Protein AF-A0A8B6EUC6-F1 (afdb_monomer_lite)

Foldseek 3Di:
DDDPPPVVVVQVVLVPAAEAADAVLLCQQPDADPDPVGGDGPCVVQVADSQQHCVPPPGRGHRYHHNVCLLVVLLVLQVDPVQQADEDEPPDDVSSVVSHDPRRYDYAHDPVLVVQLFDDPQLLVLLLVQLLLLQLLVVVLVVCVLVCQVVVVDWDKQVRSQVSSQVSQVPGPQWDGWLDRKQKDWWQQQLPPDHHDDPVRIDTHHLATKIKIWTWTQGQSFTDTWIAIEHSHADDPVLLLQQQLQLQLLLQQQFFKWFDFPLTDALLLCQLSSQQSQLQFAFGDDDFQKAWTGGSDRRRRDPHGRGVDQDPPSRTDGDDFRRKMKRWGWGHDHSTHIGIGIFIWTKDWDDFQDAAVVTTMIHTDTSNQHAHHPSSHDCVPDDPSSVVSNVVSPVCSCVSNVVVVVVVVVPPDDDDDYDDDDDDDDDDDPDLDLDPFALCVQQCQPPPHDQFPQADDLPVVLVQLLVCCCPPNAREQKEKQFQAALLRDLQDFLLNRLVCNNFVQDHSGWMWIRGNQAIEIEDEPLCPVSSSNHGDSRYGYQYPRDPSRDDPLRVVDVPVDLDPPDDAHEYEDALSGAFQVVCVVSQVSCVVSPYHDDHDPDDSSVVSPPPPRDDQDDWAKFAQDCLQLVDALVCCVVVQAVVVCVVVVAQKEKRSHFLLVCNNHRMFTCSGPLFRGFHKIWMWGADPNDIAIEIAHAVLLCNQPDDDPDPVGDDRPCVSQQADSQQHCPPGDDHHYRYHHNVCVLVVLLVRLPDPPGAEYEYESRNGSSSVVSRPHHYDYAQHSSQVVQQQGDPSLVVLLLVQLLQLQLLVLLLVLVLLVCQVVVDPPFDKQVNSQVSSQVSQVVGAQWDGWSDRKAKAWWQQQLSVRRHDDPSRIDGHHQATKIKIWTWTQGSNFTFTWIAIEHNHADDPVLLLQQQLQLQLLLQQQSGKDWPDPFADALCSSQSSSQRSQSNNNFADRDTQKAWCGGSGHRRRDDGTNGSVDPDSPHTGHDDFRRKMKRWGWGRDNSGHIDIGIFIWGKDWDDRNDHHPPITMIHTDTSNQHFHHVSSHDCVSDDPVSLVSNLVSLVVSCVSNLVVNPPDPSSNVSSCVRNPRDDDDPPDPPPDDPPDPPPPPPPPPPDD

Organism: Mytilus galloprovincialis (NCBI:txid29158)

Structure (mmCIF, N/CA/C/O backbone):
data_AF-A0A8B6EUC6-F1
#
_entry.id   AF-A0A8B6EUC6-F1
#
loop_
_atom_site.group_PDB
_atom_site.id
_atom_site.type_symbol
_atom_site.label_atom_id
_atom_site.label_alt_id
_atom_site.label_comp_id
_atom_site.label_asym_id
_atom_site.label_entity_id
_atom_site.label_seq_id
_atom_site.pdbx_PDB_ins_code
_atom_site.Cartn_x
_atom_site.Cartn_y
_atom_site.Cartn_z
_atom_site.occupancy
_atom_site.B_iso_or_equiv
_atom_site.auth_seq_id
_atom_site.auth_comp_id
_atom_site.auth_asym_id
_atom_site.auth_atom_id
_atom_site.pdbx_PDB_model_num
ATOM 1 N N . MET A 1 1 ? 5.751 -31.937 -1.119 1.00 32.97 1 MET A N 1
ATOM 2 C CA . MET A 1 1 ? 6.098 -33.378 -1.214 1.00 32.97 1 MET A CA 1
ATOM 3 C C . MET A 1 1 ? 5.188 -34.177 -0.293 1.00 32.97 1 MET A C 1
ATOM 5 O O . MET A 1 1 ? 5.057 -33.800 0.863 1.00 32.97 1 MET A O 1
ATOM 9 N N . GLY A 1 2 ? 4.556 -35.246 -0.782 1.00 34.81 2 GLY A N 1
ATOM 10 C CA . GLY A 1 2 ? 3.671 -36.099 0.018 1.00 34.81 2 GLY A CA 1
ATOM 11 C C . GLY A 1 2 ? 4.341 -37.403 0.440 1.00 34.81 2 GLY A C 1
ATOM 12 O O . GLY A 1 2 ? 4.020 -38.445 -0.118 1.00 34.81 2 GLY A O 1
ATOM 13 N N . ASN A 1 3 ? 5.233 -37.362 1.433 1.00 29.88 3 ASN A N 1
ATOM 14 C CA . ASN A 1 3 ? 5.547 -38.579 2.180 1.00 29.88 3 ASN A CA 1
ATOM 15 C C . ASN A 1 3 ? 4.400 -38.825 3.160 1.00 29.88 3 ASN A C 1
ATOM 17 O O . ASN A 1 3 ? 4.093 -37.963 3.986 1.00 29.88 3 ASN A O 1
ATOM 21 N N . THR A 1 4 ? 3.779 -40.003 3.094 1.00 35.59 4 THR A N 1
ATOM 22 C CA . THR A 1 4 ? 2.936 -40.501 4.183 1.00 35.59 4 THR A CA 1
ATOM 23 C C . THR A 1 4 ? 3.777 -40.522 5.452 1.00 35.59 4 THR A C 1
ATOM 25 O O . THR A 1 4 ? 4.723 -41.303 5.554 1.00 35.59 4 THR A O 1
ATOM 28 N N . PHE A 1 5 ? 3.468 -39.622 6.385 1.00 41.38 5 PHE A N 1
ATOM 29 C CA . PHE A 1 5 ? 4.213 -39.453 7.627 1.00 41.38 5 PHE A CA 1
ATOM 30 C C . PHE A 1 5 ? 3.917 -40.641 8.546 1.00 41.38 5 PHE A C 1
ATOM 32 O O . PHE A 1 5 ? 2.989 -40.613 9.354 1.00 41.38 5 PHE A O 1
ATOM 39 N N . ASP A 1 6 ? 4.670 -41.722 8.358 1.00 39.50 6 ASP A N 1
ATOM 40 C CA . ASP A 1 6 ? 4.604 -42.900 9.208 1.00 39.50 6 ASP A CA 1
ATOM 41 C C . ASP A 1 6 ? 5.116 -42.534 10.604 1.00 39.50 6 ASP A C 1
ATOM 43 O O . ASP A 1 6 ? 6.319 -42.437 10.864 1.00 39.50 6 ASP A O 1
ATOM 47 N N . ALA A 1 7 ? 4.168 -42.325 11.516 1.00 44.34 7 ALA A N 1
ATOM 48 C CA . ALA A 1 7 ? 4.445 -42.003 12.905 1.00 44.34 7 ALA A CA 1
ATOM 49 C C . ALA A 1 7 ? 5.298 -43.084 13.600 1.00 44.34 7 ALA A C 1
ATOM 51 O O . ALA A 1 7 ? 5.993 -42.767 14.563 1.00 44.34 7 ALA A O 1
ATOM 52 N N . SER A 1 8 ? 5.309 -44.331 13.110 1.00 39.22 8 SER A N 1
ATOM 53 C CA . SER A 1 8 ? 6.123 -45.416 13.672 1.00 39.22 8 SER A CA 1
ATOM 54 C C . SER A 1 8 ? 7.600 -45.346 13.248 1.00 39.22 8 SER A C 1
ATOM 56 O O . SER A 1 8 ? 8.488 -45.574 14.077 1.00 39.22 8 SER A O 1
ATOM 58 N N . LEU A 1 9 ? 7.893 -44.930 12.009 1.00 40.03 9 LEU A N 1
ATOM 59 C CA . LEU A 1 9 ? 9.250 -44.570 11.565 1.00 40.03 9 LEU A CA 1
ATOM 60 C C . LEU A 1 9 ? 9.777 -43.343 12.324 1.00 40.03 9 LEU A C 1
ATOM 62 O O . LEU A 1 9 ? 10.949 -43.281 12.706 1.00 40.03 9 LEU A O 1
ATOM 66 N N . VAL A 1 10 ? 8.895 -42.384 12.605 1.00 46.16 10 VAL A N 1
ATOM 67 C CA . VAL A 1 10 ? 9.231 -41.177 13.368 1.00 46.16 10 VAL A CA 1
ATOM 68 C C . VAL A 1 10 ? 9.550 -41.541 14.822 1.00 46.16 10 VAL A C 1
ATOM 70 O O . VAL A 1 10 ? 10.655 -41.257 15.275 1.00 46.16 10 VAL A O 1
ATOM 73 N N . LEU A 1 11 ? 8.684 -42.281 15.521 1.00 42.91 11 LEU A N 1
ATOM 74 C CA . LEU A 1 11 ? 8.929 -42.735 16.900 1.00 42.91 11 LEU A CA 1
ATOM 75 C C . LEU A 1 11 ? 10.231 -43.545 17.055 1.00 42.91 11 LEU A C 1
ATOM 77 O O . LEU A 1 11 ? 10.955 -43.350 18.030 1.00 42.91 11 LEU A O 1
ATOM 81 N N . ASN A 1 12 ? 10.592 -44.385 16.078 1.00 41.69 12 ASN A N 1
ATOM 82 C CA . ASN A 1 12 ? 11.868 -45.113 16.105 1.00 41.69 12 ASN A CA 1
ATOM 83 C C . ASN A 1 12 ? 13.103 -44.225 15.842 1.00 41.69 12 ASN A C 1
ATOM 85 O O . ASN A 1 12 ? 14.186 -44.511 16.356 1.00 41.69 12 ASN A O 1
ATOM 89 N N . SER A 1 13 ? 12.960 -43.129 15.088 1.00 43.97 13 SER A N 1
ATOM 90 C CA . SER A 1 13 ? 14.040 -42.152 14.854 1.00 43.97 13 SER A CA 1
ATOM 91 C C . SER A 1 13 ? 14.167 -41.089 15.959 1.00 43.97 13 SER A C 1
ATOM 93 O O . SER A 1 13 ? 15.230 -40.482 16.103 1.00 43.97 13 SER A O 1
ATOM 95 N N . TYR A 1 14 ? 13.145 -40.937 16.810 1.00 44.25 14 TYR A N 1
ATOM 96 C CA . TYR A 1 14 ? 13.112 -40.039 17.977 1.00 44.25 14 TYR A CA 1
ATOM 97 C C . TYR A 1 14 ? 14.042 -40.442 19.140 1.00 44.25 14 TYR A C 1
ATOM 99 O O . TYR A 1 14 ? 14.062 -39.777 20.173 1.00 44.25 14 TYR A O 1
ATOM 107 N N . ARG A 1 15 ? 14.928 -41.434 18.957 1.00 47.28 15 ARG A N 1
ATOM 108 C CA . ARG A 1 15 ? 16.094 -41.673 19.840 1.00 47.28 15 ARG A CA 1
ATOM 109 C C . ARG A 1 15 ? 17.135 -40.531 19.818 1.00 47.28 15 ARG A C 1
ATOM 111 O O . ARG A 1 15 ? 18.216 -40.662 20.390 1.00 47.28 15 ARG A O 1
ATOM 118 N N . ARG A 1 16 ? 16.845 -39.406 19.153 1.00 55.59 16 ARG A N 1
ATOM 119 C CA . ARG A 1 16 ? 17.677 -38.197 19.118 1.00 55.59 16 ARG A CA 1
ATOM 120 C C . ARG A 1 16 ? 17.290 -37.234 20.248 1.00 55.59 16 ARG A C 1
ATOM 122 O O . ARG A 1 16 ? 16.331 -36.484 20.125 1.00 55.59 16 ARG A O 1
ATOM 129 N N . ARG A 1 17 ? 18.084 -37.294 21.324 1.00 70.44 17 ARG A N 1
ATOM 130 C CA . ARG A 1 17 ? 18.334 -36.280 22.374 1.00 70.44 17 ARG A CA 1
ATOM 131 C C . ARG A 1 17 ? 17.427 -35.031 22.340 1.00 70.44 17 ARG A C 1
ATOM 133 O O . ARG A 1 17 ? 17.705 -34.086 21.607 1.00 70.44 17 ARG A O 1
ATOM 140 N N . GLN A 1 18 ? 16.414 -35.000 23.205 1.00 85.12 18 GLN A N 1
ATOM 141 C CA . GLN A 1 18 ? 15.700 -33.774 23.585 1.00 85.12 18 GLN A CA 1
ATOM 142 C C . GLN A 1 18 ? 16.326 -33.233 24.871 1.00 85.12 18 GLN A C 1
ATOM 144 O O . GLN A 1 18 ? 16.433 -33.988 25.835 1.00 85.12 18 GLN A O 1
ATOM 149 N N . TRP A 1 19 ? 16.760 -31.971 24.890 1.00 90.69 19 TRP A N 1
ATOM 150 C CA . TRP A 1 19 ? 17.501 -31.377 26.012 1.00 90.69 19 TRP A CA 1
ATOM 151 C C . TRP A 1 19 ? 16.731 -30.209 26.641 1.00 90.69 19 TRP A C 1
ATOM 153 O O . TRP A 1 19 ? 16.338 -29.279 25.938 1.00 90.69 19 TRP A O 1
ATOM 163 N N . LEU A 1 20 ? 16.553 -30.240 27.965 1.00 93.69 20 LEU A N 1
ATOM 164 C CA . LEU A 1 20 ? 15.995 -29.144 28.763 1.00 93.69 20 LEU A CA 1
ATOM 165 C C . LEU A 1 20 ? 17.066 -28.602 29.714 1.00 93.69 20 LEU A C 1
ATOM 167 O O . LEU A 1 20 ? 17.490 -29.285 30.641 1.00 93.69 20 LEU A O 1
ATOM 171 N N . PHE A 1 21 ? 17.476 -27.356 29.506 1.00 93.94 21 PHE A N 1
ATOM 172 C CA . PHE A 1 21 ? 18.466 -26.679 30.342 1.00 93.94 21 PHE A CA 1
ATOM 173 C C . PHE A 1 21 ? 17.768 -25.980 31.510 1.00 93.94 21 PHE A C 1
ATOM 175 O O . PHE A 1 21 ? 16.991 -25.049 31.300 1.00 93.94 21 PHE A O 1
ATOM 182 N N . LEU A 1 22 ? 18.020 -26.434 32.741 1.00 95.12 22 LEU A N 1
ATOM 183 C CA . LEU A 1 22 ? 17.253 -26.028 33.920 1.00 95.12 22 LEU A CA 1
ATOM 184 C C . LEU A 1 22 ? 18.167 -25.605 35.078 1.00 95.12 22 LEU A C 1
ATOM 186 O O . LEU A 1 22 ? 19.057 -26.350 35.485 1.00 95.12 22 LEU A O 1
ATOM 190 N N . ASN A 1 23 ? 17.947 -24.404 35.626 1.00 94.25 23 ASN A N 1
ATOM 191 C CA . ASN A 1 23 ? 18.685 -23.940 36.807 1.00 94.25 23 ASN A CA 1
ATOM 192 C C . ASN A 1 23 ? 18.238 -24.734 38.039 1.00 94.25 23 ASN A C 1
ATOM 194 O O . ASN A 1 23 ? 17.033 -24.941 38.201 1.00 94.25 23 ASN A O 1
ATOM 198 N N . ASP A 1 24 ? 19.173 -25.141 38.898 1.00 93.25 24 ASP A N 1
ATOM 199 C CA . ASP A 1 24 ? 18.928 -26.001 40.069 1.00 93.25 24 ASP A CA 1
ATOM 200 C C . ASP A 1 24 ? 18.261 -27.345 39.716 1.00 93.25 24 ASP A C 1
ATOM 202 O O . ASP A 1 24 ? 17.376 -27.821 40.436 1.00 93.25 24 ASP A O 1
ATOM 206 N N . LYS A 1 25 ? 18.659 -27.969 38.593 1.00 93.75 25 LYS A N 1
ATOM 207 C CA . LYS A 1 25 ? 17.950 -29.131 38.023 1.00 93.75 25 LYS A CA 1
ATOM 208 C C . LYS A 1 25 ? 17.658 -30.240 39.042 1.00 93.75 25 LYS A C 1
ATOM 210 O O . LYS A 1 25 ? 16.542 -30.742 39.091 1.00 93.75 25 LYS A O 1
ATOM 215 N N . ASN A 1 26 ? 18.636 -30.588 39.886 1.00 91.75 26 ASN A N 1
ATOM 216 C CA . ASN A 1 26 ? 18.543 -31.716 40.822 1.00 91.75 26 ASN A CA 1
ATOM 217 C C . ASN A 1 26 ? 17.427 -31.504 41.856 1.00 91.75 26 ASN A C 1
ATOM 219 O O . ASN A 1 26 ? 16.739 -32.447 42.244 1.00 91.75 26 ASN A O 1
ATOM 223 N N . ARG A 1 27 ? 17.239 -30.245 42.266 1.00 92.62 27 ARG A N 1
ATOM 224 C CA . ARG A 1 27 ? 16.179 -29.818 43.175 1.00 92.62 27 ARG A CA 1
ATOM 225 C C . ARG A 1 27 ? 14.825 -29.892 42.460 1.00 92.62 27 ARG A C 1
ATOM 227 O O . ARG A 1 27 ? 13.966 -30.670 42.861 1.00 92.62 27 ARG A O 1
ATOM 234 N N . LYS A 1 28 ? 14.677 -29.186 41.334 1.00 92.38 28 LYS A N 1
ATOM 235 C CA . LYS A 1 28 ? 13.405 -29.092 40.586 1.00 92.38 28 LYS A CA 1
ATOM 236 C C . LYS A 1 28 ? 12.888 -30.420 40.031 1.00 92.38 28 LYS A C 1
ATOM 238 O O . LYS A 1 28 ? 11.688 -30.573 39.849 1.00 92.38 28 LYS A O 1
ATOM 243 N N . LEU A 1 29 ? 13.771 -31.379 39.753 1.00 93.62 29 LEU A N 1
ATOM 244 C CA . LEU A 1 29 ? 13.380 -32.725 39.325 1.00 93.62 29 LEU A CA 1
ATOM 245 C C . LEU A 1 29 ? 12.714 -33.538 40.443 1.00 93.62 29 LEU A C 1
ATOM 247 O O . LEU A 1 29 ? 11.884 -34.395 40.146 1.00 93.62 29 LEU A O 1
ATOM 251 N N . THR A 1 30 ? 13.096 -33.310 41.703 1.00 89.75 30 THR A N 1
ATOM 252 C CA . THR A 1 30 ? 12.771 -34.200 42.833 1.00 89.75 30 THR A CA 1
ATOM 253 C C . THR A 1 30 ? 11.806 -33.599 43.855 1.00 89.75 30 THR A C 1
ATOM 255 O O . THR A 1 30 ? 11.125 -34.364 44.552 1.00 89.75 30 THR A O 1
ATOM 258 N N . GLU A 1 31 ? 11.710 -32.265 43.914 1.00 90.75 31 GLU A N 1
ATOM 259 C CA . GLU A 1 31 ? 10.679 -31.548 44.667 1.00 90.75 31 GLU A CA 1
ATOM 260 C C . GLU A 1 31 ? 9.267 -31.978 44.241 1.00 90.75 31 GLU A C 1
ATOM 262 O O . GLU A 1 31 ? 9.005 -32.312 43.083 1.00 90.75 31 GLU A O 1
ATOM 267 N N . ASN A 1 32 ? 8.350 -31.983 45.209 1.00 87.25 32 ASN A N 1
ATOM 268 C CA . ASN A 1 32 ? 6.925 -32.069 44.914 1.00 87.25 32 ASN A CA 1
ATOM 269 C C . ASN A 1 32 ? 6.485 -30.756 44.236 1.00 87.25 32 ASN A C 1
ATOM 271 O O . ASN A 1 32 ? 7.062 -29.706 44.544 1.00 87.25 32 ASN A O 1
ATOM 275 N N . PRO A 1 33 ? 5.465 -30.778 43.364 1.00 83.06 33 PRO A N 1
ATOM 276 C CA . PRO A 1 33 ? 4.866 -29.547 42.865 1.00 83.06 33 PRO A CA 1
ATOM 277 C C . PRO A 1 33 ? 4.323 -28.676 44.005 1.00 83.06 33 PRO A C 1
ATOM 279 O O . PRO A 1 33 ? 4.039 -29.156 45.104 1.00 83.06 33 PRO A O 1
ATOM 282 N N . THR A 1 34 ? 4.216 -27.373 43.751 1.00 79.81 34 THR A N 1
ATOM 283 C CA . THR A 1 34 ? 3.888 -26.369 44.775 1.00 79.81 34 THR A CA 1
ATOM 284 C C . THR A 1 34 ? 2.398 -26.049 44.882 1.00 79.81 34 THR A C 1
ATOM 286 O O . THR A 1 34 ? 2.045 -25.136 45.625 1.00 79.81 34 THR A O 1
ATOM 289 N N . ASP A 1 35 ? 1.530 -26.728 44.127 1.00 75.31 35 ASP A N 1
ATOM 290 C CA . ASP A 1 35 ? 0.083 -26.546 44.213 1.00 75.31 35 ASP A CA 1
ATOM 291 C C . ASP A 1 35 ? -0.695 -27.863 44.098 1.00 75.31 35 ASP A C 1
ATOM 293 O O . ASP A 1 35 ? -0.231 -28.833 43.503 1.00 75.31 35 ASP A O 1
ATOM 297 N N . ASP A 1 36 ? -1.906 -27.879 44.656 1.00 75.06 36 ASP A N 1
ATOM 298 C CA . ASP A 1 36 ? -2.749 -29.081 44.726 1.00 75.06 36 ASP A CA 1
ATOM 299 C C . ASP A 1 36 ? -3.333 -29.498 43.360 1.00 75.06 36 ASP A C 1
ATOM 301 O O . ASP A 1 36 ? -3.898 -30.582 43.222 1.00 75.06 36 ASP A O 1
ATOM 305 N N . ALA A 1 37 ? -3.193 -28.651 42.332 1.00 75.69 37 ALA A N 1
ATOM 306 C CA . ALA A 1 37 ? -3.624 -28.944 40.965 1.00 75.69 37 ALA A CA 1
ATOM 307 C C . ALA A 1 37 ? -2.562 -29.726 40.168 1.00 75.69 37 ALA A C 1
ATOM 309 O O . ALA A 1 37 ? -2.853 -30.234 39.083 1.00 75.69 37 ALA A O 1
ATOM 310 N N . THR A 1 38 ? -1.339 -29.839 40.693 1.00 76.38 38 THR A N 1
ATOM 311 C CA . THR A 1 38 ? -0.220 -30.545 40.069 1.00 76.38 38 THR A CA 1
ATOM 312 C C . THR A 1 38 ? 0.282 -31.655 40.995 1.00 76.38 38 THR A C 1
ATOM 314 O O . THR A 1 38 ? 0.921 -31.421 42.010 1.00 76.38 38 THR A O 1
ATOM 317 N N . ASN A 1 39 ? -0.009 -32.913 40.653 1.00 80.38 39 ASN A N 1
ATOM 318 C CA . ASN A 1 39 ? 0.314 -34.075 41.496 1.00 80.38 39 ASN A CA 1
ATOM 319 C C . ASN A 1 39 ? 1.537 -34.886 41.022 1.00 80.38 39 ASN A C 1
ATOM 321 O O . ASN A 1 39 ? 2.055 -35.707 41.776 1.00 80.38 39 ASN A O 1
ATOM 325 N N . GLN A 1 40 ? 2.002 -34.657 39.791 1.00 88.31 40 GLN A N 1
ATOM 326 C CA . GLN A 1 40 ? 3.109 -35.379 39.162 1.00 88.31 40 GLN A CA 1
ATOM 327 C C . GLN A 1 40 ? 4.434 -34.623 39.333 1.00 88.31 40 GLN A C 1
ATOM 329 O O . GLN A 1 40 ? 4.503 -33.417 39.086 1.00 88.31 40 GLN A O 1
ATOM 334 N N . LYS A 1 41 ? 5.518 -35.318 39.695 1.00 90.12 41 LYS A N 1
ATOM 335 C CA . LYS A 1 41 ? 6.853 -34.703 39.782 1.00 90.12 41 LYS A CA 1
ATOM 336 C C . LYS A 1 41 ? 7.423 -34.405 38.402 1.00 90.12 41 LYS A C 1
ATOM 338 O O . LYS A 1 41 ? 7.161 -35.112 37.432 1.00 90.12 41 LYS A O 1
ATOM 343 N N . LEU A 1 42 ? 8.297 -33.401 38.316 1.00 90.94 42 LEU A N 1
ATOM 344 C CA . LEU A 1 42 ? 8.865 -32.966 37.036 1.00 90.94 42 LEU A CA 1
ATOM 345 C C . LEU A 1 42 ? 9.598 -34.093 36.285 1.00 90.94 42 LEU A C 1
ATOM 347 O O . LEU A 1 42 ? 9.481 -34.184 35.065 1.00 90.94 42 LEU A O 1
ATOM 351 N N . HIS A 1 43 ? 10.327 -34.966 36.989 1.00 91.25 43 HIS A N 1
ATOM 352 C CA . HIS A 1 43 ? 11.022 -36.087 36.347 1.00 91.25 43 HIS A CA 1
ATOM 353 C C . HIS A 1 43 ? 10.051 -37.141 35.777 1.00 91.25 43 HIS A C 1
ATOM 355 O O . HIS A 1 43 ? 10.265 -37.638 34.673 1.00 91.25 43 HIS A O 1
ATOM 361 N N . GLU A 1 44 ? 8.946 -37.413 36.478 1.00 91.50 44 GLU A N 1
ATOM 362 C CA . GLU A 1 44 ? 7.869 -38.303 36.024 1.00 91.50 44 GLU A CA 1
ATOM 363 C C . GLU A 1 44 ? 7.176 -37.721 34.782 1.00 91.50 44 GLU A C 1
ATOM 365 O O . GLU A 1 44 ? 6.958 -38.431 33.803 1.00 91.50 44 GLU A O 1
ATOM 370 N N . HIS A 1 45 ? 6.886 -36.414 34.793 1.00 90.94 45 HIS A N 1
ATOM 371 C CA . HIS A 1 45 ? 6.245 -35.707 33.681 1.00 90.94 45 HIS A CA 1
ATOM 372 C C . HIS A 1 45 ? 7.101 -35.706 32.406 1.00 90.94 45 HIS A C 1
ATOM 374 O O . HIS A 1 45 ? 6.603 -35.935 31.306 1.00 90.94 45 HIS A O 1
ATOM 380 N N . LEU A 1 46 ? 8.410 -35.485 32.556 1.00 91.62 46 LEU A N 1
ATOM 381 C CA . LEU A 1 46 ? 9.379 -35.474 31.456 1.00 91.62 46 LEU A CA 1
ATOM 382 C C . LEU A 1 46 ? 9.875 -36.878 31.050 1.00 91.62 46 LEU A C 1
ATOM 384 O O . LEU A 1 46 ? 10.742 -36.985 30.176 1.00 91.62 46 LEU A O 1
ATOM 388 N N . ASN A 1 47 ? 9.348 -37.937 31.683 1.00 91.12 47 ASN A N 1
ATOM 389 C CA . ASN A 1 47 ? 9.760 -39.334 31.515 1.00 91.12 47 ASN A CA 1
ATOM 390 C C . ASN A 1 47 ? 11.290 -39.521 31.612 1.00 91.12 47 ASN A C 1
ATOM 392 O O . ASN A 1 47 ? 11.918 -40.165 30.773 1.00 91.12 47 ASN A O 1
ATOM 396 N N . THR A 1 48 ? 11.903 -38.905 32.623 1.00 91.00 48 THR A N 1
ATOM 397 C CA . THR A 1 48 ? 13.357 -38.852 32.823 1.00 91.00 48 THR A CA 1
ATOM 398 C C . THR A 1 48 ? 13.734 -39.339 34.220 1.00 91.00 48 THR A C 1
ATOM 400 O O . THR A 1 48 ? 12.908 -39.355 35.132 1.00 91.00 48 THR A O 1
ATOM 403 N N . GLY A 1 49 ? 14.977 -39.784 34.411 1.00 90.31 49 GLY A N 1
ATOM 404 C CA . GLY A 1 49 ? 15.435 -40.230 35.727 1.00 90.31 49 GLY A CA 1
ATOM 405 C C . GLY A 1 49 ? 15.485 -39.082 36.742 1.00 90.31 49 GLY A C 1
ATOM 406 O O . GLY A 1 49 ? 15.550 -37.911 36.375 1.00 90.31 49 GLY A O 1
ATOM 407 N N . ASN A 1 50 ? 15.561 -39.398 38.036 1.00 91.44 50 ASN A N 1
ATOM 408 C CA . ASN A 1 50 ? 15.606 -38.398 39.119 1.00 91.44 50 ASN A CA 1
ATOM 409 C C . ASN A 1 50 ? 16.816 -37.435 39.020 1.00 91.44 50 ASN A C 1
ATOM 411 O O . ASN A 1 50 ? 16.824 -36.374 39.637 1.00 91.44 50 ASN A O 1
ATOM 415 N N . THR A 1 51 ? 17.842 -37.801 38.243 1.00 91.38 51 THR A N 1
ATOM 416 C CA . THR A 1 51 ? 19.036 -36.995 37.915 1.00 91.38 51 THR A CA 1
ATOM 417 C C . THR A 1 51 ? 18.910 -36.202 36.605 1.00 91.38 51 THR A C 1
ATOM 419 O O . THR A 1 51 ? 19.844 -35.496 36.213 1.00 91.38 51 THR A O 1
ATOM 422 N N . GLY A 1 52 ? 17.779 -36.334 35.909 1.00 91.88 52 GLY A N 1
ATOM 423 C CA . GLY A 1 52 ? 17.500 -35.754 34.600 1.00 91.88 52 GLY A CA 1
ATOM 424 C C . GLY A 1 52 ? 18.017 -36.580 33.426 1.00 91.88 52 GLY A C 1
ATOM 425 O O . GLY A 1 52 ? 18.059 -36.053 32.322 1.00 91.88 52 GLY A O 1
ATOM 426 N N . SER A 1 53 ? 18.457 -37.825 33.640 1.00 91.56 53 SER A N 1
ATOM 427 C CA . SER A 1 53 ? 19.039 -38.634 32.566 1.00 91.56 53 SER A CA 1
ATOM 428 C C . SER A 1 53 ? 18.054 -39.607 31.924 1.00 91.56 53 SER A C 1
ATOM 430 O O . SER A 1 53 ? 17.319 -40.309 32.618 1.00 91.56 53 SER A O 1
ATOM 432 N N . CYS A 1 54 ? 18.116 -39.705 30.596 1.00 89.94 54 CYS A N 1
ATOM 433 C CA . CYS A 1 54 ? 17.361 -40.651 29.777 1.00 89.94 54 CYS A CA 1
ATOM 434 C C . CYS A 1 54 ? 18.007 -42.040 29.667 1.00 89.94 54 CYS A C 1
ATOM 436 O O . CYS A 1 54 ? 17.480 -42.917 28.977 1.00 89.94 54 CYS A O 1
ATOM 438 N N . ASN A 1 55 ? 19.150 -42.264 30.319 1.00 86.88 55 ASN A N 1
ATOM 439 C CA . ASN A 1 55 ? 19.821 -43.561 30.323 1.00 86.88 55 ASN A CA 1
ATOM 440 C C . ASN A 1 55 ? 18.901 -44.661 30.883 1.00 86.88 55 ASN A C 1
ATOM 442 O O . ASN A 1 55 ? 18.505 -44.622 32.044 1.00 86.88 55 ASN A O 1
ATOM 446 N N . GLY A 1 56 ? 18.590 -45.658 30.049 1.00 80.69 56 GLY A N 1
ATOM 447 C CA . GLY A 1 56 ? 17.706 -46.778 30.394 1.00 80.69 56 GLY A CA 1
ATOM 448 C C . GLY A 1 56 ? 16.225 -46.581 30.046 1.00 80.69 56 GLY A C 1
ATOM 449 O O . GLY A 1 56 ? 15.459 -47.533 30.181 1.00 80.69 56 GLY A O 1
ATOM 450 N N . MET A 1 57 ? 15.812 -45.407 29.552 1.00 81.00 57 MET A N 1
ATOM 451 C CA . MET A 1 57 ? 14.417 -45.159 29.169 1.00 81.00 57 MET A CA 1
ATOM 452 C C . MET A 1 57 ? 14.068 -45.794 27.815 1.00 81.00 57 MET A C 1
ATOM 454 O O . MET A 1 57 ? 14.795 -45.653 26.831 1.00 81.00 57 MET A O 1
ATOM 458 N N . SER A 1 58 ? 12.932 -46.495 27.759 1.00 71.44 58 SER A N 1
ATOM 459 C CA . SER A 1 58 ? 12.423 -47.180 26.557 1.00 71.44 58 SER A CA 1
ATOM 460 C C . SER A 1 58 ? 11.435 -46.345 25.730 1.00 71.44 58 SER A C 1
ATOM 462 O O . SER A 1 58 ? 11.189 -46.663 24.566 1.00 71.44 58 SER A O 1
ATOM 464 N N . ALA A 1 59 ? 10.892 -45.277 26.317 1.00 78.50 59 ALA A N 1
ATOM 465 C CA . ALA A 1 59 ? 9.978 -44.317 25.699 1.00 78.50 59 ALA A CA 1
ATOM 466 C C . ALA A 1 59 ? 10.669 -42.947 25.497 1.00 78.50 59 ALA A C 1
ATOM 468 O O . ALA A 1 59 ? 11.738 -42.722 26.073 1.00 78.50 59 ALA A O 1
ATOM 469 N N . PRO A 1 60 ? 10.101 -42.021 24.693 1.00 82.25 60 PRO A N 1
ATOM 470 C CA . PRO A 1 60 ? 10.655 -40.678 24.515 1.00 82.25 60 PRO A CA 1
ATOM 471 C C . PRO A 1 60 ? 10.876 -39.972 25.858 1.00 82.25 60 PRO A C 1
ATOM 473 O O . PRO A 1 60 ? 9.984 -39.948 26.700 1.00 82.25 60 PRO A O 1
ATOM 476 N N . CYS A 1 61 ? 12.069 -39.416 26.050 1.00 87.19 61 CYS A N 1
ATOM 477 C CA . CYS A 1 61 ? 12.525 -38.822 27.304 1.00 87.19 61 CYS A CA 1
ATOM 478 C C . CYS A 1 61 ? 13.223 -37.485 27.029 1.00 87.19 61 CYS A C 1
ATOM 480 O O . CYS A 1 61 ? 13.833 -37.306 25.967 1.00 87.19 61 CYS A O 1
ATOM 482 N N . VAL A 1 62 ? 13.147 -36.565 27.994 1.00 92.38 62 VAL A N 1
ATOM 483 C CA . VAL A 1 62 ? 13.887 -35.299 27.985 1.00 92.38 62 VAL A CA 1
ATOM 484 C C . VAL A 1 62 ? 15.094 -35.396 28.922 1.00 92.38 62 VAL A C 1
ATOM 486 O O . VAL A 1 62 ? 14.949 -35.601 30.128 1.00 92.38 62 VAL A O 1
ATOM 489 N N . GLU A 1 63 ? 16.301 -35.228 28.379 1.00 92.69 63 GLU A N 1
ATOM 490 C CA . GLU A 1 63 ? 17.518 -35.116 29.185 1.00 92.69 63 GLU A CA 1
ATOM 491 C C . GLU A 1 63 ? 17.525 -33.713 29.802 1.00 92.69 63 GLU A C 1
ATOM 493 O O . GLU A 1 63 ? 17.563 -32.703 29.093 1.00 92.69 63 GLU A O 1
ATOM 498 N N . VAL A 1 64 ? 17.461 -33.633 31.124 1.00 94.38 64 VAL A N 1
ATOM 499 C CA . VAL A 1 64 ? 17.490 -32.367 31.852 1.00 94.38 64 VAL A CA 1
ATOM 500 C C . VAL A 1 64 ? 18.930 -32.082 32.255 1.00 94.38 64 VAL A C 1
ATOM 502 O O . VAL A 1 64 ? 19.533 -32.815 33.043 1.00 94.38 64 VAL A O 1
ATOM 505 N N . VAL A 1 65 ? 19.489 -31.012 31.702 1.00 93.69 65 VAL A N 1
ATOM 506 C CA . VAL A 1 65 ? 20.897 -30.611 31.818 1.00 93.69 65 VAL A CA 1
ATOM 507 C C . VAL A 1 65 ? 20.989 -29.334 32.660 1.00 93.69 65 VAL A C 1
ATOM 509 O O . VAL A 1 65 ? 20.017 -28.589 32.792 1.00 93.69 65 VAL A O 1
ATOM 512 N N . ASP A 1 66 ? 22.138 -29.089 33.289 1.00 94.25 66 ASP A N 1
ATOM 513 C CA . ASP A 1 66 ? 22.327 -27.883 34.095 1.00 94.25 66 ASP A CA 1
ATOM 514 C C . ASP A 1 66 ? 22.364 -26.632 33.205 1.00 94.25 66 ASP A C 1
ATOM 516 O O . ASP A 1 66 ? 23.075 -26.598 32.197 1.00 94.25 66 ASP A O 1
ATOM 520 N N . TYR A 1 67 ? 21.613 -25.594 33.580 1.00 94.69 67 TYR A N 1
ATOM 521 C CA . TYR A 1 67 ? 21.480 -24.365 32.793 1.00 94.69 67 TYR A CA 1
ATOM 522 C C . TYR A 1 67 ? 22.818 -23.689 32.452 1.00 94.69 67 TYR A C 1
ATOM 524 O O . TYR A 1 67 ? 22.968 -23.154 31.353 1.00 94.69 67 TYR A O 1
ATOM 532 N N . SER A 1 68 ? 23.815 -23.763 33.341 1.00 94.06 68 SER A N 1
ATOM 533 C CA . SER A 1 68 ? 25.135 -23.153 33.122 1.00 94.06 68 SER A CA 1
ATOM 534 C C . SER A 1 68 ? 25.895 -23.736 31.920 1.00 94.06 68 SER A C 1
ATOM 536 O O . SER A 1 68 ? 26.748 -23.064 31.341 1.00 94.06 68 SER A O 1
ATOM 538 N N . THR A 1 69 ? 25.558 -24.958 31.495 1.00 93.38 69 THR A N 1
ATOM 539 C CA . THR A 1 69 ? 26.235 -25.668 30.395 1.00 93.38 69 THR A CA 1
ATOM 540 C C . THR A 1 69 ? 25.757 -25.265 28.997 1.00 93.38 69 THR A C 1
ATOM 542 O O . THR A 1 69 ? 26.422 -25.592 28.015 1.00 93.38 69 THR A O 1
ATOM 545 N N . MET A 1 70 ? 24.646 -24.523 28.883 1.00 91.94 70 MET A N 1
ATOM 546 C CA . MET A 1 70 ? 23.967 -24.237 27.608 1.00 91.94 70 MET A CA 1
ATOM 547 C C . MET A 1 70 ? 24.896 -23.656 26.527 1.00 91.94 70 MET A C 1
ATOM 549 O O . MET A 1 70 ? 24.840 -24.072 25.371 1.00 91.94 70 MET A O 1
ATOM 553 N N . LEU A 1 71 ? 25.780 -22.716 26.884 1.00 93.06 71 LEU A N 1
ATOM 554 C CA . LEU A 1 71 ? 26.714 -22.120 25.922 1.00 93.06 71 LEU A CA 1
ATOM 555 C C . LEU A 1 71 ? 27.740 -23.143 25.407 1.00 93.06 71 LEU A C 1
ATOM 557 O O . LEU A 1 71 ? 27.996 -23.194 24.205 1.00 93.06 71 LEU A O 1
ATOM 561 N N . THR A 1 72 ? 28.287 -23.973 26.297 1.00 93.69 72 THR A N 1
ATOM 562 C CA . THR A 1 72 ? 29.229 -25.048 25.953 1.00 93.69 72 THR A CA 1
ATOM 563 C C . THR A 1 72 ? 28.572 -26.077 25.037 1.00 93.69 72 THR A C 1
ATOM 565 O O . THR A 1 72 ? 29.162 -26.487 24.042 1.00 93.69 72 THR A O 1
ATOM 568 N N . GLU A 1 73 ? 27.317 -26.442 25.301 1.00 91.44 73 GLU A N 1
ATOM 569 C CA . GLU A 1 73 ? 26.594 -27.387 24.449 1.00 91.44 73 GLU A CA 1
ATOM 570 C C . GLU A 1 73 ? 26.268 -26.820 23.059 1.00 91.44 73 GLU A C 1
ATOM 572 O O . GLU A 1 73 ? 26.388 -27.524 22.055 1.00 91.44 73 GLU A O 1
ATOM 577 N N . VAL A 1 74 ? 25.957 -25.525 22.945 1.00 91.88 74 VAL A N 1
ATOM 578 C CA . VAL A 1 74 ? 25.818 -24.868 21.632 1.00 91.88 74 VAL A CA 1
ATOM 579 C C . VAL A 1 74 ? 27.161 -24.796 20.886 1.00 91.88 74 VAL A C 1
ATOM 581 O O . VAL A 1 74 ? 27.196 -24.974 19.666 1.00 91.88 74 VAL A O 1
ATOM 584 N N . GLN A 1 75 ? 28.283 -24.621 21.592 1.00 93.31 75 GLN A N 1
ATOM 585 C CA . GLN A 1 75 ? 29.623 -24.713 20.998 1.00 93.31 75 GLN A CA 1
ATOM 586 C C . GLN A 1 75 ? 29.935 -26.138 20.500 1.00 93.31 75 GLN A C 1
ATOM 588 O O . GLN A 1 75 ? 30.472 -26.287 19.400 1.00 93.31 75 GLN A O 1
ATOM 593 N N . ASN A 1 76 ? 29.527 -27.180 21.235 1.00 91.94 76 ASN A N 1
ATOM 594 C CA . ASN A 1 76 ? 29.630 -28.580 20.802 1.00 91.94 76 ASN A CA 1
ATOM 595 C C . ASN A 1 76 ? 28.793 -28.849 19.534 1.00 91.94 76 ASN A C 1
ATOM 597 O O . ASN A 1 76 ? 29.266 -29.473 18.587 1.00 91.94 76 ASN A O 1
ATOM 601 N N . ILE A 1 77 ? 27.571 -28.309 19.454 1.00 90.44 77 ILE A N 1
ATOM 602 C CA . ILE A 1 77 ? 26.719 -28.382 18.251 1.00 90.44 77 ILE A CA 1
ATOM 603 C C . ILE A 1 77 ? 27.382 -27.694 17.040 1.00 90.44 77 ILE A C 1
ATOM 605 O O . ILE A 1 77 ? 27.240 -28.139 15.893 1.00 90.44 77 ILE A O 1
ATOM 609 N N . ASN A 1 78 ? 28.140 -26.615 17.262 1.00 90.75 78 ASN A N 1
ATOM 610 C CA . ASN A 1 78 ? 28.880 -25.956 16.189 1.00 90.75 78 ASN A CA 1
ATOM 611 C C . ASN A 1 78 ? 30.035 -26.823 15.653 1.00 90.75 78 ASN A C 1
ATOM 613 O O . ASN A 1 78 ? 30.272 -26.812 14.444 1.00 90.75 78 ASN A O 1
ATOM 617 N N . THR A 1 79 ? 30.708 -27.614 16.496 1.00 91.00 79 THR A N 1
ATOM 618 C CA . THR A 1 79 ? 31.808 -28.503 16.071 1.00 91.00 79 THR A CA 1
ATOM 619 C C . THR A 1 79 ? 31.340 -29.856 15.524 1.00 91.00 79 THR A C 1
ATOM 621 O O . THR A 1 79 ? 32.055 -30.444 14.713 1.00 91.00 79 THR A O 1
ATOM 624 N N . ASP A 1 80 ? 30.135 -30.324 15.871 1.00 88.12 80 ASP A N 1
ATOM 625 C CA . ASP A 1 80 ? 29.562 -31.570 15.341 1.00 88.12 80 ASP A CA 1
ATOM 626 C C . ASP A 1 80 ? 29.337 -31.492 13.815 1.00 88.12 80 ASP A C 1
ATOM 628 O O . ASP A 1 80 ? 28.517 -30.715 13.314 1.00 88.12 80 ASP A O 1
ATOM 632 N N . SER A 1 81 ? 30.071 -32.303 13.051 1.00 86.81 81 SER A N 1
ATOM 633 C CA . SER A 1 81 ? 30.003 -32.334 11.585 1.00 86.81 81 SER A CA 1
ATOM 634 C C . SER A 1 81 ? 28.750 -33.021 11.029 1.00 86.81 81 SER A C 1
ATOM 636 O O . SER A 1 81 ? 28.452 -32.853 9.847 1.00 86.81 81 SER A O 1
ATOM 638 N N . SER A 1 82 ? 27.990 -33.751 11.854 1.00 86.88 82 SER A N 1
ATOM 639 C CA . SER A 1 82 ? 26.716 -34.368 11.461 1.00 86.88 82 SER A CA 1
ATOM 640 C C . SER A 1 82 ? 25.547 -33.373 11.426 1.00 86.88 82 SER A C 1
ATOM 642 O O . SER A 1 82 ? 24.525 -33.640 10.791 1.00 86.88 82 SER A O 1
ATOM 644 N N . ILE A 1 83 ? 25.704 -32.209 12.068 1.00 86.00 83 ILE A N 1
ATOM 645 C CA . ILE A 1 83 ? 24.697 -31.146 12.132 1.00 86.00 83 ILE A CA 1
ATOM 646 C C . ILE A 1 83 ? 25.002 -30.101 11.054 1.00 86.00 83 ILE A C 1
ATOM 648 O O . ILE A 1 83 ? 25.903 -29.277 11.210 1.00 86.00 83 ILE A O 1
ATOM 652 N N . SER A 1 84 ? 24.242 -30.117 9.957 1.00 88.94 84 SER A N 1
ATOM 653 C CA . SER A 1 84 ? 24.393 -29.164 8.846 1.00 88.94 84 SER A CA 1
ATOM 654 C C . SER A 1 84 ? 23.743 -27.803 9.113 1.00 88.94 84 SER A C 1
ATOM 656 O O . SER A 1 84 ? 24.277 -26.786 8.672 1.00 88.94 84 SER A O 1
ATOM 658 N N . GLN A 1 85 ? 22.623 -27.769 9.844 1.00 90.38 85 GLN A N 1
ATOM 659 C CA . GLN A 1 85 ? 21.928 -26.545 10.248 1.00 90.38 85 GLN A CA 1
ATOM 660 C C . GLN A 1 85 ? 21.331 -26.638 11.657 1.00 90.38 85 GLN A C 1
ATOM 662 O O . GLN A 1 85 ? 21.046 -27.721 12.164 1.00 90.38 85 GLN A O 1
ATOM 667 N N . VAL A 1 86 ? 21.133 -25.470 12.268 1.00 90.38 86 VAL A N 1
ATOM 668 C CA . VAL A 1 86 ? 20.571 -25.248 13.601 1.00 90.38 86 VAL A CA 1
ATOM 669 C C . VAL A 1 86 ? 19.514 -24.152 13.495 1.00 90.38 86 VAL A C 1
ATOM 671 O O . VAL A 1 86 ? 19.810 -23.047 13.038 1.00 90.38 86 VAL A O 1
ATOM 674 N N . TRP A 1 87 ? 18.287 -24.449 13.923 1.00 92.06 87 TRP A N 1
ATOM 675 C CA . TRP A 1 87 ? 17.198 -23.472 13.970 1.00 92.06 87 TRP A CA 1
ATOM 676 C C . TRP A 1 87 ? 17.395 -22.535 15.165 1.00 92.06 87 TRP A C 1
ATOM 678 O O . TRP A 1 87 ? 17.540 -22.995 16.297 1.00 92.06 87 TRP A O 1
ATOM 688 N N . VAL A 1 88 ? 17.388 -21.225 14.928 1.00 91.75 88 VAL A N 1
ATOM 689 C CA . VAL A 1 88 ? 17.608 -20.198 15.953 1.00 91.75 88 VAL A CA 1
ATOM 690 C C . VAL A 1 88 ? 16.454 -19.197 15.928 1.00 91.75 88 VAL A C 1
ATOM 692 O O . VAL A 1 88 ? 16.110 -18.662 14.878 1.00 91.75 88 VAL A O 1
ATOM 695 N N . ALA A 1 89 ? 15.843 -18.932 17.084 1.00 90.44 89 ALA A N 1
ATOM 696 C CA . ALA A 1 89 ? 14.768 -17.946 17.193 1.00 90.44 89 ALA A CA 1
ATOM 697 C C . ALA A 1 89 ? 15.273 -16.520 16.897 1.00 90.44 89 ALA A C 1
ATOM 699 O O . ALA A 1 89 ? 16.415 -16.184 17.219 1.00 90.44 89 ALA A O 1
ATOM 700 N N . PHE A 1 90 ? 14.412 -15.642 16.375 1.00 86.94 90 PHE A N 1
ATOM 701 C CA . PHE A 1 90 ? 14.761 -14.226 16.174 1.00 86.94 90 PHE A CA 1
ATOM 702 C C . PHE A 1 90 ? 15.191 -13.518 17.469 1.00 86.94 90 PHE A C 1
ATOM 704 O O . PHE A 1 90 ? 16.123 -12.723 17.446 1.00 86.94 90 PHE A O 1
ATOM 711 N N . GLN A 1 91 ? 14.577 -13.870 18.602 1.00 84.56 91 GLN A N 1
ATOM 712 C CA . GLN A 1 91 ? 14.889 -13.332 19.934 1.00 84.56 91 GLN A CA 1
ATOM 713 C C . GLN A 1 91 ? 16.061 -14.049 20.642 1.00 84.56 91 GLN A C 1
ATOM 715 O O . GLN A 1 91 ? 16.253 -13.887 21.847 1.00 84.56 91 GLN A O 1
ATOM 720 N N . CYS A 1 92 ? 16.842 -14.877 19.938 1.00 89.44 92 CYS A N 1
ATOM 721 C CA . CYS A 1 92 ? 17.997 -15.549 20.533 1.00 89.44 92 CYS A CA 1
ATOM 722 C C . CYS A 1 92 ? 19.051 -14.530 21.001 1.00 89.44 92 CYS A C 1
ATOM 724 O O . CYS A 1 92 ? 19.402 -13.605 20.269 1.00 89.44 92 CYS A O 1
ATOM 726 N N . ASN A 1 93 ? 19.593 -14.715 22.209 1.00 91.88 93 ASN A N 1
ATOM 727 C CA . ASN A 1 93 ? 20.659 -13.848 22.704 1.00 91.88 93 ASN A CA 1
ATOM 728 C C . ASN A 1 93 ? 21.950 -14.016 21.877 1.00 91.88 93 ASN A C 1
ATOM 730 O O . ASN A 1 93 ? 22.261 -15.096 21.365 1.00 91.88 93 ASN A O 1
ATOM 734 N N . TYR A 1 94 ? 22.732 -12.940 21.780 1.00 92.88 94 TYR A N 1
ATOM 735 C CA . TYR A 1 94 ? 23.892 -12.899 20.891 1.00 92.88 94 TYR A CA 1
ATOM 736 C C . TYR A 1 94 ? 25.001 -13.898 21.262 1.00 92.88 94 TYR A C 1
ATOM 738 O O . TYR A 1 94 ? 25.717 -14.354 20.374 1.00 92.88 94 TYR A O 1
ATOM 746 N N . ALA A 1 95 ? 25.140 -14.292 22.534 1.00 94.12 95 ALA A N 1
ATOM 747 C CA . ALA A 1 95 ? 26.152 -15.268 22.946 1.00 94.12 95 ALA A CA 1
ATOM 748 C C . ALA A 1 95 ? 25.869 -16.664 22.365 1.00 94.12 95 ALA A C 1
ATOM 750 O O . ALA A 1 95 ? 26.769 -17.291 21.811 1.00 94.12 95 ALA A O 1
ATOM 751 N N . LEU A 1 96 ? 24.612 -17.123 22.409 1.00 92.69 96 LEU A N 1
ATOM 752 C CA . LEU A 1 96 ? 24.218 -18.393 21.788 1.00 92.69 96 LEU A CA 1
ATOM 753 C C . LEU A 1 96 ? 24.229 -18.306 20.255 1.00 92.69 96 LEU A C 1
ATOM 755 O O . LEU A 1 96 ? 24.661 -19.246 19.592 1.00 92.69 96 LEU A O 1
ATOM 759 N N . TYR A 1 97 ? 23.805 -17.173 19.684 1.00 94.00 97 TYR A N 1
ATOM 760 C CA . TYR A 1 97 ? 23.851 -16.951 18.236 1.00 94.00 97 TYR A CA 1
ATOM 761 C C . TYR A 1 97 ? 25.291 -16.985 17.694 1.00 94.00 97 TYR A C 1
ATOM 763 O O . TYR A 1 97 ? 25.568 -17.680 16.721 1.00 94.00 97 TYR A O 1
ATOM 771 N N . SER A 1 98 ? 26.222 -16.266 18.330 1.00 94.25 98 SER A N 1
ATOM 772 C CA . SER A 1 98 ? 27.620 -16.165 17.879 1.00 94.25 98 SER A CA 1
ATOM 773 C C . SER A 1 98 ? 28.480 -17.395 18.200 1.00 94.25 98 SER A C 1
ATOM 775 O O . SER A 1 98 ? 29.537 -17.568 17.595 1.00 94.25 98 SER A O 1
ATOM 777 N N . ALA A 1 99 ? 28.022 -18.286 19.087 1.00 95.25 99 ALA A N 1
ATOM 778 C CA . ALA A 1 99 ? 28.631 -19.601 19.301 1.00 95.25 99 ALA A CA 1
ATOM 779 C C . ALA A 1 99 ? 28.454 -20.554 18.099 1.00 95.25 99 ALA A C 1
ATOM 781 O O . ALA A 1 99 ? 29.212 -21.518 17.958 1.00 95.25 99 ALA A O 1
ATOM 782 N N . LEU A 1 100 ? 27.486 -20.277 17.218 1.00 94.62 100 LEU A N 1
ATOM 783 C CA . LEU A 1 100 ? 27.239 -21.004 15.977 1.00 94.62 100 LEU A CA 1
ATOM 784 C C . LEU A 1 100 ? 27.904 -20.301 14.787 1.00 94.62 100 LEU A C 1
ATOM 786 O O . LEU A 1 100 ? 27.877 -19.079 14.651 1.00 94.62 100 LEU A O 1
ATOM 790 N N . SER A 1 101 ? 28.458 -21.078 13.857 1.00 91.44 101 SER A N 1
ATOM 791 C CA . SER A 1 101 ? 28.909 -20.532 12.576 1.00 91.44 101 SER A CA 1
ATOM 792 C C . SER A 1 101 ? 27.716 -20.072 11.731 1.00 91.44 101 SER A C 1
ATOM 794 O O . SER A 1 101 ? 26.715 -20.777 11.603 1.00 91.44 101 SER A O 1
ATOM 796 N N . SER A 1 102 ? 27.841 -18.919 11.068 1.00 86.56 102 SER A N 1
ATOM 797 C CA . SER A 1 102 ? 26.777 -18.334 10.231 1.00 86.56 102 SER A CA 1
ATOM 798 C C . SER A 1 102 ? 26.307 -19.233 9.078 1.00 86.56 102 SER A C 1
ATOM 800 O O . SER A 1 102 ? 25.221 -19.032 8.550 1.00 86.56 102 SER A O 1
ATOM 802 N N . LYS A 1 103 ? 27.097 -20.249 8.702 1.00 87.25 103 LYS A N 1
ATOM 803 C CA . LYS A 1 103 ? 26.725 -21.279 7.717 1.00 87.25 103 LYS A CA 1
ATOM 804 C C . LYS A 1 103 ? 25.745 -22.325 8.264 1.00 87.25 103 LYS A C 1
ATOM 806 O O . LYS A 1 103 ? 25.032 -22.932 7.471 1.00 87.25 103 LYS A O 1
ATOM 811 N N . LYS A 1 104 ? 25.728 -22.546 9.585 1.00 90.94 104 LYS A N 1
ATOM 812 C CA . LYS A 1 104 ? 24.813 -23.472 10.270 1.00 90.94 104 LYS A CA 1
ATOM 813 C C . LYS A 1 104 ? 23.522 -22.794 10.736 1.00 90.94 104 LYS A C 1
ATOM 815 O O . LYS A 1 104 ? 22.529 -23.484 10.926 1.00 90.94 104 LYS A O 1
ATOM 820 N N . VAL A 1 105 ? 23.505 -21.479 10.948 1.00 92.81 105 VAL A N 1
ATOM 821 C CA . VAL A 1 105 ? 22.325 -20.789 11.498 1.00 92.81 105 VAL A CA 1
ATOM 822 C C . VAL A 1 105 ? 21.191 -20.694 10.471 1.00 92.81 105 VAL A C 1
ATOM 824 O O . VAL A 1 105 ? 21.349 -20.098 9.408 1.00 92.81 105 VAL A O 1
ATOM 827 N N . HIS A 1 106 ? 20.019 -21.214 10.835 1.00 91.25 106 HIS A N 1
ATOM 828 C CA . HIS A 1 106 ? 18.737 -20.917 10.201 1.00 91.25 106 HIS A CA 1
ATOM 829 C C . HIS A 1 106 ? 17.899 -20.076 11.175 1.00 91.25 106 HIS A C 1
ATOM 831 O O . HIS A 1 106 ? 17.373 -20.605 12.154 1.00 91.25 106 HIS A O 1
ATOM 837 N N . GLN A 1 107 ? 17.821 -18.761 10.952 1.00 90.56 107 GLN A N 1
ATOM 838 C CA . GLN A 1 107 ? 17.099 -17.854 11.848 1.00 90.56 107 GLN A CA 1
ATOM 839 C C . GLN A 1 107 ? 15.638 -17.690 11.404 1.00 90.56 107 GLN A C 1
ATOM 841 O O . GLN A 1 107 ? 15.385 -17.158 10.324 1.00 90.56 107 GLN A O 1
ATOM 846 N N . ALA A 1 108 ? 14.694 -18.152 12.227 1.00 90.56 108 ALA A N 1
ATOM 847 C CA . ALA A 1 108 ? 13.255 -18.104 11.953 1.00 90.56 108 ALA A CA 1
ATOM 848 C C . ALA A 1 108 ? 12.426 -18.250 13.245 1.00 90.56 108 ALA A C 1
ATOM 850 O O . ALA A 1 108 ? 12.940 -18.690 14.279 1.00 90.56 108 ALA A O 1
ATOM 851 N N . ASN A 1 109 ? 11.122 -17.950 13.189 1.00 89.56 109 ASN A N 1
ATOM 852 C CA . ASN A 1 109 ? 10.178 -18.301 14.257 1.00 89.56 109 ASN A CA 1
ATOM 853 C C . ASN A 1 109 ? 10.240 -19.810 14.539 1.00 89.56 109 ASN A C 1
ATOM 855 O O . ASN A 1 109 ? 10.353 -20.614 13.616 1.00 89.56 109 ASN A O 1
ATOM 859 N N . THR A 1 110 ? 10.211 -20.219 15.810 1.00 89.75 110 THR A N 1
ATOM 860 C CA . THR A 1 110 ? 10.287 -21.650 16.146 1.00 89.75 110 THR A CA 1
ATOM 861 C C . THR A 1 110 ? 8.929 -22.324 15.927 1.00 89.75 110 THR A C 1
ATOM 863 O O . THR A 1 110 ? 7.898 -21.694 16.170 1.00 89.75 110 THR A O 1
ATOM 866 N N . PRO A 1 111 ? 8.879 -23.619 15.559 1.00 89.69 111 PRO A N 1
ATOM 867 C CA . PRO A 1 111 ? 7.611 -24.341 15.433 1.00 89.69 111 PRO A CA 1
ATOM 868 C C . PRO A 1 111 ? 6.749 -24.281 16.704 1.00 89.69 111 PRO A C 1
ATOM 870 O O . PRO A 1 111 ? 5.530 -24.166 16.618 1.00 89.69 111 PRO A O 1
ATOM 873 N N . ALA A 1 112 ? 7.378 -24.285 17.885 1.00 89.06 112 ALA A N 1
ATOM 874 C CA . ALA A 1 112 ? 6.688 -24.121 19.162 1.00 89.06 112 ALA A CA 1
ATOM 875 C C . ALA A 1 112 ? 6.045 -22.729 19.313 1.00 89.06 112 ALA A C 1
ATOM 877 O O . ALA A 1 112 ? 4.909 -22.644 19.772 1.00 89.06 112 ALA A O 1
ATOM 878 N N . ALA A 1 113 ? 6.733 -21.656 18.897 1.00 89.00 113 ALA A N 1
ATOM 879 C CA . ALA A 1 113 ? 6.188 -20.298 18.921 1.00 89.00 113 ALA A CA 1
ATOM 880 C C . ALA A 1 113 ? 4.971 -20.155 17.991 1.00 89.00 113 ALA A C 1
ATOM 882 O O . ALA A 1 113 ? 3.948 -19.627 18.417 1.00 89.00 113 ALA A O 1
ATOM 883 N N . LEU A 1 114 ? 5.060 -20.693 16.768 1.00 90.38 114 LEU A N 1
ATOM 884 C CA . LEU A 1 114 ? 3.981 -20.658 15.772 1.00 90.38 114 LEU A CA 1
ATOM 885 C C . LEU A 1 114 ? 2.745 -21.450 16.215 1.00 90.38 114 LEU A C 1
ATOM 887 O O . LEU A 1 114 ? 1.615 -20.983 16.083 1.00 90.38 114 LEU A O 1
ATOM 891 N N . ILE A 1 115 ? 2.947 -22.659 16.749 1.00 90.81 115 ILE A N 1
ATOM 892 C CA . ILE A 1 115 ? 1.837 -23.515 17.178 1.00 90.81 115 ILE A CA 1
ATOM 893 C C . ILE A 1 115 ? 1.142 -22.914 18.401 1.00 90.81 115 ILE A C 1
ATOM 895 O O . ILE A 1 115 ? -0.085 -22.874 18.413 1.00 90.81 115 ILE A O 1
ATOM 899 N N . LYS A 1 116 ? 1.885 -22.384 19.388 1.00 90.50 116 LYS A N 1
ATOM 900 C CA . LYS A 1 116 ? 1.258 -21.791 20.581 1.00 90.50 116 LYS A CA 1
ATOM 901 C C . LYS A 1 116 ? 0.479 -20.506 20.290 1.00 90.50 116 LYS A C 1
ATOM 903 O O . LYS A 1 116 ? -0.408 -20.181 21.071 1.00 90.50 116 LYS A O 1
ATOM 908 N N . THR A 1 117 ? 0.764 -19.780 19.199 1.00 91.44 117 THR A N 1
ATOM 909 C CA . THR A 1 117 ? 0.012 -18.551 18.868 1.00 91.44 117 THR A CA 1
ATOM 910 C C . THR A 1 117 ? -1.467 -18.847 18.617 1.00 91.44 117 THR A C 1
ATOM 912 O O . THR A 1 117 ? -2.313 -18.028 18.955 1.00 91.44 117 THR A O 1
ATOM 915 N N . ARG A 1 118 ? -1.792 -20.022 18.058 1.00 93.62 118 ARG A N 1
ATOM 916 C CA . ARG A 1 118 ? -3.171 -20.441 17.774 1.00 93.62 118 ARG A CA 1
ATOM 917 C C . ARG A 1 118 ? -3.652 -21.418 18.837 1.00 93.62 118 ARG A C 1
ATOM 919 O O . ARG A 1 118 ? -3.282 -22.592 18.826 1.00 93.62 118 ARG A O 1
ATOM 926 N N . LYS A 1 119 ? -4.492 -20.934 19.745 1.00 95.00 119 LYS A N 1
ATOM 927 C CA . LYS A 1 119 ? -4.964 -21.700 20.899 1.00 95.00 119 LYS A CA 1
ATOM 928 C C . LYS A 1 119 ? -5.827 -22.882 20.465 1.00 95.00 119 LYS A C 1
ATOM 930 O O . LYS A 1 119 ? -6.722 -22.749 19.629 1.00 95.00 119 LYS A O 1
ATOM 935 N N . ASN A 1 120 ? -5.581 -24.052 21.046 1.00 95.50 120 ASN A N 1
ATOM 936 C CA . ASN A 1 120 ? -6.442 -25.218 20.873 1.00 95.50 120 ASN A CA 1
ATOM 937 C C . ASN A 1 120 ? -7.777 -25.033 21.624 1.00 95.50 120 ASN A C 1
ATOM 939 O O . ASN A 1 120 ? -7.925 -24.109 22.417 1.00 95.50 120 ASN A O 1
ATOM 943 N N . THR A 1 121 ? -8.763 -25.903 21.400 1.00 96.38 121 THR A N 1
ATOM 944 C CA . THR A 1 121 ? -10.117 -25.736 21.963 1.00 96.38 121 THR A CA 1
ATOM 945 C C . THR A 1 121 ? -10.165 -25.679 23.496 1.00 96.38 121 THR A C 1
ATOM 947 O O . THR A 1 121 ? -11.019 -24.983 24.041 1.00 96.38 121 THR A O 1
ATOM 950 N N . VAL A 1 122 ? -9.246 -26.353 24.198 1.00 96.12 122 VAL A N 1
ATOM 951 C CA . VAL A 1 122 ? -9.141 -26.294 25.667 1.00 96.12 122 VAL A CA 1
ATOM 952 C C . VAL A 1 122 ? -8.576 -24.945 26.107 1.00 96.12 122 VAL A C 1
ATOM 954 O O . VAL A 1 122 ? -9.172 -24.295 26.958 1.00 96.12 122 VAL A O 1
ATOM 957 N N . GLU A 1 123 ? -7.488 -24.487 25.482 1.00 97.19 123 GLU A N 1
ATOM 958 C CA . GLU A 1 123 ? -6.900 -23.161 25.739 1.00 97.19 123 GLU A CA 1
ATOM 959 C C . GLU A 1 123 ? -7.901 -22.036 25.427 1.00 97.19 123 GLU A C 1
ATOM 961 O O . GLU A 1 123 ? -8.072 -21.121 26.222 1.00 97.19 123 GLU A O 1
ATOM 966 N N . GLN A 1 124 ? -8.639 -22.121 24.315 1.00 97.81 124 GLN A N 1
ATOM 967 C CA . GLN A 1 124 ? -9.674 -21.144 23.960 1.00 97.81 124 GLN A CA 1
ATOM 968 C C . GLN A 1 124 ? -10.791 -21.058 25.012 1.00 97.81 124 GLN A C 1
ATOM 970 O O . GLN A 1 124 ? -11.275 -19.967 25.320 1.00 97.81 124 GLN A O 1
ATOM 975 N N . GLN A 1 125 ? -11.249 -22.196 25.543 1.00 98.12 125 GLN A N 1
ATOM 976 C CA . GLN A 1 125 ? -12.279 -22.205 26.582 1.00 98.12 125 GLN A CA 1
ATOM 977 C C . GLN A 1 125 ? -11.718 -21.744 27.932 1.00 98.12 125 GLN A C 1
ATOM 979 O O . GLN A 1 125 ? -12.387 -20.994 28.641 1.00 98.12 125 GLN A O 1
ATOM 984 N N . GLY A 1 126 ? -10.488 -22.142 28.259 1.00 97.62 126 GLY A N 1
ATOM 985 C CA . GLY A 1 126 ? -9.753 -21.686 29.433 1.00 97.62 126 GLY A CA 1
ATOM 986 C C . GLY A 1 126 ? -9.595 -20.167 29.456 1.00 97.62 126 GLY A C 1
ATOM 987 O O . GLY A 1 126 ? -10.001 -19.529 30.423 1.00 97.62 126 GLY A O 1
ATOM 988 N N . MET A 1 127 ? -9.160 -19.572 28.342 1.00 97.69 127 MET A N 1
ATOM 989 C CA . MET A 1 127 ? -9.067 -18.121 28.170 1.00 97.69 127 MET A CA 1
ATOM 990 C C . MET A 1 127 ? -10.419 -17.427 28.385 1.00 97.69 127 MET A C 1
ATOM 992 O O . MET A 1 127 ? -10.489 -16.437 29.108 1.00 97.69 127 MET A O 1
ATOM 996 N N . ARG A 1 128 ? -11.529 -17.949 27.843 1.00 98.06 128 ARG A N 1
ATOM 997 C CA . ARG A 1 128 ? -12.867 -17.386 28.131 1.00 98.06 128 ARG A CA 1
ATOM 998 C C . ARG A 1 128 ? -13.254 -17.516 29.610 1.00 98.06 128 ARG A C 1
ATOM 1000 O O . ARG A 1 128 ? -13.910 -16.629 30.150 1.00 98.06 128 ARG A O 1
ATOM 1007 N N . ASN A 1 129 ? -12.859 -18.600 30.274 1.00 97.19 129 ASN A N 1
ATOM 1008 C CA . ASN A 1 129 ? -13.154 -18.833 31.688 1.00 97.19 129 ASN A CA 1
ATOM 1009 C C . ASN A 1 129 ? -12.316 -17.939 32.620 1.00 97.19 129 ASN A C 1
ATOM 1011 O O . ASN A 1 129 ? -12.853 -17.420 33.602 1.00 97.19 129 ASN A O 1
ATOM 1015 N N . SER A 1 130 ? -11.031 -17.726 32.315 1.00 97.56 130 SER A N 1
ATOM 1016 C CA . SER A 1 130 ? -10.145 -16.853 33.093 1.00 97.56 130 SER A CA 1
ATOM 1017 C C . SER A 1 130 ? -10.629 -15.406 33.043 1.00 97.56 130 SER A C 1
ATOM 1019 O O . SER A 1 130 ? -10.817 -14.799 34.094 1.00 97.56 130 SER A O 1
ATOM 1021 N N . HIS A 1 131 ? -10.981 -14.898 31.858 1.00 97.88 131 HIS A N 1
ATOM 1022 C CA . HIS A 1 131 ? -11.516 -13.543 31.687 1.00 97.88 131 HIS A CA 1
ATOM 1023 C C . HIS A 1 131 ? -12.862 -13.329 32.395 1.00 97.88 131 HIS A C 1
ATOM 1025 O O . HIS A 1 131 ? -13.129 -12.223 32.856 1.00 97.88 131 HIS A O 1
ATOM 1031 N N . LYS A 1 132 ? -13.696 -14.368 32.558 1.00 96.94 132 LYS A N 1
ATOM 1032 C CA . LYS A 1 132 ? -14.917 -14.284 33.383 1.00 96.94 132 LYS A CA 1
ATOM 1033 C C . LYS A 1 132 ? -14.609 -14.130 34.868 1.00 96.94 132 LYS A C 1
ATOM 1035 O O . LYS A 1 132 ? -15.214 -13.288 35.526 1.00 96.94 132 LYS A O 1
ATOM 1040 N N . ARG A 1 133 ? -13.668 -14.917 35.401 1.00 95.06 133 ARG A N 1
ATOM 1041 C CA . ARG A 1 133 ? -13.230 -14.795 36.804 1.00 95.06 133 ARG A CA 1
ATOM 1042 C C . ARG A 1 133 ? -12.560 -13.450 37.066 1.00 95.06 133 ARG A C 1
ATOM 1044 O O . ARG A 1 133 ? -12.844 -12.818 38.080 1.00 95.06 133 ARG A O 1
ATOM 1051 N N . ASP A 1 134 ? -11.733 -12.999 36.131 1.00 97.06 134 ASP A N 1
ATOM 1052 C CA . ASP A 1 134 ? -11.040 -11.718 36.218 1.00 97.06 134 ASP A CA 1
ATOM 1053 C C . ASP A 1 134 ? -12.009 -10.531 36.139 1.00 97.06 134 ASP A C 1
ATOM 1055 O O . ASP A 1 134 ? -11.916 -9.602 36.937 1.00 97.06 134 ASP A O 1
ATOM 1059 N N . ALA A 1 135 ? -13.019 -10.606 35.263 1.00 96.38 135 ALA A N 1
ATOM 1060 C CA . ALA A 1 135 ? -14.097 -9.625 35.196 1.00 96.38 135 ALA A CA 1
ATOM 1061 C C . ALA A 1 135 ? -14.888 -9.531 36.510 1.00 96.38 135 ALA A C 1
ATOM 1063 O O . ALA A 1 135 ? -15.172 -8.424 36.958 1.00 96.38 135 ALA A O 1
ATOM 1064 N N . VAL A 1 136 ? -15.207 -10.657 37.164 1.00 94.62 136 VAL A N 1
ATOM 1065 C CA . VAL A 1 136 ? -15.857 -10.645 38.489 1.00 94.62 136 VAL A CA 1
ATOM 1066 C C . VAL A 1 136 ? -14.975 -9.939 39.522 1.00 94.62 136 VAL A C 1
ATOM 1068 O O . VAL A 1 136 ? -15.466 -9.054 40.223 1.00 94.62 136 VAL A O 1
ATOM 1071 N N . ALA A 1 137 ? -13.682 -10.273 39.600 1.00 94.00 137 ALA A N 1
ATOM 1072 C CA . ALA A 1 137 ? -12.749 -9.636 40.532 1.00 94.00 137 ALA A CA 1
ATOM 1073 C C . ALA A 1 137 ? -12.636 -8.119 40.285 1.00 94.00 137 ALA A C 1
ATOM 1075 O O . ALA A 1 137 ? -12.816 -7.323 41.209 1.00 94.00 137 ALA A O 1
ATOM 1076 N N . LEU A 1 138 ? -12.420 -7.717 39.029 1.00 94.62 138 LEU A N 1
ATOM 1077 C CA . LEU A 1 138 ? -12.236 -6.323 38.633 1.00 94.62 138 LEU A CA 1
ATOM 1078 C C . LEU A 1 138 ? -13.516 -5.488 38.802 1.00 94.62 138 LEU A C 1
ATOM 1080 O O . LEU A 1 138 ? -13.452 -4.390 39.346 1.00 94.62 138 LEU A O 1
ATOM 1084 N N . ILE A 1 139 ? -14.689 -6.006 38.423 1.00 93.31 139 ILE A N 1
ATOM 1085 C CA . ILE A 1 139 ? -15.970 -5.301 38.609 1.00 93.31 139 ILE A CA 1
ATOM 1086 C C . ILE A 1 139 ? -16.329 -5.184 40.100 1.00 93.31 139 ILE A C 1
ATOM 1088 O O . ILE A 1 139 ? -16.818 -4.133 40.509 1.00 93.31 139 ILE A O 1
ATOM 1092 N N . THR A 1 140 ? -16.047 -6.205 40.926 1.00 90.75 140 THR A N 1
ATOM 1093 C CA . THR A 1 140 ? -16.229 -6.113 42.394 1.00 90.75 140 THR A CA 1
ATOM 1094 C C . THR A 1 140 ? -15.395 -4.970 42.964 1.00 90.75 140 THR A C 1
ATOM 1096 O O . THR A 1 140 ? -15.919 -4.114 43.678 1.00 90.75 140 THR A O 1
ATOM 1099 N N . PHE A 1 141 ? -14.109 -4.942 42.606 1.00 93.56 141 PHE A N 1
ATOM 1100 C CA . PHE A 1 141 ? -13.170 -3.914 43.027 1.00 93.56 141 PHE A CA 1
ATOM 1101 C C . PHE A 1 141 ? -13.624 -2.511 42.588 1.00 93.56 141 PHE A C 1
ATOM 1103 O O . PHE A 1 141 ? -13.739 -1.625 43.430 1.00 93.56 141 PHE A O 1
ATOM 1110 N N . ILE A 1 142 ? -13.953 -2.310 41.303 1.00 91.56 142 ILE A N 1
ATOM 1111 C CA . ILE A 1 142 ? -14.376 -1.000 40.772 1.00 91.56 142 ILE A CA 1
ATOM 1112 C C . ILE A 1 142 ? -15.660 -0.517 41.454 1.00 91.56 142 ILE A C 1
ATOM 1114 O O . ILE A 1 142 ? -15.730 0.641 41.855 1.00 91.56 142 ILE A O 1
ATOM 1118 N N . ALA A 1 143 ? -16.659 -1.387 41.635 1.00 88.31 143 ALA A N 1
ATOM 1119 C CA . ALA A 1 143 ? -17.913 -1.013 42.290 1.00 88.31 143 ALA A CA 1
ATOM 1120 C C . ALA A 1 143 ? -17.705 -0.618 43.765 1.00 88.31 143 ALA A C 1
ATOM 1122 O O . ALA A 1 143 ? -18.358 0.300 44.265 1.00 88.31 143 ALA A O 1
ATOM 1123 N N . ASN A 1 144 ? -16.776 -1.283 44.462 1.00 91.00 144 ASN A N 1
ATOM 1124 C CA . ASN A 1 144 ? -16.388 -0.928 45.825 1.00 91.00 144 ASN A CA 1
ATOM 1125 C C . ASN A 1 144 ? -15.611 0.401 45.870 1.00 91.00 144 ASN A C 1
ATOM 1127 O O . ASN A 1 144 ? -15.932 1.273 46.678 1.00 91.00 144 ASN A O 1
ATOM 1131 N N . LEU A 1 145 ? -14.634 0.581 44.975 1.00 90.56 145 LEU A N 1
ATOM 1132 C CA . LEU A 1 145 ? -13.851 1.808 44.809 1.00 90.56 145 LEU A CA 1
ATOM 1133 C C . LEU A 1 145 ? -14.762 3.012 44.536 1.00 90.56 145 LEU A C 1
ATOM 1135 O O . LEU A 1 145 ? -14.736 3.978 45.291 1.00 90.56 145 LEU A O 1
ATOM 1139 N N . GLU A 1 146 ? -15.618 2.933 43.514 1.00 87.69 146 GLU A N 1
ATOM 1140 C CA . GLU A 1 146 ? -16.544 4.003 43.133 1.00 87.69 146 GLU A CA 1
ATOM 1141 C C . GLU A 1 146 ? -17.471 4.384 44.292 1.00 87.69 146 GLU A C 1
ATOM 1143 O O . GLU A 1 146 ? -17.607 5.567 44.613 1.00 87.69 146 GLU A O 1
ATOM 1148 N N . LYS A 1 147 ? -18.090 3.390 44.945 1.00 88.81 147 LYS A N 1
ATOM 1149 C CA . LYS A 1 147 ? -18.976 3.623 46.088 1.00 88.81 147 LYS A CA 1
ATOM 1150 C C . LYS A 1 147 ? -18.235 4.343 47.216 1.00 88.81 147 LYS A C 1
ATOM 1152 O O . LYS A 1 147 ? -18.675 5.404 47.651 1.00 88.81 147 LYS A O 1
ATOM 1157 N N . THR A 1 148 ? -17.108 3.781 47.651 1.00 91.38 148 THR A N 1
ATOM 1158 C CA . THR A 1 148 ? -16.371 4.267 48.827 1.00 91.38 148 THR A CA 1
ATOM 1159 C C . THR A 1 148 ? -15.632 5.589 48.585 1.00 91.38 148 THR A C 1
ATOM 1161 O O . THR A 1 148 ? -15.406 6.350 49.524 1.00 91.38 148 THR A O 1
ATOM 1164 N N . MET A 1 149 ? -15.312 5.916 47.326 1.00 89.44 149 MET A N 1
ATOM 1165 C CA . MET A 1 149 ? -14.849 7.251 46.930 1.00 89.44 149 MET A CA 1
ATOM 1166 C C . MET A 1 149 ? -15.977 8.292 46.920 1.00 89.44 149 MET A C 1
ATOM 1168 O O . MET A 1 149 ? -15.729 9.446 47.266 1.00 89.44 149 MET A O 1
ATOM 1172 N N . LYS A 1 150 ? -17.204 7.915 46.530 1.00 85.31 150 LYS A N 1
ATOM 1173 C CA . LYS A 1 150 ? -18.363 8.828 46.486 1.00 85.31 150 LYS A CA 1
ATOM 1174 C C . LYS A 1 150 ? -18.962 9.109 47.864 1.00 85.31 150 LYS A C 1
ATOM 1176 O O . LYS A 1 150 ? -19.371 10.239 48.112 1.00 85.31 150 LYS A O 1
ATOM 1181 N N . ASP A 1 151 ? -19.017 8.111 48.747 1.00 88.56 151 ASP 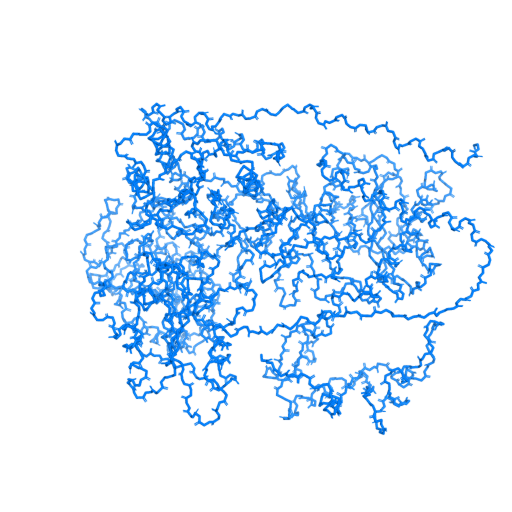A N 1
ATOM 1182 C CA . ASP A 1 151 ? -19.501 8.278 50.126 1.00 88.56 151 ASP A CA 1
ATOM 1183 C C . ASP A 1 151 ? -18.407 8.745 51.112 1.00 88.56 151 ASP A C 1
ATOM 1185 O O . ASP A 1 151 ? -18.719 9.187 52.218 1.00 88.56 151 ASP A O 1
ATOM 1189 N N . GLY A 1 152 ? -17.132 8.703 50.702 1.00 87.50 152 GLY A N 1
ATOM 1190 C CA . GLY A 1 152 ? -15.985 9.146 51.497 1.00 87.50 152 GLY A CA 1
ATOM 1191 C C . GLY A 1 152 ? -15.589 8.194 52.632 1.00 87.50 152 GLY A C 1
ATOM 1192 O O . GLY A 1 152 ? -14.832 8.593 53.515 1.00 87.50 152 GLY A O 1
ATOM 1193 N N . THR A 1 153 ? -16.087 6.953 52.640 1.00 88.94 153 THR A N 1
ATOM 1194 C CA . THR A 1 153 ? -15.865 5.991 53.737 1.00 88.94 153 THR A CA 1
ATOM 1195 C C . THR A 1 153 ? -14.487 5.322 53.734 1.00 88.94 153 THR A C 1
ATOM 1197 O O . THR A 1 153 ? -14.082 4.784 54.765 1.00 88.94 153 THR A O 1
ATOM 1200 N N . LYS A 1 154 ? -13.744 5.364 52.619 1.00 90.06 154 LYS A N 1
ATOM 1201 C CA . LYS A 1 154 ? -12.367 4.845 52.513 1.00 90.06 154 LYS A CA 1
ATOM 1202 C C . LYS A 1 154 ? -11.487 5.816 51.731 1.00 90.06 154 LYS A C 1
ATOM 1204 O O . LYS A 1 154 ? -11.849 6.259 50.644 1.00 90.06 154 LYS A O 1
ATOM 1209 N N . GLU A 1 155 ? -10.302 6.115 52.261 1.00 93.19 155 GLU A N 1
ATOM 1210 C CA . GLU A 1 155 ? -9.269 6.811 51.494 1.00 93.19 155 GLU A CA 1
ATOM 1211 C C . GLU A 1 155 ? -8.533 5.827 50.579 1.00 93.19 155 GLU A C 1
ATOM 1213 O O . GLU A 1 155 ? -8.081 4.767 51.015 1.00 93.19 155 GLU A O 1
ATOM 1218 N N . TRP A 1 156 ? -8.397 6.199 49.308 1.00 96.88 156 TRP A N 1
ATOM 1219 C CA . TRP A 1 156 ? -7.732 5.393 48.292 1.00 96.88 156 TRP A CA 1
ATOM 1220 C C . TRP A 1 156 ? -6.477 6.079 47.772 1.00 96.88 156 TRP A C 1
ATOM 1222 O O . TRP A 1 156 ? -6.458 7.293 47.560 1.00 96.88 156 TRP A O 1
ATOM 1232 N N . THR A 1 157 ? -5.446 5.280 47.531 1.00 97.38 157 THR A N 1
ATOM 1233 C CA . THR A 1 157 ? -4.204 5.678 46.873 1.00 97.38 157 THR A CA 1
ATOM 1234 C C . THR A 1 157 ? -3.913 4.718 45.726 1.00 97.38 157 THR A C 1
ATOM 1236 O O . THR A 1 157 ? -4.535 3.659 45.626 1.00 97.38 157 THR A O 1
ATOM 1239 N N . GLU A 1 158 ? -3.012 5.089 44.825 1.00 97.62 158 GLU A N 1
ATOM 1240 C CA . GLU A 1 158 ? -2.640 4.269 43.670 1.00 97.62 158 GLU A CA 1
ATOM 1241 C C . GLU A 1 158 ? -2.148 2.876 44.092 1.00 97.62 158 GLU A C 1
ATOM 1243 O O . GLU A 1 158 ? -2.544 1.863 43.505 1.00 97.62 158 GLU A O 1
ATOM 1248 N N . VAL A 1 159 ? -1.337 2.815 45.154 1.00 96.31 159 VAL A N 1
ATOM 1249 C CA . VAL A 1 159 ? -0.862 1.568 45.767 1.00 96.31 159 VAL A CA 1
ATOM 1250 C C . VAL A 1 159 ? -2.009 0.808 46.434 1.00 96.31 159 VAL A C 1
ATOM 1252 O O . VAL A 1 159 ? -2.121 -0.402 46.230 1.00 96.31 159 VAL A O 1
ATOM 1255 N N . SER A 1 160 ? -2.876 1.467 47.217 1.00 96.56 160 SER A N 1
ATOM 1256 C CA . SER A 1 160 ? -3.949 0.750 47.924 1.00 96.56 160 SER A CA 1
ATOM 1257 C C . SER A 1 160 ? -5.002 0.188 46.964 1.00 96.56 160 SER A C 1
ATOM 1259 O O . SER A 1 160 ? -5.443 -0.943 47.148 1.00 96.56 160 SER A O 1
ATOM 1261 N N . ALA A 1 161 ? -5.310 0.905 45.881 1.00 96.44 161 ALA A N 1
ATOM 1262 C CA . ALA A 1 161 ? -6.154 0.435 44.786 1.00 96.44 161 ALA A CA 1
ATOM 1263 C C . ALA A 1 161 ? -5.562 -0.801 44.077 1.00 96.44 161 ALA A C 1
ATOM 1265 O O . ALA A 1 161 ? -6.255 -1.801 43.880 1.00 96.44 161 ALA A O 1
ATOM 1266 N N . ALA A 1 162 ? -4.264 -0.778 43.751 1.00 94.62 162 ALA A N 1
ATOM 1267 C CA . ALA A 1 162 ? -3.588 -1.906 43.108 1.00 94.62 162 ALA A CA 1
ATOM 1268 C C . ALA A 1 162 ? -3.521 -3.163 44.002 1.00 94.62 162 ALA A C 1
ATOM 1270 O O . ALA A 1 162 ? -3.639 -4.286 43.502 1.00 94.62 162 ALA A O 1
ATOM 1271 N N . LEU A 1 163 ? -3.339 -2.991 45.317 1.00 93.31 163 LEU A N 1
ATOM 1272 C CA . LEU A 1 163 ? -3.294 -4.094 46.285 1.00 93.31 163 LEU A CA 1
ATOM 1273 C C . LEU A 1 163 ? -4.670 -4.735 46.522 1.00 93.31 163 LEU A C 1
ATOM 1275 O O . LEU A 1 163 ? -4.760 -5.960 46.568 1.00 93.31 163 LEU A O 1
ATOM 1279 N N . ASP A 1 164 ? -5.728 -3.932 46.617 1.00 95.12 164 ASP A N 1
ATOM 1280 C CA . ASP A 1 164 ? -7.107 -4.389 46.846 1.00 95.12 164 ASP A CA 1
ATOM 1281 C C . ASP A 1 164 ? -7.620 -5.222 45.649 1.00 95.12 164 ASP A C 1
ATOM 1283 O O . ASP A 1 164 ? -8.099 -6.347 45.815 1.00 95.12 164 ASP A O 1
ATOM 1287 N N . LEU A 1 165 ? -7.371 -4.766 44.411 1.00 95.81 165 LEU A N 1
ATOM 1288 C CA . LEU A 1 165 ? -7.645 -5.563 43.207 1.00 95.81 165 LEU A CA 1
ATOM 1289 C C . LEU A 1 165 ? -6.824 -6.864 43.156 1.00 95.81 165 LEU A C 1
ATOM 1291 O O . LEU A 1 165 ? -7.332 -7.909 42.741 1.00 95.81 165 LEU A O 1
ATOM 1295 N N . LYS A 1 166 ? -5.550 -6.825 43.570 1.00 92.94 166 LYS A N 1
ATOM 1296 C CA . LYS A 1 166 ? -4.708 -8.027 43.642 1.00 92.94 166 LYS A CA 1
ATOM 1297 C C . LYS A 1 166 ? -5.295 -9.055 44.614 1.00 92.94 166 LYS A C 1
ATOM 1299 O O . LYS A 1 166 ? -5.268 -10.242 44.299 1.00 92.94 166 LYS A O 1
ATOM 1304 N N . GLU A 1 167 ? -5.832 -8.627 45.754 1.00 93.88 167 GLU A N 1
ATOM 1305 C CA . GLU A 1 167 ? -6.498 -9.512 46.716 1.00 93.88 167 GLU A CA 1
ATOM 1306 C C . GLU A 1 167 ? -7.776 -10.128 46.124 1.00 93.88 167 GLU A C 1
ATOM 1308 O O . GLU A 1 167 ? -7.940 -11.350 46.151 1.00 93.88 167 GLU A O 1
ATOM 1313 N N . HIS A 1 168 ? -8.626 -9.320 45.479 1.00 91.44 168 HIS A N 1
ATOM 1314 C CA . HIS A 1 168 ? -9.803 -9.815 44.755 1.00 91.44 168 HIS A CA 1
ATOM 1315 C C . HIS A 1 168 ? -9.452 -10.865 43.684 1.00 91.44 168 HIS A C 1
ATOM 1317 O O . HIS A 1 168 ? -10.157 -11.867 43.555 1.00 91.44 168 HIS A O 1
ATOM 1323 N N . ARG A 1 169 ? -8.347 -10.680 42.946 1.00 94.00 169 ARG A N 1
ATOM 1324 C CA . ARG A 1 169 ? -7.836 -11.662 41.971 1.00 94.00 169 ARG A CA 1
ATOM 1325 C C . ARG A 1 169 ? -7.270 -12.920 42.623 1.00 94.00 169 ARG A C 1
ATOM 1327 O O . ARG A 1 169 ? -7.541 -14.013 42.136 1.00 94.00 169 ARG A O 1
ATOM 1334 N N . PHE A 1 170 ? -6.506 -12.786 43.705 1.00 90.81 170 PHE A N 1
ATOM 1335 C CA . PHE A 1 170 ? -5.881 -13.919 44.394 1.00 90.81 170 PHE A CA 1
ATOM 1336 C C . PHE A 1 170 ? -6.921 -14.864 45.014 1.00 90.81 170 PHE A C 1
ATOM 1338 O O . PHE A 1 170 ? -6.742 -16.079 45.004 1.00 90.81 170 PHE A O 1
ATOM 1345 N N . ASN A 1 171 ? -8.047 -14.310 45.472 1.00 88.88 171 ASN A N 1
ATOM 1346 C CA . ASN A 1 171 ? -9.191 -15.069 45.976 1.00 88.88 171 ASN A CA 1
ATOM 1347 C C . ASN A 1 171 ? -10.036 -15.734 44.864 1.00 88.88 171 ASN A C 1
ATOM 1349 O O . ASN A 1 171 ? -10.939 -16.516 45.164 1.00 88.88 171 ASN A O 1
ATOM 1353 N N . ALA A 1 172 ? -9.773 -15.451 43.582 1.00 89.06 172 ALA A N 1
ATOM 1354 C CA . ALA A 1 172 ? -10.480 -16.075 42.467 1.00 89.06 172 ALA A CA 1
ATOM 1355 C C . ALA A 1 172 ? -9.893 -17.456 42.121 1.00 89.06 172 ALA A C 1
ATOM 1357 O O . ALA A 1 172 ? -8.678 -17.652 42.055 1.00 89.06 172 ALA A O 1
ATOM 1358 N N . ALA A 1 173 ? -10.771 -18.421 41.829 1.00 89.12 173 ALA A N 1
ATOM 1359 C CA . ALA A 1 173 ? -10.372 -19.786 41.494 1.00 89.12 173 ALA A CA 1
ATOM 1360 C C . ALA A 1 173 ? -9.348 -19.842 40.340 1.00 89.12 173 ALA A C 1
ATOM 1362 O O . ALA A 1 173 ? -9.434 -19.088 39.371 1.00 89.12 173 ALA A O 1
ATOM 1363 N N . HIS A 1 174 ? -8.399 -20.774 40.449 1.00 91.38 174 HIS A N 1
ATOM 1364 C CA . HIS A 1 174 ? -7.272 -20.990 39.528 1.00 91.38 174 HIS A CA 1
ATOM 1365 C C . HIS A 1 174 ? -6.235 -19.858 39.444 1.00 91.38 174 HIS A C 1
ATOM 1367 O O . HIS A 1 174 ? -5.262 -20.033 38.711 1.00 91.38 174 HIS A O 1
ATOM 1373 N N . ASN A 1 175 ? -6.384 -18.735 40.162 1.00 93.69 175 ASN A N 1
ATOM 1374 C CA . ASN A 1 175 ? -5.384 -17.669 40.128 1.00 93.69 175 ASN A CA 1
ATOM 1375 C C . ASN A 1 175 ? -4.024 -18.149 40.683 1.00 93.69 175 ASN A C 1
ATOM 1377 O O . ASN A 1 175 ? -3.943 -19.015 41.561 1.00 93.69 175 ASN A O 1
ATOM 1381 N N . ARG A 1 176 ? -2.941 -17.608 40.121 1.00 92.31 176 ARG A N 1
ATOM 1382 C CA . ARG A 1 176 ? -1.537 -17.894 40.464 1.00 92.31 176 ARG A CA 1
ATOM 1383 C C . ARG A 1 176 ? -0.696 -16.616 40.585 1.00 92.31 176 ARG A C 1
ATOM 1385 O O . ARG A 1 176 ? 0.529 -16.666 40.553 1.00 92.31 176 ARG A O 1
ATOM 1392 N N . GLY A 1 177 ? -1.358 -15.471 40.743 1.00 92.19 177 GLY A N 1
ATOM 1393 C CA . GLY A 1 177 ? -0.763 -14.143 40.800 1.00 92.19 177 GLY A CA 1
ATOM 1394 C C . GLY A 1 177 ? -1.249 -13.219 39.682 1.00 92.19 177 GLY A C 1
ATOM 1395 O O . GLY A 1 177 ? -2.219 -13.495 38.971 1.00 92.19 177 GLY A O 1
ATOM 1396 N N . LEU A 1 178 ? -0.553 -12.092 39.549 1.00 95.31 178 LEU A N 1
ATOM 1397 C CA . LEU A 1 178 ? -0.765 -11.124 38.476 1.00 95.31 178 LEU A CA 1
ATOM 1398 C C . LEU A 1 178 ? 0.021 -11.538 37.223 1.00 95.31 178 LEU A C 1
ATOM 1400 O O . LEU A 1 178 ? 1.075 -12.166 37.337 1.00 95.31 178 LEU A O 1
ATOM 1404 N N . SER A 1 179 ? -0.457 -11.163 36.037 1.00 95.81 179 SER A N 1
ATOM 1405 C CA . SER A 1 179 ? 0.296 -11.341 34.785 1.00 95.81 179 SER A CA 1
ATOM 1406 C C . SER A 1 179 ? 1.440 -10.331 34.636 1.00 95.81 179 SER A C 1
ATOM 1408 O O . SER A 1 179 ? 2.462 -10.651 34.027 1.00 95.81 179 SER A O 1
ATOM 1410 N N . PHE A 1 180 ? 1.308 -9.169 35.276 1.00 94.38 180 PHE A N 1
ATOM 1411 C CA . PHE A 1 180 ? 2.315 -8.121 35.465 1.00 94.38 180 PHE A CA 1
ATOM 1412 C C . PHE A 1 180 ? 1.904 -7.238 36.667 1.00 94.38 180 PHE A C 1
ATOM 1414 O O . PHE A 1 180 ? 0.759 -7.317 37.115 1.00 94.38 180 PHE A O 1
ATOM 1421 N N . PRO A 1 181 ? 2.801 -6.425 37.259 1.00 91.94 181 PRO A N 1
ATOM 1422 C CA . PRO A 1 181 ? 2.419 -5.483 38.314 1.00 91.94 181 PRO A CA 1
ATOM 1423 C C . PRO A 1 181 ? 1.412 -4.451 37.786 1.00 91.94 181 PRO A C 1
ATOM 1425 O O . PRO A 1 181 ? 1.662 -3.866 36.742 1.00 91.94 181 PRO A O 1
ATOM 1428 N N . SER A 1 182 ? 0.308 -4.197 38.492 1.00 94.38 182 SER A N 1
ATOM 1429 C CA . SER A 1 182 ? -0.717 -3.256 38.017 1.00 94.38 182 SER A CA 1
ATOM 1430 C C . SER A 1 182 ? -0.170 -1.836 37.829 1.00 94.38 182 SER A C 1
ATOM 1432 O O . SER A 1 182 ? 0.422 -1.264 38.749 1.00 94.38 182 SER A O 1
ATOM 1434 N N . ILE A 1 183 ? -0.463 -1.242 36.677 1.00 96.44 183 ILE A N 1
ATOM 1435 C CA . ILE A 1 183 ? -0.399 0.200 36.453 1.00 96.44 183 ILE A CA 1
ATOM 1436 C C . ILE A 1 183 ? -1.662 0.805 37.071 1.00 96.44 183 ILE A C 1
ATOM 1438 O O . ILE A 1 183 ? -2.779 0.481 36.679 1.00 96.44 183 ILE A O 1
ATOM 1442 N N . SER A 1 184 ? -1.498 1.682 38.052 1.00 97.38 184 SER A N 1
ATOM 1443 C CA . SER A 1 184 ? -2.595 2.333 38.776 1.00 97.38 184 SER A CA 1
ATOM 1444 C C . SER A 1 184 ? -2.193 3.788 38.968 1.00 97.38 184 SER A C 1
ATOM 1446 O O . SER A 1 184 ? -1.268 4.054 39.726 1.00 97.38 184 SER A O 1
ATOM 1448 N N . GLY A 1 185 ? -2.791 4.710 38.208 1.00 97.50 185 GLY A N 1
ATOM 1449 C CA . GLY A 1 185 ? -2.332 6.099 38.100 1.00 97.50 185 GLY A CA 1
ATOM 1450 C C . GLY A 1 185 ? -3.469 7.122 38.158 1.00 97.50 185 GLY A C 1
ATOM 1451 O O . GLY A 1 185 ? -4.383 7.081 37.335 1.00 97.50 185 GLY A O 1
ATOM 1452 N N . SER A 1 186 ? -3.394 8.065 39.103 1.00 97.06 186 SER A N 1
ATOM 1453 C CA . SER A 1 186 ? -4.335 9.185 39.260 1.00 97.06 186 SER A CA 1
ATOM 1454 C C . SER A 1 186 ? -3.785 10.456 38.614 1.00 97.06 186 SER A C 1
ATOM 1456 O O . SER A 1 186 ? -2.667 10.892 38.915 1.00 97.06 186 SER A O 1
ATOM 1458 N N . GLY A 1 187 ? -4.579 11.069 37.737 1.00 97.00 187 GLY A N 1
ATOM 1459 C CA . GLY A 1 187 ? -4.243 12.316 37.056 1.00 97.00 187 GLY A CA 1
ATOM 1460 C C . GLY A 1 187 ? -2.908 12.211 36.298 1.00 97.00 187 GLY A C 1
ATOM 1461 O O . GLY A 1 187 ? -2.773 11.320 35.452 1.00 97.00 187 GLY A O 1
ATOM 1462 N N . PRO A 1 188 ? -1.901 13.059 36.600 1.00 96.81 188 PRO A N 1
ATOM 1463 C CA . PRO A 1 188 ? -0.624 13.097 35.881 1.00 96.81 188 PRO A CA 1
ATOM 1464 C C . PRO A 1 188 ? 0.099 11.746 35.783 1.00 96.81 188 PRO A C 1
ATOM 1466 O O . PRO A 1 188 ? 0.720 11.463 34.760 1.00 96.81 188 PRO A O 1
ATOM 1469 N N . ASN A 1 189 ? -0.006 10.891 36.806 1.00 97.56 189 ASN A N 1
ATOM 1470 C CA . ASN A 1 189 ? 0.633 9.571 36.807 1.00 97.56 189 ASN A CA 1
ATOM 1471 C C . ASN A 1 189 ? 0.013 8.623 35.769 1.00 97.56 189 ASN A C 1
ATOM 1473 O O . ASN A 1 189 ? 0.722 7.806 35.188 1.00 97.56 189 ASN A O 1
ATOM 1477 N N . GLY A 1 190 ? -1.282 8.771 35.462 1.00 96.44 190 GLY A N 1
ATOM 1478 C CA . GLY A 1 190 ? -1.936 8.014 34.392 1.00 96.44 190 GLY A CA 1
ATOM 1479 C C . GLY A 1 190 ? -1.368 8.329 33.002 1.00 96.44 190 GLY A C 1
ATOM 1480 O O . GLY A 1 190 ? -1.410 7.477 32.119 1.00 96.44 190 GLY A O 1
ATOM 1481 N N . ALA A 1 191 ? -0.780 9.516 32.797 1.00 96.12 191 ALA A N 1
ATOM 1482 C CA . ALA A 1 191 ? -0.148 9.893 31.529 1.00 96.12 191 ALA A CA 1
ATOM 1483 C C . ALA A 1 191 ? 1.186 9.158 31.263 1.00 96.12 191 ALA A C 1
ATOM 1485 O O . ALA A 1 191 ? 1.739 9.243 30.164 1.00 96.12 191 ALA A O 1
ATOM 1486 N N . VAL A 1 192 ? 1.726 8.433 32.248 1.00 95.00 192 VAL A N 1
ATOM 1487 C CA . VAL A 1 192 ? 2.981 7.685 32.122 1.00 95.00 192 VAL A CA 1
ATOM 1488 C C . VAL A 1 192 ? 2.674 6.247 31.683 1.00 95.00 192 VAL A C 1
ATOM 1490 O O . VAL A 1 192 ? 2.222 5.420 32.464 1.00 95.00 192 VAL A O 1
ATOM 1493 N N . ILE A 1 193 ? 2.958 5.949 30.409 1.00 92.56 193 ILE A N 1
ATOM 1494 C CA . ILE A 1 193 ? 2.554 4.720 29.685 1.00 92.56 193 ILE A CA 1
ATOM 1495 C C . ILE A 1 193 ? 2.882 3.407 30.428 1.00 92.56 193 ILE A C 1
ATOM 1497 O O . ILE A 1 193 ? 2.101 2.464 30.352 1.00 92.56 193 ILE A O 1
ATOM 1501 N N . HIS A 1 194 ? 4.012 3.337 31.141 1.00 89.69 194 HIS A N 1
ATOM 1502 C CA . HIS A 1 194 ? 4.411 2.189 31.972 1.00 89.69 194 HIS A CA 1
ATOM 1503 C C . HIS A 1 194 ? 4.599 2.614 33.442 1.00 89.69 194 HIS A C 1
ATOM 1505 O O . HIS A 1 194 ? 5.668 2.415 34.024 1.00 89.69 194 HIS A O 1
ATOM 1511 N N . TYR A 1 195 ? 3.608 3.296 34.022 1.00 93.88 195 TYR A N 1
ATOM 1512 C CA . TYR A 1 195 ? 3.647 3.698 35.428 1.00 93.88 195 TYR A CA 1
ATOM 1513 C C . TYR A 1 195 ? 3.453 2.503 36.363 1.00 93.88 195 TYR A C 1
ATOM 1515 O O . TYR A 1 195 ? 2.513 1.738 36.203 1.00 93.88 195 TYR A O 1
ATOM 1523 N N . PHE A 1 196 ? 4.279 2.390 37.400 1.00 90.81 196 PHE A N 1
ATOM 1524 C CA . PHE A 1 196 ? 4.041 1.457 38.499 1.00 90.81 196 PHE A CA 1
ATOM 1525 C C . PHE A 1 196 ? 4.110 2.241 39.809 1.00 90.81 196 PHE A C 1
ATOM 1527 O O . PHE A 1 196 ? 5.160 2.830 40.091 1.00 90.81 196 PHE A O 1
ATOM 1534 N N . PRO A 1 197 ? 3.031 2.289 40.611 1.00 89.50 197 PRO A N 1
ATOM 1535 C CA . PRO A 1 197 ? 3.040 3.063 41.836 1.00 89.50 197 PRO A CA 1
ATOM 1536 C C . PRO A 1 197 ? 3.970 2.440 42.876 1.00 89.50 197 PRO A C 1
ATOM 1538 O O . PRO A 1 197 ? 3.991 1.231 43.113 1.00 89.50 197 PRO A O 1
ATOM 1541 N N . THR A 1 198 ? 4.745 3.303 43.521 1.00 87.38 198 THR A N 1
ATOM 1542 C CA . THR A 1 198 ? 5.640 2.971 44.629 1.00 87.38 198 THR A CA 1
ATOM 1543 C C . THR A 1 198 ? 5.261 3.818 45.834 1.00 87.38 198 THR A C 1
ATOM 1545 O O . THR A 1 198 ? 4.669 4.880 45.672 1.00 87.38 198 THR A O 1
ATOM 1548 N N . LEU A 1 199 ? 5.691 3.444 47.041 1.00 86.12 199 LEU A N 1
ATOM 1549 C CA . LEU A 1 199 ? 5.480 4.272 48.242 1.00 86.12 199 LEU A CA 1
ATOM 1550 C C . LEU A 1 199 ? 6.062 5.701 48.131 1.00 86.12 199 LEU A C 1
ATOM 1552 O O . LEU A 1 199 ? 5.700 6.562 48.924 1.00 86.12 199 LEU A O 1
ATOM 1556 N N . ALA A 1 200 ? 6.965 5.956 47.176 1.00 88.25 200 ALA A N 1
ATOM 1557 C CA . ALA A 1 200 ? 7.534 7.279 46.910 1.00 88.25 200 ALA A CA 1
ATOM 1558 C C . ALA A 1 200 ? 6.756 8.092 45.856 1.00 88.25 200 ALA A C 1
ATOM 1560 O O . ALA A 1 200 ? 6.964 9.299 45.755 1.00 88.25 200 ALA A O 1
ATOM 1561 N N . THR A 1 201 ? 5.895 7.448 45.061 1.00 90.25 201 THR A N 1
ATOM 1562 C CA . THR A 1 201 ? 5.111 8.077 43.981 1.00 90.25 201 THR A CA 1
ATOM 1563 C C . THR A 1 201 ? 3.598 8.002 44.205 1.00 90.25 201 THR A C 1
ATOM 1565 O O . THR A 1 201 ? 2.856 8.610 43.438 1.00 90.25 201 THR A O 1
ATOM 1568 N N . ASP A 1 202 ? 3.162 7.286 45.246 1.00 94.69 202 ASP A N 1
ATOM 1569 C CA . ASP A 1 202 ? 1.767 6.995 45.579 1.00 94.69 202 ASP A CA 1
ATOM 1570 C C . ASP A 1 202 ? 0.923 8.269 45.746 1.00 94.69 202 ASP A C 1
ATOM 1572 O O . ASP A 1 202 ? 1.102 9.043 46.692 1.00 94.69 202 ASP A O 1
ATOM 1576 N N . ARG A 1 203 ? -0.016 8.490 44.821 1.00 95.50 203 ARG A N 1
ATOM 1577 C CA . ARG A 1 203 ? -0.991 9.589 44.904 1.00 95.50 203 ARG A CA 1
ATOM 1578 C C . ARG A 1 203 ? -2.295 9.122 45.539 1.00 95.50 203 ARG A C 1
ATOM 1580 O O . ARG A 1 203 ? -2.763 8.014 45.291 1.00 95.50 203 ARG A O 1
ATOM 1587 N N . LYS A 1 204 ? -2.944 10.015 46.289 1.00 96.69 204 LYS A N 1
ATOM 1588 C CA . LYS A 1 204 ? -4.347 9.852 46.696 1.00 96.69 204 LYS A CA 1
ATOM 1589 C C . LYS A 1 204 ? -5.259 9.992 45.471 1.00 96.69 204 LYS A C 1
ATOM 1591 O O . LYS A 1 204 ? -5.128 10.964 44.730 1.00 96.69 204 LYS A O 1
ATOM 1596 N N . LEU A 1 205 ? -6.193 9.059 45.290 1.00 96.56 205 LEU A N 1
ATOM 1597 C CA . LEU A 1 205 ? -7.202 9.117 44.229 1.00 96.56 205 LEU A CA 1
ATOM 1598 C C . LEU A 1 205 ? -8.217 10.235 44.508 1.00 96.56 205 LEU A C 1
ATOM 1600 O O . LEU A 1 205 ? -8.577 10.511 45.655 1.00 96.56 205 LEU A O 1
ATOM 1604 N N . SER A 1 206 ? -8.713 10.858 43.440 1.00 93.12 206 SER A N 1
ATOM 1605 C CA . SER A 1 206 ? -9.645 11.987 43.491 1.00 93.12 206 SER A CA 1
ATOM 1606 C C . SER A 1 206 ? -10.847 11.741 42.585 1.00 93.12 206 SER A C 1
ATOM 1608 O O . SER A 1 206 ? -10.703 11.225 41.483 1.00 93.12 206 SER A O 1
ATOM 1610 N N . VAL A 1 207 ? -12.040 12.169 43.011 1.00 93.12 207 VAL A N 1
ATOM 1611 C CA . VAL A 1 207 ? -13.243 12.156 42.154 1.00 93.12 207 VAL A CA 1
ATOM 1612 C C . VAL A 1 207 ? -13.184 13.198 41.025 1.00 93.12 207 VAL A C 1
ATOM 1614 O O . VAL A 1 207 ? -13.978 13.130 40.093 1.00 93.12 207 VAL A O 1
ATOM 1617 N N . ASN A 1 208 ? -12.248 14.150 41.100 1.00 93.00 208 ASN A N 1
ATOM 1618 C CA . ASN A 1 208 ? -12.056 15.222 40.115 1.00 93.00 208 ASN A CA 1
ATOM 1619 C C . ASN A 1 208 ? -10.857 14.972 39.177 1.00 93.00 208 ASN A C 1
ATOM 1621 O O . ASN A 1 208 ? -10.481 15.867 38.423 1.00 93.00 208 ASN A O 1
ATOM 1625 N N . GLU A 1 209 ? -10.210 13.806 39.267 1.00 94.88 209 GLU A N 1
ATOM 1626 C CA . GLU A 1 209 ? -9.124 13.392 38.374 1.00 94.88 209 GLU A CA 1
ATOM 1627 C C . GLU A 1 209 ? -9.536 12.147 37.574 1.00 94.88 209 GLU A C 1
ATOM 1629 O O . GLU A 1 209 ? -10.411 11.378 37.974 1.00 94.88 209 GLU A O 1
ATOM 1634 N N . MET A 1 210 ? -8.870 11.934 36.438 1.00 97.31 210 MET A N 1
ATOM 1635 C CA . MET A 1 210 ? -8.936 10.668 35.706 1.00 97.31 210 MET A CA 1
ATOM 1636 C C . MET A 1 210 ? -8.123 9.611 36.456 1.00 97.31 210 MET A C 1
ATOM 1638 O O . MET A 1 210 ? -7.007 9.899 36.889 1.00 97.31 210 MET A O 1
ATOM 1642 N N . TYR A 1 211 ? -8.637 8.389 36.553 1.00 97.75 211 TYR A N 1
ATOM 1643 C CA . TYR A 1 211 ? -7.915 7.252 37.125 1.00 97.75 211 TYR A CA 1
ATOM 1644 C C . TYR A 1 211 ? -7.748 6.155 36.069 1.00 97.75 211 TYR A C 1
ATOM 1646 O O . TYR A 1 211 ? -8.741 5.610 35.586 1.00 97.75 211 TYR A O 1
ATOM 1654 N N . LEU A 1 212 ? -6.502 5.854 35.697 1.00 98.19 212 LEU A N 1
ATOM 1655 C CA . LEU A 1 212 ? -6.149 4.777 34.768 1.00 98.19 212 LEU A CA 1
ATOM 1656 C C . LEU A 1 212 ? -5.699 3.553 35.564 1.00 98.19 212 LEU A C 1
ATOM 1658 O O . LEU A 1 212 ? -4.817 3.652 36.418 1.00 98.19 212 LEU A O 1
ATOM 1662 N N . LEU A 1 213 ? -6.293 2.403 35.248 1.00 98.00 213 LEU A N 1
ATOM 1663 C CA . LEU A 1 213 ? -5.970 1.112 35.837 1.00 98.00 213 LEU A CA 1
ATOM 1664 C C . LEU A 1 213 ? -5.788 0.070 34.734 1.00 98.00 213 LEU A C 1
ATOM 1666 O O . LEU A 1 213 ? -6.765 -0.381 34.135 1.00 98.00 213 LEU A O 1
ATOM 1670 N N . ASP A 1 214 ? -4.533 -0.294 34.496 1.00 97.81 214 ASP A N 1
ATOM 1671 C CA . ASP A 1 214 ? -4.081 -1.349 33.589 1.00 97.81 214 ASP A CA 1
ATOM 1672 C C . ASP A 1 214 ? -3.520 -2.503 34.435 1.00 97.81 214 ASP A C 1
ATOM 1674 O O . ASP A 1 214 ? -2.655 -2.305 35.296 1.00 97.81 214 ASP A O 1
ATOM 1678 N N . SER A 1 215 ? -4.109 -3.695 34.301 1.00 96.88 215 SER A N 1
ATOM 1679 C CA . SER A 1 215 ? -3.788 -4.821 35.175 1.00 96.88 215 SER A CA 1
ATOM 1680 C C . SER A 1 215 ? -4.351 -6.162 34.687 1.00 96.88 215 SER A C 1
ATOM 1682 O O . SER A 1 215 ? -5.515 -6.252 34.292 1.00 96.88 215 SER A O 1
ATOM 1684 N N . GLY A 1 216 ? -3.603 -7.247 34.894 1.00 96.75 216 GLY A N 1
ATOM 1685 C CA . GLY A 1 216 ? -4.036 -8.602 34.538 1.00 96.75 216 GLY A CA 1
ATOM 1686 C C . GLY A 1 216 ? -3.719 -9.688 35.575 1.00 96.75 216 GLY A C 1
ATOM 1687 O O . GLY A 1 216 ? -3.011 -9.474 36.565 1.00 96.75 216 GLY A O 1
ATOM 1688 N N . GLY A 1 217 ? -4.260 -10.886 35.347 1.00 96.88 217 GLY A N 1
ATOM 1689 C CA . GLY A 1 217 ? -4.118 -12.069 36.197 1.00 96.88 217 GLY A CA 1
ATOM 1690 C C . GLY A 1 217 ? -3.545 -13.278 35.454 1.00 96.88 217 GLY A C 1
ATOM 1691 O O . GLY A 1 217 ? -3.761 -13.463 34.256 1.00 96.88 217 GLY A O 1
ATOM 1692 N N . GLN A 1 218 ? -2.833 -14.142 36.181 1.00 96.56 218 GLN A N 1
ATOM 1693 C CA . GLN A 1 218 ? -2.475 -15.483 35.710 1.00 96.56 218 GLN A CA 1
ATOM 1694 C C . GLN A 1 218 ? -3.415 -16.508 36.330 1.00 96.56 218 GLN A C 1
ATOM 1696 O O . GLN A 1 218 ? -3.483 -16.624 37.554 1.00 96.56 218 GLN A O 1
ATOM 1701 N N . TYR A 1 219 ? -4.103 -17.273 35.491 1.00 95.56 219 TYR A N 1
ATOM 1702 C CA . TYR A 1 219 ? -4.945 -18.396 35.886 1.00 95.56 219 TYR A CA 1
ATOM 1703 C C . TYR A 1 219 ? -4.427 -19.663 35.209 1.00 95.56 219 TYR A C 1
ATOM 1705 O O . TYR A 1 219 ? -3.975 -19.579 34.072 1.00 95.56 219 TYR A O 1
ATOM 1713 N N . LEU A 1 220 ? -4.529 -20.831 35.858 1.00 92.88 220 LEU A N 1
ATOM 1714 C CA . LEU A 1 220 ? -4.054 -22.118 35.303 1.00 92.88 220 LEU A CA 1
ATOM 1715 C C . LEU A 1 220 ? -4.533 -22.416 33.867 1.00 92.88 220 LEU A C 1
ATOM 1717 O O . LEU A 1 220 ? -3.889 -23.169 33.143 1.00 92.88 220 LEU A O 1
ATOM 1721 N N . ASP A 1 221 ? -5.676 -21.857 33.476 1.00 94.06 221 ASP A N 1
ATOM 1722 C CA . ASP A 1 221 ? -6.330 -22.037 32.184 1.00 94.06 221 ASP A CA 1
ATOM 1723 C C . ASP A 1 221 ? -6.306 -20.783 31.285 1.00 94.06 221 ASP A C 1
ATOM 1725 O O . ASP A 1 221 ? -6.863 -20.822 30.193 1.00 94.06 221 ASP A O 1
ATOM 1729 N N . GLY A 1 222 ? -5.649 -19.685 31.681 1.00 96.19 222 GLY A N 1
ATOM 1730 C CA . GLY A 1 222 ? -5.510 -18.508 30.820 1.00 96.19 222 GLY A CA 1
ATOM 1731 C C . GLY A 1 222 ? -4.829 -17.299 31.466 1.00 96.19 222 GLY A C 1
ATOM 1732 O O . GLY A 1 222 ? -4.893 -17.092 32.675 1.00 96.19 222 GLY A O 1
ATOM 1733 N N . THR A 1 223 ? -4.218 -16.452 30.640 1.00 97.88 223 THR A N 1
ATOM 1734 C CA . THR A 1 223 ? -3.653 -15.159 31.059 1.00 97.88 223 THR A CA 1
ATOM 1735 C C . THR A 1 223 ? -4.639 -14.048 30.693 1.00 97.88 223 THR A C 1
ATOM 1737 O O . THR A 1 223 ? -5.228 -14.103 29.614 1.00 97.88 223 THR A O 1
ATOM 1740 N N . THR A 1 224 ? -4.853 -13.066 31.570 1.00 98.00 224 THR A N 1
ATOM 1741 C CA . THR A 1 224 ? -5.694 -11.893 31.273 1.00 98.00 224 THR A CA 1
ATOM 1742 C C . THR A 1 224 ? -4.864 -10.622 31.180 1.00 98.00 224 THR A C 1
ATOM 1744 O O . THR A 1 224 ? -3.829 -10.497 31.848 1.00 98.00 224 THR A O 1
ATOM 1747 N N . ASP A 1 225 ? -5.350 -9.695 30.357 1.00 97.56 225 ASP A N 1
ATOM 1748 C CA . ASP A 1 225 ? -4.895 -8.310 30.296 1.00 97.56 225 ASP A CA 1
ATOM 1749 C C . ASP A 1 225 ? -6.107 -7.382 30.141 1.00 97.56 225 ASP A C 1
ATOM 1751 O O . ASP A 1 225 ? -7.015 -7.671 29.348 1.00 97.56 225 ASP A O 1
ATOM 1755 N N . VAL A 1 226 ? -6.204 -6.352 30.985 1.00 97.50 226 VAL A N 1
ATOM 1756 C CA . VAL A 1 226 ? -7.375 -5.467 31.042 1.00 97.50 226 VAL A CA 1
ATOM 1757 C C . VAL A 1 226 ? -7.011 -4.088 31.583 1.00 97.50 226 VAL A C 1
ATOM 1759 O O . VAL A 1 226 ? -6.771 -3.894 32.778 1.00 97.50 226 VAL A O 1
ATOM 1762 N N . THR A 1 227 ? -7.185 -3.098 30.717 1.00 98.06 227 THR A N 1
ATOM 1763 C CA . THR A 1 227 ? -7.125 -1.680 31.059 1.00 98.06 227 THR A CA 1
ATOM 1764 C C . THR A 1 227 ? -8.483 -0.990 31.007 1.00 98.06 227 THR A C 1
ATOM 1766 O O . THR A 1 227 ? -9.236 -1.104 30.030 1.00 98.06 227 THR A O 1
ATOM 1769 N N . ARG A 1 228 ? -8.785 -0.187 32.030 1.00 97.56 228 ARG A N 1
ATOM 1770 C CA . ARG A 1 228 ? -9.894 0.776 32.038 1.00 97.56 228 ARG A CA 1
ATOM 1771 C C . ARG A 1 228 ? -9.437 2.128 32.584 1.00 97.56 228 ARG A C 1
ATOM 1773 O O . ARG A 1 228 ? -8.520 2.218 33.393 1.00 97.56 228 ARG A O 1
ATOM 1780 N N . THR A 1 229 ? -10.118 3.181 32.143 1.00 98.06 229 THR A N 1
ATOM 1781 C CA . THR A 1 229 ? -9.943 4.545 32.654 1.00 98.06 229 THR A CA 1
ATOM 1782 C C . THR A 1 229 ? -11.288 5.064 33.159 1.00 98.06 229 THR A C 1
ATOM 1784 O O . THR A 1 229 ? -12.300 4.882 32.479 1.00 98.06 229 THR A O 1
ATOM 1787 N N . PHE A 1 230 ? -11.287 5.687 34.336 1.00 95.62 230 PHE A N 1
ATOM 1788 C CA . PHE A 1 230 ? -12.472 6.093 35.096 1.00 95.62 230 PHE A CA 1
ATOM 1789 C C . PHE A 1 230 ? -12.448 7.583 35.442 1.00 95.62 230 PHE A C 1
ATOM 1791 O O . PHE A 1 230 ? -11.382 8.199 35.509 1.00 95.62 230 PHE A O 1
ATOM 1798 N N . HIS A 1 231 ? -13.626 8.140 35.727 1.00 95.00 231 HIS A N 1
ATOM 1799 C CA . HIS A 1 231 ? -13.775 9.466 36.322 1.00 95.00 231 HIS A CA 1
ATOM 1800 C C . HIS A 1 231 ? -15.025 9.492 37.211 1.00 95.00 231 HIS A C 1
ATOM 1802 O O . HIS A 1 231 ? -16.144 9.403 36.713 1.00 95.00 231 HIS A O 1
ATOM 1808 N N . PHE A 1 232 ? -14.848 9.607 38.531 1.00 90.50 232 PHE A N 1
ATOM 1809 C CA . PHE A 1 232 ? -15.939 9.386 39.495 1.00 90.50 232 PHE A CA 1
ATOM 1810 C C . PHE A 1 232 ? -16.806 10.628 39.792 1.00 90.50 232 PHE A C 1
ATOM 1812 O O . PHE A 1 232 ? -17.869 10.498 40.404 1.00 90.50 232 PHE A O 1
ATOM 1819 N N . GLY A 1 233 ? -16.367 11.815 39.362 1.00 90.75 233 GLY A N 1
ATOM 1820 C CA . GLY A 1 233 ? -17.124 13.074 39.340 1.00 90.75 233 GLY A CA 1
ATOM 1821 C C . GLY A 1 233 ? -17.460 13.514 37.908 1.00 90.75 233 GLY A C 1
ATOM 1822 O O . GLY A 1 233 ? -17.659 12.676 37.033 1.00 90.75 233 GLY A O 1
ATOM 1823 N N . SER A 1 234 ? -17.466 14.822 37.632 1.00 93.31 234 SER A N 1
ATOM 1824 C CA . SER A 1 234 ? -17.784 15.373 36.299 1.00 93.31 234 SER A CA 1
ATOM 1825 C C . SER A 1 234 ? -16.536 15.581 35.421 1.00 93.31 234 SER A C 1
ATOM 1827 O O . SER A 1 234 ? -15.774 16.505 35.710 1.00 93.31 234 SER A O 1
ATOM 1829 N N . PRO A 1 235 ? -16.317 14.797 34.346 1.00 96.62 235 PRO A N 1
ATOM 1830 C CA . PRO A 1 235 ? -15.180 15.000 33.450 1.00 96.62 235 PRO A CA 1
ATOM 1831 C C . PRO A 1 235 ? -15.374 16.212 32.531 1.00 96.62 235 PRO A C 1
ATOM 1833 O O . PRO A 1 235 ? -16.492 16.602 32.185 1.00 96.62 235 PRO A O 1
ATOM 1836 N N . THR A 1 236 ? -14.261 16.790 32.086 1.00 97.75 236 THR A N 1
ATOM 1837 C CA . THR A 1 236 ? -14.239 17.884 31.106 1.00 97.75 236 THR A CA 1
ATOM 1838 C C . THR A 1 236 ? -14.626 17.408 29.702 1.00 97.75 236 THR A C 1
ATOM 1840 O O . THR A 1 236 ? -14.448 16.241 29.349 1.00 97.75 236 THR A O 1
ATOM 1843 N N . ALA A 1 237 ? -15.082 18.333 28.849 1.00 97.62 237 ALA A N 1
ATOM 1844 C CA . ALA A 1 237 ? -15.383 18.033 27.445 1.00 97.62 237 ALA A CA 1
ATOM 1845 C C . ALA A 1 237 ? -14.172 17.453 26.683 1.00 97.62 237 ALA A C 1
ATOM 1847 O O . ALA A 1 237 ? -14.338 16.553 25.868 1.00 97.62 237 ALA A O 1
ATOM 1848 N N . TYR A 1 238 ? -12.951 17.911 26.991 1.00 97.88 238 TYR A N 1
ATOM 1849 C CA . TYR A 1 238 ? -11.727 17.390 26.375 1.00 97.88 238 TYR A CA 1
ATOM 1850 C C . TYR A 1 238 ? -11.424 15.947 26.804 1.00 97.88 238 TYR A C 1
ATOM 1852 O O . TYR A 1 238 ? -11.150 15.103 25.957 1.00 97.88 238 TYR A O 1
ATOM 1860 N N . GLN A 1 239 ? -11.558 15.626 28.098 1.00 98.31 239 GLN A N 1
ATOM 1861 C CA . GLN A 1 239 ? -11.421 14.247 28.589 1.00 98.31 239 GLN A CA 1
ATOM 1862 C C . GLN A 1 239 ? -12.456 13.313 27.947 1.00 98.31 239 GLN A C 1
ATOM 1864 O O . GLN A 1 239 ? -12.096 12.213 27.531 1.00 98.31 239 GLN A O 1
ATOM 1869 N N . LYS A 1 240 ? -13.714 13.763 27.810 1.00 98.56 240 LYS A N 1
ATOM 1870 C CA . LYS A 1 240 ? -14.770 13.003 27.124 1.00 98.56 240 LYS A CA 1
ATOM 1871 C C . LYS A 1 240 ? -14.459 12.753 25.652 1.00 98.56 240 LYS A C 1
ATOM 1873 O O . LYS A 1 240 ? -14.587 11.624 25.181 1.00 98.56 240 LYS A O 1
ATOM 1878 N N . GLU A 1 241 ? -14.031 13.781 24.923 1.00 98.44 241 GLU A N 1
ATOM 1879 C CA . GLU A 1 241 ? -13.675 13.648 23.510 1.00 98.44 241 GLU A CA 1
ATOM 1880 C C . GLU A 1 241 ? -12.501 12.680 23.328 1.00 98.44 241 GLU A C 1
ATOM 1882 O O . GLU A 1 241 ? -12.619 11.730 22.556 1.00 98.44 241 GLU A O 1
ATOM 1887 N N . CYS A 1 242 ? -11.410 12.844 24.083 1.00 98.56 242 CYS A N 1
ATOM 1888 C CA . CYS A 1 242 ? -10.258 11.944 24.014 1.00 98.56 242 CYS A CA 1
ATOM 1889 C C . CYS A 1 242 ? -10.624 10.497 24.381 1.00 98.56 242 CYS A C 1
ATOM 1891 O O . CYS A 1 242 ? -10.218 9.573 23.676 1.00 98.56 242 CYS A O 1
ATOM 1893 N N . TYR A 1 243 ? -11.434 10.282 25.425 1.00 98.75 243 TYR A N 1
ATOM 1894 C CA . TYR A 1 243 ? -11.880 8.939 25.814 1.00 98.75 243 TYR A CA 1
ATOM 1895 C C . TYR A 1 243 ? -12.737 8.294 24.733 1.00 98.75 243 TYR A C 1
ATOM 1897 O O . TYR A 1 243 ? -12.516 7.145 24.353 1.00 98.75 243 TYR A O 1
ATOM 1905 N N . THR A 1 244 ? -13.680 9.056 24.186 1.00 98.75 244 THR A N 1
ATOM 1906 C CA . THR A 1 244 ? -14.561 8.575 23.123 1.00 98.75 244 THR A CA 1
ATOM 1907 C C . THR A 1 244 ? -13.772 8.252 21.861 1.00 98.75 244 THR A C 1
ATOM 1909 O O . THR A 1 244 ? -14.043 7.244 21.225 1.00 98.75 244 THR A O 1
ATOM 1912 N N . ARG A 1 245 ? -12.737 9.032 21.529 1.00 98.69 245 ARG A N 1
ATOM 1913 C CA . ARG A 1 245 ? -11.843 8.775 20.389 1.00 98.69 245 ARG A CA 1
ATOM 1914 C C . ARG A 1 245 ? -11.030 7.487 20.570 1.00 98.69 245 ARG A C 1
ATOM 1916 O O . ARG A 1 245 ? -10.926 6.711 19.624 1.00 98.69 245 ARG A O 1
ATOM 1923 N N . VAL A 1 246 ? -10.522 7.219 21.776 1.00 98.75 246 VAL A N 1
ATOM 1924 C CA . VAL A 1 246 ? -9.877 5.934 22.115 1.00 98.75 246 VAL A CA 1
ATOM 1925 C C . VAL A 1 246 ? -10.877 4.773 22.007 1.00 98.75 246 VAL A C 1
ATOM 1927 O O . VAL A 1 246 ? -10.577 3.759 21.378 1.00 98.75 246 VAL A O 1
ATOM 1930 N N . LEU A 1 247 ? -12.095 4.940 22.537 1.00 98.69 247 LEU A N 1
ATOM 1931 C CA . LEU A 1 247 ? -13.165 3.942 22.450 1.00 98.69 247 LEU A CA 1
ATOM 1932 C C . LEU A 1 247 ? -13.585 3.665 20.999 1.00 98.69 247 LEU A C 1
ATOM 1934 O O . LEU A 1 247 ? -13.740 2.508 20.627 1.00 98.69 247 LEU A O 1
ATOM 1938 N N . MET A 1 248 ? -13.719 4.693 20.155 1.00 98.62 248 MET A N 1
ATOM 1939 C CA . MET A 1 248 ? -13.982 4.538 18.718 1.00 98.62 248 MET A CA 1
ATOM 1940 C C . MET A 1 248 ? -12.914 3.671 18.047 1.00 98.62 248 MET A C 1
ATOM 1942 O O . MET A 1 248 ? -13.261 2.836 17.217 1.00 98.62 248 MET A O 1
ATOM 1946 N N . GLY A 1 249 ? -11.640 3.846 18.417 1.00 98.19 249 GLY A N 1
ATOM 1947 C CA . GLY A 1 249 ? -10.525 3.066 17.879 1.00 98.19 249 GLY A CA 1
ATOM 1948 C C . GLY A 1 249 ? -10.642 1.583 18.221 1.00 98.19 249 GLY A C 1
ATOM 1949 O O . GLY A 1 249 ? -10.592 0.741 17.326 1.00 98.19 249 GLY A O 1
ATOM 1950 N N . GLN A 1 250 ? -10.894 1.284 19.497 1.00 98.38 250 GLN A N 1
ATOM 1951 C CA . GLN A 1 250 ? -11.095 -0.082 19.987 1.00 98.38 250 GLN A CA 1
ATOM 1952 C C . GLN A 1 250 ? -12.319 -0.741 19.332 1.00 98.38 250 GLN A C 1
ATOM 1954 O O . GLN A 1 250 ? -12.267 -1.857 18.826 1.00 98.38 250 GLN A O 1
ATOM 1959 N N . VAL A 1 251 ? -13.445 -0.024 19.278 1.00 98.44 251 VAL A N 1
ATOM 1960 C CA . VAL A 1 251 ? -14.689 -0.539 18.692 1.00 98.44 251 VAL A CA 1
ATOM 1961 C C . VAL A 1 251 ? -14.550 -0.759 17.182 1.00 98.44 251 VAL A C 1
ATOM 1963 O O . VAL A 1 251 ? -15.087 -1.737 16.662 1.00 98.44 251 VAL A O 1
ATOM 1966 N N . ASP A 1 252 ? -13.842 0.112 16.459 1.00 97.75 252 ASP A N 1
ATOM 1967 C CA . ASP A 1 252 ? -13.586 -0.070 15.026 1.00 97.75 252 ASP A CA 1
ATOM 1968 C C . ASP A 1 252 ? -12.639 -1.254 14.755 1.00 97.75 252 ASP A C 1
ATOM 1970 O O . ASP A 1 252 ? -12.886 -1.994 13.799 1.00 97.75 252 ASP A O 1
ATOM 1974 N N . LEU A 1 253 ? -11.629 -1.495 15.605 1.00 97.81 253 LEU A N 1
ATOM 1975 C CA . LEU A 1 253 ? -10.745 -2.663 15.498 1.00 97.81 253 LEU A CA 1
ATOM 1976 C C . LEU A 1 253 ? -11.482 -3.970 15.830 1.00 97.81 253 LEU A C 1
ATOM 1978 O O . LEU A 1 253 ? -11.497 -4.886 15.008 1.00 97.81 253 LEU A O 1
ATOM 1982 N N . ALA A 1 254 ? -12.189 -4.039 16.961 1.00 97.62 254 ALA A N 1
ATOM 1983 C CA . ALA A 1 254 ? -12.965 -5.213 17.373 1.00 97.62 254 ALA A CA 1
ATOM 1984 C C . ALA A 1 254 ? -14.119 -5.578 16.412 1.00 97.62 254 ALA A C 1
ATOM 1986 O O . ALA A 1 254 ? -14.612 -6.705 16.426 1.00 97.62 254 ALA A O 1
ATOM 1987 N N . ARG A 1 255 ? -14.570 -4.640 15.568 1.00 96.31 255 ARG A N 1
ATOM 1988 C CA . ARG A 1 255 ? -15.564 -4.874 14.500 1.00 96.31 255 ARG A CA 1
ATOM 1989 C C . ARG A 1 255 ? -14.947 -5.193 13.144 1.00 96.31 255 ARG A C 1
ATOM 1991 O O . ARG A 1 255 ? -15.691 -5.508 12.211 1.00 96.31 255 ARG A O 1
ATOM 1998 N N . PHE A 1 256 ? -13.633 -5.053 13.000 1.00 97.56 256 PHE A N 1
ATOM 1999 C CA . PHE A 1 256 ? -12.978 -5.146 11.708 1.00 97.56 256 PHE A CA 1
ATOM 2000 C C . PHE A 1 256 ? -13.142 -6.550 11.110 1.00 97.56 256 PHE A C 1
ATOM 2002 O O . PHE A 1 256 ? -13.078 -7.566 11.809 1.00 97.56 256 PHE A O 1
ATOM 2009 N N . LYS A 1 257 ? -13.382 -6.596 9.798 1.00 97.38 257 LYS A N 1
ATOM 2010 C CA . LYS A 1 257 ? -13.472 -7.822 9.001 1.00 97.38 257 LYS A CA 1
ATOM 2011 C C . LYS A 1 257 ? -12.359 -7.813 7.968 1.00 97.38 257 LYS A C 1
ATOM 2013 O O . LYS A 1 257 ? -12.151 -6.784 7.334 1.00 97.38 257 LYS A O 1
ATOM 2018 N N . PHE A 1 258 ? -11.670 -8.935 7.791 1.00 95.44 258 PHE A N 1
ATOM 2019 C CA . PHE A 1 258 ? -10.508 -9.036 6.906 1.00 95.44 258 PHE A CA 1
ATOM 2020 C C . PHE A 1 258 ? -10.408 -10.397 6.214 1.00 95.44 258 PHE A C 1
ATOM 2022 O O . PHE A 1 258 ? -10.893 -11.408 6.718 1.00 95.44 258 PHE A O 1
ATOM 2029 N N . TYR A 1 259 ? -9.792 -10.427 5.033 1.00 90.75 259 TYR A N 1
ATOM 2030 C CA . TYR A 1 259 ? -9.639 -11.644 4.234 1.00 90.75 259 TYR A CA 1
ATOM 2031 C C . TYR A 1 259 ? -8.584 -12.603 4.816 1.00 90.75 259 TYR A C 1
ATOM 2033 O O . TYR A 1 259 ? -7.471 -12.190 5.155 1.00 90.75 259 TYR A O 1
ATOM 2041 N N . LYS A 1 260 ? -8.900 -13.905 4.865 1.00 90.62 260 LYS A N 1
ATOM 2042 C CA . LYS A 1 260 ? -7.949 -14.977 5.193 1.00 90.62 260 LYS A CA 1
ATOM 2043 C C . LYS A 1 260 ? -7.316 -15.550 3.927 1.00 90.62 260 LYS A C 1
ATOM 2045 O O . LYS A 1 260 ? -7.944 -16.323 3.207 1.00 90.62 260 LYS A O 1
ATOM 2050 N N . GLY A 1 261 ? -6.031 -15.277 3.706 1.00 81.50 261 GLY A N 1
ATOM 2051 C CA . GLY A 1 261 ? -5.293 -15.911 2.612 1.00 81.50 261 GLY A CA 1
ATOM 2052 C C . GLY A 1 261 ? -3.837 -15.460 2.462 1.00 81.50 261 GLY A C 1
ATOM 2053 O O . GLY A 1 261 ? -3.285 -14.813 3.356 1.00 81.50 261 GLY A O 1
ATOM 2054 N N . PRO A 1 262 ? -3.199 -15.767 1.315 1.00 74.00 262 PRO A N 1
ATOM 2055 C CA . PRO A 1 262 ? -1.824 -15.360 1.013 1.00 74.00 262 PRO A CA 1
ATOM 2056 C C . PRO A 1 262 ? -1.581 -13.846 1.072 1.00 74.00 262 PRO A C 1
ATOM 2058 O O . PRO A 1 262 ? -0.470 -13.445 1.403 1.00 74.00 262 PRO A O 1
ATOM 2061 N N . HIS A 1 263 ? -2.619 -13.028 0.877 1.00 73.50 263 HIS A N 1
ATOM 2062 C CA . HIS A 1 263 ? -2.585 -11.560 1.005 1.00 73.50 263 HIS A CA 1
ATOM 2063 C C . HIS A 1 263 ? -3.397 -11.029 2.200 1.00 73.50 263 HIS A C 1
ATOM 2065 O O . HIS A 1 263 ? -3.737 -9.851 2.242 1.00 73.50 263 HIS A O 1
ATOM 2071 N N . GLY A 1 264 ? -3.732 -11.889 3.170 1.00 83.69 264 GLY A N 1
ATOM 2072 C CA . GLY A 1 264 ? -4.346 -11.460 4.430 1.00 83.69 264 GLY A CA 1
ATOM 2073 C C . GLY A 1 264 ? -3.377 -10.616 5.279 1.00 83.69 264 GLY A C 1
ATOM 2074 O O . GLY A 1 264 ? -2.164 -10.859 5.217 1.00 83.69 264 GLY A O 1
ATOM 2075 N N . PRO A 1 265 ? -3.882 -9.639 6.057 1.00 90.31 265 PRO A N 1
ATOM 2076 C CA . PRO A 1 265 ? -3.054 -8.677 6.784 1.00 90.31 265 PRO A CA 1
ATOM 2077 C C . PRO A 1 265 ? -2.285 -9.294 7.966 1.00 90.31 265 PRO A C 1
ATOM 2079 O O . PRO A 1 265 ? -2.722 -10.264 8.594 1.00 90.31 265 PRO A O 1
ATOM 2082 N N . TYR A 1 266 ? -1.151 -8.679 8.312 1.00 90.94 266 TYR A N 1
ATOM 2083 C CA . TYR A 1 266 ? -0.564 -8.783 9.647 1.00 90.94 266 TYR A CA 1
ATOM 2084 C C . TYR A 1 266 ? -1.210 -7.709 10.537 1.00 90.94 266 TYR A C 1
ATOM 2086 O O . TYR A 1 266 ? -1.864 -6.785 10.051 1.00 90.94 266 TYR A O 1
ATOM 2094 N N . GLY A 1 267 ? -1.006 -7.775 11.855 1.00 91.44 267 GLY A N 1
ATOM 2095 C CA . GLY A 1 267 ? -1.600 -6.787 12.762 1.00 91.44 267 GLY A CA 1
ATOM 2096 C C . GLY A 1 267 ? -1.159 -5.339 12.492 1.00 91.44 267 GLY A C 1
ATOM 2097 O O . GLY A 1 267 ? -1.917 -4.412 12.759 1.00 91.44 267 GLY A O 1
ATOM 2098 N N . ARG A 1 268 ? 0.023 -5.108 11.901 1.00 88.12 268 ARG A N 1
ATOM 2099 C CA . ARG A 1 268 ? 0.461 -3.751 11.519 1.00 88.12 268 ARG A CA 1
ATOM 2100 C C . ARG A 1 268 ? -0.406 -3.122 10.423 1.00 88.12 268 ARG A C 1
ATOM 2102 O O . ARG A 1 268 ? -0.656 -1.925 10.490 1.00 88.12 268 ARG A O 1
ATOM 2109 N N . GLU A 1 269 ? -0.918 -3.903 9.465 1.00 90.50 269 GLU A N 1
ATOM 2110 C CA . GLU A 1 269 ? -1.778 -3.377 8.393 1.00 90.50 269 GLU A CA 1
ATOM 2111 C C . GLU A 1 269 ? -3.229 -3.102 8.839 1.00 90.50 269 GLU A C 1
ATOM 2113 O O . GLU A 1 269 ? -4.028 -2.615 8.042 1.00 90.50 269 GLU A O 1
ATOM 2118 N N . ILE A 1 270 ? -3.568 -3.360 10.111 1.00 93.50 270 ILE A N 1
ATOM 2119 C CA . ILE A 1 270 ? -4.848 -2.955 10.723 1.00 93.50 270 ILE A CA 1
ATOM 2120 C C . ILE A 1 270 ? -4.688 -1.999 11.921 1.00 93.50 270 ILE A C 1
ATOM 2122 O O . ILE A 1 270 ? -5.679 -1.446 12.388 1.00 93.50 270 ILE A O 1
ATOM 2126 N N . ASP A 1 271 ? -3.462 -1.721 12.381 1.00 94.31 271 ASP A N 1
ATOM 2127 C CA . ASP A 1 271 ? -3.170 -0.791 13.491 1.00 94.31 271 ASP A CA 1
ATOM 2128 C C . ASP A 1 271 ? -3.680 0.639 13.202 1.00 94.31 271 ASP A C 1
ATOM 2130 O O . ASP A 1 271 ? -4.176 1.341 14.084 1.00 94.31 271 ASP A O 1
ATOM 2134 N N . ALA A 1 272 ? -3.649 1.046 11.928 1.00 93.75 272 ALA A N 1
ATOM 2135 C CA . ALA A 1 272 ? -4.191 2.317 11.452 1.00 93.75 272 ALA A CA 1
ATOM 2136 C C . ALA A 1 272 ? -5.711 2.472 11.691 1.00 93.75 272 ALA A C 1
ATOM 2138 O O . ALA A 1 272 ? -6.188 3.597 11.852 1.00 93.75 272 ALA A O 1
ATOM 2139 N N . ILE A 1 273 ? -6.473 1.369 11.761 1.00 95.25 273 ILE A N 1
ATOM 2140 C CA . ILE A 1 273 ? -7.924 1.388 12.018 1.00 95.25 273 ILE A CA 1
ATOM 2141 C C . ILE A 1 273 ? -8.214 1.937 13.420 1.00 95.25 273 ILE A C 1
ATOM 2143 O O . ILE A 1 273 ? -9.080 2.801 13.569 1.00 95.25 273 ILE A O 1
ATOM 2147 N N . ALA A 1 274 ? -7.446 1.505 14.424 1.00 96.81 274 ALA A N 1
ATOM 2148 C CA . ALA A 1 274 ? -7.607 1.949 15.806 1.00 96.81 274 ALA A CA 1
ATOM 2149 C C . ALA A 1 274 ? -7.074 3.370 16.053 1.00 96.81 274 ALA A C 1
ATOM 2151 O O . ALA A 1 274 ? -7.606 4.095 16.893 1.00 96.81 274 ALA A O 1
ATOM 2152 N N . ARG A 1 275 ? -6.034 3.798 15.324 1.00 96.62 275 ARG A N 1
ATOM 2153 C CA . ARG A 1 275 ? -5.468 5.158 15.445 1.00 96.62 275 ARG A CA 1
ATOM 2154 C C . ARG A 1 275 ? -6.317 6.240 14.787 1.00 96.62 275 ARG A C 1
ATOM 2156 O O . ARG A 1 275 ? -6.349 7.367 15.284 1.00 96.62 275 ARG A O 1
ATOM 2163 N N . ARG A 1 276 ? -7.014 5.900 13.695 1.00 95.75 276 ARG A N 1
ATOM 2164 C CA . ARG A 1 276 ? -7.796 6.828 12.859 1.00 95.75 276 ARG A CA 1
ATOM 2165 C C . ARG A 1 276 ? -8.602 7.871 13.648 1.00 95.75 276 ARG A C 1
ATOM 2167 O O . ARG A 1 276 ? -8.471 9.048 13.316 1.00 95.75 276 ARG A O 1
ATOM 2174 N N . PRO A 1 277 ? -9.387 7.529 14.692 1.00 97.62 277 PRO A N 1
ATOM 2175 C CA . PRO A 1 277 ? -10.216 8.525 15.363 1.00 97.62 277 PRO A CA 1
ATOM 2176 C C . PRO A 1 277 ? -9.398 9.615 16.060 1.00 97.62 277 PRO A C 1
ATOM 2178 O O . PRO A 1 277 ? -9.836 10.763 16.060 1.00 97.62 277 PRO A O 1
ATOM 2181 N N . LEU A 1 278 ? -8.225 9.293 16.619 1.00 98.06 278 LEU A N 1
ATOM 2182 C CA . LEU A 1 278 ? -7.311 10.275 17.214 1.00 98.06 278 LEU A CA 1
ATOM 2183 C C . LEU A 1 278 ? -6.582 11.083 16.129 1.00 98.06 278 LEU A C 1
ATOM 2185 O O . LEU A 1 278 ? -6.501 12.309 16.233 1.00 98.06 278 LEU A O 1
ATOM 2189 N N . TRP A 1 279 ? -6.135 10.425 15.055 1.00 97.19 279 TRP A N 1
ATOM 2190 C CA . TRP A 1 279 ? -5.487 11.088 13.917 1.00 97.19 279 TRP A CA 1
ATOM 2191 C C . TRP A 1 279 ? -6.395 12.126 13.240 1.00 97.19 279 TRP A C 1
ATOM 2193 O O . TRP A 1 279 ? -5.929 13.227 12.946 1.00 97.19 279 TRP A O 1
ATOM 2203 N N . ASP A 1 280 ? -7.695 11.841 13.096 1.00 96.62 280 ASP A N 1
ATOM 2204 C CA . ASP A 1 280 ? -8.712 12.770 12.568 1.00 96.62 280 ASP A CA 1
ATOM 2205 C C . ASP A 1 280 ? -8.735 14.131 13.299 1.00 96.62 280 ASP A C 1
ATOM 2207 O O . ASP A 1 280 ? -9.136 15.145 12.721 1.00 96.62 280 ASP A O 1
ATOM 2211 N N . VAL A 1 281 ? -8.322 14.172 14.573 1.00 97.31 281 VAL A N 1
ATOM 2212 C CA . VAL A 1 281 ? -8.264 15.394 15.395 1.00 97.31 281 VAL A CA 1
ATOM 2213 C C . VAL A 1 281 ? -6.844 15.841 15.744 1.00 97.31 281 VAL A C 1
ATOM 2215 O O . VAL A 1 281 ? -6.703 16.884 16.375 1.00 97.31 281 VAL A O 1
ATOM 2218 N N . GLY A 1 282 ? -5.798 15.149 15.283 1.00 96.81 282 GLY A N 1
ATOM 2219 C CA . GLY A 1 282 ? -4.395 15.520 15.517 1.00 96.81 282 GLY A CA 1
ATOM 2220 C C . GLY A 1 282 ? -3.799 15.024 16.836 1.00 96.81 282 GLY A C 1
ATOM 2221 O O . GLY A 1 282 ? -2.888 15.659 17.371 1.00 96.81 282 GLY A O 1
ATOM 2222 N N . LEU A 1 283 ? -4.323 13.915 17.364 1.00 97.19 283 LEU A N 1
ATOM 2223 C CA . LEU A 1 283 ? -3.849 13.214 18.562 1.00 97.19 283 LEU A CA 1
ATOM 2224 C C . LEU A 1 283 ? -3.228 11.851 18.195 1.00 97.19 283 LEU A C 1
ATOM 2226 O O . LEU A 1 283 ? -3.498 11.323 17.121 1.00 97.19 283 LEU A O 1
ATOM 2230 N N . GLU A 1 284 ? -2.385 11.282 19.063 1.00 94.75 284 GLU A N 1
ATOM 2231 C CA . GLU A 1 284 ? -1.649 10.022 18.825 1.00 94.75 284 GLU A CA 1
ATOM 2232 C C . GLU A 1 284 ? -1.208 9.369 20.158 1.00 94.75 284 GLU A C 1
ATOM 2234 O O . GLU A 1 284 ? -1.113 10.045 21.184 1.00 94.75 284 GLU A O 1
ATOM 2239 N N . TYR A 1 285 ? -0.897 8.066 20.145 1.00 93.75 285 TYR A N 1
ATOM 2240 C CA . TYR A 1 285 ? -0.259 7.320 21.241 1.00 93.75 285 TYR A CA 1
ATOM 2241 C C . TYR A 1 285 ? 1.012 6.582 20.797 1.00 93.75 285 TYR A C 1
ATOM 2243 O O . TYR A 1 285 ? 1.181 6.186 19.647 1.00 93.75 285 TYR A O 1
ATOM 2251 N N . ARG A 1 286 ? 1.946 6.389 21.737 1.00 89.00 286 ARG A N 1
ATOM 2252 C CA . ARG A 1 286 ? 3.345 6.007 21.447 1.00 89.00 286 ARG A CA 1
ATOM 2253 C C . ARG A 1 286 ? 3.698 4.529 21.681 1.00 89.00 286 ARG A C 1
ATOM 2255 O O . ARG A 1 286 ? 4.878 4.189 21.696 1.00 89.00 286 ARG A O 1
ATOM 2262 N N . HIS A 1 287 ? 2.702 3.661 21.839 1.00 91.38 287 HIS A N 1
ATOM 2263 C CA . HIS A 1 287 ? 2.856 2.200 21.920 1.00 91.38 287 HIS A CA 1
ATOM 2264 C C . HIS A 1 287 ? 2.080 1.503 20.782 1.00 91.38 287 HIS A C 1
ATOM 2266 O O . HIS A 1 287 ? 1.502 2.171 19.920 1.00 91.38 287 HIS A O 1
ATOM 2272 N N . GLY A 1 288 ? 2.140 0.168 20.713 1.00 90.75 288 GLY A N 1
ATOM 2273 C CA . GLY A 1 288 ? 1.303 -0.607 19.784 1.00 90.75 288 GLY A CA 1
ATOM 2274 C C . GLY A 1 288 ? -0.166 -0.603 20.211 1.00 90.75 288 GLY A C 1
ATOM 2275 O O . GLY A 1 288 ? -0.462 -0.214 21.332 1.00 90.75 288 GLY A O 1
ATOM 2276 N N . THR A 1 289 ? -1.069 -1.022 19.325 1.00 95.62 289 THR A N 1
ATOM 2277 C CA . THR A 1 289 ? -2.481 -1.260 19.687 1.00 95.62 289 THR A CA 1
ATOM 2278 C C . THR A 1 289 ? -2.700 -2.678 20.217 1.00 95.62 289 THR A C 1
ATOM 2280 O O . THR A 1 289 ? -3.788 -2.993 20.678 1.00 95.62 289 THR A O 1
ATOM 2283 N N . GLY A 1 290 ? -1.709 -3.567 20.127 1.00 95.06 290 GLY A N 1
ATOM 2284 C CA . GLY A 1 290 ? -1.851 -4.906 20.680 1.00 95.06 290 GLY A CA 1
ATOM 2285 C C . GLY A 1 290 ? -0.643 -5.820 20.544 1.00 95.06 290 GLY A C 1
ATOM 2286 O O . GLY A 1 290 ? 0.234 -5.655 19.686 1.00 95.06 290 GLY A O 1
ATOM 2287 N N . HIS A 1 291 ? -0.649 -6.862 21.362 1.00 94.31 291 HIS A N 1
ATOM 2288 C CA . HIS A 1 291 ? 0.287 -7.984 21.367 1.00 94.31 291 HIS A CA 1
ATOM 2289 C C . HIS A 1 291 ? -0.474 -9.299 21.542 1.00 94.31 291 HIS A C 1
ATOM 2291 O O . HIS A 1 291 ? -1.593 -9.317 22.045 1.00 94.31 291 HIS A O 1
ATOM 2297 N N . GLY A 1 292 ? 0.119 -10.417 21.119 1.00 95.06 292 GLY A N 1
ATOM 2298 C CA . GLY A 1 292 ? -0.472 -11.733 21.359 1.00 95.06 292 GLY A CA 1
ATOM 2299 C C . GLY A 1 292 ? -0.547 -12.068 22.855 1.00 95.06 292 GLY A C 1
ATOM 2300 O O . GLY A 1 292 ? 0.299 -11.604 23.620 1.00 95.06 292 GLY A O 1
ATOM 2301 N N . ILE A 1 293 ? -1.525 -12.885 23.266 1.00 96.56 293 ILE A N 1
ATOM 2302 C CA . ILE A 1 293 ? -1.735 -13.299 24.669 1.00 96.56 293 ILE A CA 1
ATOM 2303 C C . ILE A 1 293 ? -1.545 -14.812 24.850 1.00 96.56 293 ILE A C 1
ATOM 2305 O O . ILE A 1 293 ? -2.090 -15.635 24.106 1.00 96.56 293 ILE A O 1
ATOM 2309 N N . GLY A 1 294 ? -0.781 -15.191 25.875 1.00 94.75 294 GLY A N 1
ATOM 2310 C CA . GLY A 1 294 ? -0.561 -16.574 26.288 1.00 94.75 294 GLY A CA 1
ATOM 2311 C C . GLY A 1 294 ? -1.752 -17.224 27.006 1.00 94.75 294 GLY A C 1
ATOM 2312 O O . GLY A 1 294 ? -2.617 -16.558 27.561 1.00 94.75 294 GLY A O 1
ATOM 2313 N N . SER A 1 295 ? -1.780 -18.560 27.036 1.00 94.94 295 SER A N 1
ATOM 2314 C CA . SER A 1 295 ? -2.741 -19.335 27.836 1.00 94.94 295 SER A CA 1
ATOM 2315 C C . SER A 1 295 ? -2.013 -19.898 29.055 1.00 94.94 295 SER A C 1
ATOM 2317 O O . SER A 1 295 ? -1.380 -20.942 28.940 1.00 94.94 295 SER A O 1
ATOM 2319 N N . TYR A 1 296 ? -2.041 -19.174 30.181 1.00 93.38 296 TYR A N 1
ATOM 2320 C CA . TYR A 1 296 ? -1.165 -19.410 31.343 1.00 93.38 296 TYR A CA 1
ATOM 2321 C C . TYR A 1 296 ? 0.329 -19.377 30.961 1.00 93.38 296 TYR A C 1
ATOM 2323 O O . TYR A 1 296 ? 1.136 -20.229 31.333 1.00 93.38 296 TYR A O 1
ATOM 2331 N N . LEU A 1 297 ? 0.685 -18.384 30.141 1.00 92.62 297 LEU A N 1
ATOM 2332 C CA . LEU A 1 297 ? 2.027 -18.166 29.594 1.00 92.62 297 LEU A CA 1
ATOM 2333 C C . LEU A 1 297 ? 2.357 -16.661 29.655 1.00 92.62 297 LEU A C 1
ATOM 2335 O O . LEU A 1 297 ? 1.908 -15.952 30.557 1.00 92.62 297 LEU A O 1
ATOM 2339 N N . SER A 1 298 ? 3.179 -16.155 28.736 1.00 91.69 298 SER A N 1
ATOM 2340 C CA . SER A 1 298 ? 3.505 -14.730 28.658 1.00 91.69 298 SER A CA 1
ATOM 2341 C C . SER A 1 298 ? 2.260 -13.902 28.335 1.00 91.69 298 SER A C 1
ATOM 2343 O O . SER A 1 298 ? 1.533 -14.223 27.401 1.00 91.69 298 SER A O 1
ATOM 2345 N N . VAL A 1 299 ? 2.057 -12.801 29.062 1.00 94.50 299 VAL A N 1
ATOM 2346 C CA . VAL A 1 299 ? 1.035 -11.804 28.703 1.00 94.50 299 VAL A CA 1
ATOM 2347 C C . VAL A 1 299 ? 1.374 -11.131 27.367 1.00 94.50 299 VAL A C 1
ATOM 2349 O O . VAL A 1 299 ? 0.533 -11.042 26.487 1.00 94.50 299 VAL A O 1
ATOM 2352 N N . HIS A 1 300 ? 2.658 -10.829 27.154 1.00 92.62 300 HIS A N 1
ATOM 2353 C CA . HIS A 1 300 ? 3.230 -10.450 25.864 1.00 92.62 300 HIS A CA 1
ATOM 2354 C C . HIS A 1 300 ? 3.731 -11.702 25.115 1.00 92.62 300 HIS A C 1
ATOM 2356 O O . HIS A 1 300 ? 4.902 -12.079 25.218 1.00 92.62 300 HIS A O 1
ATOM 2362 N N . GLU A 1 301 ? 2.854 -12.385 24.381 1.00 89.88 301 GLU A N 1
ATOM 2363 C CA . GLU A 1 301 ? 3.169 -13.595 23.616 1.00 89.88 301 GLU A CA 1
ATOM 2364 C C . GLU A 1 301 ? 3.356 -13.315 22.115 1.00 89.88 301 GLU A C 1
ATOM 2366 O O . GLU A 1 301 ? 2.413 -13.293 21.327 1.00 89.88 301 GLU A O 1
ATOM 2371 N N . GLY A 1 302 ? 4.616 -13.176 21.693 1.00 85.06 302 GLY A N 1
ATOM 2372 C CA . GLY A 1 302 ? 4.968 -13.202 20.271 1.00 85.06 302 GLY A CA 1
ATOM 2373 C C . GLY A 1 302 ? 4.771 -14.593 19.639 1.00 85.06 302 GLY A C 1
ATOM 2374 O O . GLY A 1 302 ? 4.748 -15.602 20.357 1.00 85.06 302 GLY A O 1
ATOM 2375 N N . PRO A 1 303 ? 4.706 -14.689 18.297 1.00 87.25 303 PRO A N 1
ATOM 2376 C CA . PRO A 1 303 ? 4.948 -13.630 17.303 1.00 87.25 303 PRO A CA 1
ATOM 2377 C C . PRO A 1 303 ? 3.804 -12.633 17.023 1.00 87.25 303 PRO A C 1
ATOM 2379 O O . PRO A 1 303 ? 4.015 -11.693 16.261 1.00 87.25 303 PRO A O 1
ATOM 2382 N N . GLY A 1 304 ? 2.608 -12.806 17.592 1.00 86.81 304 GLY A N 1
ATOM 2383 C CA . GLY A 1 304 ? 1.469 -11.925 17.301 1.00 86.81 304 GLY A CA 1
ATOM 2384 C C . GLY A 1 304 ? 1.663 -10.481 17.792 1.00 86.81 304 GLY A C 1
ATOM 2385 O O . GLY A 1 304 ? 2.017 -10.265 18.952 1.00 86.81 304 GLY A O 1
ATOM 2386 N N . ARG A 1 305 ? 1.396 -9.485 16.931 1.00 90.12 305 ARG A N 1
ATOM 2387 C CA . ARG A 1 305 ? 1.409 -8.052 17.283 1.00 90.12 305 ARG A CA 1
ATOM 2388 C C . ARG A 1 305 ? 0.531 -7.194 16.362 1.00 90.12 305 ARG A C 1
ATOM 2390 O O . ARG A 1 305 ? 0.521 -7.414 15.155 1.00 90.12 305 ARG A O 1
ATOM 2397 N N . ILE A 1 306 ? -0.118 -6.172 16.924 1.00 93.69 306 ILE A N 1
ATOM 2398 C CA . ILE A 1 306 ? -0.859 -5.101 16.235 1.00 93.69 306 ILE A CA 1
ATOM 2399 C C . ILE A 1 306 ? -0.133 -3.776 16.537 1.00 93.69 306 ILE A C 1
ATOM 2401 O O . ILE A 1 306 ? -0.177 -3.266 17.656 1.00 93.69 306 ILE A O 1
ATOM 2405 N N . SER A 1 307 ? 0.684 -3.285 15.595 1.00 89.12 307 SER A N 1
ATOM 2406 C CA . SER A 1 307 ? 1.508 -2.076 15.786 1.00 89.12 307 SER A CA 1
ATOM 2407 C C . SER A 1 307 ? 2.121 -1.577 14.474 1.00 89.12 307 SER A C 1
ATOM 2409 O O . SER A 1 307 ? 2.785 -2.362 13.800 1.00 89.12 307 SER A O 1
ATOM 2411 N N . LEU A 1 308 ? 2.040 -0.271 14.176 1.00 80.69 308 LEU A N 1
ATOM 2412 C CA . LEU A 1 308 ? 2.840 0.438 13.149 1.00 80.69 308 LEU A CA 1
ATOM 2413 C C . LEU A 1 308 ? 4.344 0.520 13.509 1.00 80.69 308 LEU A C 1
ATOM 2415 O O . LEU A 1 308 ? 4.988 1.569 13.439 1.00 80.69 308 LEU A O 1
ATOM 2419 N N . SER A 1 309 ? 4.925 -0.573 13.997 1.00 65.69 309 SER A N 1
ATOM 2420 C CA . SER A 1 309 ? 6.283 -0.583 14.527 1.00 65.69 309 SER A CA 1
ATOM 2421 C C . SER A 1 309 ? 7.326 -0.463 13.411 1.00 65.69 309 SER A C 1
ATOM 2423 O O . SER A 1 309 ? 7.345 -1.267 12.489 1.00 65.69 309 SER A O 1
ATOM 2425 N N . HIS A 1 310 ? 8.219 0.516 13.588 1.00 57.03 310 HIS A N 1
ATOM 2426 C CA . HIS A 1 310 ? 9.484 0.894 12.926 1.00 57.03 310 HIS A CA 1
ATOM 2427 C C . HIS A 1 310 ? 10.291 -0.142 12.112 1.00 57.03 310 HIS A C 1
ATOM 2429 O O . HIS A 1 310 ? 11.201 0.236 11.375 1.00 57.03 310 HIS A O 1
ATOM 2435 N N . SER A 1 311 ? 10.016 -1.431 12.251 1.00 52.19 311 SER A N 1
ATOM 2436 C CA . SER A 1 311 ? 10.583 -2.498 11.442 1.00 52.19 311 SER A CA 1
ATOM 2437 C C . SER A 1 311 ? 9.523 -3.565 11.232 1.00 52.19 311 SER A C 1
ATOM 2439 O O . SER A 1 311 ? 8.974 -4.072 12.207 1.00 52.19 311 SER A O 1
ATOM 2441 N N . SER A 1 312 ? 9.315 -3.976 9.983 1.00 54.75 312 SER A N 1
ATOM 2442 C CA . SER A 1 312 ? 8.706 -5.270 9.690 1.00 54.75 312 SER A CA 1
ATOM 2443 C C . SER A 1 312 ? 9.594 -6.349 10.300 1.00 54.75 312 SER A C 1
ATOM 2445 O O . SER A 1 312 ? 10.672 -6.637 9.764 1.00 54.75 312 SER A O 1
ATOM 2447 N N . PHE A 1 313 ? 9.208 -6.902 11.447 1.00 64.62 313 PHE A N 1
ATOM 2448 C CA . PHE A 1 313 ? 10.031 -7.929 12.057 1.00 64.62 313 PHE A CA 1
ATOM 2449 C C . PHE A 1 313 ? 9.891 -9.176 11.195 1.00 64.62 313 PHE A C 1
ATOM 2451 O O . PHE A 1 313 ? 8.787 -9.590 10.851 1.00 64.62 313 PHE A O 1
ATOM 2458 N N . ALA A 1 314 ? 11.010 -9.823 10.874 1.00 69.81 314 ALA A N 1
ATOM 2459 C CA . ALA A 1 314 ? 10.978 -11.122 10.203 1.00 69.81 314 ALA A CA 1
ATOM 2460 C C . ALA A 1 314 ? 10.281 -12.209 11.057 1.00 69.81 314 ALA A C 1
ATOM 2462 O O . ALA A 1 314 ? 10.029 -13.305 10.565 1.00 69.81 314 ALA A O 1
ATOM 2463 N N . SER A 1 315 ? 9.974 -11.892 12.323 1.00 78.81 315 SER A N 1
ATOM 2464 C CA . SER A 1 315 ? 9.154 -12.674 13.242 1.00 78.81 315 SER A CA 1
ATOM 2465 C C . SER A 1 315 ? 7.655 -12.362 13.212 1.00 78.81 315 SER A C 1
ATOM 2467 O O . SER A 1 315 ? 6.933 -13.078 13.893 1.00 78.81 315 SER A O 1
ATOM 2469 N N . ASP A 1 316 ? 7.172 -11.311 12.540 1.00 83.06 316 ASP A N 1
ATOM 2470 C CA . ASP A 1 316 ? 5.733 -10.998 12.524 1.00 83.06 316 ASP A CA 1
ATOM 2471 C C . ASP A 1 316 ? 4.961 -12.124 11.811 1.00 83.06 316 ASP A C 1
ATOM 2473 O O . ASP A 1 316 ? 5.364 -12.567 10.736 1.00 83.06 316 ASP A O 1
ATOM 2477 N N . GLU A 1 317 ? 3.830 -12.559 12.373 1.00 86.12 317 GLU A N 1
ATOM 2478 C CA . GLU A 1 317 ? 2.936 -13.551 11.755 1.00 86.12 317 GLU A CA 1
ATOM 2479 C C . GLU A 1 317 ? 1.587 -12.938 11.363 1.00 86.12 317 GLU A C 1
ATOM 2481 O O . GLU A 1 317 ? 1.131 -11.951 11.949 1.00 86.12 317 GLU A O 1
ATOM 2486 N N . LYS A 1 318 ? 0.950 -13.525 10.345 1.00 89.75 318 LYS A N 1
ATOM 2487 C CA . LYS A 1 318 ? -0.373 -13.094 9.873 1.00 89.75 318 LYS A CA 1
ATOM 2488 C C . LYS A 1 318 ? -1.455 -13.406 10.892 1.00 89.75 318 LYS A C 1
ATOM 2490 O O . LYS A 1 318 ? -1.357 -14.377 11.638 1.00 89.75 318 LYS A O 1
ATOM 2495 N N . LEU A 1 319 ? -2.526 -12.621 10.844 1.00 93.00 319 LEU A N 1
ATOM 2496 C CA . LEU A 1 319 ? -3.731 -12.885 11.618 1.00 93.00 319 LEU A CA 1
ATOM 2497 C C . LEU A 1 319 ? -4.396 -14.174 11.106 1.00 93.00 319 LEU A C 1
ATOM 2499 O O . LEU A 1 319 ? -4.762 -14.274 9.934 1.00 93.00 319 LEU A O 1
ATOM 2503 N N . ASP A 1 320 ? -4.545 -15.160 11.988 1.00 93.81 320 ASP A N 1
ATOM 2504 C CA . ASP A 1 320 ? -5.204 -16.442 11.720 1.00 93.81 320 ASP A CA 1
ATOM 2505 C C . ASP A 1 320 ? -6.124 -16.819 12.892 1.00 93.81 320 ASP A C 1
ATOM 2507 O O . ASP A 1 320 ? -6.004 -16.283 13.993 1.00 93.81 320 ASP A O 1
ATOM 2511 N N . GLU A 1 321 ? -7.049 -17.746 12.655 1.00 95.38 321 GLU A N 1
ATOM 2512 C CA . GLU A 1 321 ? -8.034 -18.204 13.639 1.00 95.38 321 GLU A CA 1
ATOM 2513 C C . GLU A 1 321 ? -7.391 -18.663 14.958 1.00 95.38 321 GLU A C 1
ATOM 2515 O O . GLU A 1 321 ? -6.334 -19.304 14.985 1.00 95.38 321 GLU A O 1
ATOM 2520 N N . PHE A 1 322 ? -8.087 -18.374 16.060 1.00 96.19 322 PHE A N 1
ATOM 2521 C CA . PHE A 1 322 ? -7.729 -18.753 17.431 1.00 96.19 322 PHE A CA 1
ATOM 2522 C C . PHE A 1 322 ? -6.443 -18.114 17.974 1.00 96.19 322 PHE A C 1
ATOM 2524 O O . PHE A 1 322 ? -5.952 -18.522 19.031 1.00 96.19 322 PHE A O 1
ATOM 2531 N N . MET A 1 323 ? -5.906 -17.102 17.290 1.00 96.81 323 MET A N 1
ATOM 2532 C CA . MET A 1 323 ? -4.945 -16.172 17.879 1.00 96.81 323 MET A CA 1
ATOM 2533 C C . MET A 1 323 ? -5.662 -15.195 18.817 1.00 96.81 323 MET A C 1
ATOM 2535 O O . MET A 1 323 ? -6.731 -14.688 18.478 1.00 96.81 323 MET A O 1
ATOM 2539 N N . PHE A 1 324 ? -5.073 -14.935 19.984 1.00 97.69 324 PHE A N 1
ATOM 2540 C CA . PHE A 1 324 ? -5.566 -13.968 20.970 1.00 97.69 324 PHE A CA 1
ATOM 2541 C C . PHE A 1 324 ? -4.643 -12.753 20.985 1.00 97.69 324 PHE A C 1
ATOM 2543 O O . PHE A 1 324 ? -3.429 -12.939 21.040 1.00 97.69 324 PHE A O 1
ATOM 2550 N N . PHE A 1 325 ? -5.210 -11.549 20.982 1.00 97.75 325 PHE A N 1
ATOM 2551 C CA . PHE A 1 325 ? -4.490 -10.276 21.035 1.00 97.75 325 PHE A CA 1
ATOM 2552 C C . PHE A 1 325 ? -5.100 -9.349 22.087 1.00 97.75 325 PHE A C 1
ATOM 2554 O O . PHE A 1 325 ? -6.308 -9.416 22.312 1.00 97.75 325 PHE A O 1
ATOM 2561 N N . SER A 1 326 ? -4.305 -8.460 22.676 1.00 97.88 326 SER A N 1
ATOM 2562 C CA . SER A 1 326 ? -4.828 -7.210 23.234 1.00 97.88 326 SER A CA 1
ATOM 2563 C C . SER A 1 326 ? -5.273 -6.265 22.109 1.00 97.88 326 SER A C 1
ATOM 2565 O O . SER A 1 326 ? -4.733 -6.277 21.001 1.00 97.88 326 SER A O 1
ATOM 2567 N N . ASP A 1 327 ? -6.305 -5.484 22.400 1.00 98.06 327 ASP A N 1
ATOM 2568 C CA . ASP A 1 327 ? -6.822 -4.358 21.623 1.00 98.06 327 ASP A CA 1
ATOM 2569 C C . ASP A 1 327 ? -6.833 -3.164 22.585 1.00 98.06 327 ASP A C 1
ATOM 2571 O O . ASP A 1 327 ? -7.812 -2.955 23.303 1.00 98.06 327 ASP A O 1
ATOM 2575 N N . GLU A 1 328 ? -5.683 -2.490 22.687 1.00 97.00 328 GLU A N 1
ATOM 2576 C CA . GLU A 1 328 ? -5.256 -1.568 23.755 1.00 97.00 328 GLU A CA 1
ATOM 2577 C C . GLU A 1 328 ? -4.989 -0.105 23.297 1.00 97.00 328 GLU A C 1
ATOM 2579 O O . GLU A 1 328 ? -3.966 0.477 23.668 1.00 97.00 328 GLU A O 1
ATOM 2584 N N . PRO A 1 329 ? -5.840 0.561 22.489 1.00 97.88 329 PRO A N 1
ATOM 2585 C CA . PRO A 1 329 ? -5.605 1.960 22.130 1.00 97.88 329 PRO A CA 1
ATOM 2586 C C . PRO A 1 329 ? -5.603 2.885 23.363 1.00 97.88 329 PRO A C 1
ATOM 2588 O O . PRO A 1 329 ? -6.254 2.632 24.384 1.00 97.88 329 PRO A O 1
ATOM 2591 N N . GLY A 1 330 ? -4.903 4.017 23.252 1.00 97.38 330 GLY A N 1
ATOM 2592 C CA . GLY A 1 330 ? -4.799 4.988 24.339 1.00 97.38 330 GLY A CA 1
ATOM 2593 C C . GLY A 1 330 ? -4.546 6.425 23.891 1.00 97.38 330 GLY A C 1
ATOM 2594 O O . GLY A 1 330 ? -4.439 6.726 22.707 1.00 97.38 330 GLY A O 1
ATOM 2595 N N . TYR A 1 331 ? -4.460 7.327 24.861 1.00 98.00 331 TYR A N 1
ATOM 2596 C CA . TYR A 1 331 ? -4.053 8.717 24.706 1.00 98.00 331 TYR A CA 1
ATOM 2597 C C . TYR A 1 331 ? -3.487 9.234 26.035 1.00 98.00 331 TYR A C 1
ATOM 2599 O O . TYR A 1 331 ? -4.034 8.939 27.095 1.00 98.00 331 TYR A O 1
ATOM 2607 N N . TYR A 1 332 ? -2.402 10.006 25.995 1.00 97.62 332 TYR A N 1
ATOM 2608 C CA . TYR A 1 332 ? -1.680 10.437 27.196 1.00 97.62 332 TYR A CA 1
ATOM 2609 C C . TYR A 1 332 ? -1.386 11.930 27.106 1.00 97.62 332 TYR A C 1
ATOM 2611 O O . TYR A 1 332 ? -0.510 12.349 26.347 1.00 97.62 332 TYR A O 1
ATOM 2619 N N . GLU A 1 333 ? -2.132 12.719 27.875 1.00 96.56 333 GLU A N 1
ATOM 2620 C CA . GLU A 1 333 ? -1.914 14.153 28.003 1.00 96.56 333 GLU A CA 1
ATOM 2621 C C . GLU A 1 333 ? -0.876 14.396 29.099 1.00 96.56 333 GLU A C 1
ATOM 2623 O O . GLU A 1 333 ? -1.114 14.121 30.282 1.00 96.56 333 GLU A O 1
ATOM 2628 N N . ALA A 1 334 ? 0.302 14.868 28.691 1.00 93.62 334 ALA A N 1
ATOM 2629 C CA . ALA A 1 334 ? 1.459 14.983 29.568 1.00 93.62 334 ALA A CA 1
ATOM 2630 C C . ALA A 1 334 ? 1.141 15.866 30.783 1.00 93.62 334 ALA A C 1
ATOM 2632 O O . ALA A 1 334 ? 0.548 16.932 30.650 1.00 93.62 334 ALA A O 1
ATOM 2633 N N . GLU A 1 335 ? 1.534 15.408 31.973 1.00 94.12 335 GLU A N 1
ATOM 2634 C CA . GLU A 1 335 ? 1.296 16.105 33.247 1.00 94.12 335 GLU A CA 1
ATOM 2635 C C . GLU A 1 335 ? -0.192 16.330 33.605 1.00 94.12 335 GLU A C 1
ATOM 2637 O O . GLU A 1 335 ? -0.473 17.060 34.553 1.00 94.12 335 GLU A O 1
ATOM 2642 N N . GLN A 1 336 ? -1.151 15.712 32.897 1.00 96.25 336 GLN A N 1
ATOM 2643 C CA . GLN A 1 336 ? -2.592 15.906 33.122 1.00 96.25 336 GLN A CA 1
ATOM 2644 C C . GLN A 1 336 ? -3.341 14.594 33.384 1.00 96.25 336 GLN A C 1
ATOM 2646 O O . GLN A 1 336 ? -3.876 14.402 34.476 1.00 96.25 336 GLN A O 1
ATOM 2651 N N . PHE A 1 337 ? -3.421 13.704 32.390 1.00 97.62 337 PHE A N 1
ATOM 2652 C CA . PHE A 1 337 ? -4.150 12.436 32.486 1.00 97.62 337 PHE A CA 1
ATOM 2653 C C . PHE A 1 337 ? -3.739 11.446 31.394 1.00 97.62 337 PHE A C 1
ATOM 2655 O O . PHE A 1 337 ? -3.331 11.831 30.300 1.00 97.62 337 PHE A O 1
ATOM 2662 N N . GLY A 1 338 ? -3.923 10.156 31.666 1.00 97.62 338 GLY A N 1
ATOM 2663 C CA . GLY A 1 338 ? -3.889 9.114 30.644 1.00 97.62 338 GLY A CA 1
ATOM 2664 C C . GLY A 1 338 ? -5.247 8.467 30.453 1.00 97.62 338 GLY A C 1
ATOM 2665 O O . GLY A 1 338 ? -6.081 8.447 31.358 1.00 97.62 338 GLY A O 1
ATOM 2666 N N . ILE A 1 339 ? -5.441 7.930 29.258 1.00 98.44 339 ILE A N 1
ATOM 2667 C CA . ILE A 1 339 ? -6.549 7.074 28.868 1.00 98.44 339 ILE A CA 1
ATOM 2668 C C . ILE A 1 339 ? -5.936 5.870 28.165 1.00 98.44 339 ILE A C 1
ATOM 2670 O O . ILE A 1 339 ? -5.202 6.021 27.194 1.00 98.44 339 ILE A O 1
ATOM 2674 N N . ARG A 1 340 ? -6.292 4.673 28.604 1.00 98.44 340 ARG A N 1
ATOM 2675 C CA . ARG A 1 340 ? -6.156 3.447 27.816 1.00 98.44 340 ARG A CA 1
ATOM 2676 C C . ARG A 1 340 ? -7.425 2.634 28.017 1.00 98.44 340 ARG A C 1
ATOM 2678 O O . ARG A 1 340 ? -8.034 2.663 29.093 1.00 98.44 340 ARG A O 1
ATOM 2685 N N . LEU A 1 341 ? -7.855 1.970 26.956 1.00 98.44 341 LEU A N 1
ATOM 2686 C CA . LEU A 1 341 ? -8.937 1.001 26.985 1.00 98.44 341 LEU A CA 1
ATOM 2687 C C . LEU A 1 341 ? -8.406 -0.265 26.359 1.00 98.44 341 LEU A C 1
ATOM 2689 O O . LEU A 1 341 ? -7.873 -0.210 25.261 1.00 98.44 341 LEU A O 1
ATOM 2693 N N . GLU A 1 342 ? -8.586 -1.394 27.034 1.00 97.94 342 GLU A N 1
ATOM 2694 C CA . GLU A 1 342 ? -8.056 -2.659 26.545 1.00 97.94 342 GLU A CA 1
ATOM 2695 C C . GLU A 1 342 ? -9.034 -3.812 26.721 1.00 97.94 342 GLU A C 1
ATOM 2697 O O . GLU A 1 342 ? -9.641 -3.995 27.778 1.00 97.94 342 GLU A O 1
ATOM 2702 N N . ASN A 1 343 ? -9.163 -4.609 25.670 1.00 98.12 343 ASN A N 1
ATOM 2703 C CA . ASN A 1 343 ? -9.834 -5.891 25.704 1.00 98.12 343 ASN A CA 1
ATOM 2704 C C . ASN A 1 343 ? -8.938 -6.940 25.062 1.00 98.12 343 ASN A C 1
ATOM 2706 O O . ASN A 1 343 ? -8.305 -6.671 24.046 1.00 98.12 343 ASN A O 1
ATOM 2710 N N . ILE A 1 344 ? -8.994 -8.169 25.565 1.00 98.38 344 ILE A N 1
ATOM 2711 C CA . ILE A 1 344 ? -8.502 -9.313 24.815 1.00 98.38 344 ILE A CA 1
ATOM 2712 C C . ILE A 1 344 ? -9.548 -9.718 23.782 1.00 98.38 344 ILE A C 1
ATOM 2714 O O . ILE A 1 344 ? -10.736 -9.881 24.092 1.00 98.38 344 ILE A O 1
ATOM 2718 N N . VAL A 1 345 ? -9.087 -9.892 22.549 1.00 98.31 345 VAL A N 1
ATOM 2719 C CA . VAL A 1 345 ? -9.857 -10.331 21.389 1.00 98.31 345 VAL A CA 1
ATOM 2720 C C . VAL A 1 345 ? -9.274 -11.620 20.813 1.00 98.31 345 VAL A C 1
ATOM 2722 O O . VAL A 1 345 ? -8.059 -11.789 20.748 1.00 98.31 345 VAL A O 1
ATOM 2725 N N . MET A 1 346 ? -10.134 -12.538 20.375 1.00 98.25 346 MET A N 1
ATOM 2726 C CA . MET A 1 346 ? -9.743 -13.754 19.657 1.00 98.25 346 MET A CA 1
ATOM 2727 C C . MET A 1 346 ? -10.136 -13.641 18.183 1.00 98.25 346 MET A C 1
ATOM 2729 O O . MET A 1 346 ? -11.279 -13.310 17.873 1.00 98.25 346 MET A O 1
ATOM 2733 N N . VAL A 1 347 ? -9.227 -13.965 17.266 1.00 98.31 347 VAL A N 1
ATOM 2734 C CA . VAL A 1 347 ? -9.537 -14.047 15.832 1.00 98.31 347 VAL A CA 1
ATOM 2735 C C . VAL A 1 347 ? -10.465 -15.237 15.560 1.00 98.31 347 VAL A C 1
ATOM 2737 O O . VAL A 1 347 ? -10.164 -16.371 15.941 1.00 98.31 347 VAL A O 1
ATOM 2740 N N . THR A 1 348 ? -11.578 -14.987 14.873 1.00 97.38 348 THR A N 1
ATOM 2741 C CA . THR A 1 348 ? -12.627 -15.967 14.547 1.00 97.38 348 THR A CA 1
ATOM 2742 C C . THR A 1 348 ? -13.145 -15.767 13.119 1.00 97.38 348 THR A C 1
ATOM 2744 O O . THR A 1 348 ? -12.943 -14.705 12.532 1.00 97.38 348 THR A O 1
ATOM 2747 N N . GLU A 1 349 ? -13.821 -16.767 12.546 1.00 97.19 349 GLU A N 1
ATOM 2748 C CA . GLU A 1 349 ? -14.503 -16.636 11.250 1.00 97.19 349 GLU A CA 1
ATOM 2749 C C . GLU A 1 349 ? -15.648 -15.607 11.317 1.00 97.19 349 GLU A C 1
ATOM 2751 O O . GLU A 1 349 ? -16.335 -15.472 12.332 1.00 97.19 349 GLU A O 1
ATOM 2756 N N . ALA A 1 350 ? -15.827 -14.848 10.233 1.00 96.75 350 ALA A N 1
ATOM 2757 C CA . ALA A 1 350 ? -16.775 -13.747 10.134 1.00 96.75 350 ALA A CA 1
ATOM 2758 C C . ALA A 1 350 ? -17.985 -14.092 9.257 1.00 96.75 350 ALA A C 1
ATOM 2760 O O . ALA A 1 350 ? -17.857 -14.327 8.053 1.00 96.75 350 ALA A O 1
ATOM 2761 N N . GLU A 1 351 ? -19.186 -13.987 9.826 1.00 94.75 351 GLU A N 1
ATOM 2762 C CA . GLU A 1 351 ? -20.427 -14.055 9.052 1.00 94.75 351 GLU A CA 1
ATOM 2763 C C . GLU A 1 351 ? -20.518 -12.876 8.068 1.00 94.75 351 GLU A C 1
ATOM 2765 O O . GLU A 1 351 ? -20.425 -11.699 8.443 1.00 94.75 351 GLU A O 1
ATOM 2770 N N . THR A 1 352 ? -20.693 -13.188 6.787 1.00 95.94 352 THR A N 1
ATOM 2771 C CA . THR A 1 352 ? -20.680 -12.238 5.667 1.00 95.94 352 THR A CA 1
ATOM 2772 C C . THR A 1 352 ? -21.867 -12.484 4.732 1.00 95.94 352 THR A C 1
ATOM 2774 O O . THR A 1 352 ? -22.427 -13.576 4.682 1.00 95.94 352 THR A O 1
ATOM 2777 N N . LYS A 1 353 ? -22.316 -11.430 4.037 1.00 96.44 353 LYS A N 1
ATOM 2778 C CA . LYS A 1 353 ? -23.513 -11.458 3.173 1.00 96.44 353 LYS A CA 1
ATOM 2779 C C . LYS A 1 353 ? -23.242 -12.158 1.840 1.00 96.44 353 LYS A C 1
ATOM 2781 O O . LYS A 1 353 ? -24.125 -12.808 1.287 1.00 96.44 353 LYS A O 1
ATOM 2786 N N . TYR A 1 354 ? -22.033 -11.980 1.329 1.00 95.81 354 TYR A N 1
ATOM 2787 C CA . TYR A 1 354 ? -21.518 -12.559 0.105 1.00 95.81 354 TYR A CA 1
ATOM 2788 C C . TYR A 1 354 ? -20.303 -13.422 0.430 1.00 95.81 354 TYR A C 1
ATOM 2790 O O . TYR A 1 354 ? -19.656 -13.241 1.459 1.00 95.81 354 TYR A O 1
ATOM 2798 N N . ASN A 1 355 ? -19.982 -14.344 -0.473 1.00 89.38 355 ASN A N 1
ATOM 2799 C CA . ASN A 1 355 ? -18.791 -15.169 -0.377 1.00 89.38 355 ASN A CA 1
ATOM 2800 C C . ASN A 1 355 ? -17.969 -15.005 -1.659 1.00 89.38 355 ASN A C 1
ATOM 2802 O O . ASN A 1 355 ? -18.205 -15.686 -2.659 1.00 89.38 355 ASN A O 1
ATOM 2806 N N . PHE A 1 356 ? -17.020 -14.071 -1.637 1.00 87.50 356 PHE A N 1
ATOM 2807 C CA . PHE A 1 356 ? -16.122 -13.805 -2.754 1.00 87.50 356 PHE A CA 1
ATOM 2808 C C . PHE A 1 356 ? -15.249 -15.026 -3.066 1.00 87.50 356 PHE A C 1
ATOM 2810 O O . PHE A 1 356 ? -14.218 -15.254 -2.439 1.00 87.50 356 PHE A O 1
ATOM 2817 N N . MET A 1 357 ? -15.651 -15.810 -4.070 1.00 81.69 357 MET A N 1
ATOM 2818 C CA . MET A 1 357 ? -14.883 -16.940 -4.614 1.00 81.69 357 MET A CA 1
ATOM 2819 C C . MET A 1 357 ? -14.548 -18.048 -3.593 1.00 81.69 357 MET A C 1
ATOM 2821 O O . MET A 1 357 ? -13.479 -18.652 -3.669 1.00 81.69 357 MET A O 1
ATOM 2825 N N . ASN A 1 358 ? -15.461 -18.343 -2.660 1.00 85.00 358 ASN A N 1
ATOM 2826 C CA . ASN A 1 358 ? -15.250 -19.294 -1.553 1.00 85.00 358 ASN A CA 1
ATOM 2827 C C . ASN A 1 358 ? -14.123 -18.879 -0.582 1.00 85.00 358 ASN A C 1
ATOM 2829 O O . ASN A 1 358 ? -13.417 -19.730 -0.038 1.00 85.00 358 ASN A O 1
ATOM 2833 N N . SER A 1 359 ? -13.962 -17.571 -0.367 1.00 86.75 359 SER A N 1
ATOM 2834 C CA . SER A 1 359 ? -13.025 -16.996 0.601 1.00 86.75 359 SER A CA 1
ATOM 2835 C C . SER A 1 359 ? -13.576 -17.044 2.025 1.00 86.75 359 SER A C 1
ATOM 2837 O O . SER A 1 359 ? -14.743 -16.742 2.261 1.00 86.75 359 SER A O 1
ATOM 2839 N N . THR A 1 360 ? -12.704 -17.325 2.993 1.00 92.88 360 THR A N 1
ATOM 2840 C CA . THR A 1 360 ? -12.994 -17.112 4.417 1.00 92.88 360 THR A CA 1
ATOM 2841 C C . THR A 1 360 ? -12.641 -15.674 4.796 1.00 92.88 360 THR A C 1
ATOM 2843 O O . THR A 1 360 ? -11.554 -15.184 4.476 1.00 92.88 360 THR A O 1
ATOM 2846 N N . PHE A 1 361 ? -13.542 -15.013 5.517 1.00 96.44 361 PHE A N 1
ATOM 2847 C CA . PHE A 1 361 ? -13.282 -13.740 6.184 1.00 96.44 361 PHE A CA 1
ATOM 2848 C C . PHE A 1 361 ? -13.166 -13.972 7.689 1.00 96.44 361 PHE A C 1
ATOM 2850 O O . PHE A 1 361 ? -13.813 -14.860 8.239 1.00 96.44 361 PHE A O 1
ATOM 2857 N N . LEU A 1 362 ? -12.334 -13.176 8.349 1.00 97.75 362 LEU A N 1
ATOM 2858 C CA . LEU A 1 362 ? -12.088 -13.218 9.785 1.00 97.75 362 LEU A CA 1
ATOM 2859 C C . LEU A 1 362 ? -12.514 -11.907 10.437 1.00 97.75 362 LEU A C 1
ATOM 2861 O O . LEU A 1 362 ? -12.623 -10.872 9.779 1.00 97.75 362 LEU A O 1
ATOM 2865 N N . THR A 1 363 ? -12.769 -11.974 11.735 1.00 98.00 363 THR A N 1
ATOM 2866 C CA . THR A 1 363 ? -13.115 -10.852 12.608 1.00 98.00 363 THR A CA 1
ATOM 2867 C C . THR A 1 363 ? -12.691 -11.177 14.047 1.00 98.00 363 THR A C 1
ATOM 2869 O O . THR A 1 363 ? -12.008 -12.179 14.277 1.00 98.00 363 THR A O 1
ATOM 2872 N N . PHE A 1 364 ? -13.079 -10.356 15.023 1.00 98.12 364 PHE A N 1
ATOM 2873 C CA . PHE A 1 364 ? -12.664 -10.493 16.416 1.00 98.12 364 PHE A CA 1
ATOM 2874 C C . PHE A 1 364 ? -13.837 -10.841 17.349 1.00 98.12 364 PHE A C 1
ATOM 2876 O O . PHE A 1 364 ? -14.867 -10.169 17.371 1.00 98.12 364 PHE A O 1
ATOM 2883 N N . GLU A 1 365 ? -13.672 -11.875 18.177 1.00 97.56 365 GLU A N 1
ATOM 2884 C CA . GLU A 1 365 ? -14.510 -12.124 19.353 1.00 97.56 365 GLU A CA 1
ATOM 2885 C C . GLU A 1 365 ? -13.895 -11.417 20.566 1.00 97.56 365 GLU A C 1
ATOM 2887 O O . GLU A 1 365 ? -12.804 -11.776 21.000 1.00 97.56 365 GLU A O 1
ATOM 2892 N N . THR A 1 366 ? -14.598 -10.460 21.172 1.00 97.75 366 THR A N 1
ATOM 2893 C CA . THR A 1 366 ? -14.159 -9.850 22.438 1.00 97.75 366 THR A CA 1
ATOM 2894 C C . THR A 1 366 ? -14.361 -10.805 23.616 1.00 97.75 366 THR A C 1
ATOM 2896 O O . THR A 1 366 ? -15.491 -11.225 23.907 1.00 97.75 366 THR A O 1
ATOM 2899 N N . VAL A 1 367 ? -13.260 -11.123 24.300 1.00 97.38 367 VAL A N 1
ATOM 2900 C CA . VAL A 1 367 ? -13.166 -12.089 25.407 1.00 97.38 367 VAL A CA 1
ATOM 2901 C C . VAL A 1 367 ? -13.170 -11.392 26.773 1.00 97.38 367 VAL A C 1
ATOM 2903 O O . VAL A 1 367 ? -13.763 -11.917 27.713 1.00 97.38 367 VAL A O 1
ATOM 2906 N N . THR A 1 368 ? -12.592 -10.191 26.888 1.00 97.44 368 THR A N 1
ATOM 2907 C CA . THR A 1 368 ? -12.699 -9.355 28.101 1.00 97.44 368 THR A CA 1
ATOM 2908 C C . THR A 1 368 ? -14.136 -8.875 28.315 1.00 97.44 368 THR A C 1
ATOM 2910 O O . THR A 1 368 ? -14.750 -8.314 27.408 1.00 97.44 368 THR A O 1
ATOM 2913 N N . LEU A 1 369 ? -14.670 -9.051 29.529 1.00 96.25 369 LEU A N 1
ATOM 2914 C CA . LEU A 1 369 ? -16.073 -8.779 29.878 1.00 96.25 369 LEU A CA 1
ATOM 2915 C C . LEU A 1 369 ? -16.210 -7.721 30.989 1.00 96.25 369 LEU A C 1
ATOM 2917 O O . LEU A 1 369 ? -16.766 -7.991 32.049 1.00 96.25 369 LEU A O 1
ATOM 2921 N N . VAL A 1 370 ? -15.701 -6.510 30.752 1.00 94.00 370 VAL A N 1
ATOM 2922 C CA . VAL A 1 370 ? -15.667 -5.414 31.739 1.00 94.00 370 VAL A CA 1
ATOM 2923 C C . VAL A 1 370 ? -16.298 -4.162 31.120 1.00 94.00 370 VAL A C 1
ATOM 2925 O O . VAL A 1 370 ? -15.907 -3.790 30.014 1.00 94.00 370 VAL A O 1
ATOM 2928 N N . PRO A 1 371 ? -17.271 -3.492 31.766 1.00 91.25 371 PRO A N 1
ATOM 2929 C CA . PRO A 1 371 ? -17.957 -2.350 31.162 1.00 91.25 371 PRO A CA 1
ATOM 2930 C C . PRO A 1 371 ? -17.009 -1.166 30.892 1.00 91.25 371 PRO A C 1
ATOM 2932 O O . PRO A 1 371 ? -15.878 -1.118 31.377 1.00 91.25 371 PRO A O 1
ATOM 2935 N N . TYR A 1 372 ? -17.487 -0.212 30.093 1.00 90.81 372 TYR A N 1
ATOM 2936 C CA . TYR A 1 372 ? -16.825 1.081 29.874 1.00 90.81 372 TYR A CA 1
ATOM 2937 C C . TYR A 1 372 ? -17.403 2.115 30.839 1.00 90.81 372 TYR A C 1
ATOM 2939 O O . TYR A 1 372 ? -18.521 1.933 31.312 1.00 90.81 372 TYR A O 1
ATOM 2947 N N . GLU A 1 373 ? -16.669 3.195 31.100 1.00 89.94 373 GLU A N 1
ATOM 2948 C CA . GLU A 1 373 ? -17.104 4.290 31.974 1.00 89.94 373 GLU A CA 1
ATOM 2949 C C . GLU A 1 373 ? -18.096 5.198 31.218 1.00 89.94 373 GLU A C 1
ATOM 2951 O O . GLU A 1 373 ? -17.666 5.968 30.353 1.00 89.94 373 GLU A O 1
ATOM 2956 N N . PRO A 1 374 ? -19.416 5.139 31.493 1.00 86.44 374 PRO A N 1
ATOM 2957 C CA . PRO A 1 374 ? -20.404 5.907 30.736 1.00 86.44 374 PRO A CA 1
ATOM 2958 C C . PRO A 1 374 ? -20.250 7.422 30.918 1.00 86.44 374 PRO A C 1
ATOM 2960 O O . PRO A 1 374 ? -20.592 8.178 30.009 1.00 86.44 374 PRO A O 1
ATOM 2963 N N . ASN A 1 375 ? -19.705 7.892 32.049 1.00 86.31 375 ASN A N 1
ATOM 2964 C CA . ASN A 1 375 ? -19.518 9.324 32.289 1.00 86.31 375 ASN A CA 1
ATOM 2965 C C . ASN A 1 375 ? -18.455 9.940 31.373 1.00 86.31 375 ASN A C 1
ATOM 2967 O O . ASN A 1 375 ? -18.486 11.150 31.158 1.00 86.31 375 ASN A O 1
ATOM 2971 N N . LEU A 1 376 ? -17.549 9.135 30.808 1.00 94.31 376 LEU A N 1
ATOM 2972 C CA . LEU A 1 376 ? -16.503 9.584 29.886 1.00 94.31 376 LEU A CA 1
ATOM 2973 C C . LEU A 1 376 ? -16.899 9.494 28.405 1.00 94.31 376 LEU A C 1
ATOM 2975 O O . LEU A 1 376 ? -16.160 9.983 27.555 1.00 94.31 376 LEU A O 1
ATOM 2979 N N . ILE A 1 377 ? -18.066 8.932 28.081 1.00 92.94 377 ILE A N 1
ATOM 2980 C CA . ILE A 1 377 ? -18.527 8.815 26.695 1.00 92.94 377 ILE A CA 1
ATOM 2981 C C . ILE A 1 377 ? -19.258 10.097 26.263 1.00 92.94 377 ILE A C 1
ATOM 2983 O O . ILE A 1 377 ? -20.142 10.625 26.950 1.00 92.94 377 ILE A O 1
ATOM 2987 N N . ASP A 1 378 ? -18.877 10.601 25.093 1.00 95.25 378 ASP A N 1
ATOM 2988 C CA . ASP A 1 378 ? -19.605 11.594 24.314 1.00 95.25 378 ASP A CA 1
ATOM 2989 C C . ASP A 1 378 ? -20.352 10.881 23.178 1.00 95.25 378 ASP A C 1
ATOM 2991 O O . ASP A 1 378 ? -19.797 10.563 22.125 1.00 95.25 378 ASP A O 1
ATOM 2995 N N . TYR A 1 379 ? -21.624 10.568 23.420 1.00 90.69 379 TYR A N 1
ATOM 2996 C CA . TYR A 1 379 ? -22.435 9.781 22.493 1.00 90.69 379 TYR A CA 1
ATOM 2997 C C . TYR A 1 379 ? -22.691 10.491 21.153 1.00 90.69 379 TYR A C 1
ATOM 2999 O O . TYR A 1 379 ? -22.964 9.803 20.172 1.00 90.69 379 TYR A O 1
ATOM 3007 N N . ASP A 1 380 ? -22.534 11.819 21.078 1.00 91.19 380 ASP A N 1
ATOM 3008 C CA . ASP A 1 380 ? -22.723 12.591 19.841 1.00 91.19 380 ASP A CA 1
ATOM 3009 C C . ASP A 1 380 ? -21.557 12.409 18.843 1.00 91.19 380 ASP A C 1
ATOM 3011 O O . ASP A 1 380 ? -21.696 12.719 17.657 1.00 91.19 380 ASP A O 1
ATOM 3015 N N . LEU A 1 381 ? -20.411 11.874 19.293 1.00 92.94 381 LEU A N 1
ATOM 3016 C CA . LEU A 1 381 ? -19.266 11.533 18.436 1.00 92.94 381 LEU A CA 1
ATOM 3017 C C . LEU A 1 381 ? -19.340 10.115 17.842 1.00 92.94 381 LEU A C 1
ATOM 3019 O O . LEU A 1 381 ? -18.601 9.814 16.901 1.00 92.94 381 LEU A O 1
ATOM 3023 N N . LEU A 1 382 ? -20.186 9.237 18.390 1.00 91.81 382 LEU A N 1
ATOM 3024 C CA . LEU A 1 382 ? -20.243 7.823 18.016 1.00 91.81 382 LEU A CA 1
ATOM 3025 C C . LEU A 1 382 ? -21.155 7.578 16.808 1.00 91.81 382 LEU A C 1
ATOM 3027 O O . LEU A 1 382 ? -22.247 8.135 16.697 1.00 91.81 382 LEU A O 1
ATOM 3031 N N . SER A 1 383 ? -20.749 6.666 15.920 1.00 89.25 383 SER A N 1
ATOM 3032 C CA . SER A 1 383 ? -21.637 6.190 14.855 1.00 89.25 383 SER A CA 1
ATOM 3033 C C . SER A 1 383 ? -22.736 5.259 15.399 1.00 89.25 383 SER A C 1
ATOM 3035 O O . SER A 1 383 ? -22.532 4.588 16.419 1.00 89.25 383 SER A O 1
ATOM 3037 N N . PRO A 1 384 ? -23.890 5.129 14.712 1.00 87.81 384 PRO A N 1
ATOM 3038 C CA . PRO A 1 384 ? -24.939 4.181 15.099 1.00 87.81 384 PRO A CA 1
ATOM 3039 C C . PRO A 1 384 ? -24.430 2.739 15.248 1.00 87.81 384 PRO A C 1
ATOM 3041 O O . PRO A 1 384 ? -24.871 2.005 16.134 1.00 87.81 384 PRO A O 1
ATOM 3044 N N . GLU A 1 385 ? -23.467 2.328 14.420 1.00 90.38 385 GLU A N 1
ATOM 3045 C CA . GLU A 1 385 ? -22.850 1.002 14.472 1.00 90.38 385 GLU A CA 1
ATOM 3046 C C . GLU A 1 385 ? -21.960 0.823 15.708 1.00 90.38 385 GLU A C 1
ATOM 3048 O O . GLU A 1 385 ? -21.969 -0.256 16.304 1.00 90.38 385 GLU A O 1
ATOM 3053 N N . GLN A 1 386 ? -21.227 1.867 16.114 1.00 94.62 386 GLN A N 1
ATOM 3054 C CA . GLN A 1 386 ? -20.423 1.868 17.339 1.00 94.62 386 GLN A CA 1
ATOM 3055 C C . GLN A 1 386 ? -21.326 1.805 18.579 1.00 94.62 386 GLN A C 1
ATOM 3057 O O . GLN A 1 386 ? -21.112 0.952 19.439 1.00 94.62 386 GLN A O 1
ATOM 3062 N N . ILE A 1 387 ? -22.396 2.610 18.635 1.00 90.44 387 ILE A N 1
ATOM 3063 C CA . ILE A 1 387 ? -23.392 2.573 19.725 1.00 90.44 387 ILE A CA 1
ATOM 3064 C C . ILE A 1 387 ? -24.041 1.182 19.823 1.00 90.44 387 ILE A C 1
ATOM 3066 O O . ILE A 1 387 ? -24.128 0.605 20.907 1.00 90.44 387 ILE A O 1
ATOM 3070 N N . ASN A 1 388 ? -24.457 0.600 18.693 1.00 91.50 388 ASN A N 1
ATOM 3071 C CA . ASN A 1 388 ? -25.036 -0.746 18.646 1.00 91.50 388 ASN A CA 1
ATOM 3072 C C . ASN A 1 388 ? -24.054 -1.822 19.142 1.00 91.50 388 ASN A C 1
ATOM 3074 O O . ASN A 1 388 ? -24.455 -2.740 19.858 1.00 91.50 388 ASN A O 1
ATOM 3078 N N . TRP A 1 389 ? -22.768 -1.714 18.796 1.00 95.25 389 TRP A N 1
ATOM 3079 C CA . TRP A 1 389 ? -21.745 -2.632 19.296 1.00 95.25 389 TRP A CA 1
ATOM 3080 C C . TRP A 1 389 ? -21.525 -2.477 20.804 1.00 95.25 389 TRP A C 1
ATOM 3082 O O . TRP A 1 389 ? -21.549 -3.483 21.508 1.00 95.25 389 TRP A O 1
ATOM 3092 N N . ILE A 1 390 ? -21.412 -1.247 21.320 1.00 91.25 390 ILE A N 1
ATOM 3093 C CA . ILE A 1 390 ? -21.240 -0.979 22.760 1.00 91.25 390 ILE A CA 1
ATOM 3094 C C . ILE A 1 390 ? -22.435 -1.527 23.555 1.00 91.25 390 ILE A C 1
ATOM 3096 O O . ILE A 1 390 ? -22.244 -2.236 24.540 1.00 91.25 390 ILE A O 1
ATOM 3100 N N . ASN A 1 391 ? -23.665 -1.302 23.082 1.00 88.00 391 ASN A N 1
ATOM 3101 C CA . ASN A 1 391 ? -24.875 -1.833 23.716 1.00 88.00 391 ASN A CA 1
ATOM 3102 C C . ASN A 1 391 ? -24.898 -3.372 23.730 1.00 88.00 391 ASN A C 1
ATOM 3104 O O . ASN A 1 391 ? -25.236 -3.982 24.747 1.00 88.00 391 ASN A O 1
ATOM 3108 N N . LYS A 1 392 ? -24.501 -4.023 22.626 1.00 93.25 392 LYS A N 1
ATOM 3109 C CA . LYS A 1 392 ? -24.355 -5.490 22.567 1.00 93.25 392 LYS A CA 1
ATOM 3110 C C . LYS A 1 392 ? -23.256 -5.994 23.500 1.00 93.25 392 LYS A C 1
ATOM 3112 O O . LYS A 1 392 ? -23.451 -7.016 24.153 1.00 93.25 392 LYS A O 1
ATOM 3117 N N . TYR A 1 393 ? -22.137 -5.279 23.592 1.00 92.81 393 TYR A N 1
ATOM 3118 C CA . TYR A 1 393 ? -21.034 -5.597 24.490 1.00 92.81 393 TYR A CA 1
ATOM 3119 C C . TYR A 1 393 ? -21.466 -5.512 25.959 1.00 92.81 393 TYR A C 1
ATOM 3121 O O . TYR A 1 393 ? -21.344 -6.494 26.687 1.00 92.81 393 TYR A O 1
ATOM 3129 N N . HIS A 1 394 ? -22.072 -4.402 26.393 1.00 89.00 394 HIS A N 1
ATOM 3130 C CA . HIS A 1 394 ? -22.591 -4.260 27.760 1.00 89.00 394 HIS A CA 1
ATOM 3131 C C . HIS A 1 394 ? -23.690 -5.281 28.078 1.00 89.00 394 HIS A C 1
ATOM 3133 O O . HIS A 1 394 ? -23.696 -5.843 29.171 1.00 89.00 394 HIS A O 1
ATOM 3139 N N . SER A 1 395 ? -24.559 -5.609 27.115 1.00 89.56 395 SER A N 1
ATOM 3140 C CA . SER A 1 395 ? -25.543 -6.688 27.268 1.00 89.56 395 SER A CA 1
ATOM 3141 C C . SER A 1 395 ? -24.884 -8.070 27.418 1.00 89.56 395 SER A C 1
ATOM 3143 O O . SER A 1 395 ? -25.309 -8.852 28.270 1.00 89.56 395 SER A O 1
ATOM 3145 N N . LYS A 1 396 ? -23.804 -8.363 26.671 1.00 92.06 396 LYS A N 1
ATOM 3146 C CA . LYS A 1 396 ? -22.982 -9.580 26.840 1.00 92.06 396 LYS A CA 1
ATOM 3147 C C . LYS A 1 396 ? -22.374 -9.633 28.245 1.00 92.06 396 LYS A C 1
ATOM 3149 O O . LYS A 1 396 ? -22.530 -10.643 28.926 1.00 92.06 396 LYS A O 1
ATOM 3154 N N . VAL A 1 397 ? -21.762 -8.540 28.710 1.00 89.50 397 VAL A N 1
ATOM 3155 C CA . VAL A 1 397 ? -21.193 -8.427 30.067 1.00 89.50 397 VAL A CA 1
ATOM 3156 C C . VAL A 1 397 ? -22.258 -8.683 31.136 1.00 89.50 397 VAL A C 1
ATOM 3158 O O . VAL A 1 397 ? -22.064 -9.539 31.996 1.00 89.50 397 VAL A O 1
ATOM 3161 N N . GLN A 1 398 ? -23.412 -8.014 31.056 1.00 86.62 398 GLN A N 1
ATOM 3162 C CA . GLN A 1 398 ? -24.511 -8.206 32.005 1.00 86.62 398 GLN A CA 1
ATOM 3163 C C . GLN A 1 398 ? -25.010 -9.659 32.017 1.00 86.62 398 GLN A C 1
ATOM 3165 O O . GLN A 1 398 ? -25.195 -10.236 33.087 1.00 86.62 398 GLN A O 1
ATOM 3170 N N . LYS A 1 399 ? -25.193 -10.266 30.839 1.00 92.06 399 LYS A N 1
ATOM 3171 C CA . LYS A 1 399 ? -25.687 -11.641 30.688 1.00 92.06 399 LYS A CA 1
ATOM 3172 C C . LYS A 1 399 ? -24.699 -12.694 31.195 1.00 92.06 399 LYS A C 1
ATOM 3174 O O . LYS A 1 399 ? -25.129 -13.694 31.762 1.00 92.06 399 LYS A O 1
ATOM 3179 N N . GLU A 1 400 ? -23.402 -12.512 30.954 1.00 92.19 400 GLU A N 1
ATOM 3180 C CA . GLU A 1 400 ? -22.384 -13.524 31.266 1.00 92.19 400 GLU A CA 1
ATOM 3181 C C . GLU A 1 400 ? -21.757 -13.369 32.656 1.00 92.19 400 GLU A C 1
ATOM 3183 O O . GLU A 1 400 ? -21.341 -14.373 33.231 1.00 92.19 400 GLU A O 1
ATOM 3188 N N . ILE A 1 401 ? -21.703 -12.149 33.203 1.00 91.06 401 ILE A N 1
ATOM 3189 C CA . ILE A 1 401 ? -21.096 -11.865 34.513 1.00 91.06 401 ILE A CA 1
ATOM 3190 C C . ILE A 1 401 ? -22.154 -11.630 35.603 1.00 91.06 401 ILE A C 1
ATOM 3192 O O . ILE A 1 401 ? -21.951 -12.043 36.742 1.00 91.06 401 ILE A O 1
ATOM 3196 N N . GLY A 1 402 ? -23.311 -11.042 35.272 1.00 84.62 402 GLY A N 1
ATOM 3197 C CA . GLY A 1 402 ? -24.394 -10.765 36.230 1.00 84.62 402 GLY A CA 1
ATOM 3198 C C . GLY A 1 402 ? -24.802 -11.971 37.094 1.00 84.62 402 GLY A C 1
ATOM 3199 O O . GLY A 1 402 ? -24.772 -11.855 38.321 1.00 84.62 402 GLY A O 1
ATOM 3200 N N . PRO A 1 403 ? -25.083 -13.153 36.507 1.00 88.25 403 PRO A N 1
ATOM 3201 C CA . PRO A 1 403 ? -25.439 -14.352 37.272 1.00 88.25 403 PRO A CA 1
ATOM 3202 C C . PRO A 1 403 ? -24.343 -14.848 38.230 1.00 88.25 403 PRO A C 1
ATOM 3204 O O . PRO A 1 403 ? -24.651 -15.477 39.241 1.00 88.25 403 PRO A O 1
ATOM 3207 N N . LEU A 1 404 ? -23.064 -14.555 37.958 1.00 85.38 404 LEU A N 1
ATOM 3208 C CA . LEU A 1 404 ? -21.957 -14.942 38.842 1.00 85.38 404 LEU A CA 1
ATOM 3209 C C . LEU A 1 404 ? -21.999 -14.147 40.160 1.00 85.38 404 LEU A C 1
ATOM 3211 O O . LEU A 1 404 ? -21.708 -14.699 41.219 1.00 85.38 404 LEU A O 1
ATOM 3215 N N . PHE A 1 405 ? -22.452 -12.888 40.129 1.00 77.88 405 PHE A N 1
ATOM 3216 C CA . PHE A 1 405 ? -22.681 -12.094 41.342 1.00 77.88 405 PHE A CA 1
ATOM 3217 C C . PHE A 1 405 ? -23.863 -12.597 42.181 1.00 77.88 405 PHE A C 1
ATOM 3219 O O . PHE A 1 405 ? -23.832 -12.501 43.408 1.00 77.88 405 PHE A O 1
ATOM 3226 N N . GLU A 1 406 ? -24.896 -13.158 41.550 1.00 63.75 406 GLU A N 1
ATOM 3227 C CA . GLU A 1 406 ? -26.023 -13.775 42.262 1.00 63.75 406 GLU A CA 1
ATOM 3228 C C . GLU A 1 406 ? -25.611 -15.095 42.929 1.00 63.75 406 GLU A C 1
ATOM 3230 O O . GLU A 1 406 ? -25.967 -15.348 44.080 1.00 63.75 406 GLU A O 1
ATOM 3235 N N . GLN A 1 407 ? -24.783 -15.901 42.258 1.00 60.88 407 GLN A N 1
ATOM 3236 C CA . GLN A 1 407 ? -24.200 -17.117 42.837 1.00 60.88 407 GLN A CA 1
ATOM 3237 C C . GLN A 1 407 ? -23.288 -16.801 44.033 1.00 60.88 407 GLN A C 1
ATOM 3239 O O . GLN A 1 407 ? -23.384 -17.465 45.064 1.00 60.88 407 GLN A O 1
ATOM 3244 N N . LEU A 1 408 ? -22.479 -15.738 43.960 1.00 63.00 408 LEU A N 1
ATOM 3245 C CA . LEU A 1 408 ? -21.643 -15.290 45.083 1.00 63.00 408 LEU A CA 1
ATOM 3246 C C . LEU A 1 408 ? -22.447 -14.854 46.323 1.00 63.00 408 LEU A C 1
ATOM 3248 O O . LEU A 1 408 ? -21.944 -14.988 47.435 1.00 63.00 408 LEU A O 1
ATOM 3252 N N . LYS A 1 409 ? -23.698 -14.392 46.171 1.00 48.09 409 LYS A N 1
ATOM 3253 C CA . LYS A 1 409 ? -24.592 -14.121 47.317 1.00 48.09 409 LYS A CA 1
ATOM 3254 C C . LYS A 1 409 ? -25.173 -15.386 47.953 1.00 48.09 409 LYS A C 1
ATOM 3256 O O . LYS A 1 409 ? -25.486 -15.366 49.140 1.00 48.09 409 LYS A O 1
ATOM 3261 N N . ASN A 1 410 ? -25.326 -16.463 47.184 1.00 35.75 410 ASN A N 1
ATOM 3262 C CA . ASN A 1 410 ? -25.980 -17.696 47.631 1.00 35.75 410 ASN A CA 1
ATOM 3263 C C . ASN A 1 410 ? -24.993 -18.770 48.134 1.00 35.75 410 ASN A C 1
ATOM 3265 O O . ASN A 1 410 ? -25.386 -19.655 48.891 1.00 35.75 410 ASN A O 1
ATOM 3269 N N . ASN A 1 411 ? -23.709 -18.679 47.778 1.00 33.91 411 ASN A N 1
ATOM 3270 C CA . ASN A 1 411 ? -22.693 -19.700 48.066 1.00 33.91 411 ASN A CA 1
ATOM 3271 C C . ASN A 1 411 ? -22.040 -19.588 49.463 1.00 33.91 411 ASN A C 1
ATOM 3273 O O . ASN A 1 411 ? -20.835 -19.779 49.605 1.00 33.91 411 ASN A O 1
ATOM 3277 N N . PHE A 1 412 ? -22.829 -19.338 50.516 1.00 31.34 412 PHE A N 1
ATOM 3278 C CA . PHE A 1 412 ? -22.357 -19.497 51.905 1.00 31.34 412 PHE A CA 1
ATOM 3279 C C . PHE A 1 412 ? -22.474 -20.942 52.434 1.00 31.34 412 PHE A C 1
ATOM 3281 O O . PHE A 1 412 ? -22.148 -21.198 53.592 1.00 31.34 412 PHE A O 1
ATOM 3288 N N . TYR A 1 413 ? -22.914 -21.896 51.601 1.00 27.89 413 TYR A N 1
ATOM 3289 C CA . TYR A 1 413 ? -22.994 -23.316 51.953 1.00 27.89 413 TYR A CA 1
ATOM 3290 C C . TYR A 1 413 ? -22.543 -24.255 50.819 1.00 27.89 413 TYR A C 1
ATOM 3292 O O . TYR A 1 413 ? -22.992 -24.136 49.683 1.00 27.89 413 TYR A O 1
ATOM 3300 N N . CYS A 1 414 ? -21.742 -25.250 51.224 1.00 24.22 414 CYS A N 1
ATOM 3301 C CA . CYS A 1 414 ? -21.387 -26.509 50.546 1.00 24.22 414 CYS A CA 1
ATOM 3302 C C . CYS A 1 414 ? -20.331 -26.500 49.413 1.00 24.22 414 CYS A C 1
ATOM 3304 O O . CYS A 1 414 ? -20.560 -26.041 48.300 1.00 24.22 414 CYS A O 1
ATOM 3306 N N . TYR A 1 415 ? -19.216 -27.187 49.698 1.00 24.78 415 TYR A N 1
ATOM 3307 C CA . TYR A 1 415 ? -18.278 -27.798 48.744 1.00 24.78 415 TYR A CA 1
ATOM 3308 C C . TYR A 1 415 ? -18.414 -29.331 48.806 1.00 24.78 415 TYR A C 1
ATOM 3310 O O . TYR A 1 415 ? -18.487 -29.863 49.915 1.00 24.78 415 TYR A O 1
ATOM 3318 N N . ALA A 1 416 ? -18.375 -30.023 47.657 1.00 24.53 416 ALA A N 1
ATOM 3319 C CA . ALA A 1 416 ? -17.822 -31.381 47.483 1.00 24.53 416 ALA A CA 1
ATOM 3320 C C . ALA A 1 416 ? -17.716 -31.768 45.983 1.00 24.53 416 ALA A C 1
ATOM 3322 O O . ALA A 1 416 ? -18.571 -31.412 45.178 1.00 24.53 416 ALA A O 1
ATOM 3323 N N . GLU A 1 417 ? -16.647 -32.489 45.642 1.00 26.55 417 GLU A N 1
ATOM 3324 C CA . GLU A 1 417 ? -16.100 -32.860 44.315 1.00 26.55 417 GLU A CA 1
ATOM 3325 C C . GLU A 1 417 ? -16.920 -33.956 43.552 1.00 26.55 417 GLU A C 1
ATOM 3327 O O . GLU A 1 417 ? -17.557 -34.782 44.197 1.00 26.55 417 GLU A O 1
ATOM 3332 N N . ALA A 1 418 ? -17.094 -33.899 42.208 1.00 25.78 418 ALA A N 1
ATOM 3333 C CA . ALA A 1 418 ? -16.330 -34.591 41.118 1.00 25.78 418 ALA A CA 1
ATOM 3334 C C . ALA A 1 418 ? -16.892 -35.997 40.704 1.00 25.78 418 ALA A C 1
ATOM 3336 O O . ALA A 1 418 ? -17.598 -36.599 41.502 1.00 25.78 418 ALA A O 1
ATOM 3337 N N . ALA A 1 419 ? -16.693 -36.615 39.515 1.00 25.31 419 ALA A N 1
ATOM 3338 C CA . ALA A 1 419 ? -16.067 -36.295 38.202 1.00 25.31 419 ALA A CA 1
ATOM 3339 C C . ALA A 1 419 ? -16.639 -37.227 37.065 1.00 25.31 419 ALA A C 1
ATOM 3341 O O . ALA A 1 419 ? -17.642 -37.896 37.284 1.00 25.31 419 ALA A O 1
ATOM 3342 N N . GLU A 1 420 ? -15.952 -37.303 35.902 1.00 26.31 420 GLU A N 1
ATOM 3343 C CA . GLU A 1 420 ? -16.010 -38.339 34.823 1.00 26.31 420 GLU A CA 1
ATOM 3344 C C . GLU A 1 420 ? -17.169 -38.318 33.776 1.00 26.31 420 GLU A C 1
ATOM 3346 O O . GLU A 1 420 ? -18.301 -38.008 34.121 1.00 26.31 420 GLU A O 1
ATOM 3351 N N . PHE A 1 421 ? -17.014 -38.640 32.465 1.00 25.89 421 PHE A N 1
ATOM 3352 C CA . PHE A 1 421 ? -15.847 -38.806 31.551 1.00 25.89 421 PHE A CA 1
ATOM 3353 C C . PHE A 1 421 ? -16.264 -38.687 30.039 1.00 25.89 421 PHE A C 1
ATOM 3355 O O . PHE A 1 421 ? -17.315 -39.179 29.649 1.00 25.89 421 PHE A O 1
ATOM 3362 N N . VAL A 1 422 ? -15.365 -38.150 29.189 1.00 24.12 422 VAL A N 1
ATOM 3363 C CA . VAL A 1 422 ? -14.992 -38.590 27.803 1.00 24.12 422 VAL A CA 1
ATOM 3364 C C . VAL A 1 422 ? -15.877 -38.451 26.519 1.00 24.12 422 VAL A C 1
ATOM 3366 O O . VAL A 1 422 ? -16.946 -39.025 26.367 1.00 24.12 422 VAL A O 1
ATOM 3369 N N . ASN A 1 423 ? -15.242 -37.796 25.522 1.00 23.38 423 ASN A N 1
ATOM 3370 C CA . ASN A 1 423 ? -15.225 -37.940 24.042 1.00 23.38 423 ASN A CA 1
ATOM 3371 C C . ASN A 1 423 ? -16.495 -37.987 23.157 1.00 23.38 423 ASN A C 1
ATOM 3373 O O . ASN A 1 423 ? -17.245 -38.955 23.154 1.00 23.38 423 ASN A O 1
ATOM 3377 N N . ASN A 1 424 ? -16.468 -37.146 22.106 1.00 23.77 424 ASN A N 1
ATOM 3378 C CA . ASN A 1 424 ? -16.079 -37.663 20.781 1.00 23.77 424 ASN A CA 1
ATOM 3379 C C . ASN A 1 424 ? -15.335 -36.636 19.904 1.00 23.77 424 ASN A C 1
ATOM 3381 O O . ASN A 1 424 ? -15.646 -35.449 19.903 1.00 23.77 424 ASN A O 1
ATOM 3385 N N . HIS A 1 425 ? -14.319 -37.111 19.179 1.00 25.08 425 HIS A N 1
ATOM 3386 C CA . HIS A 1 425 ? -13.508 -36.344 18.228 1.00 25.08 425 HIS A CA 1
ATOM 3387 C C . HIS A 1 425 ? -13.921 -36.700 16.795 1.00 25.08 425 HIS A C 1
ATOM 3389 O O . HIS A 1 425 ? -13.826 -37.867 16.430 1.00 25.08 425 HIS A O 1
ATOM 3395 N N . GLU A 1 426 ? -14.157 -35.706 15.936 1.00 23.20 426 GLU A N 1
ATOM 3396 C CA . GLU A 1 426 ? -13.827 -35.833 14.510 1.00 23.20 426 GLU A CA 1
ATOM 3397 C C . GLU A 1 426 ? -12.963 -34.646 14.068 1.00 23.20 426 GLU A C 1
ATOM 3399 O O . GLU A 1 426 ? -13.414 -33.508 13.959 1.00 23.20 426 GLU A O 1
ATOM 3404 N N . ARG A 1 427 ? -11.672 -34.911 13.830 1.00 25.64 427 ARG A N 1
ATOM 3405 C CA . ARG A 1 427 ? -10.752 -33.942 13.222 1.00 25.64 427 ARG A CA 1
ATOM 3406 C C . ARG A 1 427 ? -10.770 -34.109 11.708 1.00 25.64 427 ARG A C 1
ATOM 3408 O O . ARG A 1 427 ? -10.261 -35.106 11.194 1.00 25.64 427 ARG A O 1
ATOM 3415 N N . PHE A 1 428 ? -11.238 -33.086 10.997 1.00 24.31 428 PHE A N 1
ATOM 3416 C CA . PHE A 1 428 ? -11.036 -32.967 9.554 1.00 24.31 428 PHE A CA 1
ATOM 3417 C C . PHE A 1 428 ? -9.538 -32.968 9.211 1.00 24.31 428 PHE A C 1
ATOM 3419 O O . PHE A 1 428 ? -8.821 -31.995 9.450 1.00 24.31 428 PHE A O 1
ATOM 3426 N N . LYS A 1 429 ? -9.058 -34.050 8.588 1.00 23.14 429 LYS A N 1
ATOM 3427 C CA . LYS A 1 429 ? -7.757 -34.064 7.911 1.00 23.14 429 LYS A CA 1
ATOM 3428 C C . LYS A 1 429 ? -7.881 -33.314 6.582 1.00 23.14 429 LYS A C 1
ATOM 3430 O O . LYS A 1 429 ? -8.240 -33.913 5.572 1.00 23.14 429 LYS A O 1
ATOM 3435 N N . ARG A 1 430 ? -7.539 -32.021 6.552 1.00 26.05 430 ARG A N 1
ATOM 3436 C CA . ARG A 1 430 ? -7.266 -31.327 5.281 1.00 26.05 430 ARG A CA 1
ATOM 3437 C C . ARG A 1 430 ? -5.962 -31.873 4.687 1.00 26.05 430 ARG A C 1
ATOM 3439 O O . ARG A 1 430 ? -4.876 -31.459 5.078 1.00 26.05 430 ARG A O 1
ATOM 3446 N N . GLN A 1 431 ? -6.073 -32.816 3.752 1.00 28.36 431 GLN A N 1
ATOM 3447 C CA . GLN A 1 431 ? -4.983 -33.145 2.833 1.00 28.36 431 GLN A CA 1
ATOM 3448 C C . GLN A 1 431 ? -4.849 -32.014 1.808 1.00 28.36 431 GLN A C 1
ATOM 3450 O O . GLN A 1 431 ? -5.669 -31.903 0.902 1.00 28.36 431 GLN A O 1
ATOM 3455 N N . THR A 1 432 ? -3.799 -31.203 1.913 1.00 29.77 432 THR A N 1
ATOM 3456 C CA . THR A 1 432 ? -3.337 -30.355 0.807 1.00 29.77 432 THR A CA 1
ATOM 3457 C C . THR A 1 432 ? -2.471 -31.187 -0.137 1.00 29.77 432 THR A C 1
ATOM 3459 O O . THR A 1 432 ? -1.241 -31.124 -0.134 1.00 29.77 432 THR A O 1
ATOM 3462 N N . SER A 1 433 ? -3.121 -32.019 -0.951 1.00 37.59 433 SER A N 1
ATOM 3463 C CA . SER A 1 433 ? -2.487 -32.544 -2.156 1.00 37.59 433 SER A CA 1
ATOM 3464 C C . SER A 1 433 ? -2.293 -31.390 -3.141 1.00 37.59 433 SER A C 1
ATOM 3466 O O . SER A 1 433 ? -3.262 -30.797 -3.612 1.00 37.59 433 SER A O 1
ATOM 3468 N N . ILE A 1 434 ? -1.037 -31.073 -3.474 1.00 44.91 434 ILE A N 1
ATOM 3469 C CA . ILE A 1 434 ? -0.741 -30.215 -4.628 1.00 44.91 434 ILE A CA 1
ATOM 3470 C C . ILE A 1 434 ? -1.347 -30.918 -5.843 1.00 44.91 434 ILE A C 1
ATOM 3472 O O . ILE A 1 434 ? -0.959 -32.042 -6.172 1.00 44.91 434 ILE A O 1
ATOM 3476 N N . LYS A 1 435 ? -2.347 -30.290 -6.463 1.00 48.72 435 LYS A N 1
ATOM 3477 C CA . LYS A 1 435 ? -3.067 -30.876 -7.590 1.00 48.72 435 LYS A CA 1
ATOM 3478 C C . LYS A 1 435 ? -2.110 -30.999 -8.777 1.00 48.72 435 LYS A C 1
ATOM 3480 O O . LYS A 1 435 ? -1.441 -30.034 -9.137 1.00 48.72 435 LYS A O 1
ATOM 3485 N N . SER A 1 436 ? -2.057 -32.168 -9.413 1.00 59.25 436 SER A N 1
ATOM 3486 C CA . SER A 1 436 ? -1.336 -32.336 -10.677 1.00 59.25 436 SER A CA 1
ATOM 3487 C C . SER A 1 436 ? -2.095 -31.602 -11.785 1.00 59.25 436 SER A C 1
ATOM 3489 O O . SER A 1 436 ? -3.055 -32.144 -12.329 1.00 59.25 436 SER A O 1
ATOM 3491 N N . MET A 1 437 ? -1.705 -30.359 -12.069 1.00 74.31 437 MET A N 1
ATOM 3492 C CA . MET A 1 437 ? -2.391 -29.521 -13.054 1.00 74.31 437 MET A CA 1
ATOM 3493 C C . MET A 1 437 ? -2.086 -29.969 -14.491 1.00 74.31 437 MET A C 1
ATOM 3495 O O . MET A 1 437 ? -0.919 -30.113 -14.863 1.00 74.31 437 MET A O 1
ATOM 3499 N N . SER A 1 438 ? -3.140 -30.158 -15.288 1.00 73.62 438 SER A N 1
ATOM 3500 C CA . SER A 1 438 ? -3.101 -30.471 -16.729 1.00 73.62 438 SER A CA 1
ATOM 3501 C C . SER A 1 438 ? -3.627 -29.280 -17.547 1.00 73.62 438 SER A C 1
ATOM 3503 O O . SER A 1 438 ? -4.432 -28.512 -17.015 1.00 73.62 438 SER A O 1
ATOM 3505 N N . PRO A 1 439 ? -3.290 -29.119 -18.844 1.00 70.06 439 PRO A N 1
ATOM 3506 C CA . PRO A 1 439 ? -4.039 -28.218 -19.722 1.00 70.06 439 PRO A CA 1
ATOM 3507 C C . PRO A 1 439 ? -5.555 -28.493 -19.719 1.00 70.06 439 PRO A C 1
ATOM 3509 O O . PRO A 1 439 ? -6.336 -27.553 -19.827 1.00 70.06 439 PRO A O 1
ATOM 3512 N N . ASP A 1 440 ? -5.989 -29.740 -19.489 1.00 74.50 440 ASP A N 1
ATOM 3513 C CA . ASP A 1 440 ? -7.412 -30.128 -19.403 1.00 74.50 440 ASP A CA 1
ATOM 3514 C C . ASP A 1 440 ? -8.162 -29.543 -18.188 1.00 74.50 440 ASP A C 1
ATOM 3516 O O . ASP A 1 440 ? -9.397 -29.543 -18.150 1.00 74.50 440 ASP A O 1
ATOM 3520 N N . ASP A 1 441 ? -7.443 -29.033 -17.179 1.00 77.62 441 ASP A N 1
ATOM 3521 C CA . ASP A 1 441 ? -8.060 -28.323 -16.052 1.00 77.62 441 ASP A CA 1
ATOM 3522 C C . ASP A 1 441 ? -8.649 -26.968 -16.471 1.00 77.62 441 ASP A C 1
ATOM 3524 O O . ASP A 1 441 ? -9.520 -26.429 -15.780 1.00 77.62 441 ASP A O 1
ATOM 3528 N N . ARG A 1 442 ? -8.199 -26.425 -17.608 1.00 85.62 442 ARG A N 1
ATOM 3529 C CA . ARG A 1 442 ? -8.669 -25.156 -18.160 1.00 85.62 442 ARG A CA 1
ATOM 3530 C C . ARG A 1 442 ? -10.043 -25.330 -18.817 1.00 85.62 442 ARG A C 1
ATOM 3532 O O . ARG A 1 442 ? -10.177 -26.152 -19.728 1.00 85.62 442 ARG A O 1
ATOM 3539 N N . PRO A 1 443 ? -11.083 -24.578 -18.400 1.00 80.75 443 PRO A N 1
ATOM 3540 C CA . PRO A 1 443 ? -12.428 -24.688 -18.967 1.00 80.75 443 PRO A CA 1
ATOM 3541 C C . PRO A 1 443 ? -12.478 -24.633 -20.501 1.00 80.75 443 PRO A C 1
ATOM 3543 O O . PRO A 1 443 ? -13.229 -25.393 -21.108 1.00 80.75 443 PRO A O 1
ATOM 3546 N N . SER A 1 444 ? -11.647 -23.794 -21.124 1.00 82.00 444 SER A N 1
ATOM 3547 C CA . SER A 1 444 ? -11.574 -23.590 -22.578 1.00 82.00 444 SER A CA 1
ATOM 3548 C C . SER A 1 444 ? -10.796 -24.672 -23.351 1.00 82.00 444 SER A C 1
ATOM 3550 O O . SER A 1 444 ? -10.636 -24.555 -24.571 1.00 82.00 444 SER A O 1
ATOM 3552 N N . CYS A 1 445 ? -10.292 -25.704 -22.667 1.00 85.81 445 CYS A N 1
ATOM 3553 C CA . CYS A 1 445 ? -9.598 -26.855 -23.260 1.00 85.81 445 CYS A CA 1
ATOM 3554 C C . CYS A 1 445 ? -10.346 -28.185 -23.072 1.00 85.81 445 CYS A C 1
ATOM 3556 O O . CYS A 1 445 ? -9.911 -29.213 -23.585 1.00 85.81 445 CYS A O 1
ATOM 3558 N N . LYS A 1 446 ? -11.499 -28.180 -22.390 1.00 84.44 446 LYS A N 1
ATOM 3559 C CA . LYS A 1 446 ? -12.331 -29.380 -22.236 1.00 84.44 446 LYS A CA 1
ATOM 3560 C C . LYS A 1 446 ? -12.957 -29.809 -23.575 1.00 84.44 446 LYS A C 1
ATOM 3562 O O . LYS A 1 446 ? -13.311 -28.943 -24.380 1.00 84.44 446 LYS A O 1
ATOM 3567 N N . PRO A 1 447 ? -13.170 -31.119 -23.815 1.00 77.06 447 PRO A N 1
ATOM 3568 C CA . PRO A 1 447 ? -13.846 -31.599 -25.019 1.00 77.06 447 PRO A CA 1
ATOM 3569 C C . PRO A 1 447 ? -15.208 -30.921 -25.229 1.00 77.06 447 PRO A C 1
ATOM 3571 O O . PRO A 1 447 ? -16.056 -30.931 -24.339 1.00 77.06 447 PRO A O 1
ATOM 3574 N N . GLY A 1 448 ? -15.410 -30.328 -26.409 1.00 72.81 448 GLY A N 1
ATOM 3575 C CA . GLY A 1 448 ? -16.633 -29.595 -26.759 1.00 72.81 448 GLY A CA 1
ATOM 3576 C C . GLY A 1 448 ? -16.681 -28.124 -26.319 1.00 72.81 448 GLY A C 1
ATOM 3577 O O . GLY A 1 448 ? -17.668 -27.455 -26.612 1.00 72.81 448 GLY A O 1
ATOM 3578 N N . ALA A 1 449 ? -15.646 -27.593 -25.657 1.00 77.94 449 ALA A N 1
ATOM 3579 C CA . ALA A 1 449 ? -15.558 -26.164 -25.358 1.00 77.94 449 ALA A CA 1
ATOM 3580 C C . ALA A 1 449 ? -15.389 -25.325 -26.640 1.00 77.94 449 ALA A C 1
ATOM 3582 O O . ALA A 1 449 ? -14.651 -25.697 -27.555 1.00 77.94 449 ALA A O 1
ATOM 3583 N N . GLN A 1 450 ? -16.043 -24.160 -26.695 1.00 77.31 450 GLN A N 1
ATOM 3584 C CA . GLN A 1 450 ? -15.836 -23.198 -27.776 1.00 77.31 450 GLN A CA 1
ATOM 3585 C C . GLN A 1 450 ? -14.439 -22.574 -27.660 1.00 77.31 450 GLN A C 1
ATOM 3587 O O . GLN A 1 450 ? -14.044 -22.101 -26.595 1.00 77.31 450 GLN A O 1
ATOM 3592 N N . VAL A 1 451 ? -13.698 -22.548 -28.769 1.00 82.00 451 VAL A N 1
ATOM 3593 C CA . VAL A 1 451 ? -12.375 -21.915 -28.828 1.00 82.00 451 VAL A CA 1
ATOM 3594 C C . VAL A 1 451 ? -12.528 -20.388 -28.713 1.00 82.00 451 VAL A C 1
ATOM 3596 O O . VAL A 1 451 ? -13.260 -19.806 -29.518 1.00 82.00 451 VAL A O 1
ATOM 3599 N N . PRO A 1 452 ? -11.855 -19.716 -27.756 1.00 83.12 452 PRO A N 1
ATOM 3600 C CA . PRO A 1 452 ? -11.896 -18.260 -27.641 1.00 83.12 452 PRO A CA 1
ATOM 3601 C C . PRO A 1 452 ? -11.307 -17.566 -28.878 1.00 83.12 452 PRO A C 1
ATOM 3603 O O . PRO A 1 452 ? -10.268 -17.976 -29.392 1.00 83.12 452 PRO A O 1
ATOM 3606 N N . LEU A 1 453 ? -11.932 -16.470 -29.322 1.00 80.62 453 LEU A N 1
ATOM 3607 C CA . LEU A 1 453 ? -11.556 -15.745 -30.551 1.00 80.62 453 LEU A CA 1
ATOM 3608 C C . LEU A 1 453 ? -10.137 -15.151 -30.532 1.00 80.62 453 LEU A C 1
ATOM 3610 O O . LEU A 1 453 ? -9.569 -14.896 -31.590 1.00 80.62 453 LEU A O 1
ATOM 3614 N N . VAL A 1 454 ? -9.582 -14.904 -29.344 1.00 85.06 454 VAL A N 1
ATOM 3615 C CA . VAL A 1 454 ? -8.248 -14.307 -29.140 1.00 85.06 454 VAL A CA 1
ATOM 3616 C C . VAL A 1 454 ? -7.154 -15.346 -28.864 1.00 85.06 454 VAL A C 1
ATOM 3618 O O . VAL A 1 454 ? -6.032 -14.970 -28.528 1.00 85.06 454 VAL A O 1
ATOM 3621 N N . ARG A 1 455 ? -7.457 -16.646 -28.985 1.00 89.94 455 ARG A N 1
ATOM 3622 C CA . ARG A 1 455 ? -6.479 -17.719 -28.773 1.00 89.94 455 ARG A CA 1
ATOM 3623 C C . ARG A 1 455 ? -5.426 -17.731 -29.883 1.00 89.94 455 ARG A C 1
ATOM 3625 O O . ARG A 1 455 ? -5.764 -17.728 -31.065 1.00 89.94 455 ARG A O 1
ATOM 3632 N N . VAL A 1 456 ? -4.156 -17.839 -29.500 1.00 90.81 456 VAL A N 1
ATOM 3633 C CA . VAL A 1 456 ? -3.029 -17.979 -30.435 1.00 90.81 456 VAL A CA 1
ATOM 3634 C C . VAL A 1 456 ? -2.500 -19.410 -30.400 1.00 90.81 456 VAL A C 1
ATOM 3636 O O . VAL A 1 456 ? -2.134 -19.898 -29.335 1.00 90.81 456 VAL A O 1
ATOM 3639 N N . ASP A 1 457 ? -2.411 -20.065 -31.560 1.00 92.75 457 ASP A N 1
ATOM 3640 C CA . ASP A 1 457 ? -1.710 -21.349 -31.686 1.00 92.75 457 ASP A CA 1
ATOM 3641 C C . ASP A 1 457 ? -0.188 -21.137 -31.581 1.00 92.75 457 ASP A C 1
ATOM 3643 O O . ASP A 1 457 ? 0.437 -20.421 -32.372 1.00 92.75 457 ASP A O 1
ATOM 3647 N N . SER A 1 458 ? 0.395 -21.753 -30.560 1.00 95.69 458 SER A N 1
ATOM 3648 C CA . SER A 1 458 ? 1.806 -21.721 -30.189 1.00 95.69 458 SER A CA 1
ATOM 3649 C C . SER A 1 458 ? 2.539 -23.029 -30.505 1.00 95.69 458 SER A C 1
ATOM 3651 O O . SER A 1 458 ? 3.751 -23.103 -30.297 1.00 95.69 458 SER A O 1
ATOM 3653 N N . SER A 1 459 ? 1.852 -24.040 -31.053 1.00 94.94 459 SER A N 1
ATOM 3654 C CA . SER A 1 459 ? 2.369 -25.407 -31.231 1.00 94.94 459 SER A CA 1
ATOM 3655 C C . SER A 1 459 ? 3.703 -25.447 -31.988 1.00 94.94 459 SER A C 1
ATOM 3657 O O . SER A 1 459 ? 4.668 -26.054 -31.518 1.00 94.94 459 SER A O 1
ATOM 3659 N N . GLN A 1 460 ? 3.802 -24.730 -33.115 1.00 95.12 460 GLN A N 1
ATOM 3660 C CA . GLN A 1 460 ? 5.049 -24.632 -33.885 1.00 95.12 460 GLN A CA 1
ATOM 3661 C C . GLN A 1 460 ? 6.143 -23.873 -33.115 1.00 95.12 460 GLN A C 1
ATOM 3663 O O . GLN A 1 460 ? 7.283 -24.323 -33.070 1.00 95.12 460 GLN A O 1
ATOM 3668 N N . ARG A 1 461 ? 5.798 -22.769 -32.437 1.00 96.38 461 ARG A N 1
ATOM 3669 C CA . ARG A 1 461 ? 6.760 -21.946 -31.676 1.00 96.38 461 ARG A CA 1
ATOM 3670 C C . ARG A 1 461 ? 7.376 -22.736 -30.517 1.00 96.38 461 ARG A C 1
ATOM 3672 O O . ARG A 1 461 ? 8.572 -22.628 -30.261 1.00 96.38 461 ARG A O 1
ATOM 3679 N N . LEU A 1 462 ? 6.573 -23.558 -29.839 1.00 97.00 462 LEU A N 1
ATOM 3680 C CA . LEU A 1 462 ? 7.026 -24.476 -28.793 1.00 97.00 462 LEU A CA 1
ATOM 3681 C C . LEU A 1 462 ? 7.889 -25.616 -29.349 1.00 97.00 462 LEU A C 1
ATOM 3683 O O . LEU A 1 462 ? 8.870 -25.993 -28.708 1.00 97.00 462 LEU A O 1
ATOM 3687 N N . TYR A 1 463 ? 7.554 -26.159 -30.525 1.00 95.81 463 TYR A N 1
ATOM 3688 C CA . TYR A 1 463 ? 8.385 -27.158 -31.202 1.00 95.81 463 TYR A CA 1
ATOM 3689 C C . TYR A 1 463 ? 9.767 -26.593 -31.559 1.00 95.81 463 TYR A C 1
ATOM 3691 O O . TYR A 1 463 ? 10.777 -27.205 -31.203 1.00 95.81 463 TYR A O 1
ATOM 3699 N N . ASP A 1 464 ? 9.808 -25.417 -32.193 1.00 94.81 464 ASP A N 1
ATOM 3700 C CA . ASP A 1 464 ? 11.043 -24.747 -32.612 1.00 94.81 464 ASP A CA 1
ATOM 3701 C C . ASP A 1 464 ? 11.923 -24.421 -31.394 1.00 94.81 464 ASP A C 1
ATOM 3703 O O . ASP A 1 464 ? 13.104 -24.767 -31.363 1.00 94.81 464 ASP A O 1
ATOM 3707 N N . LEU A 1 465 ? 11.336 -23.852 -30.330 1.00 95.50 465 LEU A N 1
ATOM 3708 C CA . LEU A 1 465 ? 12.049 -23.526 -29.088 1.00 95.50 465 LEU A CA 1
ATOM 3709 C C . LEU A 1 465 ? 12.710 -24.756 -28.444 1.00 95.50 465 LEU A C 1
ATOM 3711 O O . LEU A 1 465 ? 13.806 -24.657 -27.892 1.00 95.50 465 LEU A O 1
ATOM 3715 N N . ARG A 1 466 ? 12.050 -25.919 -28.503 1.00 95.12 466 ARG A N 1
ATOM 3716 C CA . ARG A 1 466 ? 12.563 -27.173 -27.932 1.00 95.12 466 ARG A CA 1
ATOM 3717 C C . ARG A 1 466 ? 13.726 -27.762 -28.732 1.00 95.12 466 ARG A C 1
ATOM 3719 O O . ARG A 1 466 ? 14.540 -28.467 -28.135 1.00 95.12 466 ARG A O 1
ATOM 3726 N N . GLN A 1 467 ? 13.859 -27.457 -30.029 1.00 92.88 467 GLN A N 1
ATOM 3727 C CA . GLN A 1 467 ? 15.046 -27.859 -30.801 1.00 92.88 467 GLN A CA 1
ATOM 3728 C C . GLN A 1 467 ? 16.309 -27.161 -30.273 1.00 92.88 467 GLN A C 1
ATOM 3730 O O . GLN A 1 467 ? 17.362 -27.790 -30.147 1.00 92.88 467 GLN A O 1
ATOM 3735 N N . GLU A 1 468 ? 16.186 -25.900 -29.846 1.00 92.62 468 GLU A N 1
ATOM 3736 C CA . GLU A 1 468 ? 17.305 -25.101 -29.332 1.00 92.62 468 GLU A CA 1
ATOM 3737 C C . GLU A 1 468 ? 17.842 -25.563 -27.963 1.00 92.62 468 GLU A C 1
ATOM 3739 O O . GLU A 1 468 ? 18.900 -25.107 -27.529 1.00 92.62 468 GLU A O 1
ATOM 3744 N N . PHE A 1 469 ? 17.189 -26.510 -27.276 1.00 91.12 469 PHE A N 1
ATOM 3745 C CA . PHE A 1 469 ? 17.628 -26.996 -25.955 1.00 91.12 469 PHE A CA 1
ATOM 3746 C C . PHE A 1 469 ? 18.950 -27.782 -25.975 1.00 91.12 469 PHE A C 1
ATOM 3748 O O . PHE A 1 469 ? 19.525 -28.021 -24.912 1.00 91.12 469 PHE A O 1
ATOM 3755 N N . ASN A 1 470 ? 19.425 -28.196 -27.154 1.00 83.25 470 ASN A N 1
ATOM 3756 C CA . ASN A 1 470 ? 20.741 -28.821 -27.337 1.00 83.25 470 ASN A CA 1
ATOM 3757 C C . ASN A 1 470 ? 21.721 -27.933 -28.131 1.00 83.25 470 ASN A C 1
ATOM 3759 O O . ASN A 1 470 ? 22.886 -28.303 -28.308 1.00 83.25 470 ASN A O 1
ATOM 3763 N N . SER A 1 471 ? 21.278 -26.764 -28.602 1.00 67.38 471 SER A N 1
ATOM 3764 C CA . SER A 1 471 ? 22.130 -25.803 -29.300 1.00 67.38 471 SER A CA 1
ATOM 3765 C C . SER A 1 471 ? 23.195 -25.237 -28.357 1.00 67.38 471 SER A C 1
ATOM 3767 O O . SER A 1 471 ? 22.943 -24.968 -27.183 1.00 67.38 471 SER A O 1
ATOM 3769 N N . ASN A 1 472 ? 24.395 -24.983 -28.886 1.00 65.00 472 ASN A N 1
ATOM 3770 C CA . ASN A 1 472 ? 25.559 -24.451 -28.154 1.00 65.00 472 ASN A CA 1
ATOM 3771 C C . ASN A 1 472 ? 26.243 -25.422 -27.161 1.00 65.00 472 ASN A C 1
ATOM 3773 O O . ASN A 1 472 ? 27.032 -24.983 -26.326 1.00 65.00 472 ASN A O 1
ATOM 3777 N N . GLY A 1 473 ? 26.004 -26.736 -27.262 1.00 70.50 473 GLY A N 1
ATOM 3778 C CA . GLY A 1 473 ? 26.798 -27.752 -26.548 1.00 70.50 473 GLY A CA 1
ATOM 3779 C C . GLY A 1 473 ? 26.449 -27.946 -25.067 1.00 70.50 473 GLY A C 1
ATOM 3780 O O . GLY A 1 473 ? 27.199 -28.600 -24.342 1.00 70.50 473 GLY A O 1
ATOM 3781 N N . VAL A 1 474 ? 25.311 -27.415 -24.614 1.00 76.62 474 VAL A N 1
ATOM 3782 C CA . VAL A 1 474 ? 24.761 -27.630 -23.268 1.00 76.62 474 VAL A CA 1
ATOM 3783 C C . VAL A 1 474 ? 23.357 -28.213 -23.398 1.00 76.62 474 VAL A C 1
ATOM 3785 O O . VAL A 1 474 ? 22.514 -27.646 -24.078 1.00 76.62 474 VAL A O 1
ATOM 3788 N N . ASN A 1 475 ? 23.105 -29.342 -22.733 1.00 86.31 475 ASN A N 1
ATOM 3789 C CA . ASN A 1 475 ? 21.795 -30.000 -22.705 1.00 86.31 475 ASN A CA 1
ATOM 3790 C C . ASN A 1 475 ? 20.911 -29.331 -21.639 1.00 86.31 475 ASN A C 1
ATOM 3792 O O . ASN A 1 475 ? 21.103 -29.541 -20.434 1.00 86.31 475 ASN A O 1
ATOM 3796 N N . LEU A 1 476 ? 19.970 -28.502 -22.088 1.00 91.06 476 LEU A N 1
ATOM 3797 C CA . LEU A 1 476 ? 18.937 -27.891 -21.256 1.00 91.06 476 LEU A CA 1
ATOM 3798 C C . LEU A 1 476 ? 17.738 -28.840 -21.128 1.00 91.06 476 LEU A C 1
ATOM 3800 O O . LEU A 1 476 ? 17.365 -29.531 -22.073 1.00 91.06 476 LEU A O 1
ATOM 3804 N N . GLN A 1 477 ? 17.111 -28.876 -19.951 1.00 91.88 477 GLN A N 1
ATOM 3805 C CA . GLN A 1 477 ? 15.848 -29.596 -19.720 1.00 91.88 477 GLN A CA 1
ATOM 3806 C C . GLN A 1 477 ? 14.619 -28.693 -19.910 1.00 91.88 477 GLN A C 1
ATOM 3808 O O . GLN A 1 477 ? 13.498 -29.182 -20.044 1.00 91.88 477 GLN A O 1
ATOM 3813 N N . GLY A 1 478 ? 14.846 -27.381 -19.945 1.00 93.62 478 GLY A N 1
ATOM 3814 C CA . GLY A 1 478 ? 13.834 -26.355 -20.123 1.00 93.62 478 GLY A CA 1
ATOM 3815 C C . GLY A 1 478 ? 14.426 -24.952 -20.079 1.00 93.62 478 GLY A C 1
ATOM 3816 O O . GLY A 1 478 ? 15.612 -24.780 -19.776 1.00 93.62 478 GLY A O 1
ATOM 3817 N N . VAL A 1 479 ? 13.586 -23.959 -20.350 1.00 95.62 479 VAL A N 1
ATOM 3818 C CA . VAL A 1 479 ? 13.906 -22.532 -20.245 1.00 95.62 479 VAL A CA 1
ATOM 3819 C C . VAL A 1 479 ? 12.829 -21.764 -19.492 1.00 95.62 479 VAL A C 1
ATOM 3821 O O . VAL A 1 479 ? 11.650 -22.119 -19.531 1.00 95.62 479 VAL A O 1
ATOM 3824 N N . ILE A 1 480 ? 13.254 -20.693 -18.828 1.00 96.56 480 ILE A N 1
ATOM 3825 C CA . ILE A 1 480 ? 12.392 -19.714 -18.167 1.00 96.56 480 ILE A CA 1
ATOM 3826 C C . ILE A 1 480 ? 12.377 -18.443 -19.020 1.00 96.56 480 ILE A C 1
ATOM 3828 O O . ILE A 1 480 ? 13.429 -17.958 -19.434 1.00 96.56 480 ILE A O 1
ATOM 3832 N N . ILE A 1 481 ? 11.181 -17.920 -19.285 1.00 96.56 481 ILE A N 1
ATOM 3833 C CA . ILE A 1 481 ? 10.922 -16.776 -20.165 1.00 96.56 481 ILE A CA 1
ATOM 3834 C C . ILE A 1 481 ? 10.087 -15.753 -19.369 1.00 96.56 481 ILE A C 1
ATOM 3836 O O . ILE A 1 481 ? 8.859 -15.883 -19.293 1.00 96.56 481 ILE A O 1
ATOM 3840 N N . PRO A 1 482 ? 10.743 -14.765 -18.731 1.00 94.25 482 PRO A N 1
ATOM 3841 C CA . PRO A 1 482 ? 10.081 -13.649 -18.052 1.00 94.25 482 PRO A CA 1
ATOM 3842 C C . PRO A 1 482 ? 9.333 -12.725 -19.029 1.00 94.25 482 PRO A C 1
ATOM 3844 O O . PRO A 1 482 ? 9.427 -12.876 -20.251 1.00 94.25 482 PRO A O 1
ATOM 3847 N N . SER A 1 483 ? 8.590 -11.756 -18.494 1.00 92.06 483 SER A N 1
ATOM 3848 C CA . SER A 1 483 ? 7.959 -10.689 -19.293 1.00 92.06 483 SER A CA 1
ATOM 3849 C C . SER A 1 483 ? 8.909 -9.520 -19.552 1.00 92.06 483 SER A C 1
ATOM 3851 O O . SER A 1 483 ? 8.761 -8.801 -20.534 1.00 92.06 483 SER A O 1
ATOM 3853 N N . GLU A 1 484 ? 9.856 -9.333 -18.642 1.00 91.00 484 GLU A N 1
ATOM 3854 C CA . GLU A 1 484 ? 10.680 -8.151 -18.472 1.00 91.00 484 GLU A CA 1
ATOM 3855 C C . GLU A 1 484 ? 11.757 -7.993 -19.556 1.00 91.00 484 GLU A C 1
ATOM 3857 O O . GLU A 1 484 ? 12.342 -8.958 -20.052 1.00 91.00 484 GLU A O 1
ATOM 3862 N N . ASP A 1 485 ? 12.075 -6.740 -19.883 1.00 93.25 485 ASP A N 1
ATOM 3863 C CA . ASP A 1 485 ? 13.234 -6.394 -20.705 1.00 93.25 485 ASP A CA 1
ATOM 3864 C C . ASP A 1 485 ? 14.519 -6.247 -19.855 1.00 93.25 485 ASP A C 1
ATOM 3866 O O . ASP A 1 485 ? 14.557 -6.523 -18.650 1.00 93.25 485 ASP A O 1
ATOM 3870 N N . ALA A 1 486 ? 15.608 -5.792 -20.485 1.00 94.06 486 ALA A N 1
ATOM 3871 C CA . ALA A 1 486 ? 16.894 -5.583 -19.813 1.00 94.06 486 ALA A CA 1
ATOM 3872 C C . ALA A 1 486 ? 16.872 -4.473 -18.734 1.00 94.06 486 ALA A C 1
ATOM 3874 O O . ALA A 1 486 ? 17.770 -4.442 -17.885 1.00 94.06 486 ALA A O 1
ATOM 3875 N N . HIS A 1 487 ? 15.836 -3.627 -18.733 1.00 94.94 487 HIS A N 1
ATOM 3876 C CA . HIS A 1 487 ? 15.588 -2.528 -17.795 1.00 94.94 487 HIS A CA 1
ATOM 3877 C C . HIS A 1 487 ? 14.498 -2.840 -16.763 1.00 94.94 487 HIS A C 1
ATOM 3879 O O . HIS A 1 487 ? 14.284 -2.039 -15.859 1.00 94.94 487 HIS A O 1
ATOM 3885 N N . GLN A 1 488 ? 13.851 -4.006 -16.854 1.00 92.19 488 GLN A N 1
ATOM 3886 C CA . GLN A 1 488 ? 12.755 -4.434 -15.984 1.00 92.19 488 GLN A CA 1
ATOM 3887 C C . GLN A 1 488 ? 11.499 -3.557 -16.156 1.00 92.19 488 GLN A C 1
ATOM 3889 O O . GLN A 1 488 ? 10.736 -3.354 -15.212 1.00 92.19 488 GLN A O 1
ATOM 3894 N N . SER A 1 489 ? 11.283 -3.054 -17.378 1.00 89.25 489 SER A N 1
ATOM 3895 C CA . SER A 1 489 ? 10.094 -2.285 -17.764 1.00 89.25 489 SER A CA 1
ATOM 3896 C C . SER A 1 489 ? 8.818 -3.129 -17.632 1.00 89.25 489 SER A C 1
ATOM 3898 O O . SER A 1 489 ? 8.773 -4.250 -18.137 1.00 89.25 489 SER A O 1
ATOM 3900 N N . GLU A 1 490 ? 7.754 -2.574 -17.039 1.00 82.88 490 GLU A N 1
ATOM 3901 C CA . GLU A 1 490 ? 6.438 -3.241 -16.963 1.00 82.88 490 GLU A CA 1
ATOM 3902 C C . GLU A 1 490 ? 5.783 -3.414 -18.341 1.00 82.88 490 GLU A C 1
ATOM 3904 O O . GLU A 1 490 ? 5.193 -4.451 -18.636 1.00 82.88 490 GLU A O 1
ATOM 3909 N N . PHE A 1 491 ? 5.905 -2.400 -19.198 1.00 84.50 491 PHE A N 1
ATOM 3910 C CA . PHE A 1 491 ? 5.455 -2.445 -20.584 1.00 84.50 491 PHE A CA 1
ATOM 3911 C C . PHE A 1 491 ? 6.681 -2.569 -21.498 1.00 84.50 491 PHE A C 1
ATOM 3913 O O . PHE A 1 491 ? 7.147 -1.554 -22.016 1.00 84.50 491 PHE A O 1
ATOM 3920 N N . PRO A 1 492 ? 7.251 -3.773 -21.695 1.00 89.00 492 PRO A N 1
ATOM 3921 C CA . PRO A 1 492 ? 8.392 -3.956 -22.586 1.00 89.00 492 PRO A CA 1
ATOM 3922 C C . PRO A 1 492 ? 8.041 -3.514 -24.012 1.00 89.00 492 PRO A C 1
ATOM 3924 O O . PRO A 1 492 ? 6.911 -3.685 -24.489 1.00 89.00 492 PRO A O 1
ATOM 3927 N N . ALA A 1 493 ? 9.033 -2.971 -24.720 1.00 90.56 493 ALA A N 1
ATOM 3928 C CA . ALA A 1 493 ? 8.891 -2.638 -26.133 1.00 90.56 493 ALA A CA 1
ATOM 3929 C C . ALA A 1 493 ? 8.497 -3.878 -26.957 1.00 90.56 493 ALA A C 1
ATOM 3931 O O . ALA A 1 493 ? 8.878 -4.999 -26.625 1.00 90.56 493 ALA A O 1
ATOM 3932 N N . GLU A 1 494 ? 7.796 -3.687 -28.080 1.00 89.81 494 GLU A N 1
ATOM 3933 C CA . GLU A 1 494 ? 7.309 -4.797 -28.923 1.00 89.81 494 GLU A CA 1
ATOM 3934 C C . GLU A 1 494 ? 8.439 -5.758 -29.371 1.00 89.81 494 GLU A C 1
ATOM 3936 O O . GLU A 1 494 ? 8.213 -6.955 -29.511 1.00 89.81 494 GLU A O 1
ATOM 3941 N N . TYR A 1 495 ? 9.674 -5.258 -29.523 1.00 91.75 495 TYR A N 1
ATOM 3942 C CA . TYR A 1 495 ? 10.886 -6.050 -29.799 1.00 91.75 495 TYR A CA 1
ATOM 3943 C C . TYR A 1 495 ? 11.237 -7.066 -28.688 1.00 91.75 495 TYR A C 1
ATOM 3945 O O . TYR A 1 495 ? 11.807 -8.122 -28.976 1.00 91.75 495 TYR A O 1
ATOM 3953 N N . ASP A 1 496 ? 10.919 -6.758 -27.427 1.00 93.31 496 ASP A N 1
ATOM 3954 C CA . ASP A 1 496 ? 11.297 -7.527 -26.235 1.00 93.31 496 ASP A CA 1
ATOM 3955 C C . ASP A 1 496 ? 10.155 -8.396 -25.665 1.00 93.31 496 ASP A C 1
ATOM 3957 O O . ASP A 1 496 ? 10.393 -9.154 -24.725 1.00 93.31 496 ASP A O 1
ATOM 3961 N N . LYS A 1 497 ? 8.951 -8.386 -26.266 1.00 93.75 497 LYS A N 1
ATOM 3962 C CA . LYS A 1 497 ? 7.760 -9.174 -25.856 1.00 93.75 497 LYS A CA 1
ATOM 3963 C C . LYS A 1 497 ? 7.862 -10.695 -26.110 1.00 93.75 497 LYS A C 1
ATOM 3965 O O . LYS A 1 497 ? 6.947 -11.329 -26.640 1.00 93.75 497 LYS A O 1
ATOM 3970 N N . ARG A 1 498 ? 8.965 -11.314 -25.684 1.00 95.38 498 ARG A N 1
ATOM 3971 C CA . ARG A 1 498 ? 9.296 -12.741 -25.867 1.00 95.38 498 ARG A CA 1
ATOM 3972 C C . ARG A 1 498 ? 8.208 -13.672 -25.343 1.00 95.38 498 ARG A C 1
ATOM 3974 O O . ARG A 1 498 ? 7.772 -14.559 -26.073 1.00 95.38 498 ARG A O 1
ATOM 3981 N N . ARG A 1 499 ? 7.722 -13.440 -24.117 1.00 96.31 499 ARG A N 1
ATOM 3982 C CA . ARG A 1 499 ? 6.639 -14.222 -23.493 1.00 96.31 499 ARG A CA 1
ATOM 3983 C C . ARG A 1 499 ? 5.353 -14.199 -24.329 1.00 96.31 499 ARG A C 1
ATOM 3985 O O . ARG A 1 499 ? 4.756 -15.251 -24.550 1.00 96.31 499 ARG A O 1
ATOM 3992 N N . ALA A 1 500 ? 4.946 -13.028 -24.822 1.00 94.88 500 ALA A N 1
ATOM 3993 C CA . ALA A 1 500 ? 3.753 -12.897 -25.661 1.00 94.88 500 ALA A CA 1
ATOM 3994 C C . ALA A 1 500 ? 3.936 -13.574 -27.026 1.00 94.88 500 ALA A C 1
ATOM 3996 O O . ALA A 1 500 ? 3.024 -14.247 -27.499 1.00 94.88 500 ALA A O 1
ATOM 3997 N N . TYR A 1 501 ? 5.132 -13.497 -27.620 1.00 96.00 501 TYR A N 1
ATOM 3998 C CA . TYR A 1 501 ? 5.442 -14.260 -28.826 1.00 96.00 501 TYR A CA 1
ATOM 3999 C C . TYR A 1 501 ? 5.372 -15.780 -28.594 1.00 96.00 501 TYR A C 1
ATOM 4001 O O . TYR A 1 501 ? 4.703 -16.467 -29.360 1.00 96.00 501 TYR A O 1
ATOM 4009 N N . ILE A 1 502 ? 6.003 -16.334 -27.551 1.00 96.88 502 ILE A N 1
ATOM 4010 C CA . ILE A 1 502 ? 6.015 -17.798 -27.365 1.00 96.88 502 ILE A CA 1
ATOM 4011 C C . ILE A 1 502 ? 4.646 -18.364 -26.951 1.00 96.88 502 ILE A C 1
ATOM 4013 O O . ILE A 1 502 ? 4.325 -19.480 -27.343 1.00 96.88 502 ILE A O 1
ATOM 4017 N N . SER A 1 503 ? 3.835 -17.614 -26.192 1.00 96.56 503 SER A N 1
ATOM 4018 C CA . SER A 1 503 ? 2.600 -18.130 -25.568 1.00 96.56 503 SER A CA 1
ATOM 4019 C C . SER A 1 503 ? 1.287 -17.592 -26.140 1.00 96.56 503 SER A C 1
ATOM 4021 O O . SER A 1 503 ? 0.250 -18.219 -25.959 1.00 96.56 503 SER A O 1
ATOM 4023 N N . GLY A 1 504 ? 1.297 -16.425 -26.790 1.00 93.81 504 GLY A N 1
ATOM 4024 C CA . GLY A 1 504 ? 0.083 -15.697 -27.173 1.00 93.81 504 GLY A CA 1
ATOM 4025 C C . GLY A 1 504 ? -0.518 -14.807 -26.081 1.00 93.81 504 GLY A C 1
ATOM 4026 O O . GLY A 1 504 ? -1.267 -13.893 -26.408 1.00 93.81 504 GLY A O 1
ATOM 4027 N N . PHE A 1 505 ? -0.176 -15.018 -24.806 1.00 94.94 505 PHE A N 1
ATOM 4028 C CA . PHE A 1 505 ? -0.664 -14.188 -23.702 1.00 94.94 505 PHE A CA 1
ATOM 4029 C C . PHE A 1 505 ? 0.085 -12.849 -23.639 1.00 94.94 505 PHE A C 1
ATOM 4031 O O . PHE A 1 505 ? 1.316 -12.838 -23.538 1.00 94.94 505 PHE A O 1
ATOM 4038 N N . ASP A 1 506 ? -0.633 -11.721 -23.645 1.00 90.62 506 ASP A N 1
ATOM 4039 C CA . ASP A 1 506 ? -0.072 -10.367 -23.822 1.00 90.62 506 ASP A CA 1
ATOM 4040 C C . ASP A 1 506 ? -0.219 -9.399 -22.623 1.00 90.62 506 ASP A C 1
ATOM 4042 O O . ASP A 1 506 ? 0.292 -8.282 -22.699 1.00 90.62 506 ASP A O 1
ATOM 4046 N N . GLY A 1 507 ? -0.796 -9.826 -21.489 1.00 87.75 507 GLY A N 1
ATOM 4047 C CA . GLY A 1 507 ? -0.898 -9.011 -20.257 1.00 87.75 507 GLY A CA 1
ATOM 4048 C C . GLY A 1 507 ? 0.462 -8.535 -19.704 1.00 87.75 507 GLY A C 1
ATOM 4049 O O . GLY A 1 507 ? 1.488 -9.144 -19.999 1.00 87.75 507 GLY A O 1
ATOM 4050 N N . SER A 1 508 ? 0.530 -7.464 -18.900 1.00 87.31 508 SER A N 1
ATOM 4051 C CA . SER A 1 508 ? 1.827 -6.876 -18.492 1.00 87.31 508 SER A CA 1
ATOM 4052 C C . SER A 1 508 ? 2.652 -7.773 -17.560 1.00 87.31 508 SER A C 1
ATOM 4054 O O . SER A 1 508 ? 3.877 -7.702 -17.575 1.00 87.31 508 SER A O 1
ATOM 4056 N N . HIS A 1 509 ? 2.016 -8.678 -16.808 1.00 88.56 509 HIS A N 1
ATOM 4057 C CA . HIS A 1 509 ? 2.692 -9.512 -15.815 1.00 88.56 509 HIS A CA 1
ATOM 4058 C C . HIS A 1 509 ? 2.552 -11.015 -16.091 1.00 88.56 509 HIS A C 1
ATOM 4060 O O . HIS A 1 509 ? 1.466 -11.522 -16.379 1.00 88.56 509 HIS A O 1
ATOM 4066 N N . GLY A 1 510 ? 3.662 -11.744 -15.968 1.00 91.81 510 GLY A N 1
ATOM 4067 C CA . GLY A 1 510 ? 3.680 -13.204 -15.967 1.00 91.81 510 GLY A CA 1
ATOM 4068 C C . GLY A 1 510 ? 5.056 -13.811 -16.243 1.00 91.81 510 GLY A C 1
ATOM 4069 O O . GLY A 1 510 ? 5.986 -13.127 -16.668 1.00 91.81 510 GLY A O 1
ATOM 4070 N N . LEU A 1 511 ? 5.184 -15.117 -16.033 1.00 95.31 511 LEU A N 1
ATOM 4071 C CA . LEU A 1 511 ? 6.417 -15.869 -16.267 1.00 95.31 511 LEU A CA 1
ATOM 4072 C C . LEU A 1 511 ? 6.084 -17.211 -16.919 1.00 95.31 511 LEU A C 1
ATOM 4074 O O . LEU A 1 511 ? 5.271 -17.975 -16.401 1.00 95.31 511 LEU A O 1
ATOM 4078 N N . ALA A 1 512 ? 6.710 -17.492 -18.060 1.00 97.31 512 ALA A N 1
ATOM 4079 C CA . ALA A 1 512 ? 6.551 -18.745 -18.788 1.00 97.31 512 ALA A CA 1
ATOM 4080 C C . ALA A 1 512 ? 7.722 -19.699 -18.505 1.00 97.31 512 ALA A C 1
ATOM 4082 O O . ALA A 1 512 ? 8.877 -19.279 -18.434 1.00 97.31 512 ALA A O 1
ATOM 4083 N N . ILE A 1 513 ? 7.431 -20.993 -18.383 1.00 97.19 513 ILE A N 1
ATOM 4084 C CA . ILE A 1 513 ? 8.424 -22.066 -18.269 1.00 97.19 513 ILE A CA 1
ATOM 4085 C C . ILE A 1 513 ? 8.102 -23.116 -19.327 1.00 97.19 513 ILE A C 1
ATOM 4087 O O . ILE A 1 513 ? 7.000 -23.666 -19.347 1.00 97.19 513 ILE A O 1
ATOM 4091 N N . VAL A 1 514 ? 9.066 -23.408 -20.198 1.00 97.25 514 VAL A N 1
ATOM 4092 C CA . VAL A 1 514 ? 8.939 -24.441 -21.233 1.00 97.25 514 VAL A CA 1
ATOM 4093 C C . VAL A 1 514 ? 9.937 -25.549 -20.933 1.00 97.25 514 VAL A C 1
ATOM 4095 O O . VAL A 1 514 ? 11.143 -25.318 -20.932 1.00 97.25 514 VAL A O 1
ATOM 4098 N N . LEU A 1 515 ? 9.432 -26.753 -20.678 1.00 95.00 515 LEU A N 1
ATOM 4099 C CA . LEU A 1 515 ? 10.211 -27.984 -20.557 1.00 95.00 515 LEU A CA 1
ATOM 4100 C C . LEU A 1 515 ? 10.160 -28.768 -21.881 1.00 95.00 515 LEU A C 1
ATOM 4102 O O . LEU A 1 515 ? 9.465 -28.389 -22.831 1.00 95.00 515 LEU A O 1
ATOM 4106 N N . LYS A 1 516 ? 10.906 -29.877 -21.952 1.00 91.00 516 LYS A N 1
ATOM 4107 C CA . LYS A 1 516 ? 10.979 -30.746 -23.145 1.00 91.00 516 LYS A CA 1
ATOM 4108 C C . LYS A 1 516 ? 9.618 -31.262 -23.626 1.00 91.00 516 LYS A C 1
ATOM 4110 O O . LYS A 1 516 ? 9.428 -31.414 -24.827 1.00 91.00 516 LYS A O 1
ATOM 4115 N N . ASP A 1 517 ? 8.687 -31.496 -22.708 1.00 89.00 517 ASP A N 1
ATOM 4116 C CA . ASP A 1 517 ? 7.353 -32.055 -22.949 1.00 89.00 517 ASP A CA 1
ATOM 4117 C C . ASP A 1 517 ? 6.213 -31.080 -22.585 1.00 89.00 517 ASP A C 1
ATOM 4119 O O . ASP A 1 517 ? 5.192 -31.041 -23.270 1.00 89.00 517 ASP A O 1
ATOM 4123 N N . LYS A 1 518 ? 6.398 -30.224 -21.571 1.00 94.06 518 LYS A N 1
ATOM 4124 C CA . LYS A 1 518 ? 5.350 -29.339 -21.012 1.00 94.06 518 LYS A CA 1
ATOM 4125 C C . LYS A 1 518 ? 5.633 -27.846 -21.192 1.00 94.06 518 LYS A C 1
ATOM 4127 O O . LYS A 1 518 ? 6.779 -27.450 -21.395 1.00 94.06 518 LYS A O 1
ATOM 4132 N N . ALA A 1 519 ? 4.593 -27.023 -21.087 1.00 96.75 519 ALA A N 1
ATOM 4133 C CA . ALA A 1 519 ? 4.686 -25.568 -20.994 1.00 96.75 519 ALA A CA 1
ATOM 4134 C C . ALA A 1 519 ? 3.692 -25.049 -19.940 1.00 96.75 519 ALA A C 1
ATOM 4136 O O . ALA A 1 519 ? 2.554 -25.517 -19.867 1.00 96.75 519 ALA A O 1
ATOM 4137 N N . ALA A 1 520 ? 4.123 -24.106 -19.105 1.00 96.69 520 ALA A N 1
ATOM 4138 C CA . ALA A 1 520 ? 3.302 -23.507 -18.056 1.00 96.69 520 ALA A CA 1
ATOM 4139 C C . ALA A 1 520 ? 3.540 -21.996 -17.970 1.00 96.69 520 ALA A C 1
ATOM 4141 O O . ALA A 1 520 ? 4.655 -21.528 -18.203 1.00 96.69 520 ALA A O 1
ATOM 4142 N N . LEU A 1 521 ? 2.494 -21.234 -17.646 1.00 97.00 521 LEU A N 1
ATOM 4143 C CA . LEU A 1 521 ? 2.550 -19.780 -17.509 1.00 97.00 521 LEU A CA 1
ATOM 4144 C C . LEU A 1 521 ? 1.904 -19.340 -16.199 1.00 97.00 521 LEU A C 1
ATOM 4146 O O . LEU A 1 521 ? 0.732 -19.625 -15.961 1.00 97.00 521 LEU A O 1
ATOM 4150 N N . TRP A 1 522 ? 2.662 -18.614 -15.381 1.00 95.06 522 TRP A N 1
ATOM 4151 C CA . TRP A 1 522 ? 2.183 -17.972 -14.163 1.00 95.06 522 TRP A CA 1
ATOM 4152 C C . TRP A 1 522 ? 1.778 -16.530 -14.442 1.00 95.06 522 TRP A C 1
ATOM 4154 O O . TRP A 1 522 ? 2.500 -15.814 -15.134 1.00 95.06 522 TRP A O 1
ATOM 4164 N N . THR A 1 523 ? 0.650 -16.103 -13.883 1.00 92.69 523 THR A N 1
ATOM 4165 C CA . THR A 1 523 ? 0.219 -14.697 -13.838 1.00 92.69 523 THR A CA 1
ATOM 4166 C C . THR A 1 523 ? -0.714 -14.468 -12.643 1.00 92.69 523 THR A C 1
ATOM 4168 O O . THR A 1 523 ? -1.162 -15.432 -12.014 1.00 92.69 523 THR A O 1
ATOM 4171 N N . ASP A 1 524 ? -0.985 -13.204 -12.323 1.00 86.75 524 ASP A N 1
ATOM 4172 C CA . ASP A 1 524 ? -1.739 -12.771 -11.144 1.00 86.75 524 ASP A CA 1
ATOM 4173 C C . ASP A 1 524 ? -3.240 -12.558 -11.422 1.00 86.75 524 ASP A C 1
ATOM 4175 O O . ASP A 1 524 ? -3.722 -12.676 -12.555 1.00 86.75 524 ASP A O 1
ATOM 4179 N N . GLY A 1 525 ? -3.990 -12.247 -10.360 1.00 82.19 525 GLY A N 1
ATOM 4180 C CA . GLY A 1 525 ? -5.449 -12.132 -10.366 1.00 82.19 525 GLY A CA 1
ATOM 4181 C C . GLY A 1 525 ? -6.044 -11.143 -11.369 1.00 82.19 525 GLY A C 1
ATOM 4182 O O . GLY A 1 525 ? -7.208 -11.311 -11.734 1.00 82.19 525 GLY A O 1
ATOM 4183 N N . ARG A 1 526 ? -5.266 -10.172 -11.869 1.00 83.31 526 ARG A N 1
ATOM 4184 C CA . ARG A 1 526 ? -5.686 -9.237 -12.930 1.00 83.31 526 ARG A CA 1
ATOM 4185 C C . ARG A 1 526 ? -5.877 -9.932 -14.281 1.00 83.31 526 ARG A C 1
ATOM 4187 O O . ARG A 1 526 ? -6.632 -9.445 -15.120 1.00 83.31 526 ARG A O 1
ATOM 4194 N N . TYR A 1 527 ? -5.220 -11.077 -14.479 1.00 89.38 527 TYR A N 1
ATOM 4195 C CA . TYR A 1 527 ? -4.981 -11.669 -15.793 1.00 89.38 527 TYR A CA 1
ATOM 4196 C C . TYR A 1 527 ? -5.531 -13.084 -16.002 1.00 89.38 527 TYR A C 1
ATOM 4198 O O . TYR A 1 527 ? -5.473 -13.573 -17.129 1.00 89.38 527 TYR A O 1
ATOM 4206 N N . TYR A 1 528 ? -6.107 -13.748 -14.992 1.00 88.94 528 TYR A N 1
ATOM 4207 C CA . TYR A 1 528 ? -6.569 -15.143 -15.132 1.00 88.94 528 TYR A CA 1
ATOM 4208 C C . TYR A 1 528 ? -7.516 -15.360 -16.322 1.00 88.94 528 TYR A C 1
ATOM 4210 O O . TYR A 1 528 ? -7.318 -16.288 -17.102 1.00 88.94 528 TYR A O 1
ATOM 4218 N N . THR A 1 529 ? -8.532 -14.506 -16.479 1.00 84.69 529 THR A N 1
ATOM 4219 C CA . THR A 1 529 ? -9.525 -14.622 -17.561 1.00 84.69 529 THR A CA 1
ATOM 4220 C C . THR A 1 529 ? -8.912 -14.306 -18.929 1.00 84.69 529 THR A C 1
ATOM 4222 O O . THR A 1 529 ? -9.220 -14.970 -19.915 1.00 84.69 529 THR A O 1
ATOM 4225 N N . GLN A 1 530 ? -7.994 -13.336 -18.996 1.00 87.62 530 GLN A N 1
ATOM 4226 C CA . GLN A 1 530 ? -7.266 -12.999 -20.224 1.00 87.62 530 GLN A CA 1
ATOM 4227 C C . GLN A 1 530 ? -6.346 -14.148 -20.661 1.00 87.62 530 GLN A C 1
ATOM 4229 O O . GLN A 1 530 ? -6.378 -14.548 -21.823 1.00 87.62 530 GLN A O 1
ATOM 4234 N N . ALA A 1 531 ? -5.586 -14.730 -19.731 1.00 90.88 531 ALA A N 1
ATOM 4235 C CA . ALA A 1 531 ? -4.720 -15.872 -20.000 1.00 90.88 531 ALA A CA 1
ATOM 4236 C C . ALA A 1 531 ? -5.518 -17.123 -20.401 1.00 90.88 531 ALA A C 1
ATOM 4238 O O . ALA A 1 531 ? -5.131 -17.817 -21.339 1.00 90.88 531 ALA A O 1
ATOM 4239 N N . GLU A 1 532 ? -6.663 -17.379 -19.761 1.00 89.06 532 GLU A N 1
ATOM 4240 C CA . GLU A 1 532 ? -7.559 -18.478 -20.138 1.00 89.06 532 GLU A CA 1
ATOM 4241 C C . GLU A 1 532 ? -8.066 -18.341 -21.583 1.00 89.06 532 GLU A C 1
ATOM 4243 O O . GLU A 1 532 ? -8.133 -19.341 -22.302 1.00 89.06 532 GLU A O 1
ATOM 4248 N N . ASN A 1 533 ? -8.347 -17.110 -22.024 1.00 87.50 533 ASN A N 1
ATOM 4249 C CA . ASN A 1 533 ? -8.804 -16.804 -23.379 1.00 87.50 533 ASN A CA 1
ATOM 4250 C C . ASN A 1 533 ? -7.679 -16.832 -24.433 1.00 8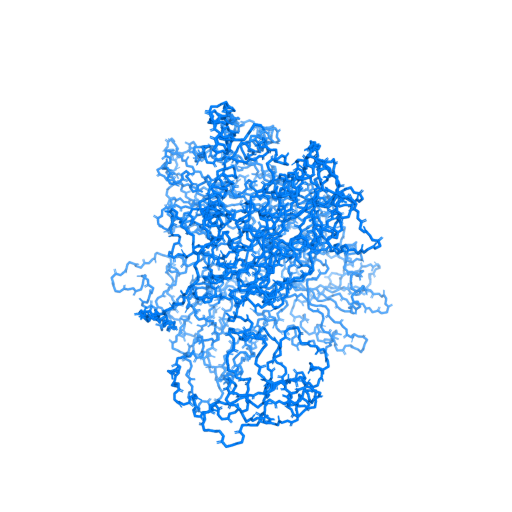7.50 533 ASN A C 1
ATOM 4252 O O . ASN A 1 533 ? -7.911 -17.274 -25.555 1.00 87.50 533 ASN A O 1
ATOM 4256 N N . GLN A 1 534 ? -6.477 -16.346 -24.111 1.00 92.88 534 GLN A N 1
ATOM 4257 C CA . GLN A 1 534 ? -5.391 -16.164 -25.089 1.00 92.88 534 GLN A CA 1
ATOM 4258 C C . GLN A 1 534 ? -4.512 -17.406 -25.291 1.00 92.88 534 GLN A C 1
ATOM 4260 O O . GLN A 1 534 ? -4.035 -17.645 -26.403 1.00 92.88 534 GLN A O 1
ATOM 4265 N N . LEU A 1 535 ? -4.299 -18.207 -24.244 1.00 94.94 535 LEU A N 1
ATOM 4266 C CA . LEU A 1 535 ? -3.450 -19.396 -24.317 1.00 94.94 535 LEU A CA 1
ATOM 4267 C C . LEU A 1 535 ? -4.151 -20.541 -25.065 1.00 94.94 535 LEU A C 1
ATOM 4269 O O . LEU A 1 535 ? -5.328 -20.836 -24.821 1.00 94.94 535 LEU A O 1
ATOM 4273 N N . ASP A 1 536 ? -3.419 -21.257 -25.918 1.00 93.75 536 ASP A N 1
ATOM 4274 C CA . ASP A 1 536 ? -3.858 -22.550 -26.455 1.00 93.75 536 ASP A CA 1
ATOM 4275 C C . ASP A 1 536 ? -3.720 -23.691 -25.429 1.00 93.75 536 ASP A C 1
ATOM 4277 O O . ASP A 1 536 ? -3.260 -23.490 -24.305 1.00 93.75 536 ASP A O 1
ATOM 4281 N N . CYS A 1 537 ? -4.119 -24.904 -25.810 1.00 93.44 537 CYS A N 1
ATOM 4282 C CA . CYS A 1 537 ? -4.109 -26.069 -24.923 1.00 93.44 537 CYS A CA 1
ATOM 4283 C C . CYS A 1 537 ? -2.741 -26.771 -24.795 1.00 93.44 537 CYS A C 1
ATOM 4285 O O . CYS A 1 537 ? -2.666 -27.827 -24.175 1.00 93.44 537 CYS A O 1
ATOM 4287 N N . ASN A 1 538 ? -1.651 -26.186 -25.309 1.00 94.69 538 ASN A N 1
ATOM 4288 C CA . ASN A 1 538 ? -0.286 -26.594 -24.960 1.00 94.69 538 ASN A CA 1
ATOM 4289 C C . ASN A 1 538 ? 0.147 -26.044 -23.583 1.00 94.69 538 ASN A C 1
ATOM 4291 O O . ASN A 1 538 ? 1.102 -26.553 -22.993 1.00 94.69 538 ASN A O 1
ATOM 4295 N N . TRP A 1 539 ? -0.537 -25.010 -23.068 1.00 96.44 539 TRP A N 1
ATOM 4296 C CA . TRP A 1 539 ? -0.156 -24.291 -21.846 1.00 96.44 539 TRP A CA 1
ATOM 4297 C C . TRP A 1 539 ? -1.011 -24.637 -20.626 1.00 96.44 539 TRP A C 1
ATOM 4299 O O . TRP A 1 539 ? -2.240 -24.498 -20.633 1.00 96.44 539 TRP A O 1
ATOM 4309 N N . ILE A 1 540 ? -0.328 -24.958 -19.526 1.00 94.38 540 ILE A N 1
ATOM 4310 C CA . ILE A 1 540 ? -0.904 -24.994 -18.178 1.00 94.38 540 ILE A CA 1
ATOM 4311 C C . ILE A 1 540 ? -0.924 -23.563 -17.619 1.00 94.38 540 ILE A C 1
ATOM 4313 O O . ILE A 1 540 ? 0.126 -22.936 -17.471 1.00 94.38 540 ILE A O 1
ATOM 4317 N N . LEU A 1 541 ? -2.110 -23.048 -17.289 1.00 93.38 541 LEU A N 1
ATOM 4318 C CA . LEU A 1 541 ? -2.265 -21.746 -16.637 1.00 93.38 541 LEU A CA 1
ATOM 4319 C C . LEU A 1 541 ? -2.108 -21.897 -15.119 1.00 93.38 541 LEU A C 1
ATOM 4321 O O . LEU A 1 541 ? -2.894 -22.588 -14.475 1.00 93.38 541 LEU A O 1
ATOM 4325 N N . MET A 1 542 ? -1.115 -21.215 -14.558 1.00 91.44 542 MET A N 1
ATOM 4326 C CA . MET A 1 542 ? -0.806 -21.190 -13.133 1.00 91.44 542 MET A CA 1
ATOM 4327 C C . MET A 1 542 ? -1.274 -19.866 -12.532 1.00 91.44 542 MET A C 1
ATOM 4329 O O . MET A 1 542 ? -0.697 -18.804 -12.767 1.00 91.44 542 MET A O 1
ATOM 4333 N N . LYS A 1 543 ? -2.348 -19.922 -11.753 1.00 86.56 543 LYS A N 1
ATOM 4334 C CA . LYS A 1 543 ? -2.937 -18.747 -11.113 1.00 86.56 543 LYS A CA 1
ATOM 4335 C C . LYS A 1 543 ? -2.176 -18.436 -9.828 1.00 86.56 543 LYS A C 1
ATOM 4337 O O . LYS A 1 543 ? -2.373 -19.121 -8.823 1.00 86.56 543 LYS A O 1
ATOM 4342 N N . GLN A 1 544 ? -1.264 -17.466 -9.882 1.00 81.94 544 GLN A N 1
ATOM 4343 C CA . GLN A 1 544 ? -0.470 -17.047 -8.720 1.00 81.94 544 GLN A CA 1
ATOM 4344 C C . GLN A 1 544 ? -1.396 -16.685 -7.555 1.00 81.94 544 GLN A C 1
ATOM 4346 O O . GLN A 1 544 ? -2.500 -16.220 -7.775 1.00 81.94 544 GLN A O 1
ATOM 4351 N N . ASP A 1 545 ? -0.982 -16.923 -6.316 1.00 71.31 545 ASP A N 1
ATOM 4352 C CA . ASP A 1 545 ? -1.754 -16.594 -5.105 1.00 71.31 545 ASP A CA 1
ATOM 4353 C C . ASP A 1 545 ? -3.102 -17.331 -4.904 1.00 71.31 545 ASP A C 1
ATOM 4355 O O . ASP A 1 545 ? -3.688 -17.219 -3.824 1.00 71.31 545 ASP A O 1
ATOM 4359 N N . GLU A 1 546 ? -3.594 -18.138 -5.858 1.00 74.62 546 GLU A N 1
ATOM 4360 C CA . GLU A 1 546 ? -4.664 -19.104 -5.564 1.00 74.62 546 GLU A CA 1
ATOM 4361 C C . GLU A 1 546 ? -4.112 -20.266 -4.704 1.00 74.62 546 GLU A C 1
ATOM 4363 O O . GLU A 1 546 ? -3.004 -20.759 -4.952 1.00 74.62 546 GLU A O 1
ATOM 4368 N N . PRO A 1 547 ? -4.855 -20.739 -3.679 1.00 61.69 547 PRO A N 1
ATOM 4369 C CA . PRO A 1 547 ? -4.401 -21.832 -2.827 1.00 61.69 547 PRO A CA 1
ATOM 4370 C C . PRO A 1 547 ? -4.036 -23.093 -3.623 1.00 61.69 547 PRO A C 1
ATOM 4372 O O . PRO A 1 547 ? -4.828 -23.590 -4.424 1.00 61.69 547 PRO A O 1
ATOM 4375 N N . ASN A 1 548 ? -2.880 -23.677 -3.297 1.00 72.56 548 ASN A N 1
ATOM 4376 C CA . ASN A 1 548 ? -2.290 -24.872 -3.920 1.00 72.56 548 ASN A CA 1
ATOM 4377 C C . ASN A 1 548 ? -1.678 -24.688 -5.328 1.00 72.56 548 ASN A C 1
ATOM 4379 O O . ASN A 1 548 ? -1.220 -25.687 -5.888 1.00 72.56 548 ASN A O 1
ATOM 4383 N N . THR A 1 549 ? -1.599 -23.473 -5.887 1.00 79.69 549 THR A N 1
ATOM 4384 C CA . THR A 1 549 ? -0.738 -23.226 -7.061 1.00 79.69 549 THR A CA 1
ATOM 4385 C C . THR A 1 549 ? 0.737 -23.366 -6.648 1.00 79.69 549 THR A C 1
ATOM 4387 O O . THR A 1 549 ? 1.156 -22.680 -5.714 1.00 79.69 549 THR A O 1
ATOM 4390 N N . PRO A 1 550 ? 1.540 -24.223 -7.309 1.00 83.25 550 PRO A N 1
ATOM 4391 C CA . PRO A 1 550 ? 2.949 -24.409 -6.965 1.00 83.25 550 PRO A CA 1
ATOM 4392 C C . PRO A 1 550 ? 3.807 -23.199 -7.358 1.00 83.25 550 PRO A C 1
ATOM 4394 O O . PRO A 1 550 ? 3.505 -22.486 -8.325 1.00 83.25 550 PRO A O 1
ATOM 4397 N N . THR A 1 551 ? 4.930 -23.008 -6.662 1.00 85.44 551 THR A N 1
ATOM 4398 C CA . THR A 1 551 ? 5.972 -22.066 -7.103 1.00 85.44 551 THR A CA 1
ATOM 4399 C C . THR A 1 551 ? 6.633 -22.530 -8.408 1.00 85.44 551 THR A C 1
ATOM 4401 O O . THR A 1 551 ? 6.477 -23.678 -8.843 1.00 85.44 551 THR A O 1
ATOM 4404 N N . TYR A 1 552 ? 7.399 -21.639 -9.046 1.00 88.75 552 TYR A N 1
ATOM 4405 C CA . TYR A 1 552 ? 8.155 -21.958 -10.261 1.00 88.75 552 TYR A CA 1
ATOM 4406 C C . TYR A 1 552 ? 9.081 -23.158 -10.030 1.00 88.75 552 TYR A C 1
ATOM 4408 O O . TYR A 1 552 ? 9.122 -24.098 -10.824 1.00 88.75 552 TYR A O 1
ATOM 4416 N N . GLU A 1 553 ? 9.805 -23.133 -8.912 1.00 85.12 553 GLU A N 1
ATOM 4417 C CA . GLU A 1 553 ? 10.767 -24.155 -8.534 1.00 85.12 553 GLU A CA 1
ATOM 4418 C C . GLU A 1 553 ? 10.065 -25.465 -8.170 1.00 85.12 553 GLU A C 1
ATOM 4420 O O . GLU A 1 553 ? 10.439 -26.507 -8.702 1.00 85.12 553 GLU A O 1
ATOM 4425 N N . GLU A 1 554 ? 9.000 -25.428 -7.361 1.00 84.38 554 GLU A N 1
ATOM 4426 C CA . GLU A 1 554 ? 8.196 -26.615 -7.030 1.00 84.38 554 GLU A CA 1
ATOM 4427 C C . GLU A 1 554 ? 7.653 -27.319 -8.279 1.00 84.38 554 GLU A C 1
ATOM 4429 O O . GLU A 1 554 ? 7.686 -28.550 -8.363 1.00 84.38 554 GLU A O 1
ATOM 4434 N N . TRP A 1 555 ? 7.189 -26.559 -9.276 1.00 88.94 555 TRP A N 1
ATOM 4435 C CA . TRP A 1 555 ? 6.688 -27.140 -10.518 1.00 88.94 555 TRP A CA 1
ATOM 4436 C C . TRP A 1 555 ? 7.802 -27.704 -11.405 1.00 88.94 555 TRP A C 1
ATOM 4438 O O . TRP A 1 555 ? 7.643 -28.806 -11.936 1.00 88.94 555 TRP A O 1
ATOM 4448 N N . ILE A 1 556 ? 8.943 -27.014 -11.541 1.00 88.00 556 ILE A N 1
ATOM 4449 C CA . ILE A 1 556 ? 10.120 -27.558 -12.245 1.00 88.00 556 ILE A CA 1
ATOM 4450 C C . ILE A 1 556 ? 10.530 -28.896 -11.608 1.00 88.00 556 ILE A C 1
ATOM 4452 O O . ILE A 1 556 ? 10.730 -29.886 -12.313 1.00 88.00 556 ILE A O 1
ATOM 4456 N N . LEU A 1 557 ? 10.597 -28.950 -10.276 1.00 82.44 557 LEU A N 1
ATOM 4457 C CA . LEU A 1 557 ? 10.972 -30.142 -9.514 1.00 82.44 557 LEU A CA 1
ATOM 4458 C C . LEU A 1 557 ? 10.007 -31.306 -9.737 1.00 82.44 557 LEU A C 1
ATOM 4460 O O . LEU A 1 557 ? 10.437 -32.418 -10.051 1.00 82.44 557 LEU A O 1
ATOM 4464 N N . ALA A 1 558 ? 8.703 -31.040 -9.632 1.00 82.19 558 ALA A N 1
ATOM 4465 C CA . ALA A 1 558 ? 7.663 -32.042 -9.829 1.00 82.19 558 ALA A CA 1
ATOM 4466 C C . ALA A 1 558 ? 7.660 -32.641 -11.249 1.00 82.19 558 ALA A C 1
ATOM 4468 O O . ALA A 1 558 ? 7.260 -33.791 -11.418 1.00 82.19 558 ALA A O 1
ATOM 4469 N N . ASN A 1 559 ? 8.109 -31.889 -12.262 1.00 85.75 559 ASN A N 1
ATOM 4470 C CA . ASN A 1 559 ? 8.045 -32.310 -13.665 1.00 85.75 559 ASN A CA 1
ATOM 4471 C C . ASN A 1 559 ? 9.366 -32.846 -14.239 1.00 85.75 559 ASN A C 1
ATOM 4473 O O . ASN A 1 559 ? 9.313 -33.613 -15.196 1.00 85.75 559 ASN A O 1
ATOM 4477 N N . LEU A 1 560 ? 10.529 -32.516 -13.663 1.00 80.38 560 LEU A N 1
ATOM 4478 C CA . LEU A 1 560 ? 11.813 -33.124 -14.058 1.00 80.38 560 LEU A CA 1
ATOM 4479 C C . LEU A 1 560 ? 12.101 -34.467 -13.364 1.00 80.38 560 LEU A C 1
ATOM 4481 O O . LEU A 1 560 ? 12.928 -35.240 -13.847 1.00 80.38 560 LEU A O 1
ATOM 4485 N N . GLY A 1 561 ? 11.436 -34.749 -12.240 1.00 63.38 561 GLY A N 1
ATOM 4486 C CA . GLY A 1 561 ? 11.586 -35.997 -11.493 1.00 63.38 561 GLY A CA 1
ATOM 4487 C C . GLY A 1 561 ? 12.901 -36.125 -10.707 1.00 63.38 561 GLY A C 1
ATOM 4488 O O . GLY A 1 561 ? 13.860 -35.367 -10.870 1.00 63.38 561 GLY A O 1
ATOM 4489 N N . THR A 1 562 ? 12.941 -37.125 -9.825 1.00 56.31 562 THR A N 1
ATOM 4490 C CA . THR A 1 562 ? 14.034 -37.376 -8.865 1.00 56.31 562 THR A CA 1
ATOM 4491 C C . THR A 1 562 ? 15.084 -38.382 -9.356 1.00 56.31 562 THR A C 1
ATOM 4493 O O . THR A 1 562 ? 15.918 -38.824 -8.567 1.00 56.31 562 THR A O 1
ATOM 4496 N N . SER A 1 563 ? 15.064 -38.772 -10.638 1.00 51.34 563 SER A N 1
ATOM 4497 C CA . SER A 1 563 ? 15.952 -39.824 -11.154 1.00 51.34 563 SER A CA 1
ATOM 4498 C C . SER A 1 563 ? 17.430 -39.434 -11.050 1.00 51.34 563 SER A C 1
ATOM 4500 O O . SER A 1 563 ? 17.908 -38.524 -11.730 1.00 51.34 563 SER A O 1
ATOM 4502 N N . SER A 1 564 ? 18.172 -40.191 -10.244 1.00 47.78 564 SER A N 1
ATOM 4503 C CA . SER A 1 564 ? 19.603 -40.020 -9.979 1.00 47.78 564 SER A CA 1
ATOM 4504 C C . SER A 1 564 ? 20.518 -40.343 -11.171 1.00 47.78 564 SER A C 1
ATOM 4506 O O . SER A 1 564 ? 21.733 -40.206 -11.052 1.00 47.78 564 SER A O 1
ATOM 4508 N N . SER A 1 565 ? 19.968 -40.749 -12.323 1.00 50.28 565 SER A N 1
ATOM 4509 C CA . SER A 1 565 ? 20.738 -41.076 -13.532 1.00 50.28 565 SER A CA 1
ATOM 4510 C C . SER A 1 565 ? 21.000 -39.895 -14.477 1.00 50.28 565 SER A C 1
ATOM 4512 O O . SER A 1 565 ? 21.848 -40.015 -15.361 1.00 50.28 565 SER A O 1
ATOM 4514 N N . MET A 1 566 ? 20.319 -38.750 -14.319 1.00 55.84 566 MET A N 1
ATOM 4515 C CA . MET A 1 566 ? 20.554 -37.572 -15.167 1.00 55.84 566 MET A CA 1
ATOM 4516 C C . MET A 1 566 ? 21.671 -36.684 -14.611 1.00 55.84 566 MET A C 1
ATOM 4518 O O . MET A 1 566 ? 21.424 -35.742 -13.853 1.00 55.84 566 MET A O 1
ATOM 4522 N N . SER A 1 567 ? 22.906 -36.933 -15.047 1.00 53.41 567 SER A N 1
ATOM 4523 C CA . SER A 1 567 ? 23.983 -35.954 -14.905 1.00 53.41 567 SER A CA 1
ATOM 4524 C C . SER A 1 567 ? 23.639 -34.673 -15.688 1.00 53.41 567 SER A C 1
ATOM 4526 O O . SER A 1 567 ? 23.311 -34.717 -16.871 1.00 53.41 567 SER A O 1
ATOM 4528 N N . ASN A 1 568 ? 23.726 -33.519 -15.015 1.00 62.31 568 ASN A N 1
ATOM 4529 C CA . ASN A 1 568 ? 23.471 -32.167 -15.543 1.00 62.31 568 ASN A CA 1
ATOM 4530 C C . ASN A 1 568 ? 22.007 -31.834 -15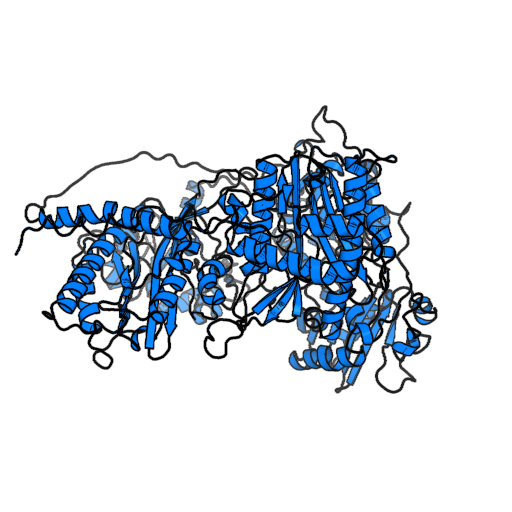.927 1.00 62.31 568 ASN A C 1
ATOM 4532 O O . ASN A 1 568 ? 21.676 -31.601 -17.092 1.00 62.31 568 ASN A O 1
ATOM 4536 N N . ARG A 1 569 ? 21.132 -31.677 -14.921 1.00 83.75 569 ARG A N 1
ATOM 4537 C CA . ARG A 1 569 ? 19.819 -31.017 -15.082 1.00 83.75 569 ARG A CA 1
ATOM 4538 C C . ARG A 1 569 ? 19.981 -29.489 -15.113 1.00 83.75 569 ARG A C 1
ATOM 4540 O O . ARG A 1 569 ? 19.986 -28.843 -14.068 1.00 83.75 569 ARG A O 1
ATOM 4547 N N . ASN A 1 570 ? 20.132 -28.918 -16.308 1.00 90.25 570 ASN A N 1
ATOM 4548 C CA . ASN A 1 570 ? 20.219 -27.468 -16.523 1.00 90.25 570 ASN A CA 1
ATOM 4549 C C . ASN A 1 570 ? 18.858 -26.871 -16.923 1.00 90.25 570 ASN A C 1
ATOM 4551 O O . ASN A 1 570 ? 18.209 -27.401 -17.824 1.00 90.25 570 ASN A O 1
ATOM 4555 N N . ILE A 1 571 ? 18.469 -25.742 -16.328 1.00 93.44 571 ILE A N 1
ATOM 4556 C CA . ILE A 1 571 ? 17.365 -24.884 -16.792 1.00 93.44 571 ILE A CA 1
ATOM 4557 C C . ILE A 1 571 ? 17.956 -23.568 -17.297 1.00 93.44 571 ILE A C 1
ATOM 4559 O O . ILE A 1 571 ? 18.711 -22.927 -16.573 1.00 93.44 571 ILE A O 1
ATOM 4563 N N . GLY A 1 572 ? 17.657 -23.183 -18.537 1.00 93.94 572 GLY A N 1
ATOM 4564 C CA . GLY A 1 572 ? 18.195 -21.970 -19.152 1.00 93.94 572 GLY A CA 1
ATOM 4565 C C . GLY A 1 572 ? 17.417 -20.712 -18.763 1.00 93.94 572 GLY A C 1
ATOM 4566 O O . GLY A 1 572 ? 16.188 -20.705 -18.804 1.00 93.94 572 GLY A O 1
ATOM 4567 N N . LEU A 1 573 ? 18.130 -19.637 -18.431 1.00 95.00 573 LEU A N 1
ATOM 4568 C CA . LEU A 1 573 ? 17.557 -18.305 -18.235 1.00 95.00 573 LEU A CA 1
ATOM 4569 C C . LEU A 1 573 ? 18.569 -17.225 -18.638 1.00 95.00 573 LEU A C 1
ATOM 4571 O O . LEU A 1 573 ? 19.754 -17.300 -18.296 1.00 95.00 573 LEU A O 1
ATOM 4575 N N . ASN A 1 574 ? 18.098 -16.199 -19.349 1.00 94.38 574 ASN A N 1
ATOM 4576 C CA . ASN A 1 574 ? 18.915 -15.050 -19.712 1.00 94.38 574 ASN A CA 1
ATOM 4577 C C . ASN A 1 574 ? 19.046 -14.099 -18.503 1.00 94.38 574 ASN A C 1
ATOM 4579 O O . ASN A 1 574 ? 18.036 -13.568 -18.032 1.00 94.38 574 ASN A O 1
ATOM 4583 N N . PRO A 1 575 ? 20.265 -13.837 -17.996 1.00 94.69 575 PRO A N 1
ATOM 4584 C CA . PRO A 1 575 ? 20.467 -13.034 -16.792 1.00 94.69 575 PRO A CA 1
ATOM 4585 C C . PRO A 1 575 ? 20.158 -11.533 -16.965 1.00 94.69 575 PRO A C 1
ATOM 4587 O O . PRO A 1 575 ? 20.195 -10.801 -15.976 1.00 94.69 575 PRO A O 1
ATOM 4590 N N . LEU A 1 576 ? 19.867 -11.059 -18.185 1.00 94.12 576 LEU A N 1
ATOM 4591 C CA . LEU A 1 576 ? 19.413 -9.685 -18.440 1.00 94.12 576 LEU A CA 1
ATOM 4592 C C . LEU A 1 576 ? 17.929 -9.464 -18.108 1.00 94.12 576 LEU A C 1
ATOM 4594 O O . LEU A 1 576 ? 17.566 -8.346 -17.761 1.00 94.12 576 LEU A O 1
ATOM 4598 N N . PHE A 1 577 ? 17.089 -10.499 -18.196 1.00 94.19 577 PHE A N 1
ATOM 4599 C CA . PHE A 1 577 ? 15.621 -10.380 -18.117 1.00 94.19 577 PHE A CA 1
ATOM 4600 C C . PHE A 1 577 ? 15.049 -10.779 -16.750 1.00 94.19 577 PHE A C 1
ATOM 4602 O O . PHE A 1 577 ? 13.863 -11.043 -16.608 1.00 94.19 577 PHE A O 1
ATOM 4609 N N . ILE A 1 578 ? 15.897 -10.845 -15.722 1.00 93.69 578 ILE A N 1
ATOM 4610 C CA . ILE A 1 578 ? 15.491 -11.165 -14.353 1.00 93.69 578 ILE A CA 1
ATOM 4611 C C . ILE A 1 578 ? 16.343 -10.390 -13.345 1.00 93.69 578 ILE A C 1
ATOM 4613 O O . ILE A 1 578 ? 17.564 -10.271 -13.490 1.00 93.69 578 ILE A O 1
ATOM 4617 N N . THR A 1 579 ? 15.698 -9.870 -12.297 1.00 93.31 579 THR A N 1
ATOM 4618 C CA . THR A 1 579 ? 16.387 -9.155 -11.209 1.00 93.31 579 THR A CA 1
ATOM 4619 C C . THR A 1 579 ? 17.398 -10.063 -10.502 1.00 93.31 579 THR A C 1
ATOM 4621 O O . THR A 1 579 ? 17.151 -11.259 -10.317 1.00 93.31 579 THR A O 1
ATOM 4624 N N . SER A 1 580 ? 18.504 -9.495 -10.014 1.00 93.19 580 SER A N 1
ATOM 4625 C CA . SER A 1 580 ? 19.521 -10.245 -9.263 1.00 93.19 580 SER A CA 1
ATOM 4626 C C . SER A 1 580 ? 18.930 -11.007 -8.076 1.00 93.19 580 SER A C 1
ATOM 4628 O O . SER A 1 580 ? 19.251 -12.169 -7.843 1.00 93.19 580 SER A O 1
ATOM 4630 N N . SER A 1 581 ? 18.008 -10.364 -7.361 1.00 87.62 581 SER A N 1
ATOM 4631 C CA . SER A 1 581 ? 17.329 -10.920 -6.193 1.00 87.62 581 SER A CA 1
ATOM 4632 C C . SER A 1 581 ? 16.443 -12.132 -6.507 1.00 87.62 581 SER A C 1
ATOM 4634 O O . SER A 1 581 ? 16.417 -13.078 -5.723 1.00 87.62 581 SER A O 1
ATOM 4636 N N . ALA A 1 582 ? 15.746 -12.130 -7.648 1.00 89.06 582 ALA A N 1
ATOM 4637 C CA . ALA A 1 582 ? 14.937 -13.267 -8.080 1.00 89.06 582 ALA A CA 1
ATOM 4638 C C . ALA A 1 582 ? 15.830 -14.417 -8.570 1.00 89.06 582 ALA A C 1
ATOM 4640 O O . ALA A 1 582 ? 15.614 -15.557 -8.162 1.00 89.06 582 ALA A O 1
ATOM 4641 N N . TRP A 1 583 ? 16.893 -14.109 -9.332 1.00 93.88 583 TRP A N 1
ATOM 4642 C CA . TRP A 1 583 ? 17.898 -15.104 -9.725 1.00 93.88 583 TRP A CA 1
ATOM 4643 C C . TRP A 1 583 ? 18.500 -15.803 -8.503 1.00 93.88 583 TRP A C 1
ATOM 4645 O O . TRP A 1 583 ? 18.511 -17.024 -8.452 1.00 93.88 583 TRP A O 1
ATOM 4655 N N . ILE A 1 584 ? 18.992 -15.059 -7.505 1.00 90.75 584 ILE A N 1
ATOM 4656 C CA . ILE A 1 584 ? 19.672 -15.630 -6.325 1.00 90.75 584 ILE A CA 1
ATOM 4657 C C . ILE A 1 584 ? 18.748 -16.558 -5.526 1.00 90.75 584 ILE A C 1
ATOM 4659 O O . ILE A 1 584 ? 19.197 -17.594 -5.035 1.00 90.75 584 ILE A O 1
ATOM 4663 N N . THR A 1 585 ? 17.469 -16.203 -5.388 1.00 87.19 585 THR A N 1
ATOM 4664 C CA . THR A 1 585 ? 16.481 -17.045 -4.699 1.00 87.19 585 THR A CA 1
ATOM 4665 C C . THR A 1 585 ? 16.202 -18.323 -5.487 1.00 87.19 585 THR A C 1
ATOM 4667 O O . THR A 1 585 ? 16.355 -19.412 -4.940 1.00 87.19 585 THR A O 1
ATOM 4670 N N . MET A 1 586 ? 15.903 -18.200 -6.782 1.00 89.62 586 MET A N 1
ATOM 4671 C CA . MET A 1 586 ? 15.610 -19.333 -7.662 1.00 89.62 586 MET A CA 1
ATOM 4672 C C . MET A 1 586 ? 16.812 -20.279 -7.819 1.00 89.62 586 MET A C 1
ATOM 4674 O O . MET A 1 586 ? 16.669 -21.493 -7.716 1.00 89.62 586 MET A O 1
ATOM 4678 N N . ASP A 1 587 ? 18.016 -19.735 -7.998 1.00 91.81 587 ASP A N 1
ATOM 4679 C CA . ASP A 1 587 ? 19.277 -20.480 -8.077 1.00 91.81 587 ASP A CA 1
ATOM 4680 C C . ASP A 1 587 ? 19.558 -21.264 -6.787 1.00 91.81 587 ASP A C 1
ATOM 4682 O O . ASP A 1 587 ? 19.941 -22.430 -6.854 1.00 91.81 587 ASP A O 1
ATOM 4686 N N . ARG A 1 588 ? 19.312 -20.668 -5.610 1.00 86.94 588 ARG A N 1
ATOM 4687 C CA . ARG A 1 588 ? 19.423 -21.361 -4.315 1.00 86.94 588 ARG A CA 1
ATOM 4688 C C . ARG A 1 588 ? 18.426 -22.517 -4.215 1.00 86.94 588 ARG A C 1
ATOM 4690 O O . ARG A 1 588 ? 18.823 -23.622 -3.848 1.00 86.94 588 ARG A O 1
ATOM 4697 N N . ASN A 1 589 ? 17.163 -22.256 -4.546 1.00 83.44 589 ASN A N 1
ATOM 4698 C CA . ASN A 1 589 ? 16.068 -23.220 -4.448 1.00 83.44 589 ASN A CA 1
ATOM 4699 C C . ASN A 1 589 ? 16.284 -24.415 -5.395 1.00 83.44 589 ASN A C 1
ATOM 4701 O O . ASN A 1 589 ? 16.192 -25.564 -4.973 1.00 83.44 589 ASN A O 1
ATOM 4705 N N . LEU A 1 590 ? 16.665 -24.161 -6.651 1.00 85.94 590 LEU A N 1
ATOM 4706 C CA . LEU A 1 590 ? 16.962 -25.207 -7.635 1.00 85.94 590 LEU A CA 1
ATOM 4707 C C . LEU A 1 590 ? 18.240 -25.996 -7.290 1.00 85.94 590 LEU A C 1
ATOM 4709 O O . LEU A 1 590 ? 18.265 -27.220 -7.444 1.00 85.94 590 LEU A O 1
ATOM 4713 N N . LYS A 1 591 ? 19.289 -25.341 -6.766 1.00 85.25 591 LYS A N 1
ATOM 4714 C CA . LYS A 1 591 ? 20.539 -26.020 -6.370 1.00 85.25 591 LYS A CA 1
ATOM 4715 C C . LYS A 1 591 ? 20.375 -26.962 -5.188 1.00 85.25 591 LYS A C 1
ATOM 4717 O O . LYS A 1 591 ? 21.025 -28.005 -5.188 1.00 85.25 591 LYS A O 1
ATOM 4722 N N . ALA A 1 592 ? 19.516 -26.631 -4.220 1.00 78.19 592 ALA A N 1
ATOM 4723 C CA . ALA A 1 592 ? 19.198 -27.520 -3.097 1.00 78.19 592 ALA A CA 1
ATOM 4724 C C . ALA A 1 592 ? 18.715 -28.905 -3.571 1.00 78.19 592 ALA A C 1
ATOM 4726 O O . ALA A 1 592 ? 18.966 -29.918 -2.925 1.00 78.19 592 ALA A O 1
ATOM 4727 N N . GLU A 1 593 ? 18.104 -28.942 -4.752 1.00 77.62 593 GLU A N 1
ATOM 4728 C CA . GLU A 1 593 ? 17.509 -30.118 -5.373 1.00 77.62 593 GLU A CA 1
ATOM 4729 C C . GLU A 1 593 ? 18.337 -30.662 -6.551 1.00 77.62 593 GLU A C 1
ATOM 4731 O O . GLU A 1 593 ? 17.848 -31.468 -7.342 1.00 77.62 593 GLU A O 1
ATOM 4736 N N . ASN A 1 594 ? 19.606 -30.255 -6.684 1.00 82.00 594 ASN A N 1
ATOM 4737 C CA . ASN A 1 594 ? 20.524 -30.643 -7.765 1.00 82.00 594 ASN A CA 1
ATOM 4738 C C . ASN A 1 594 ? 20.024 -30.281 -9.184 1.00 82.00 594 ASN A C 1
ATOM 4740 O O . ASN A 1 594 ? 20.148 -31.085 -10.119 1.00 82.00 594 ASN A O 1
ATOM 4744 N N . ILE A 1 595 ? 19.452 -29.086 -9.349 1.00 87.38 595 ILE A N 1
ATOM 4745 C CA . ILE A 1 595 ? 19.164 -28.448 -10.642 1.00 87.38 595 ILE A CA 1
ATOM 4746 C C . ILE A 1 595 ? 20.032 -27.190 -10.769 1.00 87.38 595 ILE A C 1
ATOM 4748 O O . ILE A 1 595 ? 20.177 -26.413 -9.828 1.00 87.38 595 ILE A O 1
ATOM 4752 N N . ASN A 1 596 ? 20.627 -26.985 -11.943 1.00 89.75 596 ASN A N 1
ATOM 4753 C CA . ASN A 1 596 ? 21.495 -25.847 -12.228 1.00 89.75 596 ASN A CA 1
ATOM 4754 C C . ASN A 1 596 ? 20.751 -24.785 -13.051 1.00 89.75 596 ASN A C 1
ATOM 4756 O O . ASN A 1 596 ? 20.263 -25.085 -14.144 1.00 89.75 596 ASN A O 1
ATOM 4760 N N . LEU A 1 597 ? 20.705 -23.542 -12.563 1.00 92.44 597 LEU A N 1
ATOM 4761 C CA . LEU A 1 597 ? 20.177 -22.407 -13.321 1.00 92.44 597 LEU A CA 1
ATOM 4762 C C . LEU A 1 597 ? 21.273 -21.888 -14.269 1.00 92.44 597 LEU A C 1
ATOM 4764 O O . LEU A 1 597 ? 22.213 -21.194 -13.874 1.00 92.44 597 LEU A O 1
ATOM 4768 N N . TYR A 1 598 ? 21.190 -22.298 -15.532 1.00 92.69 598 TYR A N 1
ATOM 4769 C CA . TYR A 1 598 ? 22.193 -22.051 -16.558 1.00 92.69 598 TYR A CA 1
ATOM 4770 C C . TYR A 1 598 ? 21.987 -20.689 -17.234 1.00 92.69 598 TYR A C 1
ATOM 4772 O O . TYR A 1 598 ? 20.906 -20.369 -17.725 1.00 92.69 598 TYR A O 1
ATOM 4780 N N . GLN A 1 599 ? 23.057 -19.896 -17.298 1.00 92.44 599 GLN A N 1
ATOM 4781 C CA . GLN A 1 599 ? 23.049 -18.560 -17.896 1.00 92.44 599 GLN A CA 1
ATOM 4782 C C . GLN A 1 599 ? 23.175 -18.654 -19.415 1.00 92.44 599 GLN A C 1
ATOM 4784 O O . GLN A 1 599 ? 24.230 -19.019 -19.934 1.00 92.44 599 GLN A O 1
ATOM 4789 N N . THR A 1 600 ? 22.112 -18.304 -20.135 1.00 89.94 600 THR A N 1
ATOM 4790 C CA . THR A 1 600 ? 22.108 -18.336 -21.601 1.00 89.94 600 THR A CA 1
ATOM 4791 C C . THR A 1 600 ? 22.694 -17.041 -22.174 1.00 89.94 600 THR A C 1
ATOM 4793 O O . THR A 1 600 ? 22.176 -15.954 -21.925 1.00 89.94 600 THR A O 1
ATOM 4796 N N . ASN A 1 601 ? 23.762 -17.145 -22.976 1.00 81.75 601 ASN A N 1
ATOM 4797 C CA . ASN A 1 601 ? 24.438 -15.987 -23.596 1.00 81.75 601 ASN A CA 1
ATOM 4798 C C . ASN A 1 601 ? 23.595 -15.274 -24.673 1.00 81.75 601 ASN A C 1
ATOM 4800 O O . ASN A 1 601 ? 23.863 -14.125 -25.018 1.00 81.75 601 ASN A O 1
ATOM 4804 N N . LYS A 1 602 ? 22.601 -15.971 -25.227 1.00 85.25 602 LYS A N 1
ATOM 4805 C CA . LYS A 1 602 ? 21.547 -15.446 -26.099 1.00 85.25 602 LYS A CA 1
ATOM 4806 C C . LYS A 1 602 ? 20.216 -15.964 -25.574 1.00 85.25 602 LYS A C 1
ATOM 4808 O O . LYS A 1 602 ? 20.177 -17.038 -24.979 1.00 85.25 602 LYS A O 1
ATOM 4813 N N . ASP A 1 603 ? 19.146 -15.220 -25.805 1.00 89.44 603 ASP A N 1
ATOM 4814 C CA . ASP A 1 603 ? 17.801 -15.717 -25.541 1.00 89.44 603 ASP A CA 1
ATOM 4815 C C . ASP A 1 603 ? 17.381 -16.714 -26.632 1.00 89.44 603 ASP A C 1
ATOM 4817 O O . ASP A 1 603 ? 17.635 -16.459 -27.809 1.00 89.44 603 ASP A O 1
ATOM 4821 N N . LEU A 1 604 ? 16.767 -17.845 -26.271 1.00 91.75 604 LEU A N 1
ATOM 4822 C CA . LEU A 1 604 ? 16.359 -18.847 -27.265 1.00 91.75 604 LEU A CA 1
ATOM 4823 C C . LEU A 1 604 ? 15.093 -18.429 -28.030 1.00 91.75 604 LEU A C 1
ATOM 4825 O O . LEU A 1 604 ? 14.930 -18.814 -29.185 1.00 91.75 604 LEU A O 1
ATOM 4829 N N . VAL A 1 605 ? 14.234 -17.583 -27.447 1.00 94.88 605 VAL A N 1
ATOM 4830 C CA . VAL A 1 605 ? 13.082 -17.013 -28.162 1.00 94.88 605 VAL A CA 1
ATOM 4831 C C . VAL A 1 605 ? 13.563 -16.072 -29.268 1.00 94.88 605 VAL A C 1
ATOM 4833 O O . VAL A 1 605 ? 13.019 -16.083 -30.369 1.00 94.88 605 VAL A O 1
ATOM 4836 N N . ASP A 1 606 ? 14.650 -15.333 -29.025 1.00 93.44 606 ASP A N 1
ATOM 4837 C CA . ASP A 1 606 ? 15.292 -14.480 -30.035 1.00 93.44 606 ASP A CA 1
ATOM 4838 C C . ASP A 1 606 ? 15.895 -15.284 -31.205 1.00 93.44 606 ASP A C 1
ATOM 4840 O O . ASP A 1 606 ? 16.097 -14.718 -32.279 1.00 93.44 606 ASP A O 1
ATOM 4844 N N . ILE A 1 607 ? 16.180 -16.582 -31.021 1.00 92.19 607 ILE A N 1
ATOM 4845 C CA . ILE A 1 607 ? 16.679 -17.473 -32.083 1.00 92.19 607 ILE A CA 1
ATOM 4846 C C . ILE A 1 607 ? 15.534 -17.945 -32.984 1.00 92.19 607 ILE A C 1
ATOM 4848 O O . ILE A 1 607 ? 15.705 -17.953 -34.200 1.00 92.19 607 ILE A O 1
ATOM 4852 N N . ILE A 1 608 ? 14.360 -18.265 -32.436 1.00 94.50 608 ILE A N 1
ATOM 4853 C CA . ILE A 1 608 ? 13.217 -18.731 -33.243 1.00 94.50 608 ILE A CA 1
ATOM 4854 C C . ILE A 1 608 ? 12.376 -17.583 -33.829 1.00 94.50 608 ILE A C 1
ATOM 4856 O O . ILE A 1 608 ? 11.784 -17.725 -34.898 1.00 94.50 608 ILE A O 1
ATOM 4860 N N . TRP A 1 609 ? 12.374 -16.403 -33.199 1.00 94.31 609 TRP A N 1
ATOM 4861 C CA . TRP A 1 609 ? 11.614 -15.232 -33.651 1.00 94.31 609 TRP A CA 1
ATOM 4862 C C . TRP A 1 609 ? 12.330 -14.456 -34.777 1.00 94.31 609 TRP A C 1
ATOM 4864 O O . TRP A 1 609 ? 12.565 -13.252 -34.678 1.00 94.31 609 TRP A O 1
ATOM 4874 N N . GLN A 1 610 ? 12.688 -15.146 -35.865 1.00 85.44 610 GLN A N 1
ATOM 4875 C CA . GLN A 1 610 ? 13.337 -14.535 -37.039 1.00 85.44 610 GLN A CA 1
ATOM 4876 C C . GLN A 1 610 ? 12.347 -13.806 -37.959 1.00 85.44 610 GLN A C 1
ATOM 4878 O O . GLN A 1 610 ? 12.681 -12.786 -38.557 1.00 85.44 610 GLN A O 1
ATOM 4883 N N . PHE A 1 611 ? 11.115 -14.311 -38.072 1.00 83.81 611 PHE A N 1
ATOM 4884 C CA . PHE A 1 611 ? 10.087 -13.745 -38.946 1.00 83.81 611 PHE A CA 1
ATOM 4885 C C . PHE A 1 611 ? 9.077 -12.913 -38.152 1.00 83.81 611 PHE A C 1
ATOM 4887 O O . PHE A 1 611 ? 8.570 -13.345 -37.118 1.00 83.81 611 PHE A O 1
ATOM 4894 N N . GLY A 1 612 ? 8.772 -11.710 -38.647 1.00 84.00 612 GLY A N 1
ATOM 4895 C CA . GLY A 1 612 ? 7.759 -10.827 -38.059 1.00 84.00 612 GLY A CA 1
ATOM 4896 C C . GLY A 1 612 ? 8.138 -10.184 -36.720 1.00 84.00 612 GLY A C 1
ATOM 4897 O O . GLY A 1 612 ? 7.269 -9.607 -36.071 1.00 84.00 612 GLY A O 1
ATOM 4898 N N . ARG A 1 613 ? 9.404 -10.260 -36.284 1.00 92.88 613 ARG A N 1
ATOM 4899 C CA . ARG A 1 613 ? 9.864 -9.540 -35.090 1.00 92.88 613 ARG A CA 1
ATOM 4900 C C . ARG A 1 613 ? 9.923 -8.030 -35.364 1.00 92.88 613 ARG A C 1
ATOM 4902 O O . ARG A 1 613 ? 10.573 -7.631 -36.332 1.00 92.88 613 ARG A O 1
ATOM 4909 N N . PRO A 1 614 ? 9.290 -7.179 -34.534 1.00 90.88 614 PRO A N 1
ATOM 4910 C CA . PRO A 1 614 ? 9.422 -5.728 -34.638 1.00 90.88 614 PRO A CA 1
ATOM 4911 C C . PRO A 1 614 ? 10.885 -5.294 -34.518 1.00 90.88 614 PRO A C 1
ATOM 4913 O O . PRO A 1 614 ? 11.642 -5.899 -33.765 1.00 90.88 614 PRO A O 1
ATOM 4916 N N . GLY A 1 615 ? 11.292 -4.232 -35.215 1.00 89.12 615 GLY A N 1
ATOM 4917 C CA . GLY A 1 615 ? 12.623 -3.646 -35.022 1.00 89.12 615 GLY A CA 1
ATOM 4918 C C . GLY A 1 615 ? 12.781 -3.060 -33.614 1.00 89.12 615 GLY A C 1
ATOM 4919 O O . GLY A 1 615 ? 11.806 -2.586 -33.027 1.00 89.12 615 GLY A O 1
ATOM 4920 N N . ARG A 1 616 ? 14.006 -3.059 -33.064 1.00 89.50 616 ARG A N 1
ATOM 4921 C CA . ARG A 1 616 ? 14.271 -2.380 -31.785 1.00 89.50 616 ARG A CA 1
ATOM 4922 C C . ARG A 1 616 ? 13.936 -0.887 -31.932 1.00 89.50 616 ARG A C 1
ATOM 4924 O O . ARG A 1 616 ? 14.440 -0.263 -32.870 1.00 89.50 616 ARG A O 1
ATOM 4931 N N . PRO A 1 617 ? 13.124 -0.306 -31.031 1.00 90.06 617 PRO A N 1
ATOM 4932 C CA . PRO A 1 617 ? 12.736 1.094 -31.116 1.00 90.06 617 PRO A CA 1
ATOM 4933 C C . PRO A 1 617 ? 13.947 2.030 -31.114 1.00 90.06 617 PRO A C 1
ATOM 4935 O O . PRO A 1 617 ? 14.922 1.829 -30.389 1.00 90.06 617 PRO A O 1
ATOM 4938 N N . SER A 1 618 ? 13.861 3.066 -31.944 1.00 89.00 618 SER A N 1
ATOM 4939 C CA . SER A 1 618 ? 14.819 4.166 -31.993 1.00 89.00 618 SER A CA 1
ATOM 4940 C C . SER A 1 618 ? 14.066 5.463 -32.289 1.00 89.00 618 SER A C 1
ATOM 4942 O O . SER A 1 618 ? 14.097 6.013 -33.388 1.00 89.00 618 SER A O 1
ATOM 4944 N N . SER A 1 619 ? 13.315 5.930 -31.300 1.00 89.50 619 SER A N 1
ATOM 4945 C CA . SER A 1 619 ? 12.644 7.228 -31.304 1.00 89.50 619 SER A CA 1
ATOM 4946 C C . SER A 1 619 ? 13.644 8.381 -31.147 1.00 89.50 619 SER A C 1
ATOM 4948 O O . SER A 1 619 ? 14.843 8.182 -30.916 1.00 89.50 619 SER A O 1
ATOM 4950 N N . LYS A 1 620 ? 13.154 9.611 -31.309 1.00 90.31 620 LYS A N 1
ATOM 4951 C CA . LYS A 1 620 ? 13.898 10.829 -30.977 1.00 90.31 620 LYS A CA 1
ATOM 4952 C C . LYS A 1 620 ? 13.874 11.079 -29.473 1.00 90.31 620 LYS A C 1
ATOM 4954 O O . LYS A 1 620 ? 12.893 10.759 -28.811 1.00 90.31 620 LYS A O 1
ATOM 4959 N N . ILE A 1 621 ? 14.942 11.692 -28.969 1.00 91.88 621 ILE A N 1
ATOM 4960 C CA . ILE A 1 621 ? 14.984 12.243 -27.612 1.00 91.88 621 ILE A CA 1
ATOM 4961 C C . ILE A 1 621 ? 14.700 13.745 -27.687 1.00 91.88 621 ILE A C 1
ATOM 4963 O O . ILE A 1 621 ? 15.251 14.438 -28.546 1.00 91.88 621 ILE A O 1
ATOM 4967 N N . HIS A 1 622 ? 13.877 14.247 -26.771 1.00 90.75 622 HIS A N 1
ATOM 4968 C CA . HIS A 1 622 ? 13.643 15.673 -26.546 1.00 90.75 622 HIS A CA 1
ATOM 4969 C C . HIS A 1 622 ? 14.025 16.083 -25.122 1.00 90.75 622 HIS A C 1
ATOM 4971 O O . HIS A 1 622 ? 14.066 15.263 -24.202 1.00 90.75 622 HIS A O 1
ATOM 4977 N N . VAL A 1 623 ? 14.343 17.367 -24.965 1.00 94.19 623 VAL A N 1
ATOM 4978 C CA . VAL A 1 623 ? 14.658 17.994 -23.680 1.00 94.19 623 VAL A CA 1
ATOM 4979 C C . VAL A 1 623 ? 13.357 18.443 -23.021 1.00 94.19 623 VAL A C 1
ATOM 4981 O O . VAL A 1 623 ? 12.503 19.047 -23.668 1.00 94.19 623 VAL A O 1
ATOM 4984 N N . LEU A 1 624 ? 13.214 18.165 -21.727 1.00 94.81 624 LEU A N 1
ATOM 4985 C CA . LEU A 1 624 ? 12.151 18.710 -20.894 1.00 94.81 624 LEU A CA 1
ATOM 4986 C C . LEU A 1 624 ? 12.637 20.001 -20.225 1.00 94.81 624 LEU A C 1
ATOM 4988 O O . LEU A 1 624 ?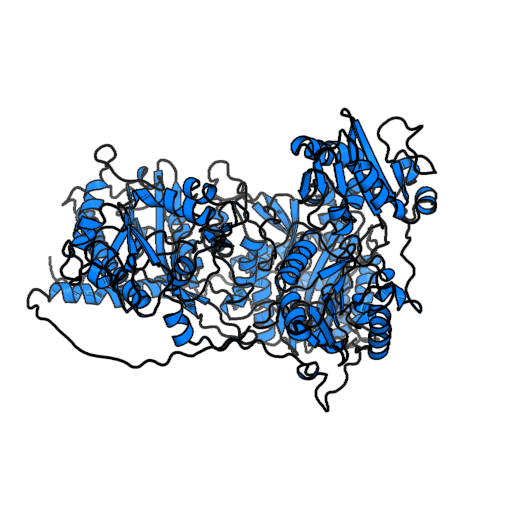 13.449 19.960 -19.301 1.00 94.81 624 LEU A O 1
ATOM 4992 N N . GLU A 1 625 ? 12.129 21.136 -20.700 1.00 94.25 625 GLU A N 1
ATOM 4993 C CA . GLU A 1 625 ? 12.492 22.473 -20.215 1.00 94.25 625 GLU A CA 1
ATOM 4994 C C . GLU A 1 625 ? 12.241 22.659 -18.705 1.00 94.25 625 GLU A C 1
ATOM 4996 O O . GLU A 1 625 ? 11.252 22.166 -18.151 1.00 94.25 625 GLU A O 1
ATOM 5001 N N . ASP A 1 626 ? 13.087 23.456 -18.044 1.00 94.56 626 ASP A N 1
ATOM 5002 C CA . ASP A 1 626 ? 13.076 23.632 -16.580 1.00 94.56 626 ASP A CA 1
ATOM 5003 C C . ASP A 1 626 ? 11.758 24.203 -16.024 1.00 94.56 626 ASP A C 1
ATOM 5005 O O . ASP A 1 626 ? 11.403 23.955 -14.872 1.00 94.56 626 ASP A O 1
ATOM 5009 N N . ARG A 1 627 ? 10.972 24.903 -16.854 1.00 95.19 627 ARG A N 1
ATOM 5010 C CA . ARG A 1 627 ? 9.617 25.374 -16.500 1.00 95.19 627 ARG A CA 1
ATOM 5011 C C . ARG A 1 627 ? 8.613 24.242 -16.228 1.00 95.19 627 ARG A C 1
ATOM 5013 O O . ARG A 1 627 ? 7.557 24.511 -15.667 1.00 95.19 627 ARG A O 1
ATOM 5020 N N . PHE A 1 628 ? 8.922 23.013 -16.645 1.00 96.75 628 PHE A N 1
ATOM 5021 C CA . PHE A 1 628 ? 8.127 21.810 -16.386 1.00 96.75 628 PHE A CA 1
ATOM 5022 C C . PHE A 1 628 ? 8.759 20.927 -15.301 1.00 96.75 628 PHE A C 1
ATOM 5024 O O . PHE A 1 628 ? 8.046 20.364 -14.477 1.00 96.75 628 PHE A O 1
ATOM 5031 N N . SER A 1 629 ? 10.091 20.817 -15.277 1.00 96.12 629 SER A N 1
ATOM 5032 C CA . SER A 1 629 ? 10.814 19.929 -14.355 1.00 96.12 629 SER A CA 1
ATOM 5033 C C . SER A 1 629 ? 11.186 20.573 -13.012 1.00 96.12 629 SER A C 1
ATOM 5035 O O . SER A 1 629 ? 11.494 19.854 -12.065 1.00 96.12 629 SER A O 1
ATOM 5037 N N . GLY A 1 630 ? 11.201 21.906 -12.906 1.00 96.94 630 GLY A N 1
ATOM 5038 C CA . GLY A 1 630 ? 11.520 22.671 -11.688 1.00 96.94 630 GLY A CA 1
ATOM 5039 C C . GLY A 1 630 ? 12.992 22.671 -11.246 1.00 96.94 630 GLY A C 1
ATOM 5040 O O . GLY A 1 630 ? 13.370 23.482 -10.402 1.00 96.94 630 GLY A O 1
ATOM 5041 N N . LYS A 1 631 ? 13.829 21.797 -11.816 1.00 96.69 631 LYS A N 1
ATOM 5042 C CA . LYS A 1 631 ? 15.282 21.711 -11.598 1.00 96.69 631 LYS A CA 1
ATOM 5043 C C . LYS A 1 631 ? 15.973 21.247 -12.874 1.00 96.69 631 LYS A C 1
ATOM 5045 O O . LYS A 1 631 ? 15.541 20.246 -13.453 1.00 96.69 631 LYS A O 1
ATOM 5050 N N . ASN A 1 632 ? 17.094 21.870 -13.233 1.00 96.62 632 ASN A N 1
ATOM 5051 C CA . ASN A 1 632 ? 17.935 21.370 -14.323 1.00 96.62 632 ASN A CA 1
ATOM 5052 C C . ASN A 1 632 ? 18.661 20.067 -13.944 1.00 96.62 632 ASN A C 1
ATOM 5054 O O . ASN A 1 632 ? 18.746 19.680 -12.772 1.00 96.62 632 ASN A O 1
ATOM 5058 N N . TRP A 1 633 ? 19.199 19.374 -14.950 1.00 97.00 633 TRP A N 1
ATOM 5059 C CA . TRP A 1 633 ? 19.879 18.096 -14.736 1.00 97.00 633 TRP A CA 1
ATOM 5060 C C . TRP A 1 633 ? 21.145 18.236 -13.886 1.00 97.00 633 TRP A C 1
ATOM 5062 O O . TRP A 1 633 ? 21.458 17.340 -13.103 1.00 97.00 633 TRP A O 1
ATOM 5072 N N . GLN A 1 634 ? 21.853 19.365 -13.981 1.00 97.00 634 GLN A N 1
ATOM 5073 C CA . GLN A 1 634 ? 23.060 19.624 -13.200 1.00 97.00 634 GLN A CA 1
ATOM 5074 C C . GLN A 1 634 ? 22.745 19.671 -11.700 1.00 97.00 634 GLN A C 1
ATOM 5076 O O . GLN A 1 634 ? 23.450 19.035 -10.919 1.00 97.00 634 GLN A O 1
ATOM 5081 N N . GLN A 1 635 ? 21.665 20.353 -11.301 1.00 97.12 635 GLN A N 1
ATOM 5082 C CA . GLN A 1 635 ? 21.172 20.392 -9.919 1.00 97.12 635 GLN A CA 1
ATOM 5083 C C . GLN A 1 635 ? 20.741 19.008 -9.429 1.00 97.12 635 GLN A C 1
ATOM 5085 O O . GLN A 1 635 ? 21.127 18.600 -8.337 1.00 97.12 635 GLN A O 1
ATOM 5090 N N . LYS A 1 636 ? 19.991 18.249 -10.240 1.00 98.06 636 LYS A N 1
ATOM 5091 C CA . LYS A 1 636 ? 19.591 16.872 -9.892 1.00 98.06 636 LYS A CA 1
ATOM 5092 C C . LYS A 1 636 ? 20.810 15.970 -9.675 1.00 98.06 636 LYS A C 1
ATOM 5094 O O . LYS A 1 636 ? 20.867 15.208 -8.711 1.00 98.06 636 LYS A O 1
ATOM 5099 N N . VAL A 1 637 ? 21.823 16.086 -10.532 1.00 97.19 637 VAL A N 1
ATOM 5100 C CA . VAL A 1 637 ? 23.077 15.340 -10.392 1.00 97.19 637 VAL A CA 1
ATOM 5101 C C . VAL A 1 637 ? 23.845 15.744 -9.128 1.00 97.19 637 VAL A C 1
ATOM 5103 O O . VAL A 1 637 ? 24.317 14.856 -8.422 1.00 97.19 637 VAL A O 1
ATOM 5106 N N . THR A 1 638 ? 23.982 17.034 -8.806 1.00 94.19 638 THR A N 1
ATOM 5107 C CA . THR A 1 638 ? 24.829 17.486 -7.683 1.00 94.19 638 THR A CA 1
ATOM 5108 C C . THR A 1 638 ? 24.127 17.467 -6.325 1.00 94.19 638 THR A C 1
ATOM 5110 O O . THR A 1 638 ? 24.670 16.918 -5.365 1.00 94.19 638 THR A O 1
ATOM 5113 N N . GLU A 1 639 ? 22.934 18.054 -6.229 1.00 94.56 639 GLU A N 1
ATOM 5114 C CA . GLU A 1 639 ? 22.199 18.253 -4.974 1.00 94.56 639 GLU A CA 1
ATOM 5115 C C . GLU A 1 639 ? 21.521 16.968 -4.490 1.00 94.56 639 GLU A C 1
ATOM 5117 O O . GLU A 1 639 ? 21.487 16.700 -3.287 1.00 94.56 639 GLU A O 1
ATOM 5122 N N . ASP A 1 640 ? 20.970 16.191 -5.427 1.00 94.88 640 ASP A N 1
ATOM 5123 C CA . ASP A 1 640 ? 20.092 15.059 -5.131 1.00 94.88 640 ASP A CA 1
ATOM 5124 C C . ASP A 1 640 ? 20.806 13.703 -5.275 1.00 94.88 640 ASP A C 1
ATOM 5126 O O . ASP A 1 640 ? 20.663 12.853 -4.394 1.00 94.88 640 ASP A O 1
ATOM 5130 N N . VAL A 1 641 ? 21.618 13.493 -6.323 1.00 96.25 641 VAL A N 1
ATOM 5131 C CA . VAL A 1 641 ? 22.314 12.207 -6.545 1.00 96.25 641 VAL A CA 1
ATOM 5132 C C . VAL A 1 641 ? 23.711 12.152 -5.918 1.00 96.25 641 VAL A C 1
ATOM 5134 O O . VAL A 1 641 ? 23.969 11.274 -5.093 1.00 96.25 641 VAL A O 1
ATOM 5137 N N . TYR A 1 642 ? 24.619 13.068 -6.266 1.00 95.31 642 TYR A N 1
ATOM 5138 C CA . TYR A 1 642 ? 26.015 13.026 -5.809 1.00 95.31 642 TYR A CA 1
ATOM 5139 C C . TYR A 1 642 ? 26.128 13.154 -4.289 1.00 95.31 642 TYR A C 1
ATOM 5141 O O . TYR A 1 642 ? 26.841 12.375 -3.658 1.00 95.31 642 TYR A O 1
ATOM 5149 N N . LYS A 1 643 ? 25.353 14.059 -3.677 1.00 93.88 643 LYS A N 1
ATOM 5150 C CA . LYS A 1 643 ? 25.266 14.172 -2.216 1.00 93.88 643 LYS A CA 1
ATOM 5151 C C . LYS A 1 643 ? 24.881 12.843 -1.552 1.00 93.88 643 LYS A C 1
ATOM 5153 O O . LYS A 1 643 ? 25.561 12.402 -0.631 1.00 93.88 643 LYS A O 1
ATOM 5158 N N . ALA A 1 644 ? 23.859 12.157 -2.066 1.00 95.12 644 ALA A N 1
ATOM 5159 C CA . ALA A 1 644 ? 23.440 10.865 -1.530 1.00 95.12 644 ALA A CA 1
ATOM 5160 C C . ALA A 1 644 ? 24.501 9.764 -1.732 1.00 95.12 644 ALA A C 1
ATOM 5162 O O . ALA A 1 644 ? 24.652 8.894 -0.871 1.00 95.12 644 ALA A O 1
ATOM 5163 N N . MET A 1 645 ? 25.273 9.801 -2.827 1.00 95.50 645 MET A N 1
ATOM 5164 C CA . MET A 1 645 ? 26.428 8.911 -3.011 1.00 95.50 645 MET A CA 1
ATOM 5165 C C . MET A 1 645 ? 27.503 9.147 -1.941 1.00 95.50 645 MET A C 1
ATOM 5167 O O . MET A 1 645 ? 27.994 8.174 -1.365 1.00 95.50 645 MET A O 1
ATOM 5171 N N . LEU A 1 646 ? 27.816 10.409 -1.617 1.00 93.12 646 LEU A N 1
ATOM 5172 C CA . LEU A 1 646 ? 28.748 10.767 -0.539 1.00 93.12 646 LEU A CA 1
ATOM 5173 C C . LEU A 1 646 ? 28.242 10.278 0.830 1.00 93.12 646 LEU A C 1
ATOM 5175 O O . LEU A 1 646 ? 28.982 9.594 1.540 1.00 93.12 646 LEU A O 1
ATOM 5179 N N . ASP A 1 647 ? 26.972 10.535 1.160 1.00 93.56 647 ASP A N 1
ATOM 5180 C CA . ASP A 1 647 ? 26.345 10.110 2.423 1.00 93.56 647 ASP A CA 1
ATOM 5181 C C . ASP A 1 647 ? 26.379 8.577 2.600 1.00 93.56 647 ASP A C 1
ATOM 5183 O O . ASP A 1 647 ? 26.585 8.063 3.703 1.00 93.56 647 ASP A O 1
ATOM 5187 N N . ARG A 1 648 ? 26.222 7.817 1.505 1.00 92.56 648 ARG A N 1
ATOM 5188 C CA . ARG A 1 648 ? 26.297 6.342 1.498 1.00 92.56 648 ARG A CA 1
ATOM 5189 C C . ARG A 1 648 ? 27.699 5.775 1.256 1.00 92.56 648 ARG A C 1
ATOM 5191 O O . ARG A 1 648 ? 27.860 4.550 1.309 1.00 92.56 648 ARG A O 1
ATOM 5198 N N . LYS A 1 649 ? 28.699 6.638 1.039 1.00 93.75 649 LYS A N 1
ATOM 5199 C CA . LYS A 1 649 ? 30.091 6.292 0.693 1.00 93.75 649 LYS A CA 1
ATOM 5200 C C . LYS A 1 649 ? 30.180 5.365 -0.529 1.00 93.75 649 LYS A C 1
ATOM 5202 O O . LYS A 1 649 ? 30.953 4.411 -0.526 1.00 93.75 649 LYS A O 1
ATOM 5207 N N . ALA A 1 650 ? 29.331 5.597 -1.529 1.00 94.81 650 ALA A N 1
ATOM 5208 C CA . ALA A 1 650 ? 29.299 4.835 -2.774 1.00 94.81 650 ALA A CA 1
ATOM 5209 C C . ALA A 1 650 ? 30.181 5.517 -3.827 1.00 94.81 650 ALA A C 1
ATOM 5211 O O . ALA A 1 650 ? 29.900 6.647 -4.219 1.00 94.81 650 ALA A O 1
ATOM 5212 N N . ASP A 1 651 ? 31.216 4.822 -4.306 1.00 95.75 651 ASP A N 1
ATOM 5213 C CA . ASP A 1 651 ? 32.143 5.367 -5.308 1.00 95.75 651 ASP A CA 1
ATOM 5214 C C . ASP A 1 651 ? 31.524 5.363 -6.718 1.00 95.75 651 ASP A C 1
ATOM 5216 O O . ASP A 1 651 ? 31.892 6.155 -7.586 1.00 95.75 651 ASP A O 1
ATOM 5220 N N . VAL A 1 652 ? 30.584 4.444 -6.959 1.00 97.50 652 VAL A N 1
ATOM 5221 C CA . VAL A 1 652 ? 29.890 4.265 -8.239 1.00 97.50 652 VAL A CA 1
ATOM 5222 C C . VAL A 1 652 ? 28.397 4.072 -7.993 1.00 97.50 652 VAL A C 1
ATOM 5224 O O . VAL A 1 652 ? 28.012 3.267 -7.148 1.00 97.50 652 VAL A O 1
ATOM 5227 N N . LEU A 1 653 ? 27.556 4.754 -8.768 1.00 98.06 653 LEU A N 1
ATOM 5228 C CA . LEU A 1 653 ? 26.125 4.485 -8.893 1.00 98.06 653 LEU A CA 1
ATOM 5229 C C . LEU A 1 653 ? 25.841 4.034 -10.327 1.00 98.06 653 LEU A C 1
ATOM 5231 O O . LEU A 1 653 ? 26.180 4.732 -11.284 1.00 98.06 653 LEU A O 1
ATOM 5235 N N . ILE A 1 654 ? 25.208 2.873 -10.466 1.00 98.31 654 ILE A N 1
ATOM 5236 C CA . ILE A 1 654 ? 24.740 2.341 -11.747 1.00 98.31 654 ILE A CA 1
ATOM 5237 C C . ILE A 1 654 ? 23.219 2.476 -11.778 1.00 98.31 654 ILE A C 1
ATOM 5239 O O . ILE A 1 654 ? 22.537 1.920 -10.919 1.00 98.31 654 ILE A O 1
ATOM 5243 N N . ILE A 1 655 ? 22.691 3.183 -12.776 1.00 97.69 655 ILE A N 1
ATOM 5244 C CA . ILE A 1 655 ? 21.250 3.367 -12.977 1.00 97.69 655 ILE A CA 1
ATOM 5245 C C . ILE A 1 655 ? 20.813 2.524 -14.177 1.00 97.69 655 ILE A C 1
ATOM 5247 O O . ILE A 1 655 ? 21.380 2.638 -15.267 1.00 97.69 655 ILE A O 1
ATOM 5251 N N . THR A 1 656 ? 19.807 1.670 -13.962 1.00 96.75 656 THR A N 1
ATOM 5252 C CA . THR A 1 656 ? 19.258 0.762 -14.988 1.00 96.75 656 THR A CA 1
ATOM 5253 C C . THR A 1 656 ? 17.809 1.048 -15.358 1.00 96.75 656 THR A C 1
ATOM 5255 O O . THR A 1 656 ? 17.369 0.582 -16.404 1.00 96.75 656 THR A O 1
ATOM 5258 N N . GLN A 1 657 ? 17.072 1.780 -14.517 1.00 95.56 657 GLN A N 1
ATOM 5259 C CA . GLN A 1 657 ? 15.669 2.118 -14.746 1.00 95.56 657 GLN A CA 1
ATOM 5260 C C . GLN A 1 657 ? 15.566 3.332 -15.679 1.00 95.56 657 GLN A C 1
ATOM 5262 O O . GLN A 1 657 ? 16.256 4.336 -15.487 1.00 95.56 657 GLN A O 1
ATOM 5267 N N . LEU A 1 658 ? 14.731 3.234 -16.715 1.00 96.44 658 LEU A N 1
ATOM 5268 C CA . LEU A 1 658 ? 14.664 4.246 -17.775 1.00 96.44 658 LEU A CA 1
ATOM 5269 C C . LEU A 1 658 ? 14.000 5.554 -17.319 1.00 96.44 658 LEU A C 1
ATOM 5271 O O . LEU A 1 658 ? 14.361 6.628 -17.799 1.00 96.44 658 LEU A O 1
ATOM 5275 N N . ASP A 1 659 ? 13.066 5.473 -16.374 1.00 96.06 659 ASP A N 1
ATOM 5276 C CA . ASP A 1 659 ? 12.381 6.610 -15.757 1.00 96.06 659 ASP A CA 1
ATOM 5277 C C . ASP A 1 659 ? 13.323 7.444 -14.873 1.00 96.06 659 ASP A C 1
ATOM 5279 O O . ASP A 1 659 ? 13.296 8.673 -14.925 1.00 96.06 659 ASP A O 1
ATOM 5283 N N . GLU A 1 660 ? 14.213 6.793 -14.117 1.00 97.62 660 GLU A N 1
ATOM 5284 C CA . GLU A 1 660 ? 15.284 7.449 -13.362 1.00 97.62 660 GLU A CA 1
ATOM 5285 C C . GLU A 1 660 ? 16.247 8.211 -14.283 1.00 97.62 660 GLU A C 1
ATOM 5287 O O . GLU A 1 660 ? 16.605 9.349 -13.982 1.00 97.62 660 GLU A O 1
ATOM 5292 N N . ILE A 1 661 ? 16.644 7.619 -15.416 1.00 98.12 661 ILE A N 1
ATOM 5293 C CA . ILE A 1 661 ? 17.550 8.251 -16.393 1.00 98.12 661 ILE A CA 1
ATOM 5294 C C . ILE A 1 661 ? 16.854 9.438 -17.076 1.00 98.12 661 ILE A C 1
ATOM 5296 O O . ILE A 1 661 ? 17.432 10.523 -17.177 1.00 98.12 661 ILE A O 1
ATOM 5300 N N . ALA A 1 662 ? 15.595 9.264 -17.490 1.00 97.75 662 ALA A N 1
ATOM 5301 C CA . ALA A 1 662 ? 14.767 10.325 -18.057 1.00 97.75 662 ALA A CA 1
ATOM 5302 C C . ALA A 1 662 ? 14.579 11.498 -17.073 1.00 97.75 662 ALA A C 1
ATOM 5304 O O . ALA A 1 662 ? 14.721 12.666 -17.451 1.00 97.75 662 ALA A O 1
ATOM 5305 N N . TRP A 1 663 ? 14.303 11.212 -15.796 1.00 98.38 663 TRP A N 1
ATOM 5306 C CA . TRP A 1 663 ? 14.174 12.236 -14.757 1.00 98.38 663 TRP A CA 1
ATOM 5307 C C . TRP A 1 663 ? 15.495 12.950 -14.465 1.00 98.38 663 TRP A C 1
ATOM 5309 O O . TRP A 1 663 ? 15.500 14.180 -14.393 1.00 98.38 663 TR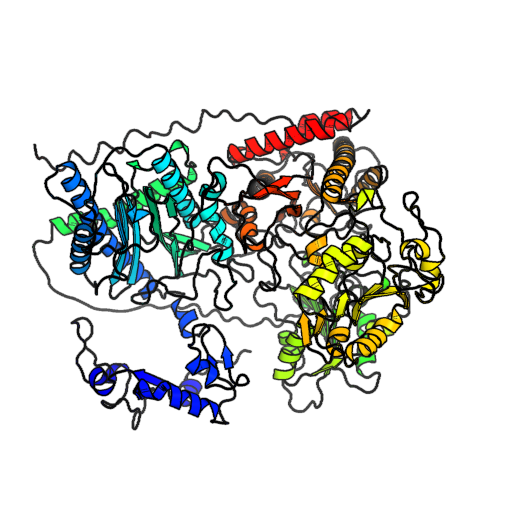P A O 1
ATOM 5319 N N . LEU A 1 664 ? 16.594 12.203 -14.302 1.00 98.31 664 LEU A N 1
ATOM 5320 C CA . LEU A 1 664 ? 17.895 12.743 -13.902 1.00 98.31 664 LEU A CA 1
ATOM 5321 C C . LEU A 1 664 ? 18.434 13.731 -14.933 1.00 98.31 664 LEU A C 1
ATOM 5323 O O . LEU A 1 664 ? 18.928 14.793 -14.564 1.00 98.31 664 LEU A O 1
ATOM 5327 N N . PHE A 1 665 ? 18.302 13.395 -16.217 1.00 97.88 665 PHE A N 1
ATOM 5328 C CA . PHE A 1 665 ? 18.816 14.213 -17.310 1.00 97.88 665 PHE A CA 1
ATOM 5329 C C . PHE A 1 665 ? 17.796 15.189 -17.906 1.00 97.88 665 PHE A C 1
ATOM 5331 O O . PHE A 1 665 ? 18.141 15.854 -18.870 1.00 97.88 665 PHE A O 1
ATOM 5338 N N . ASN A 1 666 ? 16.567 15.309 -17.381 1.00 97.31 666 ASN A N 1
ATOM 5339 C CA . ASN A 1 666 ? 15.483 16.077 -18.027 1.00 97.31 666 ASN A CA 1
ATOM 5340 C C . ASN A 1 666 ? 15.302 15.707 -19.516 1.00 97.31 666 ASN A C 1
ATOM 5342 O O . ASN A 1 666 ? 15.092 16.564 -20.371 1.00 97.31 666 ASN A O 1
ATOM 5346 N N . LEU A 1 667 ? 15.391 14.416 -19.837 1.00 95.94 667 LEU A N 1
ATOM 5347 C CA . LEU A 1 667 ? 15.231 13.896 -21.195 1.00 95.94 667 LEU A CA 1
ATOM 5348 C C . LEU A 1 667 ? 13.969 13.049 -21.289 1.00 95.94 667 LEU A C 1
ATOM 5350 O O . LEU A 1 667 ? 13.547 12.442 -20.304 1.00 95.94 667 LEU A O 1
ATOM 5354 N N . ARG A 1 668 ? 13.372 12.990 -22.476 1.00 95.12 668 ARG A N 1
ATOM 5355 C CA . ARG A 1 668 ? 12.184 12.184 -22.781 1.00 95.12 668 ARG A CA 1
ATOM 5356 C C . ARG A 1 668 ? 12.307 11.571 -24.173 1.00 95.12 668 ARG A C 1
ATOM 5358 O O . ARG A 1 668 ? 13.067 12.065 -25.000 1.00 95.12 668 ARG A O 1
ATOM 5365 N N . GLY A 1 669 ? 11.599 10.475 -24.413 1.00 92.75 669 GLY A N 1
ATOM 5366 C CA . GLY A 1 669 ? 11.578 9.761 -25.693 1.00 92.75 669 GLY A CA 1
ATOM 5367 C C . GLY A 1 669 ? 10.271 8.998 -25.889 1.00 92.75 669 GLY A C 1
ATOM 5368 O O . GLY A 1 669 ? 9.284 9.283 -25.215 1.00 92.75 669 GLY A O 1
ATOM 5369 N N . SER A 1 670 ? 10.256 8.030 -26.802 1.00 92.12 670 SER A N 1
ATOM 5370 C CA . SER A 1 670 ? 9.120 7.122 -27.020 1.00 92.12 670 SER A CA 1
ATOM 5371 C C . SER A 1 670 ? 9.565 5.719 -27.457 1.00 92.12 670 SER A C 1
ATOM 5373 O O . SER A 1 670 ? 8.894 5.056 -28.247 1.00 92.12 670 SER A O 1
ATOM 5375 N N . ASP A 1 671 ? 10.711 5.247 -26.946 1.00 92.12 671 ASP A N 1
ATOM 5376 C CA . ASP A 1 671 ? 11.184 3.880 -27.219 1.00 92.12 671 ASP A CA 1
ATOM 5377 C C . ASP A 1 671 ? 10.324 2.826 -26.500 1.00 92.12 671 ASP A C 1
ATOM 5379 O O . ASP A 1 671 ? 10.231 1.684 -26.945 1.00 92.12 671 ASP A O 1
ATOM 5383 N N . VAL A 1 672 ? 9.686 3.209 -25.394 1.00 90.50 672 VAL A N 1
ATOM 5384 C CA . VAL A 1 672 ? 8.746 2.379 -24.636 1.00 90.50 672 VAL A CA 1
ATOM 5385 C C . VAL A 1 672 ? 7.335 2.903 -24.898 1.00 90.50 672 VAL A C 1
ATOM 5387 O O . VAL A 1 672 ? 7.109 4.112 -24.915 1.00 90.50 672 VAL A O 1
ATOM 5390 N N . LYS A 1 673 ? 6.361 2.019 -25.138 1.00 89.00 673 LYS A N 1
ATOM 5391 C CA . LYS A 1 673 ? 4.985 2.462 -25.409 1.00 89.00 673 LYS A CA 1
ATOM 5392 C C . LYS A 1 673 ? 4.374 3.060 -24.137 1.00 89.00 673 LYS A C 1
ATOM 5394 O O . LYS A 1 673 ? 4.614 2.549 -23.043 1.00 89.00 673 LYS A O 1
ATOM 5399 N N . TYR A 1 674 ? 3.608 4.142 -24.289 1.00 92.00 674 TYR A N 1
ATOM 5400 C CA . TYR A 1 674 ? 2.925 4.895 -23.216 1.00 92.00 674 TYR A CA 1
ATOM 5401 C C . TYR A 1 674 ? 3.822 5.596 -22.179 1.00 92.00 674 TYR A C 1
ATOM 5403 O O . TYR A 1 674 ? 3.374 6.479 -21.450 1.00 92.00 674 TYR A O 1
ATOM 5411 N N . ASN A 1 675 ? 5.104 5.246 -22.145 1.00 93.50 675 ASN A N 1
ATOM 5412 C CA . ASN A 1 675 ? 6.088 5.725 -21.193 1.00 93.50 675 ASN A CA 1
ATOM 5413 C C . ASN A 1 675 ? 7.120 6.580 -21.941 1.00 93.50 675 ASN A C 1
ATOM 5415 O O . ASN A 1 675 ? 7.710 6.084 -22.903 1.00 93.50 675 ASN A O 1
ATOM 5419 N N . PRO A 1 676 ? 7.379 7.839 -21.547 1.00 94.75 676 PRO A N 1
ATOM 5420 C CA . PRO A 1 676 ? 8.156 8.773 -22.360 1.00 94.75 676 PRO A CA 1
ATOM 5421 C C . PRO A 1 676 ? 9.680 8.558 -22.229 1.00 94.75 676 PRO A C 1
ATOM 5423 O O . PRO A 1 676 ? 10.441 9.472 -21.903 1.00 94.75 676 PRO A O 1
ATOM 5426 N N . PHE A 1 677 ? 10.133 7.321 -22.449 1.00 94.69 677 PHE A N 1
ATOM 5427 C CA . PHE A 1 677 ? 11.476 6.815 -22.154 1.00 94.69 677 PHE A CA 1
ATOM 5428 C C . PHE A 1 677 ? 12.293 6.518 -23.419 1.00 94.69 677 PHE A C 1
ATOM 5430 O O . PHE A 1 677 ? 11.771 6.436 -24.531 1.00 94.69 677 PHE A O 1
ATOM 5437 N N . PHE A 1 678 ? 13.598 6.320 -23.238 1.00 94.62 678 PHE A N 1
ATOM 5438 C CA . PHE A 1 678 ? 14.550 5.981 -24.295 1.00 94.62 678 PHE A CA 1
ATOM 5439 C C . PHE A 1 678 ? 15.549 4.927 -23.799 1.00 94.62 678 PHE A C 1
ATOM 5441 O O . PHE A 1 678 ? 16.060 5.033 -22.685 1.00 94.62 678 PHE A O 1
ATOM 5448 N N . MET A 1 679 ? 15.848 3.922 -24.626 1.00 95.12 679 MET A N 1
ATOM 5449 C CA . MET A 1 679 ? 16.691 2.773 -24.256 1.00 95.12 679 MET A CA 1
ATOM 5450 C C . MET A 1 679 ? 18.106 3.228 -23.879 1.00 95.12 679 MET A C 1
ATOM 5452 O O . MET A 1 679 ? 18.863 3.707 -24.737 1.00 95.12 679 MET A O 1
ATOM 5456 N N . SER A 1 680 ? 18.443 3.123 -22.589 1.00 97.00 680 SER A N 1
ATOM 5457 C CA . SER A 1 680 ? 19.655 3.723 -22.029 1.00 97.00 680 SER A CA 1
ATOM 5458 C C . SER A 1 680 ? 20.088 3.166 -20.668 1.00 97.00 680 SER A C 1
ATOM 5460 O O . SER A 1 680 ? 19.285 2.623 -19.917 1.00 97.00 680 SER A O 1
ATOM 5462 N N . TYR A 1 681 ? 21.368 3.344 -20.333 1.00 98.44 681 TYR A N 1
ATOM 5463 C CA . TYR A 1 681 ? 21.920 3.132 -18.985 1.00 98.44 681 TYR A CA 1
ATOM 5464 C C . TYR A 1 681 ? 22.728 4.353 -18.543 1.00 98.44 681 TYR A C 1
ATOM 5466 O O . TYR A 1 681 ? 23.218 5.098 -19.394 1.00 98.44 681 TYR A O 1
ATOM 5474 N N . ALA A 1 682 ? 22.955 4.526 -17.238 1.00 98.44 682 ALA A N 1
ATOM 5475 C CA . ALA A 1 682 ? 23.887 5.540 -16.741 1.00 98.44 682 ALA A CA 1
ATOM 5476 C C . ALA A 1 682 ? 24.852 5.000 -15.674 1.00 98.44 682 ALA A C 1
ATOM 5478 O O . ALA A 1 682 ? 24.497 4.143 -14.862 1.00 98.44 682 ALA A O 1
ATOM 5479 N N . ILE A 1 683 ? 26.077 5.533 -15.670 1.00 98.31 683 ILE A N 1
ATOM 5480 C CA . ILE A 1 683 ? 27.082 5.315 -14.622 1.00 98.31 683 ILE A CA 1
ATOM 5481 C C . ILE A 1 683 ? 27.540 6.680 -14.114 1.00 98.31 683 ILE A C 1
ATOM 5483 O O . ILE A 1 683 ? 28.051 7.496 -14.884 1.00 98.31 683 ILE A O 1
ATOM 5487 N N . LEU A 1 684 ? 27.393 6.902 -12.812 1.00 97.81 684 LEU A N 1
ATOM 5488 C CA . LEU A 1 684 ? 27.984 8.028 -12.102 1.00 97.81 684 LEU A CA 1
ATOM 5489 C C . LEU A 1 684 ? 29.139 7.494 -11.256 1.00 97.81 684 LEU A C 1
ATOM 5491 O O . LEU A 1 684 ? 28.968 6.542 -10.499 1.00 97.81 684 LEU A O 1
ATOM 5495 N N . GLU A 1 685 ? 30.321 8.079 -11.410 1.00 95.12 685 GLU A N 1
ATOM 5496 C CA . GLU A 1 685 ? 31.557 7.628 -10.771 1.00 95.12 685 GLU A CA 1
ATOM 5497 C C . GLU A 1 685 ? 32.247 8.801 -10.071 1.00 95.12 685 GLU A C 1
ATOM 5499 O O . GLU A 1 685 ? 32.518 9.829 -10.694 1.00 95.12 685 GLU A O 1
ATOM 5504 N N . THR A 1 686 ? 32.560 8.645 -8.787 1.00 89.88 686 THR A N 1
ATOM 5505 C CA . THR A 1 686 ? 33.278 9.648 -7.998 1.00 89.88 686 THR A CA 1
ATOM 5506 C C . THR A 1 686 ? 34.770 9.334 -8.009 1.00 89.88 686 THR A C 1
ATOM 5508 O O . THR A 1 686 ? 35.178 8.272 -7.541 1.00 89.88 686 THR A O 1
ATOM 5511 N N . GLN A 1 687 ? 35.600 10.251 -8.501 1.00 74.50 687 GLN A N 1
ATOM 5512 C CA . GLN A 1 687 ? 37.051 10.083 -8.540 1.00 74.50 687 GLN A CA 1
ATOM 5513 C C . GLN A 1 687 ? 37.750 11.358 -8.060 1.00 74.50 687 GLN A C 1
ATOM 5515 O O . GLN A 1 687 ? 37.590 12.428 -8.644 1.00 74.50 687 GLN A O 1
ATOM 5520 N N . ASN A 1 688 ? 38.539 11.248 -6.985 1.00 71.06 688 ASN A N 1
ATOM 5521 C CA . ASN A 1 688 ? 39.291 12.357 -6.376 1.00 71.06 688 ASN A CA 1
ATOM 5522 C C . ASN A 1 688 ? 38.438 13.611 -6.064 1.00 71.06 688 ASN A C 1
ATOM 5524 O O . ASN A 1 688 ? 38.911 14.735 -6.202 1.00 71.06 688 ASN A O 1
ATOM 5528 N N . GLY A 1 689 ? 37.173 13.422 -5.670 1.00 69.56 689 GLY A N 1
ATOM 5529 C CA . GLY A 1 689 ? 36.221 14.508 -5.385 1.00 69.56 689 GLY A CA 1
ATOM 5530 C C . GLY A 1 689 ? 35.501 15.092 -6.610 1.00 69.56 689 GLY A C 1
ATOM 5531 O O . GLY A 1 689 ? 34.574 15.882 -6.439 1.00 69.56 689 GLY A O 1
ATOM 5532 N N . ASN A 1 690 ? 35.872 14.674 -7.824 1.00 80.12 690 ASN A N 1
ATOM 5533 C CA . ASN A 1 690 ? 35.159 14.992 -9.061 1.00 80.12 690 ASN A CA 1
ATOM 5534 C C . ASN A 1 690 ? 34.145 13.895 -9.409 1.00 80.12 690 ASN A C 1
ATOM 5536 O O . ASN A 1 690 ? 34.325 12.729 -9.056 1.00 80.12 690 ASN A O 1
ATOM 5540 N N . LEU A 1 691 ? 33.107 14.261 -10.160 1.00 90.19 691 LEU A N 1
ATOM 5541 C CA . LEU A 1 691 ? 32.072 13.347 -10.637 1.00 90.19 691 LEU A CA 1
ATOM 5542 C C . LEU A 1 691 ? 32.192 13.152 -12.153 1.00 90.19 691 LEU A C 1
ATOM 5544 O O . LEU A 1 691 ? 32.077 14.112 -12.913 1.00 90.19 691 LEU A O 1
ATOM 5548 N N . ARG A 1 692 ? 32.390 11.908 -12.600 1.00 93.56 692 ARG A N 1
ATOM 5549 C CA . ARG A 1 692 ? 32.306 11.511 -14.012 1.00 93.56 692 ARG A CA 1
ATOM 5550 C C . ARG A 1 692 ? 30.928 10.919 -14.285 1.00 93.56 692 ARG A C 1
ATOM 5552 O O . ARG A 1 692 ? 30.490 10.015 -13.577 1.00 93.56 692 ARG A O 1
ATOM 5559 N N . ILE A 1 693 ? 30.271 11.409 -15.332 1.00 97.19 693 ILE A N 1
ATOM 5560 C CA . ILE A 1 693 ? 28.904 11.035 -15.699 1.00 97.19 693 ILE A CA 1
ATOM 5561 C C . ILE A 1 693 ? 28.938 10.404 -17.088 1.00 97.19 693 ILE A C 1
ATOM 5563 O O . ILE A 1 693 ? 29.373 11.048 -18.042 1.00 97.19 693 ILE A O 1
ATOM 5567 N N . ARG A 1 694 ? 28.475 9.157 -17.202 1.00 97.94 694 ARG A N 1
ATOM 5568 C CA . ARG A 1 694 ? 28.379 8.423 -18.469 1.00 97.94 694 ARG A CA 1
ATOM 5569 C C . ARG A 1 694 ? 26.946 7.995 -18.749 1.00 97.94 694 ARG A C 1
ATOM 5571 O O . ARG A 1 694 ? 26.300 7.419 -17.874 1.00 97.94 694 ARG A O 1
ATOM 5578 N N . LEU A 1 695 ? 26.479 8.246 -19.969 1.00 98.44 695 LEU A N 1
ATOM 5579 C CA . LEU A 1 695 ? 25.154 7.888 -20.477 1.00 98.44 695 LEU A CA 1
ATOM 5580 C C . LEU A 1 695 ? 25.314 6.986 -21.706 1.00 98.44 695 LEU A C 1
ATOM 5582 O O . LEU A 1 695 ? 25.910 7.377 -22.704 1.00 98.44 695 LEU A O 1
ATOM 5586 N N . PHE A 1 696 ? 24.768 5.781 -21.652 1.00 98.25 696 PHE A N 1
ATOM 5587 C CA . PHE A 1 696 ? 24.863 4.788 -22.718 1.00 98.25 696 PHE A CA 1
ATOM 5588 C C . PHE A 1 696 ? 23.558 4.826 -23.507 1.00 98.25 696 PHE A C 1
ATOM 5590 O O . PHE A 1 696 ? 22.513 4.515 -22.941 1.00 98.25 696 PHE A O 1
ATOM 5597 N N . LEU A 1 697 ? 23.592 5.230 -24.780 1.00 95.88 697 LEU A N 1
ATOM 5598 C CA . LEU A 1 697 ? 22.389 5.415 -25.603 1.00 95.88 697 LEU A CA 1
ATOM 5599 C C . LEU A 1 697 ? 22.316 4.408 -26.747 1.00 95.88 697 LEU A C 1
ATOM 5601 O O . LEU A 1 697 ? 23.290 4.198 -27.474 1.00 95.88 697 LEU A O 1
ATOM 5605 N N . TRP A 1 698 ? 21.131 3.825 -26.951 1.00 94.62 698 TRP A N 1
ATOM 5606 C CA . TRP A 1 698 ? 20.845 3.083 -28.178 1.00 94.62 698 TRP A CA 1
ATOM 5607 C C . TRP A 1 698 ? 20.775 4.062 -29.352 1.00 94.62 698 TRP A C 1
ATOM 5609 O O . TRP A 1 698 ? 20.125 5.101 -29.233 1.00 94.62 698 TRP A O 1
ATOM 5619 N N . ASP A 1 699 ? 21.432 3.730 -30.469 1.00 92.56 699 ASP A N 1
ATOM 5620 C CA . ASP A 1 699 ? 21.501 4.574 -31.673 1.00 92.56 699 ASP A CA 1
ATOM 5621 C C . ASP A 1 699 ? 22.093 5.977 -31.404 1.00 92.56 699 ASP A C 1
ATOM 5623 O O . ASP A 1 699 ? 21.583 7.019 -31.831 1.00 92.56 699 ASP A O 1
ATOM 5627 N N . LYS A 1 700 ? 23.192 5.999 -30.631 1.00 93.19 700 LYS A N 1
ATOM 5628 C CA . LYS A 1 700 ? 23.832 7.218 -30.112 1.00 93.19 700 LYS A CA 1
ATOM 5629 C C . LYS A 1 700 ? 24.026 8.308 -31.168 1.00 93.19 700 LYS A C 1
ATOM 5631 O O . LYS A 1 700 ? 23.673 9.460 -30.925 1.00 93.19 700 LYS A O 1
ATOM 5636 N N . LEU A 1 701 ? 24.650 7.976 -32.302 1.00 90.19 701 LEU A N 1
ATOM 5637 C CA . LEU A 1 701 ? 25.067 8.980 -33.289 1.00 90.19 701 LEU A CA 1
ATOM 5638 C C . LEU A 1 701 ? 23.866 9.709 -33.893 1.00 90.19 701 LEU A C 1
ATOM 5640 O O . LEU A 1 701 ? 23.910 10.930 -34.046 1.00 90.19 701 LEU A O 1
ATOM 5644 N N . ARG A 1 702 ? 22.777 8.985 -34.175 1.00 91.12 702 ARG A N 1
ATOM 5645 C CA . ARG A 1 702 ? 21.541 9.581 -34.676 1.00 91.12 702 ARG A CA 1
ATOM 5646 C C . ARG A 1 702 ? 20.895 10.453 -33.597 1.00 91.12 702 ARG A C 1
ATOM 5648 O O . ARG A 1 702 ? 20.659 11.636 -33.835 1.00 91.12 702 ARG A O 1
ATOM 5655 N N . LYS A 1 703 ? 20.722 9.925 -32.378 1.00 90.75 703 LYS A N 1
ATOM 5656 C CA . LYS A 1 703 ? 20.098 10.660 -31.259 1.00 90.75 703 LYS A CA 1
ATOM 5657 C C . LYS A 1 703 ? 20.866 11.928 -30.838 1.00 90.75 703 LYS A C 1
ATOM 5659 O O . LYS A 1 703 ? 20.236 12.889 -30.412 1.00 90.75 703 LYS A O 1
ATOM 5664 N N . LEU A 1 704 ? 22.196 11.975 -30.985 1.00 90.44 704 LEU A N 1
ATOM 5665 C CA . LEU A 1 704 ? 23.010 13.172 -30.699 1.00 90.44 704 LEU A CA 1
ATOM 5666 C C . LEU A 1 704 ? 22.984 14.244 -31.802 1.00 90.44 704 LEU A C 1
ATOM 5668 O O . LEU A 1 704 ? 23.288 15.403 -31.511 1.00 90.44 704 LEU A O 1
ATOM 5672 N N . THR A 1 705 ? 22.692 13.877 -33.053 1.00 86.31 705 THR A N 1
ATOM 5673 C CA . THR A 1 705 ? 22.818 14.781 -34.215 1.00 86.31 705 THR A CA 1
ATOM 5674 C C . THR A 1 705 ? 21.480 15.271 -34.766 1.00 86.31 705 THR A C 1
ATOM 5676 O O . THR A 1 705 ? 21.431 16.350 -35.370 1.00 86.31 705 THR A O 1
ATOM 5679 N N . GLU A 1 706 ? 20.397 14.527 -34.538 1.00 84.81 706 GLU A N 1
ATOM 5680 C CA . GLU A 1 706 ? 19.049 14.918 -34.941 1.00 84.81 706 GLU A CA 1
ATOM 5681 C C . GLU A 1 706 ? 18.536 16.173 -34.218 1.00 84.81 706 GLU A C 1
ATOM 5683 O O . GLU A 1 706 ? 18.905 16.494 -33.089 1.00 84.81 706 GLU A O 1
ATOM 5688 N N . GLN A 1 707 ? 17.639 16.891 -34.897 1.00 82.69 707 GLN A N 1
ATOM 5689 C CA . GLN A 1 707 ? 16.864 17.974 -34.294 1.00 82.69 707 GLN A CA 1
ATOM 5690 C C . GLN A 1 707 ? 15.748 17.397 -33.402 1.00 82.69 707 GLN A C 1
ATOM 5692 O O . GLN A 1 707 ? 15.138 16.393 -33.815 1.00 82.69 707 GLN A O 1
ATOM 5697 N N . PRO A 1 708 ? 15.426 18.045 -32.261 1.00 77.44 708 PRO A N 1
ATOM 5698 C CA . PRO A 1 708 ? 14.273 17.689 -31.436 1.00 77.44 708 PRO A CA 1
ATOM 5699 C C . PRO A 1 708 ? 12.991 17.557 -32.267 1.00 77.44 708 PRO A C 1
ATOM 5701 O O . PRO A 1 708 ? 12.781 18.293 -33.230 1.00 77.44 708 PRO A O 1
ATOM 5704 N N . SER A 1 709 ? 12.142 16.589 -31.921 1.00 75.25 709 SER A N 1
ATOM 5705 C CA . SER A 1 709 ? 10.810 16.421 -32.525 1.00 75.25 709 SER A CA 1
ATOM 5706 C C . SER A 1 709 ? 9.710 17.199 -31.812 1.00 75.25 709 SER A C 1
ATOM 5708 O O . SER A 1 709 ? 8.633 17.362 -32.376 1.00 75.25 709 SER A O 1
ATOM 5710 N N . ASP A 1 710 ? 9.957 17.633 -30.577 1.00 80.94 710 ASP A N 1
ATOM 5711 C CA . ASP A 1 710 ? 8.982 18.354 -29.769 1.00 80.94 710 ASP A CA 1
ATOM 5712 C C . ASP A 1 710 ? 9.125 19.872 -29.990 1.00 80.94 710 ASP A C 1
ATOM 5714 O O . ASP A 1 710 ? 10.232 20.387 -29.807 1.00 80.94 710 ASP A O 1
ATOM 5718 N N . PRO A 1 711 ? 8.056 20.602 -30.365 1.00 82.19 711 PRO A N 1
ATOM 5719 C CA . PRO A 1 711 ? 8.122 22.050 -30.572 1.00 82.19 711 PRO A CA 1
ATOM 5720 C C . PRO A 1 711 ? 8.447 22.845 -29.297 1.00 82.19 711 PRO A C 1
ATOM 5722 O O . PRO A 1 711 ? 8.896 23.981 -29.401 1.00 82.19 711 PRO A O 1
ATOM 5725 N N . GLU A 1 712 ? 8.252 22.264 -28.109 1.00 85.50 712 GLU A N 1
ATOM 5726 C CA . GLU A 1 712 ? 8.562 22.900 -26.823 1.00 85.50 712 GLU A CA 1
ATOM 5727 C C . GLU A 1 712 ? 10.003 22.626 -26.347 1.00 85.50 712 GLU A C 1
ATOM 5729 O O . GLU A 1 712 ? 10.386 23.102 -25.282 1.00 85.50 712 GLU A O 1
ATOM 5734 N N . SER A 1 713 ? 10.801 21.859 -27.106 1.00 83.25 713 SER A N 1
ATOM 5735 C CA . SER A 1 713 ? 12.186 21.491 -26.773 1.00 83.25 713 SER A CA 1
ATOM 5736 C C . SER A 1 713 ? 13.178 22.364 -27.545 1.00 83.25 713 SER A C 1
ATOM 5738 O O . SER A 1 713 ? 13.418 22.152 -28.734 1.00 83.25 713 SER A O 1
ATOM 5740 N N . THR A 1 714 ? 13.810 23.322 -26.867 1.00 74.81 714 THR A N 1
ATOM 5741 C CA . THR A 1 714 ? 14.581 24.401 -27.517 1.00 74.81 714 THR A CA 1
ATOM 5742 C C . THR A 1 714 ? 16.014 24.029 -27.912 1.00 74.81 714 THR A C 1
ATOM 5744 O O . THR A 1 714 ? 16.631 24.715 -28.728 1.00 74.81 714 THR A O 1
ATOM 5747 N N . SER A 1 715 ? 16.564 22.949 -27.347 1.00 82.75 715 SER A N 1
ATOM 5748 C CA . SER A 1 715 ? 17.993 22.616 -27.430 1.00 82.75 715 SER A CA 1
ATOM 5749 C C . SER A 1 715 ? 18.271 21.259 -28.079 1.00 82.75 715 SER A C 1
ATOM 5751 O O . SER A 1 715 ? 17.589 20.271 -27.812 1.00 82.75 715 SER A O 1
ATOM 5753 N N . LYS A 1 716 ? 19.340 21.177 -28.887 1.00 88.12 716 LYS A N 1
ATOM 5754 C CA . LYS A 1 716 ? 19.886 19.888 -29.348 1.00 88.12 716 LYS A CA 1
ATOM 5755 C C . LYS A 1 716 ? 20.448 19.092 -28.174 1.00 88.12 716 LYS A C 1
ATOM 5757 O O . LYS A 1 716 ? 21.120 19.663 -27.314 1.00 88.12 716 LYS A O 1
ATOM 5762 N N . LEU A 1 717 ? 20.285 17.768 -28.210 1.00 91.94 717 LEU A N 1
ATOM 5763 C CA . LEU A 1 717 ? 20.733 16.864 -27.147 1.00 91.94 717 LEU A CA 1
ATOM 5764 C C . LEU A 1 717 ? 22.222 17.036 -26.800 1.00 91.94 717 LEU A C 1
ATOM 5766 O O . LEU A 1 717 ? 22.582 17.121 -25.628 1.00 91.94 717 LEU A O 1
ATOM 5770 N N . ASN A 1 718 ? 23.089 17.143 -27.812 1.00 91.81 718 ASN A N 1
ATOM 5771 C CA . ASN A 1 718 ? 24.527 17.285 -27.588 1.00 91.81 718 ASN A CA 1
ATOM 5772 C C . ASN A 1 718 ? 24.912 18.634 -26.943 1.00 91.81 718 ASN A C 1
ATOM 5774 O O . ASN A 1 718 ? 25.878 18.698 -26.190 1.00 91.81 718 ASN A O 1
ATOM 5778 N N . VAL A 1 719 ? 24.156 19.703 -27.215 1.00 91.94 719 VAL A N 1
ATOM 5779 C CA . VAL A 1 719 ? 24.355 21.024 -26.596 1.00 91.94 719 VAL A CA 1
ATOM 5780 C C . VAL A 1 719 ? 23.870 21.001 -25.149 1.00 91.94 719 VAL A C 1
ATOM 5782 O O . VAL A 1 719 ? 24.603 21.405 -24.252 1.00 91.94 719 VAL A O 1
ATOM 5785 N N . PHE A 1 720 ? 22.673 20.463 -24.912 1.00 94.44 720 PHE A N 1
ATOM 5786 C CA . PHE A 1 720 ? 22.044 20.411 -23.592 1.00 94.44 720 PHE A CA 1
ATOM 5787 C C . PHE A 1 720 ? 22.827 19.563 -22.569 1.00 94.44 720 PHE A C 1
ATOM 5789 O O . PHE A 1 720 ? 22.952 19.938 -21.403 1.00 94.44 720 PHE A O 1
ATOM 5796 N N . LEU A 1 721 ? 23.420 18.453 -23.020 1.00 95.38 721 LEU A N 1
ATOM 5797 C CA . LEU A 1 721 ? 24.311 17.600 -22.220 1.00 95.38 721 LEU A CA 1
ATOM 5798 C C . LEU A 1 721 ? 25.775 18.094 -22.172 1.00 95.38 721 LEU A C 1
ATOM 5800 O O . LEU A 1 721 ? 26.638 17.402 -21.624 1.00 95.38 721 LEU A O 1
ATOM 5804 N N . ASN A 1 722 ? 26.069 19.263 -22.761 1.00 95.75 722 ASN A N 1
ATOM 5805 C CA . ASN A 1 722 ? 27.408 19.855 -22.889 1.00 95.75 722 ASN A CA 1
ATOM 5806 C C . ASN A 1 722 ? 28.455 18.888 -23.481 1.00 95.75 722 ASN A C 1
ATOM 5808 O O . ASN A 1 722 ? 29.598 18.846 -23.043 1.00 95.75 722 ASN A O 1
ATOM 5812 N N . THR A 1 723 ? 28.081 18.082 -24.478 1.00 94.81 723 THR A N 1
ATOM 5813 C CA . THR A 1 723 ? 28.886 16.957 -24.985 1.00 94.81 723 THR A CA 1
ATOM 5814 C C . THR A 1 723 ? 29.253 17.114 -26.464 1.00 94.81 723 THR A C 1
ATOM 5816 O O . THR A 1 723 ? 28.660 17.902 -27.209 1.00 94.81 723 THR A O 1
ATOM 5819 N N . GLY A 1 724 ? 30.321 16.456 -26.911 1.00 91.81 724 GLY A N 1
ATOM 5820 C CA . GLY A 1 724 ? 30.753 16.462 -28.312 1.00 91.81 724 GLY A CA 1
ATOM 5821 C C . GLY A 1 724 ? 29.692 15.868 -29.248 1.00 91.81 724 GLY A C 1
ATOM 5822 O O . GLY A 1 724 ? 28.829 15.109 -28.819 1.00 91.81 724 GLY A O 1
ATOM 5823 N N . VAL A 1 725 ? 29.770 16.143 -30.555 1.00 88.44 725 VAL A N 1
ATOM 5824 C CA . VAL A 1 725 ? 28.874 15.494 -31.547 1.00 88.44 725 VAL A CA 1
ATOM 5825 C C . VAL A 1 725 ? 29.041 13.965 -31.588 1.00 88.44 725 VAL A C 1
ATOM 5827 O O . VAL A 1 725 ? 28.125 13.247 -31.969 1.00 88.44 725 VAL A O 1
ATOM 5830 N N . SER A 1 726 ? 30.198 13.466 -31.144 1.00 90.06 726 SER A N 1
ATOM 5831 C CA . SER A 1 726 ? 30.511 12.049 -30.934 1.00 90.06 726 SER A CA 1
ATOM 5832 C C . SER A 1 726 ? 30.148 11.522 -29.535 1.00 90.06 726 SER A C 1
ATOM 5834 O O . SER A 1 726 ? 30.276 10.319 -29.294 1.00 90.06 726 SER A O 1
ATOM 5836 N N . GLY A 1 727 ? 29.727 12.394 -28.612 1.00 93.69 727 GLY A N 1
ATOM 5837 C CA . GLY A 1 727 ? 29.492 12.091 -27.196 1.00 93.69 727 GLY A CA 1
ATOM 5838 C C . GLY A 1 727 ? 30.694 12.296 -26.261 1.00 93.69 727 GLY A C 1
ATOM 5839 O O . GLY A 1 727 ? 30.608 11.916 -25.099 1.00 93.69 727 GLY A O 1
ATOM 5840 N N . SER A 1 728 ? 31.820 12.851 -26.726 1.00 94.81 728 SER A N 1
ATOM 5841 C CA . SER A 1 728 ? 33.005 13.052 -25.870 1.00 94.81 728 SER A CA 1
ATOM 5842 C C . SER A 1 728 ? 32.954 14.336 -25.028 1.00 94.81 728 SER A C 1
ATOM 5844 O O . SER A 1 728 ? 32.523 15.384 -25.513 1.00 94.81 728 SER A O 1
ATOM 5846 N N . CYS A 1 729 ? 33.492 14.271 -23.806 1.00 94.31 729 CYS A N 1
ATOM 5847 C CA . CYS A 1 729 ? 33.716 15.419 -22.921 1.00 94.31 729 CYS A CA 1
ATOM 5848 C C . CYS A 1 729 ? 35.122 16.047 -23.015 1.00 94.31 729 CYS A C 1
ATOM 5850 O O . CYS A 1 729 ? 35.375 17.014 -22.306 1.00 94.31 729 CYS A O 1
ATOM 5852 N N . THR A 1 730 ? 36.038 15.526 -23.846 1.00 88.12 730 THR A N 1
ATOM 5853 C CA . THR A 1 730 ? 37.470 15.920 -23.846 1.00 88.12 730 THR A CA 1
ATOM 5854 C C . THR A 1 730 ? 37.707 17.434 -23.919 1.00 88.12 730 THR A C 1
ATOM 5856 O O . THR A 1 730 ? 38.539 17.948 -23.179 1.00 88.12 730 THR A O 1
ATOM 5859 N N . ASP A 1 731 ? 36.941 18.143 -24.753 1.00 84.38 731 ASP A N 1
ATOM 5860 C CA . ASP A 1 731 ? 37.101 19.582 -25.016 1.00 84.38 731 ASP A CA 1
ATOM 5861 C C . ASP A 1 731 ? 35.961 20.421 -24.402 1.00 84.38 731 ASP A C 1
ATOM 5863 O O . ASP A 1 731 ? 35.535 21.438 -24.959 1.00 84.38 731 ASP A O 1
ATOM 5867 N N . ARG A 1 732 ? 35.377 19.952 -23.291 1.00 89.81 732 ARG A N 1
ATOM 5868 C CA . ARG A 1 732 ? 34.195 20.557 -22.657 1.00 89.81 732 ARG A CA 1
ATOM 5869 C C . ARG A 1 732 ? 34.546 21.192 -21.316 1.00 89.81 732 ARG A C 1
ATOM 5871 O O . ARG A 1 732 ? 35.187 20.581 -20.469 1.00 89.81 732 ARG A O 1
ATOM 5878 N N . ILE A 1 733 ? 34.108 22.437 -21.131 1.00 85.12 733 ILE A N 1
ATOM 5879 C CA . ILE A 1 733 ? 34.286 23.197 -19.889 1.00 85.12 733 ILE A CA 1
ATOM 5880 C C . ILE A 1 733 ? 33.029 23.027 -19.032 1.00 85.12 733 ILE A C 1
ATOM 5882 O O . ILE A 1 733 ? 31.911 23.128 -19.538 1.00 85.12 733 ILE A O 1
ATOM 5886 N N . GLY A 1 734 ? 33.213 22.801 -17.731 1.00 87.38 734 GLY A N 1
ATOM 5887 C CA . GLY A 1 734 ? 32.121 22.579 -16.783 1.00 87.38 734 GLY A CA 1
ATOM 5888 C C . GLY A 1 734 ? 31.609 21.136 -16.777 1.00 87.38 734 GLY A C 1
ATOM 5889 O O . GLY A 1 734 ? 32.291 20.212 -17.212 1.00 87.38 734 GLY A O 1
ATOM 5890 N N . MET A 1 735 ? 30.405 20.935 -16.241 1.00 92.44 735 MET A N 1
ATOM 5891 C CA . MET A 1 735 ? 29.791 19.609 -16.146 1.00 92.44 735 MET A CA 1
ATOM 5892 C C . MET A 1 735 ? 29.386 19.110 -17.540 1.00 92.44 735 MET A C 1
ATOM 5894 O O . MET A 1 735 ? 28.735 19.838 -18.288 1.00 92.44 735 MET A O 1
ATOM 5898 N N . CYS A 1 736 ? 29.768 17.882 -17.884 1.00 94.88 736 CYS A N 1
ATOM 5899 C CA . CYS A 1 736 ? 29.504 17.249 -19.176 1.00 94.88 736 CYS A CA 1
ATOM 5900 C C . CYS A 1 736 ? 29.066 15.796 -18.968 1.00 94.88 736 CYS A C 1
ATOM 5902 O O . CYS A 1 736 ? 29.534 15.134 -18.038 1.00 94.88 736 CYS A O 1
ATOM 5904 N N . VAL A 1 737 ? 28.186 15.306 -19.844 1.00 97.25 737 VAL A N 1
ATOM 5905 C CA . VAL A 1 737 ? 27.812 13.888 -19.905 1.00 97.25 737 VAL A CA 1
ATOM 5906 C C . VAL A 1 737 ? 28.546 13.216 -21.062 1.00 97.25 737 VAL A C 1
ATOM 5908 O O . VAL A 1 737 ? 28.393 13.584 -22.229 1.00 97.25 737 VAL A O 1
ATOM 5911 N N . GLU A 1 738 ? 29.350 12.209 -20.740 1.00 97.31 738 GLU A N 1
ATOM 5912 C CA . GLU A 1 738 ? 30.047 11.385 -21.722 1.00 97.31 738 GLU A CA 1
ATOM 5913 C C . GLU A 1 738 ? 29.061 10.353 -22.279 1.00 97.31 738 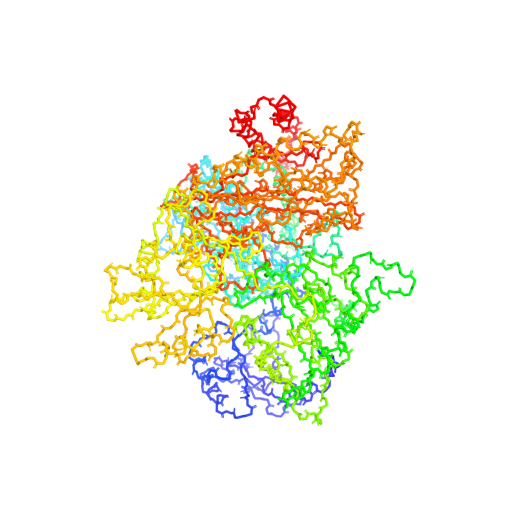GLU A C 1
ATOM 5915 O O . GLU A 1 738 ? 28.482 9.566 -21.530 1.00 97.31 738 GLU A O 1
ATOM 5920 N N . VAL A 1 739 ? 28.815 10.384 -23.589 1.00 97.75 739 VAL A N 1
ATOM 5921 C CA . VAL A 1 739 ? 27.780 9.564 -24.225 1.00 97.75 739 VAL A CA 1
ATOM 5922 C C . VAL A 1 739 ? 28.415 8.400 -24.984 1.00 97.75 739 VAL A C 1
ATOM 5924 O O . VAL A 1 739 ? 29.140 8.576 -25.969 1.00 97.75 739 VAL A O 1
ATOM 5927 N N . GLU A 1 740 ? 28.114 7.188 -24.537 1.00 97.75 740 GLU A N 1
ATOM 5928 C CA . GLU A 1 740 ? 28.632 5.917 -25.047 1.00 97.75 740 GLU A CA 1
ATOM 5929 C C . GLU A 1 740 ? 27.546 5.116 -25.791 1.00 97.75 740 GLU A C 1
ATOM 5931 O O . GLU A 1 740 ? 26.363 5.462 -25.769 1.00 97.75 740 GLU A O 1
ATOM 5936 N N . ASP A 1 741 ? 27.947 4.069 -26.515 1.00 97.00 741 ASP A N 1
ATOM 5937 C CA . ASP A 1 741 ? 26.999 3.177 -27.192 1.00 97.00 741 ASP A CA 1
ATOM 5938 C C . ASP A 1 741 ? 26.345 2.221 -26.185 1.00 97.00 741 ASP A C 1
ATOM 5940 O O . ASP A 1 741 ? 27.019 1.662 -25.322 1.00 97.00 741 ASP A O 1
ATOM 5944 N N . TYR A 1 742 ? 25.037 1.991 -26.308 1.00 96.38 742 TYR A N 1
ATOM 5945 C CA . TYR A 1 742 ? 24.283 1.080 -25.436 1.00 96.38 742 TYR A CA 1
ATOM 5946 C C . TYR A 1 742 ? 24.966 -0.279 -25.206 1.00 96.38 742 TYR A C 1
ATOM 5948 O O . TYR A 1 742 ? 24.962 -0.804 -24.093 1.00 96.38 742 TYR A O 1
ATOM 5956 N N . ASN A 1 743 ? 25.577 -0.854 -26.245 1.00 94.81 743 ASN A N 1
ATOM 5957 C CA . ASN A 1 743 ? 26.136 -2.201 -26.193 1.00 94.81 743 ASN A CA 1
ATOM 5958 C C . ASN A 1 743 ? 27.503 -2.259 -25.481 1.00 94.81 743 ASN A C 1
ATOM 5960 O O . ASN A 1 743 ? 27.942 -3.350 -25.117 1.00 94.81 743 ASN A O 1
ATOM 5964 N N . THR A 1 744 ? 28.175 -1.123 -25.228 1.00 96.94 744 THR A N 1
ATOM 5965 C CA . THR A 1 744 ? 29.431 -1.099 -24.446 1.00 96.94 744 THR A CA 1
ATOM 5966 C C . THR A 1 744 ? 29.195 -1.115 -22.937 1.00 96.94 744 THR A C 1
ATOM 5968 O O . THR A 1 744 ? 30.135 -1.387 -22.190 1.00 96.94 744 THR A O 1
ATOM 5971 N N . PHE A 1 745 ? 27.960 -0.895 -22.474 1.00 97.12 745 PHE A N 1
ATOM 5972 C CA . PHE A 1 745 ? 27.633 -0.677 -21.063 1.00 97.12 745 PHE A CA 1
ATOM 5973 C C . PHE A 1 745 ? 28.175 -1.751 -20.103 1.00 97.12 745 PHE A C 1
ATOM 5975 O O . PHE A 1 745 ? 28.843 -1.405 -19.133 1.00 97.12 745 PHE A O 1
ATOM 5982 N N . ILE A 1 746 ? 27.975 -3.048 -20.372 1.00 95.44 746 ILE A N 1
ATOM 5983 C CA . ILE A 1 746 ? 28.477 -4.120 -19.485 1.00 95.44 746 ILE A CA 1
ATOM 5984 C C . ILE A 1 746 ? 30.013 -4.106 -19.399 1.00 95.44 746 ILE A C 1
ATOM 5986 O O . ILE A 1 746 ? 30.575 -4.241 -18.311 1.00 95.44 746 ILE A O 1
ATOM 5990 N N . ASN A 1 747 ? 30.702 -3.864 -20.518 1.00 96.81 747 ASN A N 1
ATOM 5991 C CA . ASN A 1 747 ? 32.160 -3.732 -20.536 1.00 96.81 747 ASN A CA 1
ATOM 5992 C C . ASN A 1 747 ? 32.617 -2.475 -19.780 1.00 96.81 747 ASN A C 1
ATOM 5994 O O . ASN A 1 747 ? 33.617 -2.520 -19.064 1.00 96.81 747 ASN A O 1
ATOM 5998 N N . ALA A 1 748 ? 31.867 -1.375 -19.879 1.00 97.12 748 ALA A N 1
ATOM 5999 C CA . ALA A 1 748 ? 32.126 -0.157 -19.123 1.00 97.12 748 ALA A CA 1
ATOM 6000 C C . ALA A 1 748 ? 31.889 -0.347 -17.614 1.00 97.12 748 ALA A C 1
ATOM 6002 O O . ALA A 1 748 ? 32.687 0.157 -16.823 1.00 97.12 748 ALA A O 1
ATOM 6003 N N . VAL A 1 749 ? 30.873 -1.114 -17.195 1.00 96.81 749 VAL A N 1
ATOM 6004 C CA . VAL A 1 749 ? 30.684 -1.528 -15.792 1.00 96.81 749 VAL A CA 1
ATOM 6005 C C . VAL A 1 749 ? 31.900 -2.324 -15.320 1.00 96.81 749 VAL A C 1
ATOM 6007 O O . VAL A 1 749 ? 32.535 -1.905 -14.356 1.00 96.81 749 VAL A O 1
ATOM 6010 N N . ILE A 1 750 ? 32.292 -3.388 -16.034 1.00 96.75 750 ILE A N 1
ATOM 6011 C CA . ILE A 1 750 ? 33.473 -4.217 -15.715 1.00 96.75 750 ILE A CA 1
ATOM 6012 C C . ILE A 1 750 ? 34.738 -3.353 -15.579 1.00 96.75 750 ILE A C 1
ATOM 6014 O O . ILE A 1 750 ? 35.458 -3.448 -14.584 1.00 96.75 750 ILE A O 1
ATOM 6018 N N . ALA A 1 751 ? 34.999 -2.473 -16.548 1.00 96.12 751 ALA A N 1
ATOM 6019 C CA . ALA A 1 751 ? 36.158 -1.582 -16.537 1.00 96.12 751 ALA A CA 1
ATOM 6020 C C . ALA A 1 751 ? 36.128 -0.571 -15.378 1.00 96.12 751 ALA A C 1
ATOM 6022 O O . ALA A 1 751 ? 37.183 -0.180 -14.885 1.00 96.12 751 ALA A O 1
ATOM 6023 N N . THR A 1 752 ? 34.939 -0.161 -14.927 1.00 94.94 752 THR A N 1
ATOM 6024 C CA . THR A 1 752 ? 34.765 0.763 -13.796 1.00 94.94 752 THR A CA 1
ATOM 6025 C C . THR A 1 752 ? 34.971 0.047 -12.466 1.00 94.94 752 THR A C 1
ATOM 6027 O O . THR A 1 752 ? 35.781 0.485 -11.655 1.00 94.94 752 THR A O 1
ATOM 6030 N N . VAL A 1 753 ? 34.299 -1.086 -12.247 1.00 93.81 753 VAL A N 1
ATOM 6031 C CA . VAL A 1 753 ? 34.394 -1.821 -10.976 1.00 93.81 753 VAL A CA 1
ATOM 6032 C C . VAL A 1 753 ? 35.756 -2.480 -10.777 1.00 93.81 753 VAL A C 1
ATOM 6034 O O . VAL A 1 753 ? 36.144 -2.699 -9.641 1.00 93.81 753 VAL A O 1
ATOM 6037 N N . ASN A 1 754 ? 36.530 -2.741 -11.833 1.00 93.94 754 ASN A N 1
ATOM 6038 C CA . ASN A 1 754 ? 37.895 -3.266 -11.702 1.00 93.94 754 ASN A CA 1
ATOM 6039 C C . ASN A 1 754 ? 38.952 -2.205 -11.341 1.00 93.94 754 ASN A C 1
ATOM 6041 O O . ASN A 1 754 ? 40.115 -2.556 -11.122 1.00 93.94 754 ASN A O 1
ATOM 6045 N N . LYS A 1 755 ? 38.587 -0.920 -11.240 1.00 93.38 755 LYS A N 1
ATOM 6046 C CA . LYS A 1 755 ? 39.509 0.121 -10.767 1.00 93.38 755 LYS A CA 1
ATOM 6047 C C . LYS A 1 755 ? 39.909 -0.119 -9.300 1.00 93.38 755 LYS A C 1
ATOM 6049 O O . LYS A 1 755 ? 39.192 -0.758 -8.519 1.00 93.38 755 LYS A O 1
ATOM 6054 N N . ARG A 1 756 ? 41.107 0.343 -8.921 1.00 87.75 756 ARG A N 1
ATOM 6055 C CA . ARG A 1 756 ? 41.683 0.099 -7.580 1.00 87.75 756 ARG A CA 1
ATOM 6056 C C . ARG A 1 756 ? 41.065 0.981 -6.493 1.00 87.75 756 ARG A C 1
ATOM 6058 O O . ARG A 1 756 ? 40.990 0.549 -5.349 1.00 87.75 756 ARG A O 1
ATOM 6065 N N . ASP A 1 757 ? 40.658 2.188 -6.862 1.00 89.62 757 ASP A N 1
ATOM 6066 C CA . ASP A 1 757 ? 40.033 3.212 -6.022 1.00 89.62 757 ASP A CA 1
ATOM 6067 C C . ASP A 1 757 ? 38.558 2.914 -5.708 1.00 89.62 757 ASP A C 1
ATOM 6069 O O . ASP A 1 757 ? 38.129 3.181 -4.588 1.00 89.62 757 ASP A O 1
ATOM 6073 N N . VAL A 1 758 ? 37.819 2.270 -6.621 1.00 93.50 758 VAL A N 1
ATOM 6074 C CA . VAL A 1 758 ? 36.433 1.824 -6.381 1.00 93.50 758 VAL A CA 1
ATOM 6075 C C . VAL A 1 758 ? 36.383 0.725 -5.312 1.00 93.50 758 VAL A C 1
ATOM 6077 O O . VAL A 1 758 ? 37.041 -0.313 -5.435 1.00 93.50 758 VAL A O 1
ATOM 6080 N N . LYS A 1 759 ? 35.561 0.915 -4.279 1.00 94.06 759 LYS A N 1
ATOM 6081 C CA . LYS A 1 759 ? 35.322 -0.026 -3.172 1.00 94.06 759 LYS A CA 1
ATOM 6082 C C . LYS A 1 759 ? 33.861 -0.452 -3.088 1.00 94.06 759 LYS A C 1
ATOM 6084 O O . LYS A 1 759 ? 33.608 -1.627 -2.825 1.00 94.06 759 LYS A O 1
ATOM 6089 N N . LYS A 1 760 ? 32.932 0.476 -3.334 1.00 96.00 760 LYS A N 1
ATOM 6090 C CA . LYS A 1 760 ? 31.492 0.308 -3.139 1.00 96.00 760 LYS A CA 1
ATOM 6091 C C . LYS A 1 760 ? 30.678 0.795 -4.335 1.00 96.00 760 LYS A C 1
ATOM 6093 O O . LYS A 1 760 ? 30.848 1.916 -4.810 1.00 96.00 760 LYS A O 1
ATOM 6098 N N . VAL A 1 761 ? 29.754 -0.050 -4.785 1.00 97.75 761 VAL A N 1
ATOM 6099 C CA . VAL A 1 761 ? 28.887 0.175 -5.946 1.00 97.75 761 VAL A CA 1
ATOM 6100 C C . VAL A 1 761 ? 27.425 0.145 -5.503 1.00 97.75 761 VAL A C 1
ATOM 6102 O O . VAL A 1 761 ? 26.971 -0.826 -4.897 1.00 97.75 761 VAL A O 1
ATOM 6105 N N . TRP A 1 762 ? 26.678 1.201 -5.818 1.00 97.69 762 TRP A N 1
ATOM 6106 C CA . TRP A 1 762 ? 25.231 1.281 -5.633 1.00 97.69 762 TRP A CA 1
ATOM 6107 C C . TRP A 1 762 ? 24.521 0.804 -6.904 1.00 97.69 762 TRP A C 1
ATOM 6109 O O . TRP A 1 762 ? 24.798 1.298 -7.999 1.00 97.69 762 TRP A O 1
ATOM 6119 N N . ILE A 1 763 ? 23.595 -0.144 -6.751 1.00 96.62 763 ILE A N 1
ATOM 6120 C CA . ILE A 1 763 ? 22.682 -0.614 -7.805 1.00 96.62 763 ILE A CA 1
ATOM 6121 C C . ILE A 1 763 ? 21.210 -0.592 -7.335 1.00 96.62 763 ILE A C 1
ATOM 6123 O O . ILE A 1 763 ? 20.957 -0.766 -6.138 1.00 96.62 763 ILE A O 1
ATOM 6127 N N . PRO A 1 764 ? 20.222 -0.431 -8.238 1.00 93.88 764 PRO A N 1
ATOM 6128 C CA . PRO A 1 764 ? 18.802 -0.508 -7.888 1.00 93.88 764 PRO A CA 1
ATOM 6129 C C . PRO A 1 764 ? 18.373 -1.915 -7.439 1.00 93.88 764 PRO A C 1
ATOM 6131 O O . PRO A 1 764 ? 18.992 -2.928 -7.783 1.00 93.88 764 PRO A O 1
ATOM 6134 N N . PHE A 1 765 ? 17.252 -2.013 -6.717 1.00 89.62 765 PHE A N 1
ATOM 6135 C CA . PHE A 1 765 ? 16.649 -3.305 -6.351 1.00 89.62 765 PHE A CA 1
ATOM 6136 C C . PHE A 1 765 ? 16.225 -4.147 -7.566 1.00 89.62 765 PHE A C 1
ATOM 6138 O O . PHE A 1 765 ? 16.203 -5.374 -7.478 1.00 89.62 765 PHE A O 1
ATOM 6145 N N . GLN A 1 766 ? 15.895 -3.484 -8.671 1.00 90.44 766 GLN A N 1
ATOM 6146 C CA . GLN A 1 766 ? 15.467 -4.057 -9.941 1.00 90.44 766 GLN A CA 1
ATOM 6147 C C . GLN A 1 766 ? 16.651 -4.553 -10.785 1.00 90.44 766 GLN A C 1
ATOM 6149 O O . GLN A 1 766 ? 16.439 -5.369 -11.671 1.00 90.44 766 GLN A O 1
ATOM 6154 N N . CYS A 1 767 ? 17.886 -4.124 -10.479 1.00 94.12 767 CYS A N 1
ATOM 6155 C CA . CYS A 1 767 ? 19.097 -4.437 -11.243 1.00 94.12 767 CYS A CA 1
ATOM 6156 C C . CYS A 1 767 ? 19.159 -5.913 -11.674 1.00 94.12 767 CYS A C 1
ATOM 6158 O O . CYS A 1 767 ? 19.078 -6.820 -10.835 1.00 94.12 767 CYS A O 1
ATOM 6160 N N . ASN A 1 768 ? 19.297 -6.147 -12.982 1.00 95.31 768 ASN A N 1
ATOM 6161 C CA . ASN A 1 768 ? 19.345 -7.492 -13.542 1.00 95.31 768 ASN A CA 1
ATOM 6162 C C . ASN A 1 768 ? 20.572 -8.290 -13.064 1.00 95.31 768 ASN A C 1
ATOM 6164 O O . ASN A 1 768 ? 21.598 -7.740 -12.643 1.00 95.31 768 ASN A O 1
ATOM 6168 N N . TYR A 1 769 ? 20.465 -9.618 -13.110 1.00 95.69 769 TYR A N 1
ATOM 6169 C CA . TYR A 1 769 ? 21.528 -10.490 -12.615 1.00 95.69 769 TYR A CA 1
ATOM 6170 C C . TYR A 1 769 ? 22.830 -10.378 -13.430 1.00 95.69 769 TYR A C 1
ATOM 6172 O O . TYR A 1 769 ? 23.911 -10.538 -12.863 1.00 95.69 769 TYR A O 1
ATOM 6180 N N . ALA A 1 770 ? 22.761 -10.048 -14.725 1.00 95.31 770 ALA A N 1
ATOM 6181 C CA . ALA A 1 770 ? 23.946 -9.885 -15.570 1.00 95.31 770 ALA A CA 1
ATOM 6182 C C . ALA A 1 770 ? 24.857 -8.743 -15.083 1.00 95.31 770 ALA A C 1
ATOM 6184 O O . ALA A 1 770 ? 26.070 -8.928 -14.990 1.00 95.31 770 ALA A O 1
ATOM 6185 N N . ILE A 1 771 ? 24.275 -7.596 -14.713 1.00 95.62 771 ILE A N 1
ATOM 6186 C CA . ILE A 1 771 ? 25.004 -6.460 -14.128 1.00 95.62 771 ILE A CA 1
ATOM 6187 C C . ILE A 1 771 ? 25.487 -6.811 -12.718 1.00 95.62 771 ILE A C 1
ATOM 6189 O O . ILE A 1 771 ? 26.652 -6.593 -12.397 1.00 95.62 771 ILE A O 1
ATOM 6193 N N . TYR A 1 772 ? 24.624 -7.396 -11.881 1.00 96.25 772 TYR A N 1
ATOM 6194 C CA . TYR A 1 772 ? 24.984 -7.785 -10.513 1.00 96.25 772 TYR A CA 1
ATOM 6195 C C . TYR A 1 772 ? 26.211 -8.710 -10.471 1.00 96.25 772 TYR A C 1
ATOM 6197 O O . TYR A 1 772 ? 27.144 -8.475 -9.707 1.00 96.25 772 TYR A O 1
ATOM 6205 N N . LYS A 1 773 ? 26.235 -9.742 -11.325 1.00 94.88 773 LYS A N 1
ATOM 6206 C CA . LYS A 1 773 ? 27.281 -10.775 -11.349 1.00 94.88 773 LYS A CA 1
ATOM 6207 C C . LYS A 1 773 ? 28.676 -10.224 -11.673 1.00 94.88 773 LYS A C 1
ATOM 6209 O O . LYS A 1 773 ? 29.663 -10.803 -11.224 1.00 94.88 773 LYS A O 1
ATOM 6214 N N . VAL A 1 774 ? 28.781 -9.151 -12.461 1.00 95.25 774 VAL A N 1
ATOM 6215 C CA . VAL A 1 774 ? 30.086 -8.587 -12.857 1.00 95.25 774 VAL A CA 1
ATOM 6216 C C . VAL A 1 774 ? 30.693 -7.644 -11.813 1.00 95.25 774 VAL A C 1
ATOM 6218 O O . VAL A 1 774 ? 31.844 -7.238 -11.963 1.00 95.25 774 VAL A O 1
ATOM 6221 N N . ILE A 1 775 ? 29.962 -7.309 -10.744 1.00 94.94 775 ILE A N 1
ATOM 6222 C CA . ILE A 1 775 ? 30.451 -6.433 -9.676 1.00 94.94 775 ILE A CA 1
ATOM 6223 C C . ILE A 1 775 ? 31.242 -7.258 -8.653 1.00 94.94 775 ILE A C 1
ATOM 6225 O O . ILE A 1 775 ? 30.690 -8.035 -7.882 1.00 94.94 775 ILE A O 1
ATOM 6229 N N . THR A 1 776 ? 32.559 -7.051 -8.617 1.00 91.69 776 THR A N 1
ATOM 6230 C CA . THR A 1 776 ? 33.515 -7.743 -7.726 1.00 91.69 776 THR A CA 1
ATOM 6231 C C . THR A 1 776 ? 33.791 -6.995 -6.410 1.00 91.69 776 THR A C 1
ATOM 6233 O O . THR A 1 776 ? 34.729 -7.322 -5.683 1.00 91.69 776 THR A O 1
ATOM 6236 N N . LYS A 1 777 ? 33.003 -5.954 -6.121 1.00 93.56 777 LYS A N 1
ATOM 6237 C CA . LYS A 1 777 ? 33.199 -4.956 -5.053 1.00 93.56 777 LYS A CA 1
ATOM 6238 C C . LYS A 1 777 ? 32.067 -5.022 -4.017 1.00 93.56 777 LYS A C 1
ATOM 6240 O O . LYS A 1 777 ? 31.147 -5.820 -4.169 1.00 93.56 777 LYS A O 1
ATOM 6245 N N . GLU A 1 778 ? 32.106 -4.192 -2.969 1.00 95.44 778 GLU A N 1
ATOM 6246 C CA . GLU A 1 778 ? 30.974 -4.076 -2.035 1.00 95.44 778 GLU A CA 1
ATOM 6247 C C . GLU A 1 778 ? 29.734 -3.579 -2.796 1.00 95.44 778 GLU A C 1
ATOM 6249 O O . GLU A 1 778 ? 29.787 -2.549 -3.468 1.00 95.44 778 GLU A O 1
ATOM 6254 N N . ILE A 1 779 ? 28.616 -4.300 -2.694 1.00 95.62 779 ILE A N 1
ATOM 6255 C CA . ILE A 1 779 ? 27.349 -3.921 -3.328 1.00 95.62 779 ILE A CA 1
ATOM 6256 C C . ILE A 1 779 ? 26.425 -3.316 -2.274 1.00 95.62 779 ILE A C 1
ATOM 6258 O O . ILE A 1 779 ? 26.067 -3.982 -1.304 1.00 95.62 779 ILE A O 1
ATOM 6262 N N . TYR A 1 780 ? 25.964 -2.088 -2.508 1.00 94.56 780 TYR A N 1
ATOM 6263 C CA . TYR A 1 780 ? 24.749 -1.577 -1.882 1.00 94.56 780 TYR A CA 1
ATOM 6264 C C . TYR A 1 780 ? 23.594 -1.684 -2.882 1.00 94.56 780 TYR A C 1
ATOM 6266 O O . TYR A 1 780 ? 23.554 -0.963 -3.879 1.00 94.56 780 TYR A O 1
ATOM 6274 N N . GLN A 1 781 ? 22.661 -2.604 -2.632 1.00 92.81 781 GLN A N 1
ATOM 6275 C CA . GLN A 1 781 ? 21.468 -2.764 -3.458 1.00 92.81 781 GLN A CA 1
ATOM 6276 C C . GLN A 1 781 ? 20.263 -2.124 -2.761 1.00 92.81 781 GLN A C 1
ATOM 6278 O O . GLN A 1 781 ? 19.891 -2.546 -1.669 1.00 92.81 781 GLN A O 1
ATOM 6283 N N . GLY A 1 782 ? 19.655 -1.116 -3.389 1.00 91.31 782 GLY A N 1
ATOM 6284 C CA . GLY A 1 782 ? 18.523 -0.382 -2.817 1.00 91.31 782 GLY A CA 1
ATOM 6285 C C . GLY A 1 782 ? 17.950 0.681 -3.749 1.00 91.31 782 GLY A C 1
ATOM 6286 O O . GLY A 1 782 ? 18.565 0.991 -4.769 1.00 91.31 782 GLY A O 1
ATOM 6287 N N . ASN A 1 783 ? 16.793 1.253 -3.389 1.00 92.25 783 ASN A N 1
ATOM 6288 C CA . ASN A 1 783 ? 16.200 2.410 -4.080 1.00 92.25 783 ASN A CA 1
ATOM 6289 C C . ASN A 1 783 ? 17.276 3.486 -4.301 1.00 92.25 783 ASN A C 1
ATOM 6291 O O . ASN A 1 783 ? 17.975 3.851 -3.355 1.00 92.25 783 ASN A O 1
ATOM 6295 N N . THR A 1 784 ? 17.457 3.951 -5.538 1.00 94.94 784 THR A N 1
ATOM 6296 C CA . THR A 1 784 ? 18.504 4.931 -5.870 1.00 94.94 784 THR A CA 1
ATOM 6297 C C . THR A 1 784 ? 18.121 6.333 -5.371 1.00 94.94 784 THR A C 1
ATOM 6299 O O . THR A 1 784 ? 16.947 6.587 -5.076 1.00 94.94 784 THR A O 1
ATOM 6302 N N . PRO A 1 785 ? 19.064 7.294 -5.328 1.00 95.44 785 PRO A N 1
ATOM 6303 C CA . PRO A 1 785 ? 18.720 8.682 -5.040 1.00 95.44 785 PRO A CA 1
ATOM 6304 C C . PRO A 1 785 ? 17.726 9.259 -6.056 1.00 95.44 785 PRO A C 1
ATOM 6306 O O . PRO A 1 785 ? 16.803 9.964 -5.662 1.00 95.44 785 PRO A O 1
ATOM 6309 N N . ALA A 1 786 ? 17.867 8.917 -7.343 1.00 96.31 786 ALA A N 1
ATOM 6310 C CA . ALA A 1 786 ? 16.963 9.372 -8.398 1.00 96.31 786 ALA A CA 1
ATOM 6311 C C . ALA A 1 786 ? 15.540 8.823 -8.204 1.00 96.31 786 ALA A C 1
ATOM 6313 O O . ALA A 1 786 ? 14.585 9.589 -8.300 1.00 96.31 786 ALA A O 1
ATOM 6314 N N . ALA A 1 787 ? 15.395 7.540 -7.848 1.00 94.94 787 ALA A N 1
ATOM 6315 C CA . ALA A 1 787 ? 14.099 6.923 -7.560 1.00 94.94 787 ALA A CA 1
ATOM 6316 C C . ALA A 1 787 ? 13.377 7.585 -6.377 1.00 94.94 787 ALA A C 1
ATOM 6318 O O . ALA A 1 787 ? 12.189 7.881 -6.464 1.00 94.94 787 ALA A O 1
ATOM 6319 N N . LEU A 1 788 ? 14.097 7.862 -5.285 1.00 94.44 788 LEU A N 1
ATOM 6320 C CA . LEU A 1 788 ? 13.526 8.522 -4.107 1.00 94.44 788 LEU A CA 1
ATOM 6321 C C . LEU A 1 788 ? 13.151 9.985 -4.394 1.00 94.44 788 LEU A C 1
ATOM 6323 O O . LEU A 1 788 ? 12.113 10.462 -3.941 1.00 94.44 788 LEU A O 1
ATOM 6327 N N . LYS A 1 789 ? 13.983 10.695 -5.164 1.00 95.56 789 LYS A N 1
ATOM 6328 C CA . LYS A 1 789 ? 13.834 12.135 -5.410 1.00 95.56 789 LYS A CA 1
ATOM 6329 C C . LYS A 1 789 ? 12.823 12.485 -6.490 1.00 95.56 789 LYS A C 1
ATOM 6331 O O . LYS A 1 789 ? 12.148 13.492 -6.339 1.00 95.56 789 LYS A O 1
ATOM 6336 N N . LYS A 1 790 ? 12.654 11.655 -7.523 1.00 95.81 790 LYS A N 1
ATOM 6337 C CA . LYS A 1 790 ? 11.558 11.830 -8.492 1.00 95.81 790 LYS A CA 1
ATOM 6338 C C . LYS A 1 790 ? 10.188 11.520 -7.891 1.00 95.81 790 LYS A C 1
ATOM 6340 O O . LYS A 1 790 ? 9.178 12.051 -8.349 1.00 95.81 790 LYS A O 1
ATOM 6345 N N . PHE A 1 791 ? 10.145 10.677 -6.857 1.00 95.25 791 PHE A N 1
ATOM 6346 C CA . PHE A 1 791 ? 8.893 10.290 -6.222 1.00 95.25 791 PHE A CA 1
ATOM 6347 C C . PHE A 1 791 ? 8.261 11.441 -5.416 1.00 95.25 791 PHE A C 1
ATOM 6349 O O . PHE A 1 791 ? 7.056 11.667 -5.532 1.00 95.25 791 PHE A O 1
ATOM 6356 N N . GLN A 1 792 ? 9.075 12.226 -4.699 1.00 95.44 792 GLN A N 1
ATOM 6357 C CA . GLN A 1 792 ? 8.665 13.469 -4.029 1.00 95.44 792 GLN A CA 1
ATOM 6358 C C . GLN A 1 792 ? 8.643 14.647 -5.019 1.00 95.44 792 GLN A C 1
ATOM 6360 O O . GLN A 1 792 ? 9.685 15.206 -5.356 1.00 95.44 792 GLN A O 1
ATOM 6365 N N . LYS A 1 793 ? 7.454 15.042 -5.484 1.00 97.81 793 LYS A N 1
ATOM 6366 C CA . LYS A 1 793 ? 7.293 16.055 -6.538 1.00 97.81 793 LYS A CA 1
ATOM 6367 C C . LYS A 1 793 ? 7.670 17.453 -6.040 1.00 97.81 793 LYS A C 1
ATOM 6369 O O . LYS A 1 793 ? 7.152 17.929 -5.027 1.00 97.81 793 LYS A O 1
ATOM 6374 N N . ASN A 1 794 ? 8.532 18.157 -6.771 1.00 97.75 794 ASN A N 1
ATOM 6375 C CA . ASN A 1 794 ? 8.878 19.544 -6.445 1.00 97.75 794 ASN A CA 1
ATOM 6376 C C . ASN A 1 794 ? 7.726 20.517 -6.800 1.00 97.75 794 ASN A C 1
ATOM 6378 O O . ASN A 1 794 ? 6.836 20.139 -7.561 1.00 97.75 794 ASN A O 1
ATOM 6382 N N . PRO A 1 795 ? 7.702 21.768 -6.292 1.00 98.31 795 PRO A N 1
ATOM 6383 C CA . PRO A 1 795 ? 6.565 22.678 -6.478 1.00 98.31 795 PRO A CA 1
ATOM 6384 C C . PRO A 1 795 ? 6.133 22.905 -7.938 1.00 98.31 795 PRO A C 1
ATOM 6386 O O . PRO A 1 795 ? 4.939 23.064 -8.198 1.00 98.31 795 PRO A O 1
ATOM 6389 N N . THR A 1 796 ? 7.068 22.872 -8.893 1.00 98.56 796 THR A N 1
ATOM 6390 C CA . THR A 1 796 ? 6.762 22.974 -10.328 1.00 98.56 796 THR A CA 1
ATOM 6391 C C . THR A 1 796 ? 6.068 21.712 -10.837 1.00 98.56 796 THR A C 1
ATOM 6393 O O . THR A 1 796 ? 5.009 21.816 -11.453 1.00 98.56 796 THR A O 1
ATOM 6396 N N . GLU A 1 797 ? 6.595 20.526 -10.513 1.00 98.62 797 GLU A N 1
ATOM 6397 C CA . GLU A 1 797 ? 5.979 19.231 -10.852 1.00 98.62 797 GLU A CA 1
ATOM 6398 C C . GLU A 1 797 ? 4.582 19.090 -10.213 1.00 98.62 797 GLU A C 1
ATOM 6400 O O . GLU A 1 797 ? 3.644 18.637 -10.866 1.00 98.62 797 GLU A O 1
ATOM 6405 N N . GLN A 1 798 ? 4.396 19.545 -8.967 1.00 98.62 798 GLN A N 1
ATOM 6406 C CA . GLN A 1 798 ? 3.090 19.552 -8.293 1.00 98.62 798 GLN A CA 1
ATOM 6407 C C . GLN A 1 798 ? 2.067 20.441 -9.012 1.00 98.62 798 GLN A C 1
ATOM 6409 O O . GLN A 1 798 ? 0.906 20.059 -9.175 1.00 98.62 798 GLN A O 1
ATOM 6414 N N . GLN A 1 799 ? 2.462 21.653 -9.419 1.00 98.69 799 GLN A N 1
ATOM 6415 C CA . GLN A 1 799 ? 1.562 22.555 -10.136 1.00 98.69 799 GLN A CA 1
ATOM 6416 C C . GLN A 1 799 ? 1.275 22.050 -11.554 1.00 98.69 799 GLN A C 1
ATOM 6418 O O . GLN A 1 799 ? 0.135 22.147 -12.009 1.00 98.69 799 GLN A O 1
ATOM 6423 N N . GLY A 1 800 ? 2.273 21.468 -12.221 1.00 98.56 800 GLY A N 1
ATOM 6424 C CA . GLY A 1 800 ? 2.115 20.792 -13.504 1.00 98.56 800 GLY A CA 1
ATOM 6425 C C . GLY A 1 800 ? 1.102 19.650 -13.433 1.00 98.56 800 GLY A C 1
ATOM 6426 O O . GLY A 1 800 ? 0.136 19.642 -14.191 1.00 98.56 800 GLY A O 1
ATOM 6427 N N . LEU A 1 801 ? 1.220 18.763 -12.440 1.00 98.62 801 LEU A N 1
ATOM 6428 C CA . LEU A 1 801 ? 0.264 17.675 -12.218 1.00 98.62 801 LEU A CA 1
ATOM 6429 C C . LEU A 1 801 ? -1.157 18.201 -11.968 1.00 98.62 801 LEU A C 1
ATOM 6431 O O . LEU A 1 801 ? -2.095 17.725 -12.609 1.00 98.62 801 LEU A O 1
ATOM 6435 N N . ARG A 1 802 ? -1.340 19.227 -11.120 1.00 98.69 802 ARG A N 1
ATOM 6436 C CA . ARG A 1 802 ? -2.653 19.885 -10.934 1.00 98.69 802 ARG A CA 1
ATOM 6437 C C . ARG A 1 802 ? -3.211 20.458 -12.241 1.00 98.69 802 ARG A C 1
ATOM 6439 O O . ARG A 1 802 ? -4.419 20.415 -12.459 1.00 98.69 802 ARG A O 1
ATOM 6446 N N . ASN A 1 803 ? -2.357 21.005 -13.103 1.00 98.69 803 ASN A N 1
ATOM 6447 C CA . ASN A 1 803 ? -2.759 21.566 -14.390 1.00 98.69 803 ASN A CA 1
ATOM 6448 C C . ASN A 1 803 ? -3.138 20.463 -15.398 1.00 98.69 803 ASN A C 1
ATOM 6450 O O . ASN A 1 803 ? -4.170 20.582 -16.060 1.00 98.69 803 ASN A O 1
ATOM 6454 N N . ALA A 1 804 ? -2.352 19.385 -15.483 1.00 98.69 804 ALA A N 1
ATOM 6455 C CA . ALA A 1 804 ? -2.602 18.236 -16.353 1.00 98.69 804 ALA A CA 1
ATOM 6456 C C . ALA A 1 804 ? -3.954 17.580 -16.045 1.00 98.69 804 ALA A C 1
ATOM 6458 O O . ALA A 1 804 ? -4.785 17.442 -16.940 1.00 98.69 804 ALA A O 1
ATOM 6459 N N . HIS A 1 805 ? -4.241 17.306 -14.768 1.00 98.81 805 HIS A N 1
ATOM 6460 C CA . HIS A 1 805 ? -5.518 16.720 -14.346 1.00 98.81 805 HIS A CA 1
ATOM 6461 C C . HIS A 1 805 ? -6.734 17.619 -14.635 1.00 98.81 805 HIS A C 1
ATOM 6463 O O . HIS A 1 805 ? -7.834 17.107 -14.836 1.00 98.81 805 HIS A O 1
ATOM 6469 N N . LYS A 1 806 ? -6.562 18.949 -14.713 1.00 98.69 806 LYS A N 1
ATOM 6470 C CA . LYS A 1 806 ? -7.644 19.867 -15.115 1.00 98.69 806 LYS A CA 1
ATOM 6471 C C . LYS A 1 806 ? -7.972 19.774 -16.602 1.00 98.69 806 LYS A C 1
ATOM 6473 O O . LYS A 1 806 ? -9.149 19.755 -16.945 1.00 98.69 806 LYS A O 1
ATOM 6478 N N . ARG A 1 807 ? -6.963 19.682 -17.474 1.00 98.06 807 ARG A N 1
ATOM 6479 C CA . ARG A 1 807 ? -7.170 19.457 -18.919 1.00 98.06 807 ARG A CA 1
ATOM 6480 C C . ARG A 1 807 ? -7.763 18.083 -19.193 1.00 98.06 807 ARG A C 1
ATOM 6482 O O . ARG A 1 807 ? -8.732 17.959 -19.933 1.00 98.06 807 ARG A O 1
ATOM 6489 N N . ASP A 1 808 ? -7.238 17.072 -18.514 1.00 98.69 808 ASP A N 1
ATOM 6490 C CA . ASP A 1 808 ? -7.730 15.704 -18.614 1.00 98.69 808 ASP A CA 1
ATOM 6491 C C . ASP A 1 808 ? -9.208 15.590 -18.214 1.00 98.69 808 ASP A C 1
ATOM 6493 O O . ASP A 1 808 ? -10.010 15.001 -18.938 1.00 98.69 808 ASP A O 1
ATOM 6497 N N . ALA A 1 809 ? -9.598 16.263 -17.126 1.00 98.69 809 ALA A N 1
ATOM 6498 C CA . ALA A 1 809 ? -10.989 16.364 -16.708 1.00 98.69 809 ALA A CA 1
ATOM 6499 C C . ALA A 1 809 ? -11.885 17.051 -17.754 1.00 98.69 809 ALA A C 1
ATOM 6501 O O . ALA A 1 809 ? -12.989 16.566 -17.997 1.00 98.69 809 ALA A O 1
ATOM 6502 N N . VAL A 1 810 ? -11.438 18.137 -18.403 1.00 98.38 810 VAL A N 1
ATOM 6503 C CA . VAL A 1 810 ? -12.196 18.788 -19.495 1.00 98.38 810 VAL A CA 1
ATOM 6504 C C . VAL A 1 810 ? -12.414 17.819 -20.657 1.00 98.38 810 VAL A C 1
ATOM 6506 O O . VAL A 1 810 ? -13.552 17.666 -21.114 1.00 98.38 810 VAL A O 1
ATOM 6509 N N . ALA A 1 811 ? -11.362 17.122 -21.095 1.00 98.25 811 ALA A N 1
ATOM 6510 C CA . ALA A 1 811 ? -11.440 16.129 -22.163 1.00 98.25 811 ALA A CA 1
ATOM 6511 C C . ALA A 1 811 ? -12.403 14.980 -21.809 1.00 98.25 811 ALA A C 1
ATOM 6513 O O . ALA A 1 811 ? -13.317 14.685 -22.585 1.00 98.25 811 ALA A O 1
ATOM 6514 N N . LEU A 1 812 ? -12.256 14.380 -20.622 1.00 98.56 812 LEU A N 1
ATOM 6515 C CA . LEU A 1 812 ? -13.060 13.241 -20.169 1.00 98.56 812 LEU A CA 1
ATOM 6516 C C . LEU A 1 812 ? -14.529 13.615 -19.910 1.00 98.56 812 LEU A C 1
ATOM 6518 O O . LEU A 1 812 ? -15.417 12.873 -20.321 1.00 98.56 812 LEU A O 1
ATOM 6522 N N . ILE A 1 813 ? -14.820 14.771 -19.305 1.00 98.62 813 ILE A N 1
ATOM 6523 C CA . ILE A 1 813 ? -16.202 15.239 -19.084 1.00 98.62 813 ILE A CA 1
ATOM 6524 C C . ILE A 1 813 ? -16.895 15.550 -20.418 1.00 98.62 813 ILE A C 1
ATOM 6526 O O . ILE A 1 813 ? -18.041 15.149 -20.629 1.00 98.62 813 ILE A O 1
ATOM 6530 N N . THR A 1 814 ? -16.196 16.214 -21.344 1.00 98.19 814 THR A N 1
ATOM 6531 C CA . THR A 1 814 ? -16.734 16.531 -22.679 1.00 98.19 814 THR A CA 1
ATOM 6532 C C . THR A 1 814 ? -17.020 15.261 -23.479 1.00 98.19 814 THR A C 1
ATOM 6534 O O . THR A 1 814 ? -18.072 15.141 -24.110 1.00 98.19 814 THR A O 1
ATOM 6537 N N . PHE A 1 815 ? -16.111 14.288 -23.416 1.00 98.12 815 PHE A N 1
ATOM 6538 C CA . PHE A 1 815 ? -16.297 12.967 -23.999 1.00 98.12 815 PHE A CA 1
ATOM 6539 C C . PHE A 1 815 ? -17.482 12.216 -23.366 1.00 98.12 815 PHE A C 1
ATOM 6541 O O . PHE A 1 815 ? -18.376 11.779 -24.089 1.00 98.12 815 PHE A O 1
ATOM 6548 N N . ALA A 1 816 ? -17.534 12.101 -22.035 1.00 98.12 816 ALA A N 1
ATOM 6549 C CA . ALA A 1 816 ? -18.548 11.317 -21.327 1.00 98.12 816 ALA A CA 1
ATOM 6550 C C . ALA A 1 816 ? -19.970 11.847 -21.570 1.00 98.12 816 ALA A C 1
ATOM 6552 O O . ALA A 1 816 ? -20.900 11.060 -21.758 1.00 98.12 816 ALA A O 1
ATOM 6553 N N . ALA A 1 817 ? -20.129 13.171 -21.658 1.00 97.81 817 ALA A N 1
ATOM 6554 C CA . ALA A 1 817 ? -21.397 13.807 -22.001 1.00 97.81 817 ALA A CA 1
ATOM 6555 C C . ALA A 1 817 ? -21.885 13.460 -23.414 1.00 97.81 817 ALA A C 1
ATOM 6557 O O . ALA A 1 817 ? -23.078 13.237 -23.635 1.00 97.81 817 ALA A O 1
ATOM 6558 N N . ARG A 1 818 ? -20.958 13.377 -24.373 1.00 96.94 818 ARG A N 1
ATOM 6559 C CA . ARG A 1 818 ? -21.250 13.010 -25.764 1.00 96.94 818 ARG A CA 1
ATOM 6560 C C . ARG A 1 818 ? -21.519 11.514 -25.909 1.00 96.94 818 ARG A C 1
ATOM 6562 O O . ARG A 1 818 ? -22.478 11.159 -26.587 1.00 96.94 818 ARG A O 1
ATOM 6569 N N . LEU A 1 819 ? -20.749 10.663 -25.226 1.00 97.69 819 LEU A N 1
ATOM 6570 C CA . LEU A 1 819 ? -20.951 9.212 -25.207 1.00 97.69 819 LEU A CA 1
ATOM 6571 C C . LEU A 1 819 ? -22.322 8.846 -24.623 1.00 97.69 819 LEU A C 1
ATOM 6573 O O . LEU A 1 819 ? -23.071 8.103 -25.251 1.00 97.69 819 LEU A O 1
ATOM 6577 N N . GLU A 1 820 ? -22.690 9.410 -23.467 1.00 97.25 820 GLU A N 1
ATOM 6578 C CA . GLU A 1 820 ? -24.008 9.174 -22.866 1.00 97.25 820 GLU A CA 1
ATOM 6579 C C . GLU A 1 820 ? -25.141 9.601 -23.809 1.00 97.25 820 GLU A C 1
ATOM 6581 O O . GLU A 1 820 ? -26.114 8.864 -23.973 1.00 97.25 820 GLU A O 1
ATOM 6586 N N . ASN A 1 821 ? -25.013 10.763 -24.460 1.00 96.25 821 ASN A N 1
ATOM 6587 C CA . ASN A 1 821 ? -25.994 11.220 -25.439 1.00 96.25 821 ASN A CA 1
ATOM 6588 C C . ASN A 1 821 ? -26.089 10.268 -26.645 1.00 96.25 821 ASN A C 1
ATOM 6590 O O . ASN A 1 821 ? -27.195 9.927 -27.060 1.00 96.25 821 ASN A O 1
ATOM 6594 N N . GLN A 1 822 ? -24.954 9.819 -27.191 1.00 95.62 822 GLN A N 1
ATOM 6595 C CA . GLN A 1 822 ? -24.891 8.888 -28.323 1.00 95.62 822 GLN A CA 1
ATOM 6596 C C . GLN A 1 822 ? -25.570 7.550 -27.987 1.00 95.62 822 GLN A C 1
ATOM 6598 O O . GLN A 1 822 ? -26.442 7.106 -28.733 1.00 95.62 822 GLN A O 1
ATOM 6603 N N . VAL A 1 823 ? -25.237 6.957 -26.832 1.00 96.56 823 VAL A N 1
ATOM 6604 C CA . VAL A 1 823 ? -25.813 5.689 -26.350 1.00 96.56 823 VAL A CA 1
ATOM 6605 C C . VAL A 1 823 ? -27.315 5.828 -26.083 1.00 96.56 823 VAL A C 1
ATOM 6607 O O . VAL A 1 823 ? -28.103 5.030 -26.586 1.00 96.56 823 VAL A O 1
ATOM 6610 N N . LYS A 1 824 ? -27.751 6.863 -25.347 1.00 94.81 824 LYS A N 1
ATOM 6611 C CA . LYS A 1 824 ? -29.174 7.053 -24.999 1.00 94.81 824 LYS A CA 1
ATOM 6612 C C . LYS A 1 824 ? -30.072 7.375 -26.194 1.00 94.81 824 LYS A C 1
ATOM 6614 O O . LYS A 1 824 ? -31.262 7.082 -26.140 1.00 94.81 824 LYS A O 1
ATOM 6619 N N . SER A 1 825 ? -29.530 7.988 -27.246 1.00 92.88 825 SER A N 1
ATOM 6620 C CA . SER A 1 825 ? -30.288 8.332 -28.457 1.00 92.88 825 SER A CA 1
ATOM 6621 C C . SER A 1 825 ? -30.229 7.269 -29.558 1.00 92.88 825 SER A C 1
ATOM 6623 O O . SER A 1 825 ? -30.929 7.414 -30.558 1.00 92.88 825 SER A O 1
ATOM 6625 N N . GLY A 1 826 ? -29.412 6.217 -29.403 1.00 87.94 826 GLY A N 1
ATOM 6626 C CA . GLY A 1 826 ? -29.198 5.209 -30.448 1.00 87.94 826 GLY A CA 1
ATOM 6627 C C . GLY A 1 826 ? -28.582 5.788 -31.728 1.00 87.94 826 GLY A C 1
ATOM 6628 O O . GLY A 1 826 ? -28.875 5.315 -32.825 1.00 87.94 826 GLY A O 1
ATOM 6629 N N . GLN A 1 827 ? -27.782 6.855 -31.610 1.00 84.75 827 GLN A N 1
ATOM 6630 C CA . GLN A 1 827 ? -27.184 7.540 -32.759 1.00 84.75 827 GLN A CA 1
ATOM 6631 C C . GLN A 1 827 ? -26.214 6.629 -33.522 1.00 84.75 827 GLN A C 1
ATOM 6633 O O . GLN A 1 827 ? -25.422 5.905 -32.923 1.00 84.75 827 GLN A O 1
ATOM 6638 N N . PHE A 1 828 ? -26.255 6.705 -34.857 1.00 78.19 828 PHE A N 1
ATOM 6639 C CA . PHE A 1 828 ? -25.365 5.952 -35.743 1.00 78.19 828 PHE A CA 1
ATOM 6640 C C . PHE A 1 828 ? -24.152 6.804 -36.181 1.00 78.19 828 PHE A C 1
ATOM 6642 O O . PHE A 1 828 ? -24.350 7.971 -36.531 1.00 78.19 828 PHE A O 1
ATOM 6649 N N . PRO A 1 829 ? -22.918 6.256 -36.236 1.00 84.06 829 PRO A N 1
ATOM 6650 C CA . PRO A 1 829 ? -22.533 4.893 -35.855 1.00 84.06 829 PRO A CA 1
ATOM 6651 C C . PRO A 1 829 ? -22.708 4.650 -34.352 1.00 84.06 829 PRO A C 1
ATOM 6653 O O . PRO A 1 829 ? -22.503 5.561 -33.554 1.00 84.06 829 PRO A O 1
ATOM 6656 N N . VAL A 1 830 ? -23.090 3.426 -33.979 1.00 91.50 830 VAL A N 1
ATOM 6657 C CA . VAL A 1 830 ? -23.285 3.054 -32.568 1.00 91.50 830 VAL A CA 1
ATOM 6658 C C . VAL A 1 830 ? -21.981 3.177 -31.781 1.00 91.50 830 VAL A C 1
ATOM 6660 O O . VAL A 1 830 ? -20.894 2.935 -32.313 1.00 91.50 830 VAL A O 1
ATOM 6663 N N . ALA A 1 831 ? -22.085 3.540 -30.504 1.00 95.56 831 ALA A N 1
ATOM 6664 C CA . ALA A 1 831 ? -20.936 3.562 -29.615 1.00 95.56 831 ALA A CA 1
ATOM 6665 C C . ALA A 1 831 ? -20.519 2.127 -29.264 1.00 95.56 831 ALA A C 1
ATOM 6667 O O . ALA A 1 831 ? -21.277 1.374 -28.660 1.00 95.56 831 ALA A O 1
ATOM 6668 N N . THR A 1 832 ? -19.297 1.751 -29.623 1.00 97.62 832 THR A N 1
ATOM 6669 C CA . THR A 1 832 ? -18.639 0.512 -29.185 1.00 97.62 832 THR A CA 1
ATOM 6670 C C . THR A 1 832 ? -17.445 0.829 -28.291 1.00 97.62 832 THR A C 1
ATOM 6672 O O . THR A 1 832 ? -16.912 1.938 -28.366 1.00 97.62 832 THR A O 1
ATOM 6675 N N . GLU A 1 833 ? -16.975 -0.137 -27.504 1.00 98.06 833 GLU A N 1
ATOM 6676 C CA . GLU A 1 833 ? -15.801 -0.000 -26.622 1.00 98.06 833 GLU A CA 1
ATOM 6677 C C . GLU A 1 833 ? -14.579 0.612 -27.333 1.00 98.06 833 GLU A C 1
ATOM 6679 O O . GLU A 1 833 ? -14.045 1.648 -26.938 1.00 98.06 833 GLU A O 1
ATOM 6684 N N . LEU A 1 834 ? -14.176 0.031 -28.467 1.00 96.56 834 LEU A N 1
ATOM 6685 C CA . LEU A 1 834 ? -13.051 0.516 -29.266 1.00 96.56 834 LEU A CA 1
ATOM 6686 C C . LEU A 1 834 ? -13.305 1.924 -29.827 1.00 96.56 834 LEU A C 1
ATOM 6688 O O . LEU A 1 834 ? -12.383 2.733 -29.921 1.00 96.56 834 LEU A O 1
ATOM 6692 N N . SER A 1 835 ? -14.549 2.248 -30.197 1.00 96.81 835 SER A N 1
ATOM 6693 C CA . SER A 1 835 ? -14.897 3.597 -30.658 1.00 96.81 835 SER A CA 1
ATOM 6694 C C . SER A 1 835 ? -14.843 4.622 -29.521 1.00 96.81 835 SER A C 1
ATOM 6696 O O . SER A 1 835 ? -14.449 5.762 -29.750 1.00 96.81 835 SER A O 1
ATOM 6698 N N . ALA A 1 836 ? -15.210 4.219 -28.303 1.00 97.69 836 ALA A N 1
ATOM 6699 C CA . ALA A 1 836 ? -15.237 5.058 -27.117 1.00 97.69 836 ALA A CA 1
ATOM 6700 C C . ALA A 1 836 ? -13.810 5.358 -26.631 1.00 97.69 836 ALA A C 1
ATOM 6702 O O . ALA A 1 836 ? -13.482 6.523 -26.416 1.00 97.69 836 ALA A O 1
ATOM 6703 N N . ALA A 1 837 ? -12.941 4.341 -26.585 1.00 97.69 837 ALA A N 1
ATOM 6704 C CA . ALA A 1 837 ? -11.510 4.503 -26.325 1.00 97.69 837 ALA A CA 1
ATOM 6705 C C . ALA A 1 837 ? -10.856 5.494 -27.310 1.00 97.69 837 ALA A C 1
ATOM 6707 O O . ALA A 1 837 ? -10.344 6.537 -26.904 1.00 97.69 837 ALA A O 1
ATOM 6708 N N . ASN A 1 838 ? -10.977 5.236 -28.619 1.00 96.88 838 ASN A N 1
ATOM 6709 C CA . ASN A 1 838 ? -10.403 6.097 -29.661 1.00 96.88 838 ASN A CA 1
ATOM 6710 C C . ASN A 1 838 ? -10.954 7.537 -29.632 1.00 96.88 838 ASN A C 1
ATOM 6712 O O . ASN A 1 838 ? -10.234 8.492 -29.932 1.00 96.88 838 ASN A O 1
ATOM 6716 N N . GLN A 1 839 ? -12.237 7.714 -29.295 1.00 97.12 839 GLN A N 1
ATOM 6717 C CA . GLN A 1 839 ? -12.836 9.040 -29.153 1.00 97.12 839 GLN A CA 1
ATOM 6718 C C . GLN A 1 839 ? -12.234 9.805 -27.970 1.00 97.12 839 GLN A C 1
ATOM 6720 O O . GLN A 1 839 ? -11.847 10.959 -28.153 1.00 97.12 839 GLN A O 1
ATOM 6725 N N . LEU A 1 840 ? -12.120 9.189 -26.789 1.00 97.94 840 LEU A N 1
ATOM 6726 C CA . LEU A 1 840 ? -11.526 9.825 -25.611 1.00 97.94 840 LEU A CA 1
ATOM 6727 C C . LEU A 1 840 ? -10.065 10.220 -25.850 1.00 97.94 840 LEU A C 1
ATOM 6729 O O . LEU A 1 840 ? -9.683 11.358 -25.567 1.00 97.94 840 LEU A O 1
ATOM 6733 N N . ASP A 1 841 ? -9.278 9.325 -26.444 1.00 97.19 841 ASP A N 1
ATOM 6734 C CA . ASP A 1 841 ? -7.886 9.592 -26.815 1.00 97.19 841 ASP A CA 1
ATOM 6735 C C . ASP A 1 841 ? -7.799 10.787 -27.790 1.00 97.19 841 ASP A C 1
ATOM 6737 O O . ASP A 1 841 ? -6.926 11.647 -27.661 1.00 97.19 841 ASP A O 1
ATOM 6741 N N . SER A 1 842 ? -8.764 10.921 -28.713 1.00 97.50 842 SER A N 1
ATOM 6742 C CA . SER A 1 842 ? -8.889 12.088 -29.601 1.00 97.50 842 SER A CA 1
ATOM 6743 C C . SER A 1 842 ? -9.303 13.377 -28.879 1.00 97.50 842 SER A C 1
ATOM 6745 O O . SER A 1 842 ? -8.912 14.456 -29.328 1.00 97.50 842 SER A O 1
ATOM 6747 N N . PHE A 1 843 ? -10.082 13.313 -27.793 1.00 97.00 843 PHE A N 1
ATOM 6748 C CA . PHE A 1 843 ? -10.366 14.487 -26.957 1.00 97.00 843 PHE A CA 1
ATOM 6749 C C . PHE A 1 843 ? -9.111 14.925 -26.190 1.00 97.00 843 PHE A C 1
ATOM 6751 O O . PHE A 1 843 ? -8.742 16.094 -26.281 1.00 97.00 843 PHE A O 1
ATOM 6758 N N . ARG A 1 844 ? -8.395 13.995 -25.538 1.00 97.75 844 ARG A N 1
ATOM 6759 C CA . ARG A 1 844 ? -7.116 14.283 -24.857 1.00 97.75 844 ARG A CA 1
ATOM 6760 C C . ARG A 1 844 ? -6.048 14.827 -25.805 1.00 97.75 844 ARG A C 1
ATOM 6762 O O . ARG A 1 844 ? -5.357 15.777 -25.461 1.00 97.75 844 ARG A O 1
ATOM 6769 N N . GLY A 1 845 ? -5.952 14.294 -27.023 1.00 96.62 845 GLY A N 1
ATOM 6770 C CA . GLY A 1 845 ? -4.992 14.748 -28.037 1.00 96.62 845 GLY A CA 1
ATOM 6771 C C . GLY A 1 845 ? -5.192 16.186 -28.544 1.00 96.62 845 GLY A C 1
ATOM 6772 O O . GLY A 1 845 ? -4.351 16.680 -29.291 1.00 96.62 845 GLY A O 1
ATOM 6773 N N . ARG A 1 846 ? -6.287 16.866 -28.165 1.00 95.62 846 ARG A N 1
ATOM 6774 C CA . ARG A 1 846 ? -6.532 18.294 -28.458 1.00 95.62 846 ARG A CA 1
ATOM 6775 C C . ARG A 1 846 ? -6.087 19.219 -27.326 1.00 95.62 846 ARG A C 1
ATOM 6777 O O . ARG A 1 846 ? -5.964 20.420 -27.551 1.00 95.62 846 ARG A O 1
ATOM 6784 N N . GLU A 1 847 ? -5.867 18.679 -26.131 1.00 96.44 847 GLU A N 1
ATOM 6785 C CA . GLU A 1 847 ? -5.431 19.448 -24.972 1.00 96.44 847 GLU A CA 1
ATOM 6786 C C . GLU A 1 847 ? -3.969 19.878 -25.109 1.00 96.44 847 GLU A C 1
ATOM 6788 O O . GLU A 1 847 ? -3.111 19.133 -25.598 1.00 96.44 847 GLU A O 1
ATOM 6793 N N . ILE A 1 848 ? -3.658 21.090 -24.639 1.00 95.56 848 ILE A N 1
ATOM 6794 C CA . ILE A 1 848 ? -2.283 21.595 -24.691 1.00 95.56 848 ILE A CA 1
ATOM 6795 C C . ILE A 1 848 ? -1.333 20.690 -23.897 1.00 95.56 848 ILE A C 1
ATOM 6797 O O . ILE A 1 848 ? -1.689 20.105 -22.871 1.00 95.56 848 ILE A O 1
ATOM 6801 N N . TYR A 1 849 ? -0.101 20.598 -24.394 1.00 96.62 849 TYR A N 1
ATOM 6802 C CA . TYR A 1 849 ? 0.973 19.748 -23.875 1.00 96.62 849 TYR A CA 1
ATOM 6803 C C . TYR A 1 849 ? 0.731 18.231 -23.909 1.00 96.62 849 TYR A C 1
ATOM 6805 O O . TYR A 1 849 ? 1.651 17.513 -23.524 1.00 96.62 849 TYR A O 1
ATOM 6813 N N . ASN A 1 850 ? -0.407 17.719 -24.399 1.00 97.12 850 ASN A N 1
ATOM 6814 C CA . ASN A 1 850 ? -0.609 16.272 -24.535 1.00 97.12 850 ASN A CA 1
ATOM 6815 C C . ASN A 1 850 ? 0.422 15.638 -25.496 1.00 97.12 850 ASN A C 1
ATOM 6817 O O . ASN A 1 850 ? 0.837 16.249 -26.488 1.00 97.12 850 ASN A O 1
ATOM 6821 N N . ARG A 1 851 ? 0.863 14.415 -25.183 1.00 95.19 851 ARG A N 1
ATOM 6822 C CA . ARG A 1 851 ? 1.854 13.617 -25.929 1.00 95.19 851 ARG A CA 1
ATOM 6823 C C . ARG A 1 851 ? 1.423 12.152 -26.114 1.00 95.19 851 ARG A C 1
ATOM 6825 O O . ARG A 1 851 ? 2.268 11.295 -26.360 1.00 95.19 851 ARG A O 1
ATOM 6832 N N . GLY A 1 852 ? 0.122 11.874 -26.028 1.00 95.31 852 GLY A N 1
ATOM 6833 C CA . GLY A 1 852 ? -0.472 10.537 -26.110 1.00 95.31 852 GLY A CA 1
ATOM 6834 C C . GLY A 1 852 ? -1.075 10.065 -24.785 1.00 95.31 852 GLY A C 1
ATOM 6835 O O . GLY A 1 852 ? -1.229 10.846 -23.842 1.00 95.31 852 GLY A O 1
ATOM 6836 N N . THR A 1 853 ? -1.435 8.782 -24.721 1.00 96.75 853 THR A N 1
ATOM 6837 C CA . THR A 1 853 ? -1.971 8.145 -23.510 1.00 96.75 853 THR A CA 1
ATOM 6838 C C . THR A 1 853 ? -0.857 7.622 -22.601 1.00 96.75 853 THR A C 1
ATOM 6840 O O . THR A 1 853 ? 0.235 7.284 -23.068 1.00 96.75 853 THR A O 1
ATOM 6843 N N . SER A 1 854 ? -1.128 7.555 -21.297 1.00 97.12 854 SER A N 1
ATOM 6844 C CA . SER A 1 854 ? -0.202 7.028 -20.281 1.00 97.12 854 SER A CA 1
ATOM 6845 C C . SER A 1 854 ? -0.240 5.498 -20.142 1.00 97.12 854 SER A C 1
ATOM 6847 O O . SER A 1 854 ? 0.698 4.914 -19.601 1.00 97.12 854 SER A O 1
ATOM 6849 N N . PHE A 1 855 ? -1.254 4.847 -20.726 1.00 95.69 855 PHE A N 1
ATOM 6850 C CA . PHE A 1 855 ? -1.418 3.395 -20.908 1.00 95.69 855 PHE A CA 1
ATOM 6851 C C . PHE A 1 855 ? -2.480 3.134 -22.016 1.00 95.69 855 PHE A C 1
ATOM 6853 O O . PHE A 1 855 ? -2.976 4.101 -22.608 1.00 95.69 855 PHE A O 1
ATOM 6860 N N . PRO A 1 856 ? -2.815 1.884 -22.406 1.00 93.88 856 PRO A N 1
ATOM 6861 C CA . PRO A 1 856 ? -3.932 1.628 -23.319 1.00 93.88 856 PRO A CA 1
ATOM 6862 C C . PRO A 1 856 ? -5.272 1.906 -22.623 1.00 93.88 856 PRO A C 1
ATOM 6864 O O . PRO A 1 856 ? -5.566 1.262 -21.623 1.00 93.88 856 PRO A O 1
ATOM 6867 N N . THR A 1 857 ? -6.103 2.794 -23.176 1.00 96.88 857 THR A N 1
ATOM 6868 C CA . THR A 1 857 ? -7.454 3.067 -22.654 1.00 96.88 857 THR A CA 1
ATOM 6869 C C . THR A 1 857 ? -8.294 1.783 -22.578 1.00 96.88 857 THR A C 1
ATOM 6871 O O . THR A 1 857 ? -8.602 1.161 -23.600 1.00 96.88 857 THR A O 1
ATOM 6874 N N . LEU A 1 858 ? -8.685 1.401 -21.362 1.00 97.00 858 LEU A N 1
ATOM 6875 C CA . LEU A 1 858 ? -9.549 0.263 -21.070 1.00 97.00 858 LEU A CA 1
ATOM 6876 C C . LEU A 1 858 ? -11.004 0.745 -21.119 1.00 97.00 858 LEU A C 1
ATOM 6878 O O . LEU A 1 858 ? -11.494 1.429 -20.222 1.00 97.00 858 LEU A O 1
ATOM 6882 N N . SER A 1 859 ? -11.701 0.408 -22.198 1.00 98.25 859 SER A N 1
ATOM 6883 C CA . SER A 1 859 ? -13.123 0.698 -22.383 1.00 98.25 859 SER A CA 1
ATOM 6884 C C . SER A 1 859 ? -13.869 -0.628 -22.381 1.00 98.25 859 SER A C 1
ATOM 6886 O O . SER A 1 859 ? -13.615 -1.462 -23.248 1.00 98.25 859 SER A O 1
ATOM 6888 N N . ALA A 1 860 ? -14.721 -0.853 -21.380 1.00 98.19 860 ALA A N 1
ATOM 6889 C CA . ALA A 1 860 ? -15.251 -2.174 -21.066 1.00 98.19 860 ALA A CA 1
ATOM 6890 C C . ALA A 1 860 ? -16.751 -2.122 -20.730 1.00 98.19 860 ALA A C 1
ATOM 6892 O O . ALA A 1 860 ? -17.168 -1.437 -19.793 1.00 98.19 860 ALA A O 1
ATOM 6893 N N . TYR A 1 861 ? -17.576 -2.859 -21.473 1.00 98.12 861 TYR A N 1
ATOM 6894 C CA . TYR A 1 861 ? -19.026 -2.917 -21.275 1.00 98.12 861 TYR A CA 1
ATOM 6895 C C . TYR A 1 861 ? -19.485 -4.268 -20.711 1.00 98.12 861 TYR A C 1
ATOM 6897 O O . TYR A 1 861 ? -19.077 -5.334 -21.176 1.00 98.12 861 TYR A O 1
ATOM 6905 N N . GLY A 1 862 ? -20.360 -4.229 -19.702 1.00 96.81 862 GLY A N 1
ATOM 6906 C CA . GLY A 1 862 ? -20.944 -5.413 -19.073 1.00 96.81 862 GLY A CA 1
ATOM 6907 C C . GLY A 1 862 ? -19.894 -6.424 -18.611 1.00 96.81 862 GLY A C 1
ATOM 6908 O O . GLY A 1 862 ? -19.033 -6.107 -17.791 1.00 96.81 862 GLY A O 1
ATOM 6909 N N . THR A 1 863 ? -19.937 -7.644 -19.152 1.00 95.19 863 THR A N 1
ATOM 6910 C CA . THR A 1 863 ? -19.040 -8.739 -18.749 1.00 95.19 863 THR A CA 1
ATOM 6911 C C . THR A 1 863 ? -17.561 -8.442 -18.989 1.00 95.19 863 THR A C 1
ATOM 6913 O O . THR A 1 863 ? -16.721 -8.968 -18.262 1.00 95.19 863 THR A O 1
ATOM 6916 N N . ASN A 1 864 ? -17.228 -7.586 -19.962 1.00 96.25 864 ASN A N 1
ATOM 6917 C CA . ASN A 1 864 ? -15.844 -7.187 -20.220 1.00 96.25 864 ASN A CA 1
ATOM 6918 C C . ASN A 1 864 ? -15.274 -6.347 -19.067 1.00 96.25 864 ASN A C 1
ATOM 6920 O O . ASN A 1 864 ? -14.095 -6.476 -18.752 1.00 96.25 864 ASN A O 1
ATOM 6924 N N . ALA A 1 865 ? -16.105 -5.560 -18.370 1.00 96.56 865 ALA A N 1
ATOM 6925 C CA . ALA A 1 865 ? -15.669 -4.760 -17.222 1.00 96.56 865 ALA A CA 1
ATOM 6926 C C . ALA A 1 865 ? -15.220 -5.620 -16.026 1.00 96.56 865 ALA A C 1
ATOM 6928 O O . ALA A 1 865 ? -14.447 -5.153 -15.195 1.00 96.56 865 ALA A O 1
ATOM 6929 N N . ALA A 1 866 ? -15.647 -6.887 -15.949 1.00 94.00 866 ALA A N 1
ATOM 6930 C CA . ALA A 1 866 ? -15.184 -7.837 -14.936 1.00 94.00 866 ALA A CA 1
ATOM 6931 C C . ALA A 1 866 ? -13.750 -8.360 -15.185 1.00 94.00 866 ALA A C 1
ATOM 6933 O O . ALA A 1 866 ? -13.179 -9.039 -14.331 1.00 94.00 866 ALA A O 1
ATOM 6934 N N . ILE A 1 867 ? -13.158 -8.072 -16.349 1.00 92.25 867 ILE A N 1
ATOM 6935 C CA . ILE A 1 867 ? -11.763 -8.388 -16.665 1.00 92.25 867 ILE A CA 1
ATOM 6936 C C . ILE A 1 867 ? -10.937 -7.135 -16.351 1.00 92.25 867 ILE A C 1
ATOM 6938 O O . ILE A 1 867 ? -10.993 -6.146 -17.075 1.00 92.25 867 ILE A O 1
ATOM 6942 N N . ILE A 1 868 ? -10.177 -7.181 -15.251 1.00 91.12 868 ILE A N 1
ATOM 6943 C CA . ILE A 1 868 ? -9.585 -6.004 -14.581 1.00 91.12 868 ILE A CA 1
ATOM 6944 C C . ILE A 1 868 ? -8.802 -5.091 -15.544 1.00 91.12 868 ILE A C 1
ATOM 6946 O O . ILE A 1 868 ? -8.974 -3.871 -15.496 1.00 91.12 868 ILE A O 1
ATOM 6950 N N . HIS A 1 869 ? -7.998 -5.687 -16.435 1.00 89.00 869 HIS A N 1
ATOM 6951 C CA . HIS A 1 869 ? -7.209 -5.011 -17.476 1.00 89.00 869 HIS A CA 1
ATOM 6952 C C . HIS A 1 869 ? -7.735 -5.289 -18.906 1.00 89.00 869 HIS A C 1
ATOM 6954 O O . HIS A 1 869 ? -6.960 -5.573 -19.821 1.00 89.00 869 HIS A O 1
ATOM 6960 N N . TYR A 1 870 ? -9.057 -5.260 -19.116 1.00 92.19 870 TYR A N 1
ATOM 6961 C CA . TYR A 1 870 ? -9.652 -5.464 -20.443 1.00 92.19 870 TYR A CA 1
ATOM 6962 C C . TYR A 1 870 ? -9.261 -4.374 -21.450 1.00 92.19 870 TYR A C 1
ATOM 6964 O O . TYR A 1 870 ? -9.660 -3.218 -21.322 1.00 92.19 870 TYR A O 1
ATOM 6972 N N . MET A 1 871 ? -8.556 -4.767 -22.511 1.00 89.06 871 MET A N 1
ATOM 6973 C CA . MET A 1 871 ? -8.305 -3.916 -23.675 1.00 89.06 871 MET A CA 1
ATOM 6974 C C . MET A 1 871 ? -9.261 -4.303 -24.816 1.00 89.06 871 MET A C 1
ATOM 6976 O O . MET A 1 871 ? -9.227 -5.459 -25.253 1.00 89.06 871 MET A O 1
ATOM 6980 N N . PRO A 1 872 ? -10.079 -3.380 -25.355 1.00 90.75 872 PRO A N 1
ATOM 6981 C CA . PRO A 1 872 ? -10.933 -3.685 -26.495 1.00 90.75 872 PRO A CA 1
ATOM 6982 C C . PRO A 1 872 ? -10.111 -3.935 -27.764 1.00 90.75 872 PRO A C 1
ATOM 6984 O O . PRO A 1 872 ? -9.210 -3.176 -28.121 1.00 90.75 872 PRO A O 1
ATOM 6987 N N . SER A 1 873 ? -10.468 -4.993 -28.486 1.00 89.06 873 SER A N 1
ATOM 6988 C CA . SER A 1 873 ? -9.851 -5.403 -29.749 1.00 89.06 873 SER A CA 1
ATOM 6989 C C . SER A 1 873 ? -10.912 -5.543 -30.841 1.00 89.06 873 SER A C 1
ATOM 6991 O O . SER A 1 873 ? -12.094 -5.677 -30.536 1.00 89.06 873 SER A O 1
ATOM 6993 N N . LEU A 1 874 ? -10.527 -5.585 -32.122 1.00 88.88 874 LEU A N 1
ATOM 6994 C CA . LEU A 1 874 ? -11.490 -5.800 -33.219 1.00 88.88 874 LEU A CA 1
ATOM 6995 C C . LEU A 1 874 ? -12.323 -7.090 -33.064 1.00 88.88 874 LEU A C 1
ATOM 6997 O O . LEU A 1 874 ? -13.440 -7.141 -33.570 1.00 88.88 874 LEU A O 1
ATOM 7001 N N . SER A 1 875 ? -11.803 -8.109 -32.372 1.00 86.12 875 SER A N 1
ATOM 7002 C CA . SER A 1 875 ? -12.479 -9.391 -32.127 1.00 86.12 875 SER A CA 1
ATOM 7003 C C . SER A 1 875 ? -13.282 -9.452 -30.822 1.00 86.12 875 SER A C 1
ATOM 7005 O O . SER A 1 875 ? -14.066 -10.384 -30.658 1.00 86.12 875 SER A O 1
ATOM 7007 N N . THR A 1 876 ? -13.113 -8.494 -29.903 1.00 89.19 876 THR A N 1
ATOM 7008 C CA . THR A 1 876 ? -13.822 -8.448 -28.604 1.00 89.19 876 THR A CA 1
ATOM 7009 C C . THR A 1 876 ? -14.728 -7.227 -28.432 1.00 89.19 876 THR A C 1
ATOM 7011 O O . THR A 1 876 ? -15.561 -7.218 -27.535 1.00 89.19 876 THR A O 1
ATOM 7014 N N . ASN A 1 877 ? -14.580 -6.218 -29.294 1.00 94.38 877 ASN A N 1
ATOM 7015 C CA . ASN A 1 877 ? -15.302 -4.950 -29.275 1.00 94.38 877 ASN A CA 1
ATOM 7016 C C . ASN A 1 877 ? -16.827 -5.136 -29.315 1.00 94.38 877 ASN A C 1
ATOM 7018 O O . ASN A 1 877 ? -17.380 -5.485 -30.362 1.00 94.38 877 ASN A O 1
ATOM 7022 N N . VAL A 1 878 ? -17.501 -4.819 -28.207 1.00 95.88 878 VAL A N 1
ATOM 7023 C CA . VAL A 1 878 ? -18.971 -4.816 -28.126 1.00 95.88 878 VAL A CA 1
ATOM 7024 C C . VAL A 1 878 ? -19.571 -3.408 -28.169 1.00 95.88 878 VAL A C 1
ATOM 7026 O O . VAL A 1 878 ? -18.907 -2.402 -27.917 1.00 95.88 878 VAL A O 1
ATOM 7029 N N . GLU A 1 879 ? -20.856 -3.345 -28.511 1.00 97.25 879 GLU A N 1
ATOM 7030 C CA . GLU A 1 879 ? -21.693 -2.146 -28.426 1.00 97.25 879 GLU A CA 1
ATOM 7031 C C . GLU A 1 879 ? -21.970 -1.777 -26.958 1.00 97.25 879 GLU A C 1
ATOM 7033 O O . GLU A 1 879 ? -22.343 -2.637 -26.160 1.00 97.25 879 GLU A O 1
ATOM 7038 N N . ILE A 1 880 ? -21.824 -0.495 -26.619 1.00 98.00 880 ILE A N 1
ATOM 7039 C CA . ILE A 1 880 ? -22.133 0.069 -25.302 1.00 98.00 880 ILE A CA 1
ATOM 7040 C C . ILE A 1 880 ? -23.627 0.401 -25.267 1.00 98.00 880 ILE A C 1
ATOM 7042 O O . ILE A 1 880 ? -24.112 1.196 -26.074 1.00 98.00 880 ILE A O 1
ATOM 7046 N N . LYS A 1 881 ? -24.358 -0.197 -24.324 1.00 96.69 881 LYS A N 1
ATOM 7047 C CA . LYS A 1 881 ? -25.822 -0.082 -24.202 1.00 96.69 881 LYS A CA 1
ATOM 7048 C C . LYS A 1 881 ? -26.234 0.501 -22.845 1.00 96.69 881 LYS A C 1
ATOM 7050 O O . LYS A 1 881 ? -25.408 0.990 -22.076 1.00 96.69 881 LYS A O 1
ATOM 7055 N N . THR A 1 882 ? -27.539 0.530 -22.583 1.00 96.88 882 THR A N 1
ATOM 7056 C CA . THR A 1 882 ? -28.144 1.124 -21.380 1.00 96.88 882 THR A CA 1
ATOM 7057 C C . THR A 1 882 ? -28.475 0.109 -20.281 1.00 96.88 882 THR A C 1
ATOM 7059 O O . THR A 1 882 ? -28.842 0.511 -19.180 1.00 96.88 882 THR A O 1
ATOM 7062 N N . ASP A 1 883 ? -28.365 -1.188 -20.556 1.00 95.94 883 ASP A N 1
ATOM 7063 C CA . ASP A 1 883 ? -28.832 -2.292 -19.708 1.00 95.94 883 ASP A CA 1
ATOM 7064 C C . ASP A 1 883 ? -27.757 -2.892 -18.780 1.00 95.94 883 ASP A C 1
ATOM 7066 O O . ASP A 1 883 ? -28.048 -3.810 -18.014 1.00 95.94 883 ASP A O 1
ATOM 7070 N N . ASN A 1 884 ? -26.524 -2.381 -18.818 1.00 97.19 884 ASN A N 1
ATOM 7071 C CA . ASN A 1 884 ? -25.430 -2.804 -17.947 1.00 97.19 884 ASN A CA 1
ATOM 7072 C C . ASN A 1 884 ? -24.423 -1.657 -17.698 1.00 97.19 884 ASN A C 1
ATOM 7074 O O . ASN A 1 884 ? -24.523 -0.563 -18.259 1.00 97.19 884 ASN A O 1
ATOM 7078 N N . MET A 1 885 ? -23.446 -1.903 -16.824 1.00 98.00 885 MET A N 1
ATOM 7079 C CA . MET A 1 885 ? -22.364 -0.974 -16.506 1.00 98.00 885 MET A CA 1
ATOM 7080 C C . MET A 1 885 ? -21.371 -0.805 -17.658 1.00 98.00 885 MET A C 1
ATOM 7082 O O . MET A 1 885 ? -21.073 -1.741 -18.402 1.00 98.00 885 MET A O 1
ATOM 7086 N N . TYR A 1 886 ? -20.799 0.392 -17.729 1.00 98.56 886 TYR A N 1
ATOM 7087 C CA . TYR A 1 886 ? -19.693 0.749 -18.606 1.00 98.56 886 TYR A CA 1
ATOM 7088 C C . TYR A 1 886 ? -18.522 1.265 -17.762 1.00 98.56 886 TYR A C 1
ATOM 7090 O O . TYR A 1 886 ? -18.634 2.315 -17.128 1.00 98.56 886 TYR A O 1
ATOM 7098 N N . LEU A 1 887 ? -17.417 0.522 -17.732 1.00 98.75 887 LEU A N 1
ATOM 7099 C CA . LEU A 1 887 ? -16.176 0.899 -17.058 1.00 98.75 887 LEU A CA 1
ATOM 7100 C C . LEU A 1 887 ? -15.225 1.519 -18.081 1.00 98.75 887 LEU A C 1
ATOM 7102 O O . LEU A 1 887 ? -15.035 0.993 -19.179 1.00 98.75 887 LEU A O 1
ATOM 7106 N N . LEU A 1 888 ? -14.640 2.653 -17.710 1.00 98.50 888 LEU A N 1
ATOM 7107 C CA . LEU A 1 888 ? -13.695 3.389 -18.529 1.00 98.50 888 LEU A CA 1
ATOM 7108 C C . LEU A 1 888 ? -12.514 3.827 -17.675 1.00 98.50 888 LEU A C 1
ATOM 7110 O O . LEU A 1 888 ? -12.663 4.704 -16.825 1.00 98.50 888 LEU A O 1
ATOM 7114 N N . ASP A 1 889 ? -11.366 3.224 -17.940 1.00 98.75 889 ASP A N 1
ATOM 7115 C CA . ASP A 1 889 ? -10.088 3.511 -17.302 1.00 98.75 889 ASP A CA 1
ATOM 7116 C C . ASP A 1 889 ? -9.079 3.979 -18.351 1.00 98.75 889 ASP A C 1
ATOM 7118 O O . ASP A 1 889 ? -8.956 3.383 -19.425 1.00 98.75 889 ASP A O 1
ATOM 7122 N N . SER A 1 890 ? -8.447 5.125 -18.105 1.00 98.62 890 SER A N 1
ATOM 7123 C CA . SER A 1 890 ? -7.682 5.828 -19.127 1.00 98.62 890 SER A CA 1
ATOM 7124 C C . SER A 1 890 ? -6.895 7.024 -18.586 1.00 98.62 890 SER A C 1
ATOM 7126 O O . SER A 1 890 ? -7.409 7.808 -17.786 1.00 98.62 890 SER A O 1
ATOM 7128 N N . GLY A 1 891 ? -5.723 7.286 -19.162 1.00 98.31 891 GLY A N 1
ATOM 7129 C CA . GLY A 1 891 ? -4.889 8.424 -18.783 1.00 98.31 891 GLY A CA 1
ATOM 7130 C C . GLY A 1 891 ? -4.092 9.038 -19.936 1.00 98.31 891 GLY A C 1
ATOM 7131 O O . GLY A 1 891 ? -4.043 8.514 -21.053 1.00 98.31 891 GLY A O 1
ATOM 7132 N N . GLY A 1 892 ? -3.470 10.185 -19.671 1.00 98.19 892 GLY A N 1
ATOM 7133 C CA . GLY A 1 892 ? -2.732 11.001 -20.631 1.00 98.19 892 GLY A CA 1
ATOM 7134 C C . GLY A 1 892 ? -1.314 11.340 -20.170 1.00 98.19 892 GLY A C 1
ATOM 7135 O O . GLY A 1 892 ? -1.054 11.573 -18.991 1.00 98.19 892 GLY A O 1
ATOM 7136 N N . GLN A 1 893 ? -0.392 11.420 -21.127 1.00 98.06 893 GLN A N 1
ATOM 7137 C CA . GLN A 1 893 ? 0.927 12.019 -20.933 1.00 98.06 893 GLN A CA 1
ATOM 7138 C C . GLN A 1 893 ? 0.871 13.489 -21.357 1.00 98.06 893 GLN A C 1
ATOM 7140 O O . GLN A 1 893 ? 0.528 13.785 -22.503 1.00 98.06 893 GLN A O 1
ATOM 7145 N N . TYR A 1 894 ? 1.241 14.408 -20.470 1.00 98.19 894 TYR A N 1
ATOM 7146 C CA . TYR A 1 894 ? 1.378 15.839 -20.745 1.00 98.19 894 TYR A CA 1
ATOM 7147 C C . TYR A 1 894 ? 2.788 16.292 -20.360 1.00 98.19 894 TYR A C 1
ATOM 7149 O O . TYR A 1 894 ? 3.355 15.744 -19.422 1.00 98.19 894 TYR A O 1
ATOM 7157 N N . LEU A 1 895 ? 3.360 17.306 -21.022 1.00 97.12 895 LEU A N 1
ATOM 7158 C CA . LEU A 1 895 ? 4.714 17.794 -20.680 1.00 97.12 895 LEU A CA 1
ATOM 7159 C C . LEU A 1 895 ? 4.883 18.183 -19.200 1.00 97.12 895 LEU A C 1
ATOM 7161 O O . LEU A 1 895 ? 5.985 18.106 -18.667 1.00 97.12 895 LEU A O 1
ATOM 7165 N N . ASP A 1 896 ? 3.800 18.603 -18.549 1.00 97.56 896 ASP A N 1
ATOM 7166 C CA . ASP A 1 896 ? 3.749 19.030 -17.154 1.00 97.56 896 ASP A CA 1
ATOM 7167 C C . ASP A 1 896 ? 3.162 17.977 -16.191 1.00 97.56 896 ASP A C 1
ATOM 7169 O O . ASP A 1 896 ? 3.105 18.231 -14.991 1.00 97.56 896 ASP A O 1
ATOM 7173 N N . GLY A 1 897 ? 2.761 16.785 -16.652 1.00 98.00 897 GLY A N 1
ATOM 7174 C CA . GLY A 1 897 ? 2.228 15.751 -15.760 1.00 98.00 897 GLY A CA 1
ATOM 7175 C C . GLY A 1 897 ? 1.731 14.477 -16.446 1.00 98.00 897 GLY A C 1
ATOM 7176 O O . GLY A 1 897 ? 1.423 14.465 -17.632 1.00 98.00 897 GLY A O 1
ATOM 7177 N N . THR A 1 898 ? 1.614 13.403 -15.668 1.00 98.75 898 THR A N 1
ATOM 7178 C CA . THR A 1 898 ? 0.928 12.165 -16.080 1.00 98.75 898 THR A CA 1
ATOM 7179 C C . THR A 1 898 ? -0.442 12.140 -15.410 1.00 98.75 898 THR A C 1
ATOM 7181 O O . THR A 1 898 ? -0.553 12.562 -14.256 1.00 98.75 898 THR A O 1
ATOM 7184 N N . THR A 1 899 ? -1.472 11.673 -16.108 1.00 98.81 899 THR A N 1
ATOM 7185 C CA . THR A 1 899 ? -2.812 11.472 -15.543 1.00 98.81 899 THR A CA 1
ATOM 7186 C C . THR A 1 899 ? -3.215 10.011 -15.606 1.00 98.81 899 THR A C 1
ATOM 7188 O O . THR A 1 899 ? -2.760 9.264 -16.479 1.00 98.81 899 THR A O 1
ATOM 7191 N N . ASP A 1 900 ? -4.085 9.646 -14.673 1.00 98.75 900 ASP A N 1
ATOM 7192 C CA . ASP A 1 900 ? -4.748 8.355 -14.596 1.00 98.75 900 ASP A CA 1
ATOM 7193 C C . ASP A 1 900 ? -6.133 8.540 -13.941 1.00 98.75 900 ASP A C 1
ATOM 7195 O O . ASP A 1 900 ? -6.304 9.430 -13.091 1.00 98.75 900 ASP A O 1
ATOM 7199 N N . VAL A 1 901 ? -7.149 7.824 -14.431 1.00 98.81 901 VAL A N 1
ATOM 7200 C CA . VAL A 1 901 ? -8.551 7.975 -14.008 1.00 98.81 901 VAL A CA 1
ATOM 7201 C C . VAL A 1 901 ? -9.476 6.895 -14.584 1.00 98.81 901 VAL A C 1
ATOM 7203 O O . VAL A 1 901 ? -9.907 6.946 -15.740 1.00 98.81 901 VAL A O 1
ATOM 7206 N N . THR A 1 902 ? -9.965 6.041 -13.689 1.00 98.88 902 THR A N 1
ATOM 7207 C CA . THR A 1 902 ? -11.152 5.210 -13.906 1.00 98.88 902 THR A CA 1
ATOM 7208 C C . THR A 1 902 ? -12.470 5.860 -13.463 1.00 98.88 902 THR A C 1
ATOM 7210 O O . THR A 1 902 ? -12.622 6.372 -12.345 1.00 98.88 902 THR A O 1
ATOM 7213 N N . ARG A 1 903 ? -13.506 5.751 -14.305 1.00 98.81 903 ARG A N 1
ATOM 7214 C CA . ARG A 1 903 ? -14.919 5.948 -13.937 1.00 98.81 903 ARG A CA 1
ATOM 7215 C C . ARG A 1 903 ? -15.781 4.790 -14.437 1.00 98.81 903 ARG A C 1
ATOM 7217 O O . ARG A 1 903 ? -15.653 4.348 -15.574 1.00 98.81 903 ARG A O 1
ATOM 7224 N N . THR A 1 904 ? -16.716 4.354 -13.595 1.00 98.81 904 THR A N 1
ATOM 7225 C CA . THR A 1 904 ? -17.768 3.396 -13.964 1.00 98.81 904 THR A CA 1
ATOM 7226 C C . THR A 1 904 ? -19.113 4.120 -14.061 1.00 98.81 904 THR A C 1
ATOM 7228 O O . THR A 1 904 ? -19.481 4.866 -13.151 1.00 98.81 904 THR A O 1
ATOM 7231 N N . PHE A 1 905 ? -19.834 3.904 -15.161 1.00 98.44 905 PHE A N 1
ATOM 7232 C CA . PHE A 1 905 ? -21.104 4.541 -15.512 1.00 98.44 905 PHE A CA 1
ATOM 7233 C C . PHE A 1 905 ? -22.226 3.511 -15.697 1.00 98.44 905 PHE A C 1
ATOM 7235 O O . PHE A 1 905 ? -21.976 2.324 -15.912 1.00 98.44 905 PHE A O 1
ATOM 7242 N N . HIS A 1 906 ? -23.474 3.980 -15.685 1.00 97.94 906 HIS A N 1
ATOM 7243 C CA . HIS A 1 906 ? -24.644 3.219 -16.122 1.00 97.94 906 HIS A CA 1
ATOM 7244 C C . HIS A 1 906 ? -25.595 4.152 -16.881 1.00 97.94 906 HIS A C 1
ATOM 7246 O O . HIS A 1 906 ? -25.920 5.230 -16.385 1.00 97.94 906 HIS A O 1
ATOM 7252 N N . TYR A 1 907 ? -26.032 3.773 -18.087 1.00 96.81 907 TYR A N 1
ATOM 7253 C CA . TYR A 1 907 ? -26.823 4.668 -18.950 1.00 96.81 907 TYR A CA 1
ATOM 7254 C C . TYR A 1 907 ? -28.338 4.395 -18.938 1.00 96.81 907 TYR A C 1
ATOM 7256 O O . TYR A 1 907 ? -29.102 5.213 -19.447 1.00 96.81 907 TYR A O 1
ATOM 7264 N N . GLY A 1 908 ? -28.790 3.299 -18.325 1.00 95.31 908 GLY A N 1
ATOM 7265 C CA . GLY A 1 908 ? -30.199 3.024 -18.005 1.00 95.31 908 GLY A CA 1
ATOM 7266 C C . GLY A 1 908 ? -30.419 2.862 -16.499 1.00 95.31 908 GLY A C 1
ATOM 7267 O O . GLY A 1 908 ? -29.820 3.587 -15.709 1.00 95.31 908 GLY A O 1
ATOM 7268 N N . VAL A 1 909 ? -31.245 1.895 -16.087 1.00 96.50 909 VAL A N 1
ATOM 7269 C CA . VAL A 1 909 ? -31.576 1.640 -14.669 1.00 96.50 909 VAL A CA 1
ATOM 7270 C C . VAL A 1 909 ? -30.675 0.539 -14.086 1.00 96.50 909 VAL A C 1
ATOM 7272 O O . VAL A 1 909 ? -30.803 -0.603 -14.524 1.00 96.50 909 VAL A O 1
ATOM 7275 N N . PRO A 1 910 ? -29.787 0.833 -13.117 1.00 97.81 910 PRO A N 1
ATOM 7276 C CA . PRO A 1 910 ? -28.933 -0.180 -12.502 1.00 97.81 910 PRO A CA 1
ATOM 7277 C C . PRO A 1 910 ? -29.688 -1.041 -11.480 1.00 97.81 910 PRO A C 1
ATOM 7279 O O . PRO A 1 910 ? -30.638 -0.597 -10.833 1.00 97.81 910 PRO A O 1
ATOM 7282 N N . THR A 1 911 ? -29.224 -2.274 -11.290 1.00 98.19 911 THR A N 1
ATOM 7283 C CA . THR A 1 911 ? -29.741 -3.205 -10.274 1.00 98.19 911 THR A CA 1
ATOM 7284 C C . THR A 1 911 ? -29.279 -2.839 -8.858 1.00 98.19 911 THR A C 1
ATOM 7286 O O . THR A 1 911 ? -28.225 -2.234 -8.667 1.00 98.19 911 THR A O 1
ATOM 7289 N N . ASN A 1 912 ? -30.014 -3.280 -7.830 1.00 98.00 912 ASN A N 1
ATOM 7290 C CA . ASN A 1 912 ? -29.631 -3.051 -6.427 1.00 98.00 912 ASN A CA 1
ATOM 7291 C C . ASN A 1 912 ? -28.234 -3.604 -6.088 1.00 98.00 912 ASN A C 1
ATOM 7293 O O . ASN A 1 912 ? -27.499 -2.981 -5.329 1.00 98.00 912 ASN A O 1
ATOM 7297 N N . HIS A 1 913 ? -27.846 -4.744 -6.668 1.00 97.75 913 HIS A N 1
ATOM 7298 C CA . HIS A 1 913 ? -26.526 -5.338 -6.442 1.00 97.75 913 HIS A CA 1
ATOM 7299 C C . HIS A 1 913 ? -25.407 -4.510 -7.094 1.00 97.75 913 HIS A C 1
ATOM 7301 O O . HIS A 1 913 ? -24.420 -4.196 -6.434 1.00 97.75 913 HIS A O 1
ATOM 7307 N N . GLN A 1 914 ? -25.602 -4.058 -8.340 1.00 98.44 914 GLN A N 1
ATOM 7308 C CA . GLN A 1 914 ? -24.706 -3.096 -8.997 1.00 98.44 914 GLN A CA 1
ATOM 7309 C C . GLN A 1 914 ? -24.534 -1.813 -8.169 1.00 98.44 914 GLN A C 1
ATOM 7311 O O . GLN A 1 914 ? -23.407 -1.352 -7.987 1.00 98.44 914 GLN A O 1
ATOM 7316 N N . LYS A 1 915 ? -25.632 -1.264 -7.627 1.00 98.69 915 LYS A N 1
ATOM 7317 C CA . LYS A 1 915 ? -25.588 -0.080 -6.757 1.00 98.69 915 LYS A CA 1
ATOM 7318 C C . LYS A 1 915 ? -24.824 -0.328 -5.457 1.00 98.69 915 LYS A C 1
ATOM 7320 O O . LYS A 1 915 ? -24.003 0.498 -5.070 1.00 98.69 915 LYS A O 1
ATOM 7325 N N . GLU A 1 916 ? -25.060 -1.453 -4.784 1.00 98.56 916 GLU A N 1
ATOM 7326 C CA . GLU A 1 916 ? -24.353 -1.797 -3.545 1.00 98.56 916 GLU A CA 1
ATOM 7327 C C . GLU A 1 916 ? -22.847 -1.966 -3.778 1.00 98.56 916 GLU A C 1
ATOM 7329 O O . GLU A 1 916 ? -22.051 -1.379 -3.046 1.00 98.56 916 GLU A O 1
ATOM 7334 N N . CYS A 1 917 ? -22.446 -2.707 -4.816 1.00 98.62 917 CYS A N 1
ATOM 7335 C CA . CYS A 1 917 ? -21.038 -2.882 -5.170 1.00 98.62 917 CYS A CA 1
ATOM 7336 C C . CYS A 1 917 ? -20.373 -1.544 -5.517 1.00 98.62 917 CYS A C 1
ATOM 7338 O O . CYS A 1 917 ? -19.321 -1.232 -4.960 1.00 98.62 917 CYS A O 1
ATOM 7340 N N . TYR A 1 918 ? -21.006 -0.715 -6.358 1.00 98.88 918 TYR A N 1
ATOM 7341 C CA . TYR A 1 918 ? -20.482 0.613 -6.690 1.00 98.88 918 TYR A CA 1
ATOM 7342 C C . TYR A 1 918 ? -20.342 1.505 -5.457 1.00 98.88 918 TYR A C 1
ATOM 7344 O O . TYR A 1 918 ? -19.316 2.155 -5.265 1.00 98.88 918 TYR A O 1
ATOM 7352 N N . THR A 1 919 ? -21.351 1.503 -4.588 1.00 98.88 919 THR A N 1
ATOM 7353 C CA . THR A 1 919 ? -21.350 2.331 -3.381 1.00 98.88 919 THR A CA 1
ATOM 7354 C C . THR A 1 919 ? -20.281 1.879 -2.393 1.00 98.88 919 THR A C 1
ATOM 7356 O O . THR A 1 919 ? -19.604 2.727 -1.828 1.00 98.88 919 THR A O 1
ATOM 7359 N N . ARG A 1 920 ? -20.052 0.570 -2.219 1.00 98.75 920 ARG A N 1
ATOM 7360 C CA . ARG A 1 920 ? -18.985 0.056 -1.341 1.00 98.75 920 ARG A CA 1
ATOM 7361 C C . ARG A 1 920 ? -17.588 0.385 -1.864 1.00 98.75 920 ARG A C 1
ATOM 7363 O O . ARG A 1 920 ? -16.739 0.784 -1.071 1.00 98.75 920 ARG A O 1
ATOM 7370 N N . VAL A 1 921 ? -17.371 0.309 -3.178 1.00 98.88 921 VAL A N 1
ATOM 7371 C CA . VAL A 1 921 ? -16.133 0.797 -3.812 1.00 98.88 921 VAL A CA 1
ATOM 7372 C C . VAL A 1 921 ? -15.958 2.303 -3.567 1.00 98.88 921 VAL A C 1
ATOM 7374 O O . VAL A 1 921 ? -14.904 2.730 -3.101 1.00 98.88 921 VAL A O 1
ATOM 7377 N N . LEU A 1 922 ? -17.010 3.104 -3.780 1.00 98.88 922 LEU A N 1
ATOM 7378 C CA . LEU A 1 922 ? -16.983 4.550 -3.533 1.00 98.88 922 LEU A CA 1
ATOM 7379 C C . LEU A 1 922 ? -16.756 4.895 -2.051 1.00 98.88 922 LEU A C 1
ATOM 7381 O O . LEU A 1 922 ? -16.066 5.862 -1.751 1.00 98.88 922 LEU A O 1
ATOM 7385 N N . MET A 1 923 ? -17.303 4.119 -1.113 1.00 98.81 923 MET A N 1
ATOM 7386 C CA . MET A 1 923 ? -17.049 4.290 0.321 1.00 98.81 923 MET A CA 1
ATOM 7387 C C . MET A 1 923 ? -15.571 4.066 0.651 1.00 98.81 923 MET A C 1
ATOM 7389 O O . MET A 1 923 ? -15.008 4.863 1.393 1.00 98.81 923 MET A O 1
ATOM 7393 N N . GLY A 1 924 ? -14.942 3.031 0.081 1.00 98.62 924 GLY A N 1
ATOM 7394 C CA . GLY A 1 924 ? -13.523 2.734 0.297 1.00 98.62 924 GLY A CA 1
ATOM 7395 C C . GLY A 1 924 ? -12.614 3.844 -0.228 1.00 98.62 924 GLY A C 1
ATOM 7396 O O . GLY A 1 924 ? -11.760 4.343 0.500 1.00 98.62 924 GLY A O 1
ATOM 7397 N N . HIS A 1 925 ? -12.892 4.287 -1.454 1.00 98.88 925 HIS A N 1
ATOM 7398 C CA . HIS A 1 925 ? -12.262 5.433 -2.117 1.00 98.88 925 HIS A CA 1
ATOM 7399 C C . HIS A 1 925 ? -12.373 6.717 -1.280 1.00 98.88 925 HIS A C 1
ATOM 7401 O O . HIS A 1 925 ? -11.394 7.389 -0.974 1.00 98.88 925 HIS A O 1
ATOM 7407 N N . ILE A 1 926 ? -13.585 7.054 -0.826 1.00 98.75 926 ILE A N 1
ATOM 7408 C CA . ILE A 1 926 ? -13.811 8.247 0.000 1.00 98.75 926 ILE A CA 1
ATOM 7409 C C . ILE A 1 926 ? -13.117 8.127 1.364 1.00 98.75 926 ILE A C 1
ATOM 7411 O O . ILE A 1 926 ? -12.610 9.128 1.869 1.00 98.75 926 ILE A O 1
ATOM 7415 N N . ASP A 1 927 ? -13.089 6.943 1.975 1.00 98.25 927 ASP A N 1
ATOM 7416 C CA . ASP A 1 927 ? -12.440 6.737 3.270 1.00 98.25 927 ASP A CA 1
ATOM 7417 C C . ASP A 1 927 ? -10.915 6.877 3.175 1.00 98.25 927 ASP A C 1
ATOM 7419 O O . ASP A 1 927 ? -10.323 7.514 4.050 1.00 98.25 927 ASP A O 1
ATOM 7423 N N . LEU A 1 928 ? -10.289 6.385 2.097 1.00 98.38 928 LEU A N 1
ATOM 7424 C CA . LEU A 1 928 ? -8.863 6.594 1.834 1.00 98.38 928 LEU A CA 1
ATOM 7425 C C . LEU A 1 928 ? -8.559 8.066 1.511 1.00 98.38 928 LEU A C 1
ATOM 7427 O O . LEU A 1 928 ? -7.730 8.677 2.184 1.00 98.38 928 LEU A O 1
ATOM 7431 N N . ALA A 1 929 ? -9.288 8.689 0.579 1.00 98.12 929 ALA A N 1
ATOM 7432 C CA . ALA A 1 929 ? -9.106 10.100 0.217 1.00 98.12 929 ALA A CA 1
ATOM 7433 C C . ALA A 1 929 ? -9.340 11.091 1.381 1.00 98.12 929 ALA A C 1
ATOM 7435 O O . ALA A 1 929 ? -8.872 12.236 1.342 1.00 98.12 929 ALA A O 1
ATOM 7436 N N . ARG A 1 930 ? -10.073 10.677 2.422 1.00 97.06 930 ARG A N 1
ATOM 7437 C CA . ARG A 1 930 ? -10.289 11.442 3.662 1.00 97.06 930 ARG A CA 1
ATOM 7438 C C . ARG A 1 930 ? -9.261 11.169 4.751 1.00 97.06 930 ARG A C 1
ATOM 7440 O O . ARG A 1 930 ? -9.229 11.939 5.709 1.00 97.06 930 ARG A O 1
ATOM 7447 N N . PHE A 1 931 ? -8.474 10.105 4.636 1.00 97.56 931 PHE A N 1
ATOM 7448 C CA . PHE A 1 931 ? -7.639 9.622 5.724 1.00 97.56 931 PHE A CA 1
ATOM 7449 C C . PHE A 1 931 ? -6.598 10.663 6.153 1.00 97.56 931 PHE A C 1
ATOM 7451 O O . PHE A 1 931 ? -5.875 11.233 5.327 1.00 97.56 931 PHE A O 1
ATOM 7458 N N . ILE A 1 932 ? -6.542 10.910 7.463 1.00 97.31 932 ILE A N 1
ATOM 7459 C CA . ILE A 1 932 ? -5.521 11.723 8.120 1.00 97.31 932 ILE A CA 1
ATOM 7460 C C . ILE A 1 932 ? -4.612 10.768 8.886 1.00 97.31 932 ILE A C 1
ATOM 7462 O O . ILE A 1 932 ? -5.099 9.872 9.571 1.00 97.31 932 ILE A O 1
ATOM 7466 N N . PHE A 1 933 ? -3.299 10.954 8.770 1.00 95.69 933 PHE A N 1
ATOM 7467 C CA . PHE A 1 933 ? -2.312 10.093 9.413 1.00 95.69 933 PHE A CA 1
ATOM 7468 C C . PHE A 1 933 ? -1.126 10.864 9.979 1.00 95.69 933 PHE A C 1
ATOM 7470 O O . PHE A 1 933 ? -0.742 11.922 9.477 1.00 95.69 933 PHE A O 1
ATOM 7477 N N . TYR A 1 934 ? -0.542 10.327 11.047 1.00 92.81 934 TYR A N 1
ATOM 7478 C CA . TYR A 1 934 ? 0.657 10.878 11.664 1.00 92.81 934 TYR A CA 1
ATOM 7479 C C . TYR A 1 934 ? 1.895 10.624 10.786 1.00 92.81 934 TYR A C 1
ATOM 7481 O O . TYR A 1 934 ? 2.131 9.502 10.339 1.00 92.81 934 TYR A O 1
ATOM 7489 N N . LYS A 1 935 ? 2.713 11.660 10.561 1.00 92.19 935 LYS A N 1
ATOM 7490 C CA . LYS A 1 935 ? 4.034 11.570 9.920 1.00 92.19 935 LYS A CA 1
ATOM 7491 C C . LYS A 1 935 ? 5.054 11.032 10.924 1.00 92.19 935 LYS A C 1
ATOM 7493 O O . LYS A 1 935 ? 5.838 11.786 11.505 1.00 92.19 935 LYS A O 1
ATOM 7498 N N . GLY A 1 936 ? 5.034 9.722 11.144 1.00 82.94 936 GLY A N 1
ATOM 7499 C CA . GLY A 1 936 ? 6.075 9.037 11.899 1.00 82.94 936 GLY A CA 1
ATOM 7500 C C . GLY A 1 936 ? 7.409 9.046 11.148 1.00 82.94 936 GLY A C 1
ATOM 7501 O O . GLY A 1 936 ? 7.461 9.133 9.924 1.00 82.94 936 GLY A O 1
ATOM 7502 N N . ALA A 1 937 ? 8.519 8.890 11.873 1.00 75.81 937 ALA A N 1
ATOM 7503 C CA . ALA A 1 937 ? 9.857 8.850 11.267 1.00 75.81 937 ALA A CA 1
ATOM 7504 C C . ALA A 1 937 ? 10.085 7.641 10.327 1.00 75.81 937 ALA A C 1
ATOM 7506 O O . ALA A 1 937 ? 11.058 7.624 9.574 1.00 75.81 937 ALA A O 1
ATOM 7507 N N . TYR A 1 938 ? 9.201 6.637 10.381 1.00 70.94 938 TYR A N 1
ATOM 7508 C CA . TYR A 1 938 ? 9.303 5.373 9.646 1.00 70.94 938 TYR A CA 1
ATOM 7509 C C . TYR A 1 938 ? 7.946 4.866 9.127 1.00 70.94 938 TYR A C 1
ATOM 7511 O O . TYR A 1 938 ? 7.857 3.706 8.757 1.00 70.94 938 TYR A O 1
ATOM 7519 N N . GLY A 1 939 ? 6.883 5.674 9.125 1.00 73.94 939 GLY A N 1
ATOM 7520 C CA . GLY A 1 939 ? 5.560 5.211 8.694 1.00 73.94 939 GLY A CA 1
ATOM 7521 C C . GLY A 1 939 ? 4.432 6.219 8.950 1.00 73.94 939 GLY A C 1
ATOM 7522 O O . GLY A 1 939 ? 4.691 7.262 9.556 1.00 73.94 939 GLY A O 1
ATOM 7523 N N . PRO A 1 940 ? 3.193 5.912 8.521 1.00 87.88 940 PRO A N 1
ATOM 7524 C CA . PRO A 1 940 ? 2.782 4.650 7.895 1.00 87.88 940 PRO A CA 1
ATOM 7525 C C . PRO A 1 940 ? 3.353 4.443 6.482 1.00 87.88 940 PRO A C 1
ATOM 7527 O O . PRO A 1 940 ? 3.751 5.389 5.801 1.00 87.88 940 PRO A O 1
ATOM 7530 N N . TYR A 1 941 ? 3.399 3.185 6.051 1.00 90.06 941 TYR A N 1
ATOM 7531 C CA . TYR A 1 941 ? 3.651 2.767 4.669 1.00 90.06 941 TYR A CA 1
ATOM 7532 C C . TYR A 1 941 ? 2.327 2.591 3.909 1.00 90.06 941 TYR A C 1
ATOM 7534 O O . TYR A 1 941 ? 1.274 2.397 4.513 1.00 90.06 941 TYR A O 1
ATOM 7542 N N . GLY A 1 942 ? 2.352 2.578 2.572 1.00 91.25 942 GLY A N 1
ATOM 7543 C CA . GLY A 1 942 ? 1.121 2.429 1.781 1.00 91.25 942 GLY A CA 1
ATOM 7544 C C . GLY A 1 942 ? 0.376 1.104 2.015 1.00 91.25 942 GLY A C 1
ATOM 7545 O O . GLY A 1 942 ? -0.852 1.079 2.021 1.00 91.25 942 GLY A O 1
ATOM 7546 N N . ARG A 1 943 ? 1.083 0.004 2.311 1.00 88.19 943 ARG A N 1
ATOM 7547 C CA . ARG A 1 943 ? 0.459 -1.272 2.726 1.00 88.19 943 ARG A CA 1
ATOM 7548 C C . ARG A 1 943 ? -0.377 -1.162 4.012 1.00 88.19 943 ARG A C 1
ATOM 7550 O O . ARG A 1 943 ? -1.348 -1.892 4.165 1.00 88.19 943 ARG A O 1
ATOM 7557 N N . GLU A 1 944 ? -0.022 -0.247 4.918 1.00 90.06 944 GLU A N 1
ATOM 7558 C CA . GLU A 1 944 ? -0.672 -0.069 6.227 1.00 90.06 944 GLU A CA 1
ATOM 7559 C C . GLU A 1 944 ? -1.960 0.763 6.147 1.00 90.06 944 GLU A C 1
ATOM 7561 O O . GLU A 1 944 ? -2.669 0.893 7.143 1.00 90.06 944 GLU A O 1
ATOM 7566 N N . ILE A 1 945 ? -2.285 1.292 4.961 1.00 93.44 945 ILE A N 1
ATOM 7567 C CA . ILE A 1 945 ? -3.532 2.021 4.689 1.00 93.44 945 ILE A CA 1
ATOM 7568 C C . ILE A 1 945 ? -4.400 1.370 3.592 1.00 93.44 945 ILE A C 1
ATOM 7570 O O . ILE A 1 945 ? -5.551 1.760 3.425 1.00 93.44 945 ILE A O 1
ATOM 7574 N N . ASP A 1 946 ? -3.915 0.329 2.901 1.00 95.25 946 ASP A N 1
ATOM 7575 C CA . ASP A 1 946 ? -4.669 -0.435 1.880 1.00 95.25 946 ASP A CA 1
ATOM 7576 C C . ASP A 1 946 ? -5.964 -1.056 2.450 1.00 95.25 946 ASP A C 1
ATOM 7578 O O . ASP A 1 946 ? -7.013 -1.075 1.806 1.00 95.25 946 ASP A O 1
ATOM 7582 N N . ALA A 1 947 ? -5.922 -1.496 3.711 1.00 94.81 947 ALA A N 1
ATOM 7583 C CA . ALA A 1 947 ? -7.067 -2.065 4.422 1.00 94.81 947 ALA A CA 1
ATOM 7584 C C . ALA A 1 947 ? -8.243 -1.075 4.602 1.00 94.81 947 ALA A C 1
ATOM 7586 O O . ALA A 1 947 ? -9.391 -1.501 4.746 1.00 94.81 947 ALA A O 1
ATOM 7587 N N . ILE A 1 948 ? -7.983 0.238 4.554 1.00 96.00 948 ILE A N 1
ATOM 7588 C CA . ILE A 1 948 ? -8.997 1.292 4.722 1.00 96.00 948 ILE A CA 1
ATOM 7589 C C . ILE A 1 948 ? -9.972 1.287 3.543 1.00 96.00 948 ILE A C 1
ATOM 7591 O O . ILE A 1 948 ? -11.186 1.296 3.753 1.00 96.00 948 ILE A O 1
ATOM 7595 N N . ALA A 1 949 ? -9.456 1.190 2.315 1.00 97.69 949 ALA A N 1
ATOM 7596 C CA . ALA A 1 949 ? -10.282 1.142 1.113 1.00 97.69 949 ALA A CA 1
ATOM 7597 C C . ALA A 1 949 ? -10.991 -0.210 0.929 1.00 97.69 949 ALA A C 1
ATOM 7599 O O . ALA A 1 949 ? -12.080 -0.268 0.358 1.00 97.69 949 ALA A O 1
ATOM 7600 N N . ARG A 1 950 ? -10.413 -1.311 1.432 1.00 97.50 950 ARG A N 1
ATOM 7601 C CA . ARG A 1 950 ? -11.049 -2.643 1.395 1.00 97.50 950 ARG A CA 1
ATOM 7602 C C . ARG A 1 950 ? -12.210 -2.796 2.371 1.00 97.50 950 ARG A C 1
ATOM 7604 O O . ARG A 1 950 ? -13.152 -3.532 2.070 1.00 97.50 950 ARG A O 1
ATOM 7611 N N . ARG A 1 951 ? -12.166 -2.104 3.518 1.00 96.06 951 ARG A N 1
ATOM 7612 C CA . ARG A 1 951 ? -13.117 -2.259 4.634 1.00 96.06 951 ARG A CA 1
ATOM 7613 C C . ARG A 1 951 ? -14.590 -2.367 4.195 1.00 96.06 951 ARG A C 1
ATOM 7615 O O . ARG A 1 951 ? -15.228 -3.334 4.612 1.00 96.06 951 ARG A O 1
ATOM 7622 N N . PRO A 1 952 ? -15.156 -1.486 3.341 1.00 97.88 952 PRO A N 1
ATOM 7623 C CA . PRO A 1 952 ? -16.585 -1.552 3.015 1.00 97.88 952 PRO A CA 1
ATOM 7624 C C . PRO A 1 952 ? -16.981 -2.761 2.155 1.00 97.88 952 PRO A C 1
ATOM 7626 O O . PRO A 1 952 ? -18.153 -3.138 2.151 1.00 97.88 952 PRO A O 1
ATOM 7629 N N . LEU A 1 953 ? -16.040 -3.381 1.435 1.00 98.31 953 LEU A N 1
ATOM 7630 C CA . LEU A 1 953 ? -16.260 -4.641 0.715 1.00 98.31 953 LEU A CA 1
ATOM 7631 C C . LEU A 1 953 ? -16.078 -5.841 1.657 1.00 98.31 953 LEU A C 1
ATOM 7633 O O . LEU A 1 953 ? -16.960 -6.703 1.729 1.00 98.31 953 LEU A O 1
ATOM 7637 N N . TRP A 1 954 ? -15.007 -5.843 2.459 1.00 97.38 954 TRP A N 1
ATOM 7638 C CA . TRP A 1 954 ? -14.735 -6.869 3.473 1.00 97.38 954 TRP A CA 1
ATOM 7639 C C . TRP A 1 954 ? -15.879 -7.018 4.492 1.00 97.38 954 TRP A C 1
ATOM 7641 O O . TRP A 1 954 ? -16.212 -8.132 4.893 1.00 97.38 954 TRP A O 1
ATOM 7651 N N . GLU A 1 955 ? -16.559 -5.923 4.850 1.00 96.25 955 GLU A N 1
ATOM 7652 C CA . GLU A 1 955 ? -17.739 -5.928 5.728 1.00 96.25 955 GLU A CA 1
ATOM 7653 C C . GLU A 1 955 ? -18.845 -6.901 5.283 1.00 96.25 955 GLU A C 1
ATOM 7655 O O . GLU A 1 955 ? -19.518 -7.509 6.128 1.00 96.25 955 GLU A O 1
ATOM 7660 N N . VAL A 1 956 ? -19.013 -7.082 3.969 1.00 97.31 956 VAL A N 1
ATOM 7661 C CA . VAL A 1 956 ? -20.008 -7.979 3.363 1.00 97.31 956 VAL A CA 1
ATOM 7662 C C . VAL A 1 956 ? -19.414 -9.230 2.719 1.00 97.31 956 VAL A C 1
ATOM 7664 O O . VAL A 1 956 ? -20.189 -10.022 2.194 1.00 97.31 956 VAL A O 1
ATOM 7667 N N . GLY A 1 957 ? -18.101 -9.452 2.803 1.00 96.50 957 GLY A N 1
ATOM 7668 C CA . GLY A 1 957 ? -17.429 -10.621 2.220 1.00 96.50 957 GLY A CA 1
ATOM 7669 C C . GLY A 1 957 ? -17.121 -10.502 0.724 1.00 96.50 957 GLY A C 1
ATOM 7670 O O . GLY A 1 957 ? -17.103 -11.512 0.020 1.00 96.50 957 GLY A O 1
ATOM 7671 N N . LEU A 1 958 ? -16.902 -9.273 0.239 1.00 96.88 958 LEU A N 1
ATOM 7672 C CA . LEU A 1 958 ? -16.397 -8.948 -1.102 1.00 96.88 958 LEU A CA 1
ATOM 7673 C C . LEU A 1 958 ? -14.950 -8.426 -1.023 1.00 96.88 958 LEU A C 1
ATOM 7675 O O . LEU A 1 958 ? -14.537 -7.948 0.028 1.00 96.88 958 LEU A O 1
ATOM 7679 N N . ASP A 1 959 ? -14.183 -8.489 -2.116 1.00 95.62 959 ASP A N 1
ATOM 7680 C CA . ASP A 1 959 ? -12.818 -7.928 -2.214 1.00 95.62 959 ASP A CA 1
ATOM 7681 C C . ASP A 1 959 ? -12.421 -7.679 -3.692 1.00 95.62 959 ASP A C 1
ATOM 7683 O O . ASP A 1 959 ? -13.206 -7.947 -4.606 1.00 95.62 959 ASP A O 1
ATOM 7687 N N . TYR A 1 960 ? -11.201 -7.191 -3.943 1.00 93.94 960 TYR A N 1
ATOM 7688 C CA . TYR A 1 960 ? -10.602 -7.012 -5.272 1.00 93.94 960 TYR A CA 1
ATOM 7689 C C . TYR A 1 960 ? -9.153 -7.509 -5.353 1.00 93.94 960 TYR A C 1
ATOM 7691 O O . TYR A 1 960 ? -8.366 -7.420 -4.412 1.00 93.94 960 TYR A O 1
ATOM 7699 N N . ARG A 1 961 ? -8.787 -8.025 -6.533 1.00 89.50 961 ARG A N 1
ATOM 7700 C CA . ARG A 1 961 ? -7.542 -8.770 -6.805 1.00 89.50 961 ARG A CA 1
ATOM 7701 C C . ARG A 1 961 ? -6.364 -7.900 -7.286 1.00 89.50 961 ARG A C 1
ATOM 7703 O O . ARG A 1 961 ? -5.538 -8.361 -8.068 1.00 89.50 961 ARG A O 1
ATOM 7710 N N . HIS A 1 962 ? -6.288 -6.650 -6.838 1.00 91.38 962 HIS A N 1
ATOM 7711 C CA . HIS A 1 962 ? -5.167 -5.730 -7.082 1.00 91.38 962 HIS A CA 1
ATOM 7712 C C . HIS A 1 962 ? -4.917 -4.851 -5.842 1.00 91.38 962 HIS A C 1
ATOM 7714 O O . HIS A 1 962 ? -5.657 -4.946 -4.862 1.00 91.38 962 HIS A O 1
ATOM 7720 N N . GLY A 1 963 ? -3.847 -4.048 -5.838 1.00 92.31 963 GLY A N 1
ATOM 7721 C CA . GLY A 1 963 ? -3.625 -3.035 -4.793 1.00 92.31 963 GLY A CA 1
ATOM 7722 C C . GLY A 1 963 ? -4.615 -1.875 -4.909 1.00 92.31 963 GLY A C 1
ATOM 7723 O O . GLY A 1 963 ? -5.199 -1.691 -5.972 1.00 92.31 963 GLY A O 1
ATOM 7724 N N . THR A 1 964 ? -4.796 -1.101 -3.838 1.00 97.19 964 THR A N 1
ATOM 7725 C CA . THR A 1 964 ? -5.596 0.138 -3.878 1.00 97.19 964 THR A CA 1
ATOM 7726 C C . THR A 1 964 ? -4.887 1.266 -4.626 1.00 97.19 964 THR A C 1
ATOM 7728 O O . THR A 1 964 ? -5.540 2.233 -4.996 1.00 97.19 964 THR A O 1
ATOM 7731 N N . GLY A 1 965 ? -3.569 1.178 -4.838 1.00 96.38 965 GLY A N 1
ATOM 7732 C CA . GLY A 1 965 ? -2.893 2.103 -5.739 1.00 96.38 965 GLY A CA 1
ATOM 7733 C C . GLY A 1 965 ? -1.382 1.951 -5.903 1.00 96.38 965 GLY A C 1
ATOM 7734 O O . GLY A 1 965 ? -0.700 1.169 -5.228 1.00 96.38 965 GLY A O 1
ATOM 7735 N N . HIS A 1 966 ? -0.836 2.756 -6.805 1.00 95.81 966 HIS A N 1
ATOM 7736 C CA . HIS A 1 966 ? 0.574 2.857 -7.175 1.00 95.81 966 HIS A CA 1
ATOM 7737 C C . HIS A 1 966 ? 1.026 4.319 -7.170 1.00 95.81 966 HIS A C 1
ATOM 7739 O O . HIS A 1 966 ? 0.215 5.229 -7.292 1.00 95.81 966 HIS A O 1
ATOM 7745 N N . GLY A 1 967 ? 2.330 4.571 -7.052 1.00 96.31 967 GLY A N 1
ATOM 7746 C CA . GLY A 1 967 ? 2.878 5.907 -7.276 1.00 96.31 967 GLY A CA 1
ATOM 7747 C C . GLY A 1 967 ? 2.679 6.397 -8.717 1.00 96.31 967 GLY A C 1
ATOM 7748 O O . GLY A 1 967 ? 2.534 5.573 -9.618 1.00 96.31 967 GLY A O 1
ATOM 7749 N N . VAL A 1 968 ? 2.718 7.716 -8.953 1.00 98.00 968 VAL A N 1
ATOM 7750 C CA . VAL A 1 968 ? 2.606 8.326 -10.300 1.00 98.00 968 VAL A CA 1
ATOM 7751 C C . VAL A 1 968 ? 3.685 9.384 -10.555 1.00 98.00 968 VAL A C 1
ATOM 7753 O O . VAL A 1 968 ? 3.938 10.264 -9.725 1.00 98.00 968 VAL A O 1
ATOM 7756 N N . GLY A 1 969 ? 4.325 9.316 -11.727 1.00 97.38 969 GLY A N 1
ATOM 7757 C CA . GLY A 1 969 ? 5.403 10.219 -12.136 1.00 97.38 969 GLY A CA 1
ATOM 7758 C C . GLY A 1 969 ? 4.932 11.505 -12.828 1.00 97.38 969 GLY A C 1
ATOM 7759 O O . GLY A 1 969 ? 3.823 11.584 -13.352 1.00 97.38 969 GLY A O 1
ATOM 7760 N N . ALA A 1 970 ? 5.788 12.530 -12.885 1.00 97.56 970 ALA A N 1
ATOM 7761 C CA . ALA A 1 970 ? 5.516 13.773 -13.619 1.00 97.56 970 ALA A CA 1
ATOM 7762 C C . ALA A 1 970 ? 6.059 13.688 -15.059 1.00 97.56 970 ALA A C 1
ATOM 7764 O O . ALA A 1 970 ? 7.269 13.805 -15.283 1.00 97.56 970 ALA A O 1
ATOM 7765 N N . TYR A 1 971 ? 5.163 13.440 -16.023 1.00 97.62 971 TYR A N 1
ATOM 7766 C CA . TYR A 1 971 ? 5.499 13.094 -17.410 1.00 97.62 971 TYR A CA 1
ATOM 7767 C C . TYR A 1 971 ? 6.508 11.932 -17.463 1.00 97.62 971 TYR A C 1
ATOM 7769 O O . TYR A 1 971 ? 7.603 12.063 -18.010 1.00 97.62 971 TYR A O 1
ATOM 7777 N N . LEU A 1 972 ? 6.198 10.827 -16.784 1.00 95.94 972 LEU A N 1
ATOM 7778 C CA . LEU A 1 972 ? 7.070 9.656 -16.600 1.00 95.94 972 LEU A CA 1
ATOM 7779 C C . LEU A 1 972 ? 6.198 8.384 -16.624 1.00 95.94 972 LEU A C 1
ATOM 7781 O O . LEU A 1 972 ? 5.242 8.326 -17.394 1.00 95.94 972 LEU A O 1
ATOM 7785 N N . SER A 1 973 ? 6.525 7.359 -15.830 1.00 95.19 973 SER A N 1
ATOM 7786 C CA . SER A 1 973 ? 5.658 6.189 -15.673 1.00 95.19 973 SER A CA 1
ATOM 7787 C C . SER A 1 973 ? 4.346 6.594 -15.009 1.00 95.19 973 SER A C 1
ATOM 7789 O O . SER A 1 973 ? 4.350 7.383 -14.057 1.00 95.19 973 SER A O 1
ATOM 7791 N N . VAL A 1 974 ? 3.245 6.011 -15.479 1.00 97.06 974 VAL A N 1
ATOM 7792 C CA . VAL A 1 974 ? 1.971 6.050 -14.758 1.00 97.06 974 VAL A CA 1
ATOM 7793 C C . VAL A 1 974 ? 2.052 5.194 -13.494 1.00 97.06 974 VAL A C 1
ATOM 7795 O O . VAL A 1 974 ? 1.725 5.674 -12.420 1.00 97.06 974 VAL A O 1
ATOM 7798 N N . HIS A 1 975 ? 2.662 4.008 -13.578 1.00 94.94 975 HIS A N 1
ATOM 7799 C CA . HIS A 1 975 ? 3.031 3.189 -12.424 1.00 94.94 975 HIS A CA 1
ATOM 7800 C C . HIS A 1 975 ? 4.466 3.527 -11.980 1.00 94.94 975 HIS A C 1
ATOM 7802 O O . HIS A 1 975 ? 5.445 2.922 -12.429 1.00 94.94 975 HIS A O 1
ATOM 7808 N N . GLU A 1 976 ? 4.628 4.536 -11.129 1.00 93.44 976 GLU A N 1
ATOM 7809 C CA . GLU A 1 976 ? 5.925 4.980 -10.616 1.00 93.44 976 GLU A CA 1
ATOM 7810 C C . GLU A 1 976 ? 6.287 4.310 -9.281 1.00 93.44 976 GLU A C 1
ATOM 7812 O O . GLU A 1 976 ? 5.639 4.507 -8.256 1.00 93.44 976 GLU A O 1
ATOM 7817 N N . GLY A 1 977 ? 7.393 3.560 -9.268 1.00 86.88 977 GLY A N 1
ATOM 7818 C CA . GLY A 1 977 ? 8.018 3.102 -8.027 1.00 86.88 977 GLY A CA 1
ATOM 7819 C C . GLY A 1 977 ? 8.836 4.200 -7.318 1.00 86.88 977 GLY A C 1
ATOM 7820 O O . GLY A 1 977 ? 9.274 5.159 -7.964 1.00 86.88 977 GLY A O 1
ATOM 7821 N N . PRO A 1 978 ? 9.122 4.034 -6.009 1.00 87.75 978 PRO A N 1
ATOM 7822 C CA . PRO A 1 978 ? 8.908 2.805 -5.233 1.00 87.75 978 PRO A CA 1
ATOM 7823 C C . PRO A 1 978 ? 7.567 2.713 -4.475 1.00 87.75 978 PRO A C 1
ATOM 7825 O O . PRO A 1 978 ? 7.244 1.625 -4.004 1.00 87.75 978 PRO A O 1
ATOM 7828 N N . GLY A 1 979 ? 6.792 3.796 -4.351 1.00 86.81 979 GLY A N 1
ATOM 7829 C CA . GLY A 1 979 ? 5.563 3.810 -3.543 1.00 86.81 979 GLY A CA 1
ATOM 7830 C C . GLY A 1 979 ? 4.411 2.978 -4.125 1.00 86.81 979 GLY A C 1
ATOM 7831 O O . GLY A 1 979 ? 4.159 3.003 -5.330 1.00 86.81 979 GLY A O 1
ATOM 7832 N N . ARG A 1 980 ? 3.689 2.253 -3.257 1.00 90.62 980 ARG A N 1
ATOM 7833 C CA . ARG A 1 980 ? 2.435 1.535 -3.563 1.00 90.62 980 ARG A CA 1
ATOM 7834 C C . ARG A 1 980 ? 1.508 1.505 -2.348 1.00 90.62 980 ARG A C 1
ATOM 7836 O O . ARG A 1 980 ? 1.995 1.424 -1.226 1.00 90.62 980 ARG A O 1
ATOM 7843 N N . ILE A 1 981 ? 0.200 1.475 -2.578 1.00 94.19 981 ILE A N 1
ATOM 7844 C CA . ILE A 1 981 ? -0.837 1.185 -1.581 1.00 94.19 981 ILE A CA 1
ATOM 7845 C C . ILE A 1 981 ? -1.361 -0.223 -1.901 1.00 94.19 981 ILE A C 1
ATOM 7847 O O . ILE A 1 981 ? -2.090 -0.422 -2.870 1.00 94.19 981 ILE A O 1
ATOM 7851 N N . SER A 1 982 ? -0.861 -1.237 -1.186 1.00 90.88 982 SER A N 1
ATOM 7852 C CA . SER A 1 982 ? -1.180 -2.647 -1.461 1.00 90.88 982 SER A CA 1
ATOM 7853 C C . SER A 1 982 ? -0.779 -3.573 -0.311 1.00 90.88 982 SER A C 1
ATOM 7855 O O . SER A 1 982 ? 0.384 -3.570 0.091 1.00 90.88 982 SER A O 1
ATOM 7857 N N . LEU A 1 983 ? -1.693 -4.439 0.146 1.00 84.00 983 LEU A N 1
ATOM 7858 C CA . LEU A 1 983 ? -1.362 -5.579 1.018 1.00 84.00 983 LEU A CA 1
ATOM 7859 C C . LEU A 1 983 ? -0.442 -6.607 0.332 1.00 84.00 983 LEU A C 1
ATOM 7861 O O . LEU A 1 983 ? 0.364 -7.259 0.992 1.00 84.00 983 LEU A O 1
ATOM 7865 N N . ALA A 1 984 ? -0.520 -6.738 -0.996 1.00 69.44 984 ALA A N 1
ATOM 7866 C CA . ALA A 1 984 ? 0.223 -7.726 -1.782 1.00 69.44 984 ALA A CA 1
ATOM 7867 C C . ALA A 1 984 ? 1.676 -7.295 -2.090 1.00 69.44 984 ALA A C 1
ATOM 7869 O O . ALA A 1 984 ? 2.226 -7.635 -3.140 1.00 69.44 984 ALA A O 1
ATOM 7870 N N . HIS A 1 985 ? 2.313 -6.511 -1.211 1.00 60.25 985 HIS A N 1
ATOM 7871 C CA . HIS A 1 985 ? 3.679 -6.038 -1.429 1.00 60.25 985 HIS A CA 1
ATOM 7872 C C . HIS A 1 985 ? 4.694 -7.180 -1.201 1.00 60.25 985 HIS A C 1
ATOM 7874 O O . HIS A 1 985 ? 4.876 -7.605 -0.059 1.00 60.25 985 HIS A O 1
ATOM 7880 N N . PRO A 1 986 ? 5.427 -7.672 -2.226 1.00 48.69 986 PRO A N 1
ATOM 7881 C CA . PRO A 1 986 ? 6.188 -8.920 -2.087 1.00 48.69 986 PRO A CA 1
ATOM 7882 C C . PRO A 1 986 ? 7.401 -8.834 -1.149 1.00 48.69 986 PRO A C 1
ATOM 7884 O O . PRO A 1 986 ? 7.997 -9.861 -0.829 1.00 48.69 986 PRO A O 1
ATOM 7887 N N . ARG A 1 987 ? 7.848 -7.616 -0.803 1.00 56.53 987 ARG A N 1
ATOM 7888 C CA . ARG A 1 987 ? 9.142 -7.346 -0.155 1.00 56.53 987 ARG A CA 1
ATOM 7889 C C . ARG A 1 987 ? 9.114 -6.117 0.748 1.00 56.53 987 ARG A C 1
ATOM 7891 O O . ARG A 1 987 ? 9.492 -5.019 0.351 1.00 56.53 987 ARG A O 1
ATOM 7898 N N . VAL A 1 988 ? 8.659 -6.339 1.978 1.00 55.72 988 VAL A N 1
ATOM 7899 C CA . VAL A 1 988 ? 8.466 -5.326 3.031 1.00 55.72 988 VAL A CA 1
ATOM 7900 C C . VAL A 1 988 ? 9.735 -4.493 3.314 1.00 55.72 988 VAL A C 1
ATOM 7902 O O . VAL A 1 988 ? 9.639 -3.343 3.729 1.00 55.72 988 VAL A O 1
ATOM 7905 N N . ASP A 1 989 ? 10.920 -5.031 2.997 1.00 57.41 989 ASP A N 1
ATOM 7906 C CA . ASP A 1 989 ? 12.241 -4.388 3.088 1.00 57.41 989 ASP A CA 1
ATOM 7907 C C . ASP A 1 989 ? 12.500 -3.256 2.070 1.00 57.41 989 ASP A C 1
ATOM 7909 O O . ASP A 1 989 ? 13.533 -2.587 2.149 1.00 57.41 989 ASP A O 1
ATOM 7913 N N . LYS A 1 990 ? 11.606 -3.053 1.092 1.00 66.50 990 LYS A N 1
ATOM 7914 C CA . LYS A 1 990 ? 11.810 -2.134 -0.054 1.00 66.50 990 LYS A CA 1
ATOM 7915 C C . LYS A 1 990 ? 10.849 -0.955 -0.102 1.00 66.50 990 LYS A C 1
ATOM 7917 O O . LYS A 1 990 ? 11.039 -0.043 -0.914 1.00 66.50 990 LYS A O 1
ATOM 7922 N N . ASP A 1 991 ? 9.839 -1.016 0.750 1.00 76.25 991 ASP A N 1
ATOM 7923 C CA . ASP A 1 991 ? 8.772 -0.041 0.887 1.00 76.25 991 ASP A CA 1
ATOM 7924 C C . ASP A 1 991 ? 9.315 1.284 1.455 1.00 76.25 991 ASP A C 1
ATOM 7926 O O . ASP A 1 991 ? 10.360 1.308 2.115 1.00 76.25 991 ASP A O 1
ATOM 7930 N N . ILE A 1 992 ? 8.620 2.396 1.215 1.00 85.94 992 ILE A N 1
ATOM 7931 C CA . ILE A 1 992 ? 9.014 3.714 1.744 1.00 85.94 992 ILE A CA 1
ATOM 7932 C C . ILE A 1 992 ? 7.865 4.374 2.518 1.00 85.94 992 ILE A C 1
ATOM 7934 O O . ILE A 1 992 ? 6.709 4.195 2.133 1.00 85.94 992 ILE A O 1
ATOM 7938 N N . PRO A 1 993 ? 8.153 5.133 3.595 1.00 89.94 993 PRO A N 1
ATOM 7939 C CA . PRO A 1 993 ? 7.117 5.851 4.326 1.00 89.94 993 PRO A CA 1
ATOM 7940 C C . PRO A 1 993 ? 6.370 6.850 3.440 1.00 89.94 993 PRO A C 1
ATOM 7942 O O . PRO A 1 993 ? 6.948 7.469 2.536 1.00 89.94 993 PRO A O 1
ATOM 7945 N N . LEU A 1 994 ? 5.089 7.021 3.748 1.00 92.94 994 LEU A N 1
ATOM 7946 C CA . LEU A 1 994 ? 4.234 8.024 3.136 1.00 92.94 994 LEU A CA 1
ATOM 7947 C C . LEU A 1 994 ? 4.672 9.424 3.582 1.00 92.94 994 LEU A C 1
ATOM 7949 O O . LEU A 1 994 ? 4.780 9.704 4.776 1.00 92.94 994 LEU A O 1
ATOM 7953 N N . ASP A 1 995 ? 4.941 10.300 2.618 1.00 94.56 995 ASP A N 1
ATOM 7954 C CA . ASP A 1 995 ? 5.502 11.632 2.859 1.00 94.56 995 ASP A CA 1
ATOM 7955 C C . ASP A 1 995 ? 4.953 12.672 1.869 1.00 94.56 995 ASP A C 1
ATOM 7957 O O . ASP A 1 995 ? 4.401 12.341 0.820 1.00 94.56 995 ASP A O 1
ATOM 7961 N N . GLU A 1 996 ? 5.103 13.947 2.211 1.00 96.19 996 GLU A N 1
ATOM 7962 C CA . GLU A 1 996 ? 4.596 15.099 1.468 1.00 96.19 996 GLU A CA 1
ATOM 7963 C C . GLU A 1 996 ? 5.031 15.086 -0.006 1.00 96.19 996 GLU A C 1
ATOM 7965 O O . GLU A 1 996 ? 6.170 14.769 -0.358 1.00 96.19 996 GLU A O 1
ATOM 7970 N N . PHE A 1 997 ? 4.093 15.465 -0.876 1.00 97.38 997 PHE A N 1
ATOM 7971 C CA . PHE A 1 997 ? 4.261 15.605 -2.326 1.00 97.38 997 PHE A CA 1
ATOM 7972 C C . PHE A 1 997 ? 4.575 14.312 -3.092 1.00 97.38 997 PHE A C 1
ATOM 7974 O O . PHE A 1 997 ? 4.872 14.359 -4.287 1.00 97.38 997 PHE A O 1
ATOM 7981 N N . GLN A 1 998 ? 4.461 13.152 -2.447 1.00 97.75 998 GLN A N 1
ATOM 7982 C CA . GLN A 1 998 ? 4.265 11.885 -3.146 1.00 97.75 998 GLN A CA 1
ATOM 7983 C C . GLN A 1 998 ? 2.857 11.861 -3.766 1.00 97.75 998 GLN A C 1
ATOM 7985 O O . GLN A 1 998 ? 1.910 12.409 -3.191 1.00 97.75 998 GLN A O 1
ATOM 7990 N N . VAL A 1 999 ? 2.715 11.234 -4.935 1.00 98.31 999 VAL A N 1
ATOM 7991 C CA . VAL A 1 999 ? 1.443 11.125 -5.670 1.00 98.31 999 VAL A CA 1
ATOM 7992 C C . VAL A 1 999 ? 1.150 9.658 -5.932 1.00 98.31 999 VAL A C 1
ATOM 7994 O O . VAL A 1 999 ? 2.039 8.943 -6.394 1.00 98.31 999 VAL A O 1
ATOM 7997 N N . PHE A 1 1000 ? -0.077 9.241 -5.635 1.00 98.44 1000 PHE A N 1
ATOM 7998 C CA . PHE A 1 1000 ? -0.565 7.872 -5.762 1.00 98.44 1000 PHE A CA 1
ATOM 7999 C C . PHE A 1 1000 ? -1.899 7.827 -6.515 1.00 98.44 1000 PHE A C 1
ATOM 8001 O O . PHE A 1 1000 ? -2.639 8.814 -6.496 1.00 98.44 1000 PHE A O 1
ATOM 8008 N N . SER A 1 1001 ? -2.232 6.678 -7.103 1.00 98.56 1001 SER A N 1
ATOM 8009 C CA . SER A 1 1001 ? -3.622 6.304 -7.360 1.00 98.56 1001 SER A CA 1
ATOM 8010 C C . SER A 1 1001 ? -4.337 5.911 -6.058 1.00 98.56 1001 SER A C 1
ATOM 8012 O O . SER A 1 1001 ? -3.728 5.453 -5.088 1.00 98.56 1001 SER A O 1
ATOM 8014 N N . ASP A 1 1002 ? -5.640 6.154 -6.042 1.00 98.69 1002 ASP A N 1
ATOM 8015 C CA . ASP A 1 1002 ? -6.638 5.649 -5.099 1.00 98.69 1002 ASP A CA 1
ATOM 8016 C C . ASP A 1 1002 ? -7.723 5.059 -6.000 1.00 98.69 1002 ASP A C 1
ATOM 8018 O O . ASP A 1 1002 ? -8.472 5.828 -6.598 1.00 98.69 1002 ASP A O 1
ATOM 8022 N N . GLU A 1 1003 ? -7.669 3.740 -6.227 1.00 98.44 1003 GLU A N 1
ATOM 8023 C CA . GLU A 1 1003 ? -8.337 3.011 -7.324 1.00 98.44 1003 GLU A CA 1
ATOM 8024 C C . GLU A 1 1003 ? -9.088 1.719 -6.895 1.00 98.44 1003 GLU A C 1
ATOM 8026 O O . GLU A 1 1003 ? -9.017 0.706 -7.597 1.00 98.44 1003 GLU A O 1
ATOM 8031 N N . PRO A 1 1004 ? -9.816 1.661 -5.760 1.00 98.56 1004 PRO A N 1
ATOM 8032 C CA . PRO A 1 1004 ? -10.514 0.438 -5.355 1.00 98.56 1004 PRO A CA 1
ATOM 8033 C C . PRO A 1 1004 ? -11.536 -0.041 -6.407 1.00 98.56 1004 PRO A C 1
ATOM 8035 O O . PRO A 1 1004 ? -12.081 0.734 -7.202 1.00 98.56 1004 PRO A O 1
ATOM 8038 N N . GLY A 1 1005 ? -11.848 -1.341 -6.384 1.00 98.12 1005 GLY A N 1
ATOM 8039 C CA . GLY A 1 1005 ? -12.756 -1.950 -7.358 1.00 98.12 1005 GLY A CA 1
ATOM 8040 C C . GLY A 1 1005 ? -13.538 -3.165 -6.857 1.00 98.12 1005 GLY A C 1
ATOM 8041 O O . GLY A 1 1005 ? -13.411 -3.591 -5.714 1.00 98.12 1005 GLY A O 1
ATOM 8042 N N . TYR A 1 1006 ? -14.375 -3.719 -7.732 1.00 98.19 1006 TYR A N 1
ATOM 8043 C CA . TYR A 1 1006 ? -15.076 -4.992 -7.567 1.00 98.19 1006 TYR A CA 1
ATOM 8044 C C . TYR A 1 1006 ? -15.408 -5.582 -8.944 1.00 98.19 1006 TYR A C 1
ATOM 8046 O O . TYR A 1 1006 ? -15.838 -4.851 -9.834 1.00 98.19 1006 TYR A O 1
ATOM 8054 N N . TYR A 1 1007 ? -15.238 -6.893 -9.128 1.00 97.06 1007 TYR A N 1
ATOM 8055 C CA . TYR A 1 1007 ? -15.329 -7.535 -10.446 1.00 97.06 1007 TYR A CA 1
ATOM 8056 C C . TYR A 1 1007 ? -16.162 -8.819 -10.369 1.00 97.06 1007 TYR A C 1
ATOM 8058 O O . TYR A 1 1007 ? -15.681 -9.867 -9.934 1.00 97.06 1007 TYR A O 1
ATOM 8066 N N . GLU A 1 1008 ? -17.421 -8.732 -10.798 1.00 94.81 1008 GLU A N 1
ATOM 8067 C CA . GLU A 1 1008 ? -18.372 -9.843 -10.807 1.00 94.81 1008 GLU A CA 1
ATOM 8068 C C . GLU A 1 1008 ? -18.184 -10.676 -12.079 1.00 94.81 1008 GLU A C 1
ATOM 8070 O O . GLU A 1 1008 ? -18.473 -10.223 -13.191 1.00 94.81 1008 GLU A O 1
ATOM 8075 N N . THR A 1 1009 ? -17.681 -11.903 -11.937 1.00 88.12 1009 THR A N 1
ATOM 8076 C CA . THR A 1 1009 ? -17.304 -12.737 -13.089 1.00 88.12 1009 THR A CA 1
ATOM 8077 C C . THR A 1 1009 ? -18.530 -13.059 -13.947 1.00 88.12 1009 THR A C 1
ATOM 8079 O O . THR A 1 1009 ? -19.508 -13.614 -13.461 1.00 88.12 1009 THR A O 1
ATOM 8082 N N . ASN A 1 1010 ? -18.461 -12.745 -15.246 1.00 86.75 1010 ASN A N 1
ATOM 8083 C CA . ASN A 1 1010 ? -19.583 -12.822 -16.198 1.00 86.75 1010 ASN A CA 1
ATOM 8084 C C . ASN A 1 1010 ? -20.774 -11.887 -15.886 1.00 86.75 1010 ASN A C 1
ATOM 8086 O O . ASN A 1 1010 ? -21.859 -12.097 -16.424 1.00 86.75 1010 ASN A O 1
ATOM 8090 N N . GLY A 1 1011 ? -20.586 -10.851 -15.060 1.00 94.12 1011 GLY A N 1
ATOM 8091 C CA . GLY A 1 1011 ? -21.610 -9.858 -14.727 1.00 94.12 1011 GLY A CA 1
ATOM 8092 C C . GLY A 1 1011 ? -21.223 -8.441 -15.150 1.00 94.12 1011 GLY A C 1
ATOM 8093 O O . GLY A 1 1011 ? -21.668 -7.944 -16.189 1.00 94.12 1011 GLY A O 1
ATOM 8094 N N . PHE A 1 1012 ? -20.424 -7.786 -14.310 1.00 97.38 1012 PHE A N 1
ATOM 8095 C CA . PHE A 1 1012 ? -20.003 -6.390 -14.440 1.00 97.38 1012 PHE A CA 1
ATOM 8096 C C . PHE A 1 1012 ? -18.709 -6.145 -13.654 1.00 97.38 1012 PHE A C 1
ATOM 8098 O O . PHE A 1 1012 ? -18.319 -6.951 -12.811 1.00 97.38 1012 PHE A O 1
ATOM 8105 N N . GLY A 1 1013 ? -18.068 -5.002 -13.880 1.00 97.88 1013 GLY A N 1
ATOM 8106 C CA . GLY A 1 1013 ? -16.987 -4.515 -13.029 1.00 97.88 1013 GLY A CA 1
ATOM 8107 C C . GLY A 1 1013 ? -17.209 -3.070 -12.619 1.00 97.88 1013 GLY A C 1
ATOM 8108 O O . GLY A 1 1013 ? -17.826 -2.292 -13.346 1.00 97.88 1013 GLY A O 1
ATOM 8109 N N . VAL A 1 1014 ? -16.687 -2.730 -11.448 1.00 98.62 1014 VAL A N 1
ATOM 8110 C CA . VAL A 1 1014 ? -16.571 -1.373 -10.935 1.00 98.62 1014 VAL A CA 1
ATOM 8111 C C . VAL A 1 1014 ? -15.112 -1.122 -10.598 1.00 98.62 1014 VAL A C 1
ATOM 8113 O O . VAL A 1 1014 ? -14.503 -1.894 -9.864 1.00 98.62 1014 VAL A O 1
ATOM 8116 N N . ARG A 1 1015 ? -14.593 0.012 -11.050 1.00 98.81 1015 ARG A N 1
ATOM 8117 C CA . ARG A 1 1015 ? -13.440 0.684 -10.450 1.00 98.81 1015 ARG A CA 1
ATOM 8118 C C . ARG A 1 1015 ? -13.739 2.182 -10.407 1.00 98.81 1015 ARG A C 1
ATOM 8120 O O . ARG A 1 1015 ? -14.461 2.714 -11.264 1.00 98.81 1015 ARG A O 1
ATOM 8127 N N . ILE A 1 1016 ? -13.286 2.839 -9.350 1.00 98.88 1016 ILE A N 1
ATOM 8128 C CA . ILE A 1 1016 ? -13.411 4.283 -9.146 1.00 98.88 1016 ILE A CA 1
ATOM 8129 C C . ILE A 1 1016 ? -12.030 4.750 -8.754 1.00 98.88 1016 ILE A C 1
ATOM 8131 O O . ILE A 1 1016 ? -11.465 4.195 -7.823 1.00 98.88 1016 ILE A O 1
ATOM 8135 N N . GLU A 1 1017 ? -11.501 5.734 -9.475 1.00 98.88 1017 GLU A N 1
ATOM 8136 C CA . GLU A 1 1017 ? -10.104 6.096 -9.303 1.00 98.88 1017 GLU A CA 1
ATOM 8137 C C . GLU A 1 1017 ? -9.833 7.591 -9.381 1.00 98.88 1017 GLU A C 1
ATOM 8139 O O . GLU A 1 1017 ? -10.361 8.304 -10.237 1.00 98.88 1017 GLU A O 1
ATOM 8144 N N . ASN A 1 1018 ? -8.958 8.069 -8.505 1.00 98.88 1018 ASN A N 1
ATOM 8145 C CA . ASN A 1 1018 ? -8.405 9.411 -8.563 1.00 98.88 1018 ASN A CA 1
ATOM 8146 C C . ASN A 1 1018 ? -6.914 9.377 -8.256 1.00 98.88 1018 ASN A C 1
ATOM 8148 O O . ASN A 1 1018 ? -6.476 8.654 -7.369 1.00 98.88 1018 ASN A O 1
ATOM 8152 N N . MET A 1 1019 ? -6.163 10.286 -8.870 1.00 98.81 1019 MET A N 1
ATOM 8153 C CA . MET A 1 1019 ? -4.834 10.613 -8.379 1.00 98.81 1019 MET A CA 1
ATOM 8154 C C . MET A 1 1019 ? -4.941 11.513 -7.153 1.00 98.81 1019 MET A C 1
ATOM 8156 O O . MET A 1 1019 ? -5.670 12.516 -7.145 1.00 98.81 1019 MET A O 1
ATOM 8160 N N . VAL A 1 1020 ? -4.189 11.158 -6.118 1.00 98.62 1020 VAL A N 1
ATOM 8161 C CA . VAL A 1 1020 ? -4.116 11.845 -4.832 1.00 98.62 1020 VAL A CA 1
ATOM 8162 C C . VAL A 1 1020 ? -2.670 12.198 -4.501 1.00 98.62 1020 VAL A C 1
ATOM 8164 O O . VAL A 1 1020 ? -1.759 11.388 -4.646 1.00 98.62 1020 VAL A O 1
ATOM 8167 N N . MET A 1 1021 ? -2.447 13.427 -4.041 1.00 98.69 1021 MET A N 1
ATOM 8168 C CA . MET A 1 1021 ? -1.145 13.887 -3.563 1.00 98.69 1021 MET A CA 1
ATOM 8169 C C . MET A 1 1021 ? -1.144 14.004 -2.044 1.00 98.69 1021 MET A C 1
ATOM 8171 O O . MET A 1 1021 ? -2.090 14.535 -1.465 1.00 98.69 1021 MET A O 1
ATOM 8175 N N . ILE A 1 1022 ? -0.072 13.560 -1.395 1.00 98.56 1022 ILE A N 1
ATOM 8176 C CA . ILE A 1 1022 ? 0.082 13.711 0.052 1.00 98.56 1022 ILE A CA 1
ATOM 8177 C C . ILE A 1 1022 ? 0.409 15.168 0.386 1.00 98.56 1022 ILE A C 1
ATOM 8179 O O . ILE A 1 1022 ? 1.349 15.758 -0.149 1.00 98.56 1022 ILE A O 1
ATOM 8183 N N . VAL A 1 1023 ? -0.367 15.746 1.299 1.00 98.00 1023 VAL A N 1
ATOM 8184 C CA . VAL A 1 1023 ? -0.241 17.126 1.775 1.00 98.00 1023 VAL A CA 1
ATOM 8185 C C . VAL A 1 1023 ? -0.374 17.182 3.294 1.00 98.00 1023 VAL A C 1
ATOM 8187 O O . VAL A 1 1023 ? -1.087 16.378 3.900 1.00 98.00 1023 VAL A O 1
ATOM 8190 N N . LYS A 1 1024 ? 0.265 18.173 3.921 1.00 97.38 1024 LYS A N 1
ATOM 8191 C CA . LYS A 1 1024 ? 0.047 18.480 5.337 1.00 97.38 1024 LYS A CA 1
ATOM 8192 C C . LYS A 1 1024 ? -1.421 18.835 5.603 1.00 97.38 1024 LYS A C 1
ATOM 8194 O O . LYS A 1 1024 ? -2.044 19.568 4.832 1.00 97.38 1024 LYS A O 1
ATOM 8199 N N . LYS A 1 1025 ? -1.966 18.332 6.710 1.00 96.56 1025 LYS A N 1
ATOM 8200 C CA . LYS A 1 1025 ? -3.319 18.626 7.194 1.00 96.56 1025 LYS A CA 1
ATOM 8201 C C . LYS A 1 1025 ? -3.249 19.475 8.459 1.00 96.56 1025 LYS A C 1
ATOM 8203 O O . LYS A 1 1025 ? -2.410 19.242 9.325 1.00 96.56 1025 LYS A O 1
ATOM 8208 N N . SER A 1 1026 ? -4.149 20.449 8.558 1.00 94.06 1026 SER A N 1
ATOM 8209 C CA . SER A 1 1026 ? -4.432 21.140 9.817 1.00 94.06 1026 SER A CA 1
ATOM 8210 C C . SER A 1 1026 ? -5.471 20.337 10.589 1.00 94.06 1026 SER A C 1
ATOM 8212 O O . SER A 1 1026 ? -6.530 20.021 10.047 1.00 94.06 1026 SER A O 1
ATOM 8214 N N . THR A 1 1027 ? -5.171 20.025 11.842 1.00 96.19 1027 THR A N 1
ATOM 8215 C CA . THR A 1 1027 ? -6.016 19.247 12.752 1.00 96.19 1027 THR A CA 1
ATOM 8216 C C . THR A 1 1027 ? -6.573 20.125 13.874 1.00 96.19 1027 THR A C 1
ATOM 8218 O O . THR A 1 1027 ? -6.146 21.266 14.053 1.00 96.19 1027 THR A O 1
ATOM 8221 N N . LYS A 1 1028 ? -7.567 19.617 14.615 1.00 96.88 1028 LYS A N 1
ATOM 8222 C CA . LYS A 1 1028 ? -8.205 20.339 15.733 1.00 96.88 1028 LYS A CA 1
ATOM 8223 C C . LYS A 1 1028 ? -7.240 20.562 16.904 1.00 96.88 1028 LYS A C 1
ATOM 8225 O O . LYS A 1 1028 ? -7.245 21.630 17.510 1.00 96.88 1028 LYS A O 1
ATOM 8230 N N . TYR A 1 1029 ? -6.429 19.552 17.192 1.00 96.56 1029 TYR A N 1
ATOM 8231 C CA . TYR A 1 1029 ? -5.377 19.535 18.198 1.00 96.56 1029 TYR A CA 1
ATOM 8232 C C . TYR A 1 1029 ? -4.010 19.325 17.540 1.00 96.56 1029 TYR A C 1
ATOM 8234 O O . TYR A 1 1029 ? -3.907 19.018 16.348 1.00 96.56 1029 TYR A O 1
ATOM 8242 N N . GLN A 1 1030 ? -2.962 19.512 18.337 1.00 91.94 1030 GLN A N 1
ATOM 8243 C CA . GLN A 1 1030 ? -1.566 19.461 17.922 1.00 91.94 1030 GLN A CA 1
ATOM 8244 C C . GLN A 1 1030 ? -0.785 18.630 18.950 1.00 91.94 1030 GLN A C 1
ATOM 8246 O O . GLN A 1 1030 ? -0.383 19.136 19.995 1.00 91.94 1030 GLN A O 1
ATOM 8251 N N . PHE A 1 1031 ? -0.608 17.333 18.683 1.00 91.69 1031 PHE A N 1
ATOM 8252 C CA . PHE A 1 1031 ? 0.111 16.424 19.580 1.00 91.69 1031 PHE A CA 1
ATOM 8253 C C . PHE A 1 1031 ? 1.625 16.685 19.574 1.00 91.69 1031 PHE A C 1
ATOM 8255 O O . PHE A 1 1031 ? 2.352 16.147 18.737 1.00 91.69 1031 PHE A O 1
ATOM 8262 N N . MET A 1 1032 ? 2.123 17.502 20.508 1.00 88.62 1032 MET A N 1
ATOM 8263 C CA . MET A 1 1032 ? 3.521 17.975 20.514 1.00 88.62 1032 MET A CA 1
ATOM 8264 C C . MET A 1 1032 ? 3.903 18.568 19.137 1.00 88.62 1032 MET A C 1
ATOM 8266 O O . MET A 1 1032 ? 3.052 19.150 18.470 1.00 88.62 1032 MET A O 1
ATOM 8270 N N . ASP A 1 1033 ? 5.133 18.386 18.653 1.00 88.38 1033 ASP A N 1
ATOM 8271 C CA . ASP A 1 1033 ? 5.582 18.876 17.336 1.00 88.38 1033 ASP A CA 1
ATOM 8272 C C . ASP A 1 1033 ? 5.162 17.980 16.144 1.00 88.38 1033 ASP A C 1
ATOM 8274 O O . ASP A 1 1033 ? 5.772 18.017 15.074 1.00 88.38 1033 ASP A O 1
ATOM 8278 N N . SER A 1 1034 ? 4.136 17.137 16.312 1.00 90.44 1034 SER A N 1
ATOM 8279 C CA . SER A 1 1034 ? 3.712 16.169 15.292 1.00 90.44 1034 SER A CA 1
ATOM 8280 C C . SER A 1 1034 ? 3.213 16.826 14.006 1.00 90.44 1034 SER A C 1
ATOM 8282 O O . SER A 1 1034 ? 2.488 17.819 14.023 1.00 90.44 1034 SER A O 1
ATOM 8284 N N . VAL A 1 1035 ? 3.531 16.220 12.864 1.00 94.38 1035 VAL A N 1
ATOM 8285 C CA . VAL A 1 1035 ? 2.949 16.596 11.572 1.00 94.38 1035 VAL A CA 1
ATOM 8286 C C . VAL A 1 1035 ? 1.897 15.562 11.196 1.00 94.38 1035 VAL A C 1
ATOM 8288 O O . VAL A 1 1035 ? 2.184 14.369 11.184 1.00 94.38 1035 VAL A O 1
ATOM 8291 N N . PHE A 1 1036 ? 0.693 16.022 10.863 1.00 97.00 1036 PHE A N 1
ATOM 8292 C CA . PHE A 1 1036 ? -0.355 15.186 10.283 1.00 97.00 1036 PHE A CA 1
ATOM 8293 C C . PHE A 1 1036 ? -0.442 15.429 8.777 1.00 97.00 1036 PHE A C 1
ATOM 8295 O O . PHE A 1 1036 ? -0.371 16.568 8.303 1.00 97.00 1036 PHE A O 1
ATOM 8302 N N . LEU A 1 1037 ? -0.571 14.342 8.025 1.00 98.00 1037 LEU A N 1
ATOM 8303 C CA . LEU A 1 1037 ? -0.683 14.308 6.573 1.00 98.00 1037 LEU A CA 1
ATOM 8304 C C . LEU A 1 1037 ? -2.042 13.735 6.163 1.00 98.00 1037 LEU A C 1
ATOM 8306 O O . LEU A 1 1037 ? -2.790 13.201 6.977 1.00 98.00 1037 LEU A O 1
ATOM 8310 N N . GLY A 1 1038 ? -2.360 13.867 4.884 1.00 97.81 1038 GLY A N 1
ATOM 8311 C CA . GLY A 1 1038 ? -3.514 13.258 4.234 1.00 97.81 1038 GLY A CA 1
ATOM 8312 C C . GLY A 1 1038 ? -3.543 13.673 2.767 1.00 97.81 1038 GLY A C 1
ATOM 8313 O O . GLY A 1 1038 ? -2.575 14.238 2.261 1.00 97.81 1038 GLY A O 1
ATOM 8314 N N . PHE A 1 1039 ? -4.660 13.461 2.079 1.00 98.31 1039 PHE A N 1
ATOM 8315 C CA . PHE A 1 1039 ? -4.680 13.552 0.615 1.00 98.31 1039 PHE A CA 1
ATOM 8316 C C . PHE A 1 1039 ? -5.286 14.851 0.047 1.00 98.31 1039 PHE A C 1
ATOM 8318 O O . PHE A 1 1039 ? -6.259 15.401 0.573 1.00 98.31 1039 PHE A O 1
ATOM 8325 N N . GLU A 1 1040 ? -4.714 15.351 -1.050 1.00 98.12 1040 GLU A N 1
ATOM 8326 C CA . GLU A 1 1040 ? -5.305 16.309 -1.991 1.00 98.12 1040 GLU A CA 1
ATOM 8327 C C . GLU A 1 1040 ? -5.672 15.562 -3.279 1.00 98.12 1040 GLU A C 1
ATOM 8329 O O . GLU A 1 1040 ? -4.795 15.081 -3.992 1.00 98.12 1040 GLU A O 1
ATOM 8334 N N . THR A 1 1041 ? -6.959 15.502 -3.623 1.00 98.50 1041 THR A N 1
ATOM 8335 C CA . THR A 1 1041 ? -7.404 14.911 -4.893 1.00 98.50 1041 THR A CA 1
ATOM 8336 C C . THR A 1 1041 ? -7.059 15.818 -6.080 1.00 98.50 1041 THR A C 1
ATOM 8338 O O . THR A 1 1041 ? -7.526 16.969 -6.144 1.00 98.50 1041 THR A O 1
ATOM 8341 N N . LEU A 1 1042 ? -6.271 15.279 -7.017 1.00 98.75 1042 LEU A N 1
ATOM 8342 C CA . LEU A 1 1042 ? -5.859 15.913 -8.273 1.00 98.75 1042 LEU A CA 1
ATOM 8343 C C . LEU A 1 1042 ? -6.892 15.689 -9.386 1.00 98.75 1042 LEU A C 1
ATOM 8345 O O . LEU A 1 1042 ? -7.232 16.635 -10.092 1.00 98.75 1042 LEU A O 1
ATOM 8349 N N . THR A 1 1043 ? -7.420 14.468 -9.522 1.00 98.81 1043 THR A N 1
ATOM 8350 C CA . THR A 1 1043 ? -8.453 14.123 -10.516 1.00 98.81 1043 THR A CA 1
ATOM 8351 C C . THR A 1 1043 ? -9.783 14.805 -10.182 1.00 98.81 1043 THR A C 1
ATOM 8353 O O . THR A 1 1043 ? -10.322 14.641 -9.086 1.00 98.81 1043 THR A O 1
ATOM 8356 N N . LEU A 1 1044 ? -10.342 15.566 -11.130 1.00 98.69 1044 LEU A N 1
ATOM 8357 C CA . LEU A 1 1044 ? -11.549 16.386 -10.944 1.00 98.69 1044 LEU A CA 1
ATOM 8358 C C . LEU A 1 1044 ? -12.668 15.978 -11.913 1.00 98.69 1044 LEU A C 1
ATOM 8360 O O . LEU A 1 1044 ? -13.021 16.721 -12.822 1.00 98.69 1044 LEU A O 1
ATOM 8364 N N . VAL A 1 1045 ? -13.235 14.788 -11.717 1.00 98.62 1045 VAL A N 1
ATOM 8365 C CA . VAL A 1 1045 ? -14.272 14.202 -12.583 1.00 98.62 1045 VAL A CA 1
ATOM 8366 C C . VAL A 1 1045 ? -15.400 13.678 -11.690 1.00 98.62 1045 VAL A C 1
ATOM 8368 O O . VAL A 1 1045 ? -15.104 12.973 -10.724 1.00 98.62 1045 VAL A O 1
ATOM 8371 N N . PRO A 1 1046 ? -16.684 14.000 -11.938 1.00 98.25 1046 PRO A N 1
ATOM 8372 C CA . PRO A 1 1046 ? -17.760 13.593 -11.037 1.00 98.25 1046 PRO A CA 1
ATOM 8373 C C . PRO A 1 1046 ? -17.939 12.065 -10.996 1.00 98.25 1046 PRO A C 1
ATOM 8375 O O . PRO A 1 1046 ? -17.408 11.330 -11.831 1.00 98.25 1046 PRO A O 1
ATOM 8378 N N . TYR A 1 1047 ? -18.689 11.598 -9.999 1.00 98.19 1047 TYR A N 1
ATOM 8379 C CA . TYR A 1 1047 ? -19.096 10.193 -9.865 1.00 98.19 1047 TYR A CA 1
ATOM 8380 C C . TYR A 1 1047 ? -20.460 9.989 -10.543 1.00 98.19 1047 TYR A C 1
ATOM 8382 O O . TYR A 1 1047 ? -21.117 10.966 -10.902 1.00 98.19 1047 TYR A O 1
ATOM 8390 N N . GLU A 1 1048 ? -20.891 8.744 -10.742 1.00 96.94 1048 GLU A N 1
ATOM 8391 C CA . GLU A 1 1048 ? -22.176 8.440 -11.382 1.00 96.94 1048 GLU A CA 1
ATOM 8392 C C . GLU A 1 1048 ? -23.294 8.347 -10.324 1.00 96.94 1048 GLU A C 1
ATOM 8394 O O . GLU A 1 1048 ? -23.381 7.332 -9.630 1.00 96.94 1048 GLU A O 1
ATOM 8399 N N . PRO A 1 1049 ? -24.165 9.366 -10.168 1.00 93.88 1049 PRO A N 1
ATOM 8400 C CA . PRO A 1 1049 ? -25.142 9.400 -9.080 1.00 93.88 1049 PRO A CA 1
ATOM 8401 C C . PRO A 1 1049 ? -26.206 8.301 -9.177 1.00 93.88 1049 PRO A C 1
ATOM 8403 O O . PRO A 1 1049 ? -26.739 7.891 -8.148 1.00 93.88 1049 PRO A O 1
ATOM 8406 N N . THR A 1 1050 ? -26.515 7.786 -10.375 1.00 94.12 1050 THR A N 1
ATOM 8407 C CA . THR A 1 1050 ? -27.505 6.701 -10.529 1.00 94.12 1050 THR A CA 1
ATOM 8408 C C . THR A 1 1050 ? -27.043 5.381 -9.907 1.00 94.12 1050 THR A C 1
ATOM 8410 O O . THR A 1 1050 ? -27.876 4.577 -9.482 1.00 94.12 1050 THR A O 1
ATOM 8413 N N . LEU A 1 1051 ? -25.726 5.181 -9.791 1.00 97.88 1051 LEU A N 1
ATOM 8414 C CA . LEU A 1 1051 ? -25.111 4.002 -9.189 1.00 97.88 1051 LEU A CA 1
ATOM 8415 C C . LEU A 1 1051 ? -24.960 4.093 -7.662 1.00 97.88 1051 LEU A C 1
ATOM 8417 O O . LEU A 1 1051 ? -24.659 3.084 -7.031 1.00 97.88 1051 LEU A O 1
ATOM 8421 N N . ILE A 1 1052 ? -25.209 5.253 -7.047 1.00 97.88 1052 ILE A N 1
ATOM 8422 C CA . ILE A 1 1052 ? -25.005 5.441 -5.605 1.00 97.88 1052 ILE A CA 1
ATOM 8423 C C . ILE A 1 1052 ? -26.269 5.080 -4.814 1.00 97.88 1052 ILE A C 1
ATOM 8425 O O . ILE A 1 1052 ? -27.386 5.521 -5.108 1.00 97.88 1052 ILE A O 1
ATOM 8429 N N . ASP A 1 1053 ? -26.097 4.272 -3.773 1.00 97.12 1053 ASP A N 1
ATOM 8430 C CA . ASP A 1 1053 ? -27.072 4.065 -2.710 1.00 97.12 1053 ASP A CA 1
ATOM 8431 C C . ASP A 1 1053 ? -26.681 4.884 -1.473 1.00 97.12 1053 ASP A C 1
ATOM 8433 O O . ASP A 1 1053 ? -25.950 4.436 -0.590 1.00 97.12 1053 ASP A O 1
ATOM 8437 N N . PHE A 1 1054 ? -27.196 6.111 -1.404 1.00 94.50 1054 PHE A N 1
ATOM 8438 C CA . PHE A 1 1054 ? -26.915 7.037 -0.306 1.00 94.50 1054 PHE A CA 1
ATOM 8439 C C . PHE A 1 1054 ? -27.336 6.518 1.079 1.00 94.50 1054 PHE A C 1
ATOM 8441 O O . PHE A 1 1054 ? -26.891 7.083 2.073 1.00 94.50 1054 PHE A O 1
ATOM 8448 N N . SER A 1 1055 ? -28.143 5.450 1.174 1.00 93.00 1055 SER A N 1
ATOM 8449 C CA . SER A 1 1055 ? -28.493 4.830 2.460 1.00 93.00 1055 SER A CA 1
ATOM 8450 C C . SER A 1 1055 ? -27.341 4.044 3.101 1.00 93.00 1055 SER A C 1
ATOM 8452 O O . SER A 1 1055 ? -27.361 3.824 4.310 1.00 93.00 1055 SER A O 1
ATOM 8454 N N . LEU A 1 1056 ? -26.323 3.656 2.320 1.00 94.75 1056 LEU A N 1
ATOM 8455 C CA . LEU A 1 1056 ? -25.132 2.946 2.805 1.00 94.75 1056 LEU A CA 1
ATOM 8456 C C . LEU A 1 1056 ? -24.006 3.890 3.253 1.00 94.75 1056 LEU A C 1
ATOM 8458 O O . LEU A 1 1056 ? -23.077 3.460 3.934 1.00 94.75 1056 LEU A O 1
ATOM 8462 N N . MET A 1 1057 ? -24.054 5.162 2.849 1.00 94.56 1057 MET A N 1
ATOM 8463 C CA . MET A 1 1057 ? -22.979 6.123 3.087 1.00 94.56 1057 MET A CA 1
ATOM 8464 C C . MET A 1 1057 ? -23.212 6.921 4.373 1.00 94.56 1057 MET A C 1
ATOM 8466 O O . MET A 1 1057 ? -24.298 7.435 4.632 1.00 94.56 1057 MET A O 1
ATOM 8470 N N . SER A 1 1058 ? -22.149 7.106 5.152 1.00 91.81 1058 SER A N 1
ATOM 8471 C CA . SER A 1 1058 ? -22.172 7.999 6.313 1.00 91.81 1058 SER A CA 1
ATOM 8472 C C . SER A 1 1058 ? -22.359 9.471 5.896 1.00 91.81 1058 SER A C 1
ATOM 8474 O O . SER A 1 1058 ? -21.891 9.870 4.821 1.00 91.81 1058 SER A O 1
ATOM 8476 N N . PRO A 1 1059 ? -22.939 10.331 6.760 1.00 90.94 1059 PRO A N 1
ATOM 8477 C CA . PRO A 1 1059 ? -23.082 11.761 6.474 1.00 90.94 1059 PRO A CA 1
ATOM 8478 C C . PRO A 1 1059 ? -21.759 12.428 6.080 1.00 90.94 1059 PRO A C 1
ATOM 8480 O O . PRO A 1 1059 ? -21.721 13.213 5.141 1.00 90.94 1059 PRO A O 1
ATOM 8483 N N . ALA A 1 1060 ? -20.652 12.049 6.726 1.00 91.88 1060 ALA A N 1
ATOM 8484 C CA . ALA A 1 1060 ? -19.333 12.606 6.439 1.00 91.88 1060 ALA A CA 1
ATOM 8485 C C . ALA A 1 1060 ? -18.742 12.151 5.084 1.00 91.88 1060 ALA A C 1
ATOM 8487 O O . ALA A 1 1060 ? -17.952 12.887 4.491 1.00 91.88 1060 ALA A O 1
ATOM 8488 N N . GLN A 1 1061 ? -19.123 10.974 4.566 1.00 96.19 1061 GLN A N 1
ATOM 8489 C CA . GLN A 1 1061 ? -18.766 10.557 3.201 1.00 96.19 1061 GLN A CA 1
ATOM 8490 C C . GLN A 1 1061 ? -19.550 11.372 2.160 1.00 96.19 1061 GLN A C 1
ATOM 8492 O O . GLN A 1 1061 ? -18.971 11.811 1.167 1.00 96.19 1061 GLN A O 1
ATOM 8497 N N . ILE A 1 1062 ? -20.839 11.633 2.404 1.00 95.81 1062 ILE A N 1
ATOM 8498 C CA . ILE A 1 1062 ? -21.679 12.448 1.511 1.00 95.81 1062 ILE A CA 1
ATOM 8499 C C . ILE A 1 1062 ? -21.271 13.929 1.559 1.00 95.81 1062 ILE A C 1
ATOM 8501 O O . ILE A 1 1062 ? -21.151 14.552 0.506 1.00 95.81 1062 ILE A O 1
ATOM 8505 N N . ASP A 1 1063 ? -20.952 14.479 2.735 1.00 95.56 1063 ASP A N 1
ATOM 8506 C CA . ASP A 1 1063 ? -20.409 15.837 2.873 1.00 95.56 1063 ASP A CA 1
ATOM 8507 C C . ASP A 1 1063 ? -19.067 15.979 2.124 1.00 95.56 1063 ASP A C 1
ATOM 8509 O O . ASP A 1 1063 ? -18.854 16.969 1.419 1.00 95.56 1063 ASP A O 1
ATOM 8513 N N . TRP A 1 1064 ? -18.170 14.985 2.193 1.00 97.19 1064 TRP A N 1
ATOM 8514 C CA . TRP A 1 1064 ? -16.942 14.983 1.382 1.00 97.19 1064 TRP A CA 1
ATOM 8515 C C . TRP A 1 1064 ? -17.242 14.924 -0.119 1.00 97.19 1064 TRP A C 1
ATOM 8517 O O . TRP A 1 1064 ? -16.670 15.701 -0.882 1.00 97.19 1064 TRP A O 1
ATOM 8527 N N . MET A 1 1065 ? -18.166 14.058 -0.548 1.00 97.31 1065 MET A N 1
ATOM 8528 C CA . MET A 1 1065 ? -18.539 13.914 -1.957 1.00 97.31 1065 MET A CA 1
ATOM 8529 C C . MET A 1 1065 ? -19.147 15.207 -2.520 1.00 97.31 1065 MET A C 1
ATOM 8531 O O . MET A 1 1065 ? -18.724 15.667 -3.579 1.00 97.31 1065 MET A O 1
ATOM 8535 N N . ASN A 1 1066 ? -20.063 15.842 -1.783 1.00 96.56 1066 ASN A N 1
ATOM 8536 C CA . ASN A 1 1066 ? -20.634 17.145 -2.126 1.00 96.56 1066 ASN A CA 1
ATOM 8537 C C . ASN A 1 1066 ? -19.532 18.217 -2.245 1.00 96.56 1066 ASN A C 1
ATOM 8539 O O . ASN A 1 1066 ? -19.511 18.992 -3.200 1.00 96.56 1066 ASN A O 1
ATOM 8543 N N . ASN A 1 1067 ? -18.574 18.256 -1.312 1.00 97.56 1067 ASN A N 1
ATOM 8544 C CA . ASN A 1 1067 ? -17.438 19.184 -1.374 1.00 97.56 1067 ASN A CA 1
ATOM 8545 C C . ASN A 1 1067 ? -16.513 18.913 -2.575 1.00 97.56 1067 ASN A C 1
ATOM 8547 O O . ASN A 1 1067 ? -16.070 19.856 -3.235 1.00 97.56 1067 ASN A O 1
ATOM 8551 N N . TYR A 1 1068 ? -16.262 17.642 -2.901 1.00 98.56 1068 TYR A N 1
ATOM 8552 C CA . TYR A 1 1068 ? -15.519 17.233 -4.092 1.00 98.56 1068 TYR A CA 1
ATOM 8553 C C . TYR A 1 1068 ? -16.236 17.679 -5.374 1.00 98.56 1068 TYR A C 1
ATOM 8555 O O . TYR A 1 1068 ? -15.641 18.363 -6.204 1.00 98.56 1068 TYR A O 1
ATOM 8563 N N . HIS A 1 1069 ? -17.529 17.389 -5.517 1.00 98.31 1069 HIS A N 1
ATOM 8564 C CA . HIS A 1 1069 ? -18.338 17.808 -6.667 1.00 98.31 1069 HIS A CA 1
ATOM 8565 C C . HIS A 1 1069 ? -18.407 19.331 -6.824 1.00 98.31 1069 HIS A C 1
ATOM 8567 O O . HIS A 1 1069 ? -18.246 19.834 -7.936 1.00 98.31 1069 HIS A O 1
ATOM 8573 N N . ASN A 1 1070 ? -18.520 20.078 -5.723 1.00 97.81 1070 ASN A N 1
ATOM 8574 C CA . ASN A 1 1070 ? -18.412 21.538 -5.734 1.00 97.81 1070 ASN A CA 1
ATOM 8575 C C . ASN A 1 1070 ? -17.021 22.021 -6.196 1.00 97.81 1070 ASN A C 1
ATOM 8577 O O . ASN A 1 1070 ? -16.938 22.981 -6.966 1.00 97.81 1070 ASN A O 1
ATOM 8581 N N . LYS A 1 1071 ? -15.925 21.347 -5.799 1.00 98.19 1071 LYS A N 1
ATOM 8582 C CA . LYS A 1 1071 ? -14.568 21.618 -6.320 1.00 98.19 1071 LYS A CA 1
ATOM 8583 C C . LYS A 1 1071 ? -14.509 21.393 -7.835 1.00 98.19 1071 LYS A C 1
ATOM 8585 O O . LYS A 1 1071 ? -14.023 22.271 -8.546 1.00 98.19 1071 LYS A O 1
ATOM 8590 N N . VAL A 1 1072 ? -15.046 20.275 -8.336 1.00 98.56 1072 VAL A N 1
ATOM 8591 C CA . VAL A 1 1072 ? -15.097 19.971 -9.779 1.00 98.56 1072 VAL A CA 1
ATOM 8592 C C . VAL A 1 1072 ? -15.885 21.042 -10.540 1.00 98.56 1072 VAL A C 1
ATOM 8594 O O . VAL A 1 1072 ? -15.372 21.622 -11.496 1.00 98.56 1072 VAL A O 1
ATOM 8597 N N . GLN A 1 1073 ? -17.100 21.374 -10.095 1.00 96.75 1073 GLN A N 1
ATOM 8598 C CA . GLN A 1 1073 ? -17.945 22.377 -10.749 1.00 96.75 1073 GLN A CA 1
ATOM 8599 C C . GLN A 1 1073 ? -17.291 23.770 -10.776 1.00 96.75 1073 GLN A C 1
ATOM 8601 O O . GLN A 1 1073 ? -17.421 24.483 -11.774 1.00 96.75 1073 GLN A O 1
ATOM 8606 N N . ARG A 1 1074 ? -16.572 24.145 -9.709 1.00 97.75 1074 ARG A N 1
ATOM 8607 C CA . ARG A 1 1074 ? -15.845 25.418 -9.589 1.00 97.75 1074 ARG A CA 1
ATOM 8608 C C . ARG A 1 1074 ? -14.593 25.481 -10.464 1.00 97.75 1074 ARG A C 1
ATOM 8610 O O . ARG A 1 1074 ? -14.317 26.531 -11.033 1.00 97.75 1074 ARG A O 1
ATOM 8617 N N . GLU A 1 1075 ? -13.811 24.405 -10.528 1.00 98.25 1075 GLU A N 1
ATOM 8618 C CA . GLU A 1 1075 ? -12.480 24.425 -11.155 1.00 98.25 1075 GLU A CA 1
ATOM 8619 C C . GLU A 1 1075 ? -12.461 23.927 -12.603 1.00 98.25 1075 GLU A C 1
ATOM 8621 O O . GLU A 1 1075 ? -11.589 24.351 -13.355 1.00 98.25 1075 GLU A O 1
ATOM 8626 N N . ILE A 1 1076 ? -13.413 23.077 -13.001 1.00 98.25 1076 ILE A N 1
ATOM 8627 C CA . ILE A 1 1076 ? -13.521 22.537 -14.366 1.00 98.25 1076 ILE A CA 1
ATOM 8628 C C . ILE A 1 1076 ? -14.656 23.194 -15.154 1.00 98.25 1076 ILE A C 1
ATOM 8630 O O . ILE A 1 1076 ? -14.503 23.450 -16.344 1.00 98.25 1076 ILE A O 1
ATOM 8634 N N . GLY A 1 1077 ? -15.770 23.541 -14.500 1.00 96.94 1077 GLY A N 1
ATOM 8635 C CA . GLY A 1 1077 ? -16.917 24.186 -15.153 1.00 96.94 1077 GLY A CA 1
ATOM 8636 C C . GLY A 1 1077 ? -16.559 25.413 -16.012 1.00 96.94 1077 GLY A C 1
ATOM 8637 O O . GLY A 1 1077 ? -17.014 25.475 -17.151 1.00 96.94 1077 GLY A O 1
ATOM 8638 N N . PRO A 1 1078 ? -15.716 26.355 -15.538 1.00 97.25 1078 PRO A N 1
ATOM 8639 C CA . PRO A 1 1078 ? -15.273 27.505 -16.336 1.00 97.25 1078 PRO A CA 1
ATOM 8640 C C . PRO A 1 1078 ? -14.341 27.172 -17.514 1.00 97.25 1078 PRO A C 1
ATOM 8642 O O . PRO A 1 1078 ? -14.136 28.028 -18.370 1.00 97.25 1078 PRO A O 1
ATOM 8645 N N . LEU A 1 1079 ? -13.755 25.970 -17.554 1.00 97.19 1079 LEU A N 1
ATOM 8646 C CA . LEU A 1 1079 ? -12.847 25.527 -18.620 1.00 97.19 1079 LEU A CA 1
ATOM 8647 C C . LEU A 1 1079 ? -13.593 24.849 -19.785 1.00 97.19 1079 LEU A C 1
ATOM 8649 O O . LEU A 1 1079 ? -13.049 24.743 -20.881 1.00 97.19 1079 LEU A O 1
ATOM 8653 N N . ILE A 1 1080 ? -14.846 24.428 -19.577 1.00 95.19 1080 ILE A N 1
ATOM 8654 C CA . ILE A 1 1080 ? -15.715 23.869 -20.622 1.00 95.19 1080 ILE A CA 1
ATOM 8655 C C . ILE A 1 1080 ? -16.332 25.028 -21.420 1.00 95.19 1080 ILE A C 1
ATOM 8657 O O . ILE A 1 1080 ? -17.420 25.523 -21.124 1.00 95.19 1080 ILE A O 1
ATOM 8661 N N . VAL A 1 1081 ? -15.609 25.497 -22.437 1.00 89.94 1081 VAL A N 1
ATOM 8662 C CA . VAL A 1 1081 ? -16.019 26.638 -23.269 1.00 89.94 1081 VAL A CA 1
ATOM 8663 C C . VAL A 1 1081 ? -16.885 26.173 -24.445 1.00 89.94 1081 VAL A C 1
ATOM 8665 O O . VAL A 1 1081 ? -16.497 25.291 -25.205 1.00 89.94 1081 VAL A O 1
ATOM 8668 N N . ASN A 1 1082 ? -18.046 26.809 -24.631 1.00 90.06 1082 ASN A N 1
ATOM 8669 C CA . ASN A 1 1082 ? -18.979 26.604 -25.753 1.00 90.06 1082 ASN A CA 1
ATOM 8670 C C . ASN A 1 1082 ? -19.571 25.183 -25.928 1.00 90.06 1082 ASN A C 1
ATOM 8672 O O . ASN A 1 1082 ? -20.240 24.939 -26.932 1.00 90.06 1082 ASN A O 1
ATOM 8676 N N . ASP A 1 1083 ? -19.416 24.267 -24.963 1.00 95.38 1083 ASP A N 1
ATOM 8677 C CA . ASP A 1 1083 ? -20.099 22.962 -24.964 1.00 95.38 1083 ASP A CA 1
ATOM 8678 C C . ASP A 1 1083 ? -21.249 22.940 -23.938 1.00 95.38 1083 ASP A C 1
ATOM 8680 O O . ASP A 1 1083 ? -21.067 22.736 -22.731 1.00 95.38 1083 ASP A O 1
ATOM 8684 N N . THR A 1 1084 ? -22.468 23.195 -24.422 1.00 95.81 1084 THR A N 1
ATOM 8685 C CA . THR A 1 1084 ? -23.687 23.232 -23.596 1.00 95.81 1084 THR A CA 1
ATOM 8686 C C . THR A 1 1084 ? -24.092 21.854 -23.076 1.00 95.81 1084 THR A C 1
ATOM 8688 O O . THR A 1 1084 ? -24.629 21.767 -21.970 1.00 95.81 1084 THR A O 1
ATOM 8691 N N . LEU A 1 1085 ? -23.801 20.784 -23.826 1.00 96.75 1085 LEU A N 1
ATOM 8692 C CA . LEU A 1 1085 ? -24.091 19.405 -23.438 1.00 96.75 1085 LEU A CA 1
ATOM 8693 C C . LEU A 1 1085 ? -23.201 18.990 -22.262 1.00 96.75 1085 LEU A C 1
ATOM 8695 O O . LEU A 1 1085 ? -23.716 18.571 -21.228 1.00 96.75 1085 LEU A O 1
ATOM 8699 N N . ALA A 1 1086 ? -21.886 19.190 -22.378 1.00 97.25 1086 ALA A N 1
ATOM 8700 C CA . ALA A 1 1086 ? -20.928 18.912 -21.310 1.00 97.25 1086 ALA A CA 1
ATOM 8701 C C . ALA A 1 1086 ? -21.177 19.780 -20.064 1.00 97.25 1086 ALA A C 1
ATOM 8703 O O . ALA A 1 1086 ? -21.116 19.285 -18.938 1.00 97.25 1086 ALA A O 1
ATOM 8704 N N . THR A 1 1087 ? -21.553 21.051 -20.247 1.00 97.19 1087 THR A N 1
ATOM 8705 C CA . THR A 1 1087 ? -21.917 21.947 -19.134 1.00 97.19 1087 THR A CA 1
ATOM 8706 C C . THR A 1 1087 ? -23.161 21.463 -18.380 1.00 97.19 1087 THR A C 1
ATOM 8708 O O . THR A 1 1087 ? -23.186 21.491 -17.147 1.00 97.19 1087 THR A O 1
ATOM 8711 N N . ALA A 1 1088 ? -24.203 21.018 -19.091 1.00 96.75 1088 ALA A N 1
ATOM 8712 C CA . ALA A 1 1088 ? -25.417 20.481 -18.475 1.00 96.75 1088 ALA A CA 1
ATOM 8713 C C . ALA A 1 1088 ? -25.160 19.129 -17.786 1.00 96.75 1088 ALA A C 1
ATOM 8715 O O . ALA A 1 1088 ? -25.604 18.919 -16.657 1.00 96.75 1088 ALA A O 1
ATOM 8716 N N . TRP A 1 1089 ? -24.394 18.251 -18.438 1.00 97.50 1089 TRP A N 1
ATOM 8717 C CA . TRP A 1 1089 ? -23.972 16.950 -17.916 1.00 97.50 1089 TRP A CA 1
ATOM 8718 C C . TRP A 1 1089 ? -23.195 17.076 -16.605 1.00 97.50 1089 TRP A C 1
ATOM 8720 O O . TRP A 1 1089 ? -23.496 16.372 -15.639 1.00 97.50 1089 TRP A O 1
ATOM 8730 N N . LEU A 1 1090 ? -22.240 18.014 -16.551 1.00 97.69 1090 LEU A N 1
ATOM 8731 C CA . LEU A 1 1090 ? -21.445 18.277 -15.356 1.00 97.69 1090 LEU A CA 1
ATOM 8732 C C . LEU A 1 1090 ? -22.342 18.727 -14.199 1.00 97.69 1090 LEU A C 1
ATOM 8734 O O . LEU A 1 1090 ? -22.342 18.085 -13.152 1.00 97.69 1090 LEU A O 1
ATOM 8738 N N . ARG A 1 1091 ? -23.169 19.759 -14.422 1.00 96.12 1091 ARG A N 1
ATOM 8739 C CA . ARG A 1 1091 ? -24.093 20.300 -13.407 1.00 96.12 1091 ARG A CA 1
ATOM 8740 C C . ARG A 1 1091 ? -25.025 19.241 -12.826 1.00 96.12 1091 ARG A C 1
ATOM 8742 O O . ARG A 1 1091 ? -25.292 19.268 -11.629 1.00 96.12 1091 ARG A O 1
ATOM 8749 N N . ALA A 1 1092 ? -25.517 18.321 -13.657 1.00 94.88 1092 ALA A N 1
ATOM 8750 C CA . ALA A 1 1092 ? -26.397 17.241 -13.219 1.00 94.88 1092 ALA A CA 1
ATOM 8751 C C . ALA A 1 1092 ? -25.686 16.240 -12.290 1.00 94.88 1092 ALA A C 1
ATOM 8753 O O . ALA A 1 1092 ? -26.283 15.780 -11.320 1.00 94.88 1092 ALA A O 1
ATOM 8754 N N . ARG A 1 1093 ? -24.410 15.925 -12.557 1.00 95.75 1093 ARG A N 1
ATOM 8755 C CA . ARG A 1 1093 ? -23.616 14.968 -11.763 1.00 95.75 1093 ARG A CA 1
ATOM 8756 C C . ARG A 1 1093 ? -22.868 15.583 -10.581 1.00 95.75 1093 ARG A C 1
ATOM 8758 O O . ARG A 1 1093 ? -22.360 14.840 -9.751 1.00 95.75 1093 ARG A O 1
ATOM 8765 N N . THR A 1 1094 ? -22.826 16.911 -10.482 1.00 96.25 1094 THR A N 1
ATOM 8766 C CA . THR A 1 1094 ? -22.312 17.646 -9.312 1.00 96.25 1094 THR A CA 1
ATOM 8767 C C . THR A 1 1094 ? -23.418 18.298 -8.477 1.00 96.25 1094 THR A C 1
ATOM 8769 O O . THR A 1 1094 ? -23.144 19.224 -7.714 1.00 96.25 1094 THR A O 1
ATOM 8772 N N . ALA A 1 1095 ? -24.675 17.879 -8.641 1.00 93.00 1095 ALA A N 1
ATOM 8773 C CA . ALA A 1 1095 ? -25.784 18.383 -7.840 1.00 93.00 1095 ALA A CA 1
ATOM 8774 C C . ALA A 1 1095 ? -25.675 17.879 -6.388 1.00 93.00 1095 ALA A C 1
ATOM 8776 O O . ALA A 1 1095 ? -25.612 16.673 -6.153 1.00 93.00 1095 ALA A O 1
ATOM 8777 N N . SER A 1 1096 ? -25.670 18.799 -5.418 1.00 90.06 1096 SER A N 1
ATOM 8778 C CA . SER A 1 1096 ? -25.543 18.464 -3.994 1.00 90.06 1096 SER A CA 1
ATOM 8779 C C . SER A 1 1096 ? -26.658 17.537 -3.510 1.00 90.06 1096 SER A C 1
ATOM 8781 O O . SER A 1 1096 ? -27.844 17.811 -3.708 1.00 90.06 1096 SER A O 1
ATOM 8783 N N . VAL A 1 1097 ? -26.277 16.487 -2.786 1.00 88.38 1097 VAL A N 1
ATOM 8784 C CA . VAL A 1 1097 ? -27.208 15.558 -2.139 1.00 88.38 1097 VAL A CA 1
ATOM 8785 C C . VAL A 1 1097 ? -27.554 16.080 -0.747 1.00 88.38 1097 VAL A C 1
ATOM 8787 O O . VAL A 1 1097 ? -26.694 16.128 0.134 1.00 88.38 1097 VAL A O 1
ATOM 8790 N N . ASN A 1 1098 ? -28.817 16.457 -0.543 1.00 77.94 1098 ASN A N 1
ATOM 8791 C CA . ASN A 1 1098 ? -29.342 16.858 0.762 1.00 77.94 1098 ASN A CA 1
ATOM 8792 C C . ASN A 1 1098 ? -29.865 15.631 1.518 1.00 77.94 1098 ASN A C 1
ATOM 8794 O O . ASN A 1 1098 ? -30.885 15.059 1.136 1.00 77.94 1098 ASN A O 1
ATOM 8798 N N . ILE A 1 1099 ? -29.210 15.266 2.622 1.00 63.38 1099 ILE A N 1
ATOM 8799 C CA . ILE A 1 1099 ? -29.765 14.324 3.601 1.00 63.38 1099 ILE A CA 1
ATOM 8800 C C . ILE A 1 1099 ? -30.465 15.135 4.693 1.00 63.38 1099 ILE A C 1
ATOM 8802 O O . ILE A 1 1099 ? -29.834 15.971 5.345 1.00 63.38 1099 ILE A O 1
ATOM 8806 N N . ASN A 1 1100 ? -31.745 14.863 4.950 1.00 54.59 1100 ASN A N 1
ATOM 8807 C CA . ASN A 1 1100 ? -32.406 15.384 6.145 1.00 54.59 1100 ASN A CA 1
ATOM 8808 C C . ASN A 1 1100 ? -31.755 14.751 7.385 1.00 54.59 1100 ASN A C 1
ATOM 8810 O O . ASN A 1 1100 ? -31.963 13.574 7.668 1.00 54.59 1100 ASN A O 1
ATOM 8814 N N . LYS A 1 1101 ? -30.995 15.536 8.159 1.00 46.06 1101 LYS A N 1
ATOM 8815 C CA . LYS A 1 1101 ? -30.292 15.094 9.386 1.00 46.06 1101 LYS A CA 1
ATOM 8816 C C . LYS A 1 1101 ? -31.227 14.702 10.559 1.00 46.06 1101 LYS A C 1
ATOM 8818 O O . LYS A 1 1101 ? -30.760 14.601 11.687 1.00 46.06 1101 LYS A O 1
ATOM 8823 N N . GLY A 1 1102 ? -32.535 14.534 10.329 1.00 40.00 1102 GLY A N 1
ATOM 8824 C CA . GLY A 1 1102 ? -33.564 14.503 11.380 1.00 40.00 1102 GLY A CA 1
ATOM 8825 C C . GLY A 1 1102 ? -34.169 13.139 11.735 1.00 40.00 1102 GLY A C 1
ATOM 8826 O O . GLY A 1 1102 ? -34.505 12.925 12.898 1.00 40.00 1102 GLY A O 1
ATOM 8827 N N . ASP A 1 1103 ? -34.318 12.217 10.780 1.00 34.09 1103 ASP A N 1
ATOM 8828 C CA . ASP A 1 1103 ? -35.361 11.180 10.912 1.00 34.09 1103 ASP A CA 1
ATOM 8829 C C . ASP A 1 1103 ? -34.907 9.847 11.547 1.00 34.09 1103 ASP A C 1
ATOM 8831 O O . ASP A 1 1103 ? -35.747 9.075 12.004 1.00 34.09 1103 ASP A O 1
ATOM 8835 N N . ASN A 1 1104 ? -33.597 9.595 11.675 1.00 33.50 1104 ASN A N 1
ATOM 8836 C CA . ASN A 1 1104 ? -33.059 8.338 12.234 1.00 33.50 1104 ASN A CA 1
ATOM 8837 C C . ASN A 1 1104 ? -32.618 8.411 13.714 1.00 33.50 1104 ASN A C 1
ATOM 8839 O O . ASN A 1 1104 ? -32.155 7.411 14.257 1.00 33.50 1104 ASN A O 1
ATOM 8843 N N . LEU A 1 1105 ? -32.744 9.564 14.386 1.00 33.03 1105 LEU A N 1
ATOM 8844 C CA . LEU A 1 1105 ? -32.148 9.805 15.718 1.00 33.03 1105 LEU A CA 1
ATOM 8845 C C . LEU A 1 1105 ? -33.126 9.768 16.909 1.00 33.03 1105 LEU A C 1
ATOM 8847 O O . LEU A 1 1105 ? -32.742 10.069 18.036 1.00 33.03 1105 LEU A O 1
ATOM 8851 N N . LYS A 1 1106 ? -34.385 9.354 16.708 1.00 27.33 1106 LYS A N 1
ATOM 8852 C CA . LYS A 1 1106 ? -35.358 9.147 17.801 1.00 27.33 1106 LYS A CA 1
ATOM 8853 C C . LYS A 1 1106 ? -35.581 7.667 18.115 1.00 27.33 1106 LYS A C 1
ATOM 8855 O O . LYS A 1 1106 ? -36.679 7.145 17.944 1.00 27.33 1106 LYS A O 1
ATOM 8860 N N . ILE A 1 1107 ? -34.546 7.010 18.642 1.00 28.05 1107 ILE A N 1
ATOM 8861 C CA . ILE A 1 1107 ? -34.661 5.687 19.275 1.00 28.05 1107 ILE A CA 1
ATOM 8862 C C . ILE A 1 1107 ? -34.284 5.811 20.759 1.00 28.05 1107 ILE A C 1
ATOM 8864 O O . ILE A 1 1107 ? -33.116 5.884 21.117 1.00 28.05 1107 ILE A O 1
ATOM 8868 N N . ASN A 1 1108 ? -35.324 5.879 21.596 1.00 29.16 1108 ASN A N 1
ATOM 8869 C CA . ASN A 1 1108 ? -35.374 5.762 23.062 1.00 29.16 1108 ASN A CA 1
ATOM 8870 C C . ASN A 1 1108 ? -34.037 5.649 23.831 1.00 29.16 1108 ASN A C 1
ATOM 8872 O O . ASN A 1 1108 ? -33.661 4.565 24.272 1.00 29.16 1108 ASN A O 1
ATOM 8876 N N . PHE A 1 1109 ? -33.404 6.788 24.129 1.00 25.77 1109 PHE A N 1
ATOM 8877 C CA . PHE A 1 1109 ? -32.264 6.867 25.062 1.00 25.77 1109 PHE A CA 1
ATOM 8878 C C . PHE A 1 1109 ? -32.673 7.067 26.541 1.00 25.77 1109 PHE A C 1
ATOM 8880 O O . PHE A 1 1109 ? -31.828 7.262 27.409 1.00 25.77 1109 PHE A O 1
ATOM 8887 N N . ILE A 1 1110 ? -33.976 7.016 26.849 1.00 24.56 1110 ILE A N 1
ATOM 8888 C CA . ILE A 1 1110 ? -34.528 7.173 28.205 1.00 24.56 1110 ILE A CA 1
ATOM 8889 C C . ILE A 1 1110 ? -35.423 5.970 28.518 1.00 24.56 1110 ILE A C 1
ATOM 8891 O O . ILE A 1 1110 ? -36.638 6.060 28.364 1.00 24.56 1110 ILE A O 1
ATOM 8895 N N . LEU A 1 1111 ? -34.823 4.840 28.921 1.00 25.67 1111 LEU A N 1
ATOM 8896 C CA . LEU A 1 1111 ? -35.517 3.763 29.663 1.00 25.67 1111 LEU A CA 1
ATOM 8897 C C . LEU A 1 1111 ? -34.609 2.671 30.283 1.00 25.67 1111 LEU A C 1
ATOM 8899 O O . LEU A 1 1111 ? -35.129 1.643 30.706 1.00 25.67 1111 LEU A O 1
ATOM 8903 N N . LEU A 1 1112 ? -33.282 2.865 30.383 1.00 25.50 1112 LEU A N 1
ATOM 8904 C CA . LEU A 1 1112 ? -32.370 1.855 30.964 1.00 25.50 1112 LEU A CA 1
ATOM 8905 C C . LEU A 1 1112 ? -31.446 2.345 32.101 1.00 25.50 1112 LEU A C 1
ATOM 8907 O O . LEU A 1 1112 ? -30.508 1.645 32.464 1.00 25.50 1112 LEU A O 1
ATOM 8911 N N . ILE A 1 1113 ? -31.718 3.514 32.698 1.00 27.34 1113 ILE A N 1
ATOM 8912 C CA . ILE A 1 1113 ? -30.952 4.059 33.848 1.00 27.34 1113 ILE A CA 1
ATOM 8913 C C . ILE A 1 1113 ? -31.780 4.041 35.160 1.00 27.34 1113 ILE A C 1
ATOM 8915 O O . ILE A 1 1113 ? -31.302 4.420 36.223 1.00 27.34 1113 ILE A O 1
ATOM 8919 N N . SER A 1 1114 ? -33.016 3.526 35.138 1.00 25.92 1114 SER A N 1
ATOM 8920 C CA . SER A 1 1114 ? -33.950 3.558 36.281 1.00 25.92 1114 SER A CA 1
ATOM 8921 C C . SER A 1 1114 ? -34.375 2.186 36.840 1.00 25.92 1114 SER A C 1
ATOM 8923 O O . SER A 1 1114 ? -35.262 2.132 37.688 1.00 25.92 1114 SER A O 1
ATOM 8925 N N . SER A 1 1115 ? -33.742 1.077 36.430 1.00 25.47 1115 SER A N 1
ATOM 8926 C CA . SER A 1 1115 ? -34.162 -0.290 36.824 1.00 25.47 1115 SER A CA 1
ATOM 8927 C C . SER A 1 1115 ? -33.163 -1.087 37.679 1.00 25.47 1115 SER A C 1
ATOM 8929 O O . SER A 1 1115 ? -33.367 -2.280 37.878 1.00 25.47 1115 SER A O 1
ATOM 8931 N N . VAL A 1 1116 ? -32.119 -0.454 38.231 1.00 29.44 1116 VAL A N 1
ATOM 8932 C CA . VAL A 1 1116 ? -31.162 -1.112 39.159 1.00 29.44 1116 VAL A CA 1
ATOM 8933 C C . VAL A 1 1116 ? -31.286 -0.603 40.612 1.00 29.44 1116 VAL A C 1
ATOM 8935 O O . VAL A 1 1116 ? -30.834 -1.267 41.540 1.00 29.44 1116 VAL A O 1
ATOM 8938 N N . CYS A 1 1117 ? -32.008 0.497 40.860 1.00 27.86 1117 CYS A N 1
ATOM 8939 C CA . CYS A 1 1117 ? -32.186 1.075 42.206 1.00 27.86 1117 CYS A CA 1
ATOM 8940 C C . CYS A 1 1117 ? -33.450 0.611 42.966 1.00 27.86 1117 CYS A C 1
ATOM 8942 O O . CYS A 1 1117 ? -33.854 1.271 43.918 1.00 27.86 1117 CYS A O 1
ATOM 8944 N N . LEU A 1 1118 ? -34.100 -0.493 42.570 1.00 27.06 1118 LEU A N 1
ATOM 8945 C CA . LEU A 1 1118 ? -35.395 -0.912 43.148 1.00 27.06 1118 LEU A CA 1
ATOM 8946 C C . LEU A 1 1118 ? -35.487 -2.398 43.552 1.00 27.06 1118 LEU A C 1
ATOM 8948 O O . LEU A 1 1118 ? -36.582 -2.928 43.711 1.00 27.06 1118 LEU A O 1
ATOM 8952 N N . ILE A 1 1119 ? -34.343 -3.068 43.752 1.00 32.25 1119 ILE A N 1
ATOM 8953 C CA . ILE A 1 1119 ? -34.272 -4.489 44.172 1.00 32.25 1119 ILE A CA 1
ATOM 8954 C C . ILE A 1 1119 ? -33.502 -4.688 45.504 1.00 32.25 1119 ILE A C 1
ATOM 8956 O O . ILE A 1 1119 ? -33.450 -5.798 46.023 1.00 32.25 1119 ILE A O 1
ATOM 8960 N N . LEU A 1 1120 ? -32.948 -3.631 46.124 1.00 32.09 1120 LEU A N 1
ATOM 8961 C CA . LEU A 1 1120 ? -32.139 -3.755 47.358 1.00 32.09 1120 LEU A CA 1
ATOM 8962 C C . LEU A 1 1120 ? -32.686 -3.092 48.634 1.00 32.09 1120 LEU A C 1
ATOM 8964 O O . LEU A 1 1120 ? -32.029 -3.203 49.659 1.00 32.09 1120 LEU A O 1
ATOM 8968 N N . GLY A 1 1121 ? -33.881 -2.489 48.611 1.00 32.03 1121 GLY A N 1
ATOM 8969 C CA . GLY A 1 1121 ? -34.739 -2.317 49.801 1.00 32.03 1121 GLY A CA 1
ATOM 8970 C C . GLY A 1 1121 ? -34.093 -1.822 51.108 1.00 32.03 1121 GLY A C 1
ATOM 8971 O O . GLY A 1 1121 ? -34.451 -2.325 52.171 1.00 32.03 1121 GLY A O 1
ATOM 8972 N N . ILE A 1 1122 ? -33.162 -0.867 51.046 1.00 34.59 1122 ILE A N 1
ATOM 8973 C CA . ILE A 1 1122 ? -32.536 -0.223 52.211 1.00 34.59 1122 ILE A CA 1
ATOM 8974 C C . ILE A 1 1122 ? -32.722 1.293 52.067 1.00 34.59 1122 ILE A C 1
ATOM 8976 O O . ILE A 1 1122 ? -32.595 1.824 50.963 1.00 34.59 1122 ILE A O 1
ATOM 8980 N N . SER A 1 1123 ? -33.092 1.931 53.180 1.00 35.09 1123 SER A N 1
ATOM 8981 C CA . SER A 1 1123 ? -33.418 3.358 53.339 1.00 35.09 1123 SER A CA 1
ATOM 8982 C C . SER A 1 1123 ? -32.234 4.296 53.137 1.00 35.09 1123 SER A C 1
ATOM 8984 O O . SER A 1 1123 ? -31.184 3.984 53.747 1.00 35.09 1123 SER A O 1
#

Sequence (1123 aa):
MGNTFDASLVLNSYRRRQWLFLNDKNRKLTENPTDDATNQKLHEHLNTGNTGSCNGMSAPCVEVVDYSTMLTEVQNINTDSSISQVWVAFQCNYALYSALSSKKVHQANTPAALIKTRKNTVEQQGMRNSHKRDAVALITFIANLEKTMKDGTKEWTEVSAALDLKEHRFNAAHNRGLSFPSISGSGPNGAVIHYFPTLATDRKLSVNEMYLLDSGGQYLDGTTDVTRTFHFGSPTAYQKECYTRVLMGQVDLARFKFYKGPHGPYGREIDAIARRPLWDVGLEYRHGTGHGIGSYLSVHEGPGRISLSHSSFASDEKLDEFMFFSDEPGYYEAEQFGIRLENIVMVTEAETKYNFMNSTFLTFETVTLVPYEPNLIDYDLLSPEQINWINKYHSKVQKEIGPLFEQLKNNFYCYAEAAEFVNNHERFKRQTSIKSMSPDDRPSCKPGAQVPLVRVDSSQRLYDLRQEFNSNGVNLQGVIIPSEDAHQSEFPAEYDKRRAYISGFDGSHGLAIVLKDKAALWTDGRYYTQAENQLDCNWILMKQDEPNTPTYEEWILANLGTSSSMSNRNIGLNPLFITSSAWITMDRNLKAENINLYQTNKDLVDIIWQFGRPGRPSSKIHVLEDRFSGKNWQQKVTEDVYKAMLDRKADVLIITQLDEIAWLFNLRGSDVKYNPFFMSYAILETQNGNLRIRLFLWDKLRKLTEQPSDPESTSKLNVFLNTGVSGSCTDRIGMCVEVEDYNTFINAVIATVNKRDVKKVWIPFQCNYAIYKVITKEIYQGNTPAALKKFQKNPTEQQGLRNAHKRDAVALITFAARLENQVKSGQFPVATELSAANQLDSFRGREIYNRGTSFPTLSAYGTNAAIIHYMPSLSTNVEIKTDNMYLLDSGGQYLDGTTDVTRTFHYGVPTNHQKECYTRVLMGHIDLARFIFYKGAYGPYGREIDAIARRPLWEVGLDYRHGTGHGVGAYLSVHEGPGRISLAHPRVDKDIPLDEFQVFSDEPGYYETNGFGVRIENMVMIVKKSTKYQFMDSVFLGFETLTLVPYEPTLIDFSLMSPAQIDWMNNYHNKVQREIGPLIVNDTLATAWLRARTASVNINKGDNLKINFILLISSVCLILGIS

Secondary structure (DSSP, 8-state):
------HHHHHHHTTS-EEEEETTHHHHHHSPPSSTT--S-HHHHTT--TTS--TT-SS--EEEEEGGGHHHHHHHHHH-TT---EEE-TT--HHHHHTS-TTTEEES--HHHHHHHB--HHHHHHHHHHHHHHHHHHHHHHHHHHHHHHH--S--BHHHHHHHHHHHHHTSTTEEEESSPPEEEEGGGGGSTT----TTT-PBP-TTS-EEEE--EEETTEE---EEEE-SS---HHHHHHHHHHHHHHHHHHT--EE-STTPPBTHHHHHHHHHHHHTTT---SS-SEEB--SSS-SS-TT-EE---SS--TT--B--TTBEEEE--EEEETTTEEEE--EEEEEEE---SS-GGG--EEEEEE-------GGG--GGGS-HHHHHHHHHHHHHHHHHHHHHHHHHHH-SS-------------------------GGGSGGGSTTPPPPTT-B--HHHHHHHHHGGGGGG--EEEEEEES--TT--SS--GGG-HHHHHHS--SS--EEEEESS-EEEEE-TTTHHHHHHHB-TTEEEEETTSTTPPPHHHHHHHHH---TT-S--EEEE-TTSSBHHHHHHHHHHHHHTT-EEEE-SS-SHHHHTTSSPPPPP-PPPEE--HHHHSS-HHHIIIIIIIHHHHHHT-SEEEE--HHHHHHHTTEE--SSSSS---SEEEEEEEETTEEEEEEEETTHHHHHHSPPSSTT--S-HHHHTT--TTS--TT--SS-EEEEEGGGHHHHHHHHHTSSS--EEEE-TT-BHHHHHT--SEEEES--HHHHHHHS--HHHHHHHHHHHHHHHHHHHHHHHHHHHHHHHTPSSPPBHHHHHHHHHHHHTTSTTEEEESS--EEEEGGGGGSTTPPP-TTT-PBP-SSSEEEEE--EEETTEE---EEEEESS---HHHHHHHHHHHHHHHHHHH-EEE-BTTB-BGGGTHHHHHHHHHTTT---SS-SEEE--SSS-SSEEEEEE-TT-S-GGG--B--TT-EEEE--EEEETTTEEEE--EEEEEEE---SS--TTPPEEEEEE-------GGG--TTSS-HHHHHHHHHHHHHHHHHTGGG--S-HHHHHHHHHHT------TTTT--S--SSSSSSSTTSS---

Radius of gyration: 33.37 Å; chains: 1; bounding box: 77×75×93 Å

pLDDT: mean 88.51, std 16.06, range [23.14, 98.88]

InterPro domains:
  IPR000587 Creatinase, N-terminal [PF01321] (461-574)
  IPR000994 Peptidase M24 [PF00557] (126-349)
  IPR000994 Peptidase M24 [PF00557] (800-1022)
  IPR029149 Creatinase/Aminopeptidase P/Spt16, N-terminal [G3DSA:3.40.350.10] (10-116)
  IPR029149 Creatinase/Aminopeptidase P/Spt16, N-terminal [G3DSA:3.40.350.10] (454-609)
  IPR029149 Creatinase/Aminopeptidase P/Spt16, N-terminal [G3DSA:3.40.350.10] (612-789)
  IPR029149 Creatinase/Aminopeptidase P/Spt16, N-terminal [SSF53092] (498-549)
  IPR032416 Peptidase M24, C-terminal domain [PF16188] (361-408)
  IPR032416 Peptidase M24, C-terminal domain [PF16188] (1036-1096)
  IPR033740 Aminopeptidase P [cd01085] (126-356)
  IPR033740 Aminopeptidase P [cd01085] (800-1031)
  IPR036005 Creatinase/aminopeptidase-like [G3DSA:3.90.230.10] (118-421)
  IPR036005 Creatinase/aminopeptidase-like [G3DSA:3.90.230.10] (792-1097)
  IPR036005 Creatinase/aminopeptidase-like [SSF55920] (121-385)
  IPR036005 Creatinase/aminopeptidase-like [SSF55920] (794-1059)
  IPR050422 Xaa-Pro aminopeptidase P [PTHR43763] (447-1097)